Protein AF-0000000087009668 (afdb_homodimer)

pLDDT: mean 95.13, std 6.59, range [29.67, 98.94]

Sequence (972 aa):
MRELVAGVDSSTQSCKVMIRDAHTGALVRSGVAHHQTGTEVSPEVWERALHEAIYQAGGLEDVKSLAVAGQQHGMVTLDEHGEVVRNAILWNDTRSAQDADDLISELGDGDYSEGKKKFVERTGIVPVASFTITKLRWLAREEPQSLARTRAVCLPHDWLTWKLRNTTDLDLLATDRSDVSGTGYASSSAENYDRQLLGLALKSQESANDLILPNIGKPNEIIGTMRNGKKKISLAAGCGDNAGAALGLSIGTGEAVLSIGTSGVVSLVSDKPVKDITGAVAGFADASGRYLPLVATLNASRVVDAYANLLGVSHREFDRLALSAPPGAEGLVCIPYLEGERTPNLPHASGELYGIRNNNLSPSNVARAAIEGMLCGVSEGIHAMRSLGVDISQVTLIGGGARSEAVRRIAPIVLGMPVKVPERGEYVADGAALQAAWAYFGQKHPPVWTPRLSSEFSGTYHPFILERYRNIALSVQERKLKYFHGMRELVAGVDSSTQSCKVMIRDAHTGALVRSGVAHHQTGTEVSPEVWERALHEAIYQAGGLEDVKSLAVAGQQHGMVTLDEHGEVVRNAILWNDTRSAQDADDLISELGDGDYSEGKKKFVERTGIVPVASFTITKLRWLAREEPQSLARTRAVCLPHDWLTWKLRNTTDLDLLATDRSDVSGTGYASSSAENYDRQLLGLALKSQESANDLILPNIGKPNEIIGTMRNGKKKISLAAGCGDNAGAALGLSIGTGEAVLSIGTSGVVSLVSDKPVKDITGAVAGFADASGRYLPLVATLNASRVVDAYANLLGVSHREFDRLALSAPPGAEGLVCIPYLEGERTPNLPHASGELYGIRNNNLSPSNVARAAIEGMLCGVSEGIHAMRSLGVDISQVTLIGGGARSEAVRRIAPIVLGMPVKVPERGEYVADGAALQAAWAYFGQKHPPVWTPRLSSEFSGTYHPFILERYRNIALSVQERKLKYFHG

Solvent-accessible surface area (backbone atoms only — not comparable to full-atom values): 45320 Å² total; per-residue (Å²): 133,82,59,25,12,27,2,23,22,45,45,75,46,34,18,37,29,36,31,21,34,47,72,49,52,47,81,72,42,48,18,68,21,71,43,78,71,73,39,59,45,56,68,62,48,55,53,54,16,42,53,50,4,37,51,60,31,71,51,63,87,70,35,50,16,29,11,35,9,7,48,51,26,24,39,37,36,19,23,87,73,53,45,72,64,53,63,22,43,31,42,80,27,60,87,16,40,65,40,14,53,48,51,29,20,58,72,25,74,67,35,51,69,52,8,28,42,51,36,18,72,60,15,16,35,48,74,41,24,33,24,26,40,17,44,44,24,35,33,40,70,77,33,47,69,55,48,71,50,41,35,29,49,42,36,55,30,26,49,53,55,35,53,55,43,71,62,54,62,70,85,64,29,36,27,18,43,21,34,44,14,43,25,66,37,17,23,36,83,45,89,57,68,40,48,66,53,38,9,62,35,48,71,29,56,66,60,33,70,65,43,44,62,46,44,71,37,50,55,43,31,67,71,47,55,24,74,53,87,95,41,68,24,39,25,27,30,33,26,16,33,71,26,12,28,39,54,39,64,63,62,46,77,34,29,30,40,40,35,24,32,58,34,17,39,28,35,30,35,31,93,53,83,46,73,34,69,85,40,57,39,34,13,24,12,21,48,79,76,42,14,25,36,32,19,56,30,58,38,22,36,48,46,52,52,37,52,24,56,36,58,70,47,51,70,68,55,35,27,53,30,20,63,71,30,60,93,49,11,77,54,31,42,31,45,49,24,37,76,6,27,52,51,66,80,33,71,81,43,49,10,34,40,36,48,32,29,74,88,40,50,36,57,27,18,50,37,25,12,41,54,50,19,25,51,48,47,44,44,43,35,56,51,55,44,38,74,73,72,45,64,69,69,38,35,37,41,38,55,70,37,50,70,36,62,37,50,48,55,44,44,8,19,66,70,60,39,47,30,33,36,57,60,88,74,62,34,26,14,45,14,12,18,46,33,6,28,15,19,68,68,58,49,95,60,69,70,74,47,70,77,74,61,62,47,77,31,69,49,75,59,43,67,64,49,48,52,54,46,49,57,52,52,50,51,52,51,51,51,50,54,54,58,67,70,96,132,82,60,25,13,26,2,22,23,44,46,75,46,34,18,38,29,38,31,22,34,47,70,48,53,48,80,74,42,48,17,69,21,71,43,79,70,73,38,60,45,56,68,62,49,56,54,53,16,42,53,48,4,36,52,60,30,72,52,63,87,70,37,51,15,31,10,35,8,7,47,49,25,23,40,37,37,19,24,87,73,54,44,71,65,56,62,22,43,31,40,80,26,60,88,16,40,64,39,15,52,49,50,29,20,57,72,25,75,67,35,50,70,53,8,26,43,50,35,18,74,61,13,15,36,47,74,41,24,32,24,25,40,16,43,44,23,36,35,40,70,77,33,48,70,55,48,70,50,41,35,30,48,42,36,55,30,26,50,52,54,35,54,55,43,70,61,55,63,70,87,64,27,36,27,19,43,21,34,44,14,46,25,65,36,18,23,36,82,46,89,57,70,39,49,66,54,38,9,62,36,47,72,31,55,66,59,34,69,65,43,43,64,46,45,70,38,51,54,42,30,67,72,46,55,23,74,53,87,96,42,67,25,39,24,26,31,32,26,15,33,70,24,12,28,40,55,40,64,64,60,45,77,34,30,30,39,40,34,23,33,58,34,19,38,28,34,31,36,31,91,53,84,47,74,34,69,86,42,58,39,33,13,24,12,21,50,79,77,42,14,26,36,32,20,57,31,58,37,21,36,49,46,52,53,37,55,25,56,36,57,70,47,50,71,69,55,36,26,52,30,19,64,69,30,60,91,50,12,76,55,31,42,30,44,52,24,37,78,6,29,53,49,66,80,34,72,82,44,48,9,34,40,37,49,34,28,75,89,39,50,36,58,29,19,52,37,24,14,40,53,50,18,26,53,48,45,43,42,45,36,56,52,54,44,40,74,72,70,47,65,69,71,39,36,37,42,37,54,70,39,51,71,37,62,36,51,48,53,44,45,7,20,66,70,58,38,46,30,33,37,58,60,89,75,62,35,27,15,44,13,12,18,46,34,6,28,16,18,69,68,59,49,96,59,69,71,74,47,69,78,75,61,62,47,77,31,67,48,75,59,43,68,64,50,48,52,53,47,49,56,51,52,51,50,52,52,50,49,50,56,56,58,67,71,96

InterPro domains:
  IPR000577 Carbohydrate kinase, FGGY [PIRSF000538] (4-440)
  IPR018483 Carbohydrate kinase, FGGY, conserved site [PS00445] (351-372)
  IPR018483 Carbohydrate kinase, FGGY, conserved site [PS00933] (130-142)
  IPR018484 Carbohydrate kinase FGGY, N-terminal [PF00370] (6-248)
  IPR018485 Carbohydrate kinase FGGY, C-terminal [PF02782] (257-440)
  IPR043129 ATPase, nucleotide binding domain [SSF53067] (4-249)
  IPR043129 ATPase, nucleotide binding domain [SSF53067] (252-461)
  IPR050406 FGGY Carbohydrate Kinase [PTHR43095] (1-440)

Organism: NCBI:txid2722751

Nearest PDB structures (foldseek):
  3i8b-assembly1_A  TM=9.429E-01  e=1.832E-63  Bifidobacterium adolescentis ATCC 15703
  5vm1-assembly1_A  TM=8.635E-01  e=5.133E-39  Brucella ovis ATCC 25840
  5vm1-assembly6_B  TM=8.759E-01  e=8.615E-38  Brucella ovis ATCC 25840
  3gbt-assembly1_A  TM=8.321E-01  e=1.364E-33  Lactobacillus acidophilus NCFM
  3ll3-assembly1_B  TM=8.186E-01  e=5.431E-34  Lactobacillus acidophilus

Radius of gyration: 38.01 Å; Cα contacts (8 Å, |Δi|>4): 2571; chains: 2; bounding box: 51×116×81 Å

Secondary structure (DSSP, 8-state):
---EEEEEEE-SSEEEEEEEETTT--EEEEEEEE---SSEE-HHHHHHHHHHHHHHTT-STTEEEEEEEE-SS-BEEE-TTS-B-SPEE-TT--TTHHHHHHHHHHHTTT-HHHHHHHHHHHHSS---TTSHHHHHHHHHHH-HHHHHH--EEE-HHHHHHHHHTT---GGG-EEEHHHHTTSSSS-TT-SS--HHHHHHHHT-HHHHHH-B--EEE-TT-EEEEEEETTEEEEEE--EEHHHHHHHHTTPPBTEEEEEESSSEEEEEBBSS----TTSSSEEEE-SSSSEEEEEEES-SHHHHHHHHHHHT--HHHHHHHHHHSPTTGGG-EEE--BTBBTTTTBTT--EEEEEE-TTT--HHHHHHHHHHHHHHHHHHHHHHHHHTT----EEEEESGGGG-HHHHHHHHHHHSS-EEEEPP--HHHHHHHHHHHHHHHT-SS---PPPPPEEEE-----HHHHHHHHHHHHHHHHHHHHHH--/---EEEEEEE-SSEEEEEEEETTT--EEEEEEEE---SSEE-THHHHHHHHHHHHHTT-STTEEEEEEEE-SS-BEEE-TTS-B-SPEE-TT--TTHHHHHHHHHHHTTT-HHHHHHHHHHHHSS---TTSHHHHHHHHHHH-HHHHHH--EEE-HHHHHHHHHTT---GGG-EEEHHHHTTSSSS-TT-SS--HHHHHHHHT-HHHHHH-B--EEE-TT-EEEEEEETTEEEEEE--EEHHHHHHHHTTPPBTEEEEEESSSEEEEEBBSS----TTSSSEEEE-SSSSEEEEEEES-SHHHHHHHHHHHT--HHHHHHHHHHSPTTGGG-EEE--BTBBTTTTBTT--EEEEEE-TTT-SHHHHHHHHHHHHHHHHHHHHHHHHHTT----EEEEESGGGG-HHHHHHHHHHHSS-EEEEPP--HHHHHHHHHHHHHHHT-SS---PPPPPEEEE-----HHHHHHHHHHHHHHHHHHHHHH--

Foldseek 3Di:
DFAKAWFWELEQFKIKIFIAGLFFLHTDFIFMFTFDHDQWAALVRSLVRHVRGCVRRVHCVRYAAFEYAYAAQKKFFAFPQRHTLGTIGALPDQVLQVLLQVLLCVCQVNDNLSSLVVLCVFQVFRDGSRAQLSVLLVCLVPPVVSLVRGQEIETSRQSNLVVQQVDRDLLLRAAELQRVSRRSQHHSQDQDGNLVSSCSSNVHSVSSVRHRYHHYDALQAQSHWGDDDPDIHTYFRHHYQVLLLCLLQVADAQEWEWAAAQKIKIKGWHQDFFHDSLRQWRRGQHSLSTTIIMGIKNHACVLLVVLCVVVVHDLQVLLVLLVVADPCLQPKAKQGCCQHIVVVHGRPFHIDIDDDDPPRPDSSSSSNNSLLNNLLRNCSSVVVVVVRPGHHAEYEYHYPCCVRPNNQACNCQNNVHKYKYFDDDSSSSSSRRQSRSSNSVVDSGTHDHPRTDIDIYHDHHDPVSSVVNVVVVVVSVVVCVVVVVD/DFAKAWFWELEQFKIKIFIARLFFLHTDFIFMFTFDHDQWAALVRSLVRHVRGCVRRVHCVRYAAFEYAYAAQKKFFAFLQRDTLGTIGALPDQPLQVLLQVLLCVCQVNDNLSSLVVLCVFQVFRDGSRAQLSVLLVCLVPPVVSLVRGQEIETSRQSNLVVQQVDRDLLLRAAELQRVSRRSQHHSQDQDGNLVSSCSSNVHSVSSVRHRYHHYDALQAQSHWGDDDPDIHTYGRYHYQVLLLCLLQVADAQEWEWEAAQKIKIKGWHQDFFHDSLRQWRRGQHSNNTTIIMGIKNHACVLLVVLCVVVVHDLQVLLVLLVVADPCLQPKAKQGCCQHIVVVHGRPFHIDIDDDDPPRPDSSSSSNNSLLNNLLRNCSSVVVVVVRPGHHAEYEYHYPCCVRPNNQACNCQNNVHKYKYFDDDSSSSSSRRQSRSSNSVVDSGTHDHPRTDIDIYHDHHDPVSSVVNVVVVVVSVVVCVVVVVD

Structure (mmCIF, N/CA/C/O backbone):
data_AF-0000000087009668-model_v1
#
loop_
_entity.id
_entity.type
_entity.pdbx_description
1 polymer 'Xylulose kinase'
#
loop_
_atom_site.group_PDB
_atom_site.id
_atom_site.type_symbol
_atom_site.label_atom_id
_atom_site.label_alt_id
_atom_site.label_comp_id
_atom_site.label_asym_id
_atom_site.label_entity_id
_atom_site.label_seq_id
_atom_site.pdbx_PDB_ins_code
_atom_site.Cartn_x
_atom_site.Cartn_y
_atom_site.Cartn_z
_atom_site.occupancy
_atom_site.B_iso_or_equiv
_atom_site.auth_seq_id
_atom_site.auth_comp_id
_atom_site.auth_asym_id
_atom_site.auth_atom_id
_atom_site.pdbx_PDB_model_num
ATOM 1 N N . MET A 1 1 ? -12.938 -62.5 -4.094 1 58.91 1 MET A N 1
ATOM 2 C CA . MET A 1 1 ? -11.859 -61.656 -3.605 1 58.91 1 MET A CA 1
ATOM 3 C C . MET A 1 1 ? -12.039 -60.219 -4.098 1 58.91 1 MET A C 1
ATOM 5 O O . MET A 1 1 ? -12.633 -59.969 -5.152 1 58.91 1 MET A O 1
ATOM 9 N N . ARG A 1 2 ? -11.727 -59.062 -3.396 1 84.81 2 ARG A N 1
ATOM 10 C CA . ARG A 1 2 ? -11.93 -57.688 -3.76 1 84.81 2 ARG A CA 1
ATOM 11 C C . ARG A 1 2 ? -11.078 -57.312 -4.965 1 84.81 2 ARG A C 1
ATOM 13 O O . ARG A 1 2 ? -9.898 -57.656 -5.043 1 84.81 2 ARG A O 1
ATOM 20 N N . GLU A 1 3 ? -11.75 -56.781 -6.047 1 94.25 3 GLU A N 1
ATOM 21 C CA . GLU A 1 3 ? -10.992 -56.25 -7.172 1 94.25 3 GLU A CA 1
ATOM 22 C C . GLU A 1 3 ? -10.398 -54.875 -6.832 1 94.25 3 GLU A C 1
ATOM 24 O O . GLU A 1 3 ? -11.141 -53.938 -6.527 1 94.25 3 GLU A O 1
ATOM 29 N N . LEU A 1 4 ? -9.047 -54.844 -6.801 1 98.12 4 LEU A N 1
ATOM 30 C CA . LEU A 1 4 ? -8.352 -53.625 -6.402 1 98.12 4 LEU A CA 1
ATOM 31 C C . LEU A 1 4 ? -7.707 -52.938 -7.609 1 98.12 4 LEU A C 1
ATOM 33 O O . LEU A 1 4 ? -7.285 -53.625 -8.555 1 98.12 4 LEU A O 1
ATOM 37 N N . VAL A 1 5 ? -7.668 -51.625 -7.594 1 98.62 5 VAL A N 1
ATOM 38 C CA . VAL A 1 5 ? -6.977 -50.812 -8.586 1 98.62 5 VAL A CA 1
ATOM 39 C C . VAL A 1 5 ? -6.031 -49.844 -7.891 1 98.62 5 VAL A C 1
ATOM 41 O O . VAL A 1 5 ? -6.207 -49.531 -6.707 1 98.62 5 VAL A O 1
ATOM 44 N N . ALA A 1 6 ? -5.047 -49.344 -8.609 1 98.75 6 ALA A N 1
ATOM 45 C CA . ALA A 1 6 ? -4.059 -48.438 -8.055 1 98.75 6 ALA A CA 1
ATOM 46 C C . ALA A 1 6 ? -3.969 -47.156 -8.875 1 98.75 6 ALA A C 1
ATOM 48 O O . ALA A 1 6 ? -3.998 -47.188 -10.109 1 98.75 6 ALA A O 1
ATOM 49 N N . GLY A 1 7 ? -3.992 -46.062 -8.188 1 98.81 7 GLY A N 1
ATOM 50 C CA . GLY A 1 7 ? -3.691 -44.781 -8.773 1 98.81 7 GLY A CA 1
ATOM 51 C C . GLY A 1 7 ? -2.406 -44.156 -8.25 1 98.81 7 GLY A C 1
ATOM 52 O O . GLY A 1 7 ? -2.156 -44.156 -7.043 1 98.81 7 GLY A O 1
ATOM 53 N N . VAL A 1 8 ? -1.56 -43.625 -9.172 1 98.81 8 VAL A N 1
ATOM 54 C CA . VAL A 1 8 ? -0.274 -43.031 -8.836 1 98.81 8 VAL A CA 1
ATOM 55 C C . VAL A 1 8 ? -0.306 -41.531 -9.156 1 98.81 8 VAL A C 1
ATOM 57 O O . VAL A 1 8 ? -0.844 -41.125 -10.188 1 98.81 8 VAL A O 1
ATOM 60 N N . ASP A 1 9 ? 0.193 -40.75 -8.227 1 98.44 9 ASP A N 1
ATOM 61 C CA . ASP A 1 9 ? 0.514 -39.344 -8.477 1 98.44 9 ASP A CA 1
ATOM 62 C C . ASP A 1 9 ? 2.018 -39.094 -8.383 1 98.44 9 ASP A C 1
ATOM 64 O O . ASP A 1 9 ? 2.564 -39 -7.281 1 98.44 9 ASP A O 1
ATOM 68 N N . SER A 1 10 ? 2.654 -39.062 -9.547 1 97.94 10 SER A N 1
ATOM 69 C CA . SER A 1 10 ? 4.055 -38.656 -9.562 1 97.94 10 SER A CA 1
ATOM 70 C C . SER A 1 10 ? 4.18 -37.125 -9.648 1 97.94 10 SER A C 1
ATOM 72 O O . SER A 1 10 ? 4.465 -36.594 -10.719 1 97.94 10 SER A O 1
ATOM 74 N N . SER A 1 11 ? 4.121 -36.531 -8.516 1 94 11 SER A N 1
ATOM 75 C CA . SER A 1 11 ? 4.109 -35.062 -8.422 1 94 11 SER A CA 1
ATOM 76 C C . SER A 1 11 ? 5.523 -34.5 -8.43 1 94 11 SER A C 1
ATOM 78 O O . SER A 1 11 ? 6.492 -35.219 -8.617 1 94 11 SER A O 1
ATOM 80 N N . THR A 1 12 ? 5.676 -33.188 -8.281 1 89.94 12 THR A N 1
ATOM 81 C CA . THR A 1 12 ? 6.949 -32.5 -8.367 1 89.94 12 THR A CA 1
ATOM 82 C C . THR A 1 12 ? 7.891 -32.938 -7.246 1 89.94 12 THR A C 1
ATOM 84 O O . THR A 1 12 ? 9.102 -33.031 -7.449 1 89.94 12 THR A O 1
ATOM 87 N N . GLN A 1 13 ? 7.355 -33.281 -6.043 1 91 13 GLN A N 1
ATOM 88 C CA . GLN A 1 13 ? 8.266 -33.5 -4.922 1 91 13 GLN A CA 1
ATOM 89 C C . GLN A 1 13 ? 8.047 -34.875 -4.301 1 91 13 GLN A C 1
ATOM 91 O O . GLN A 1 13 ? 8.812 -35.312 -3.438 1 91 13 GLN A O 1
ATOM 96 N N . SER A 1 14 ? 6.949 -35.531 -4.695 1 96.31 14 SER A N 1
ATOM 97 C CA . SER A 1 14 ? 6.648 -36.844 -4.098 1 96.31 14 SER A CA 1
ATOM 98 C C . SER A 1 14 ? 5.859 -37.719 -5.059 1 96.31 14 SER A C 1
ATOM 100 O O . SER A 1 14 ? 5.363 -37.25 -6.082 1 96.31 14 SER A O 1
ATOM 102 N N . CYS A 1 15 ? 5.852 -38.969 -4.73 1 98 15 CYS A N 1
ATOM 103 C CA . CYS A 1 15 ? 5.023 -39.938 -5.406 1 98 15 CYS A CA 1
ATOM 104 C C . CYS A 1 15 ? 4.035 -40.594 -4.438 1 98 15 CYS A C 1
ATOM 106 O O . CYS A 1 15 ? 4.422 -41.031 -3.354 1 98 15 CYS A O 1
ATOM 108 N N . LYS A 1 16 ? 2.744 -40.531 -4.746 1 98.31 16 LYS A N 1
ATOM 109 C CA . LYS A 1 16 ? 1.69 -41.156 -3.941 1 98.31 16 LYS A CA 1
ATOM 110 C C . LYS A 1 16 ? 1.026 -42.312 -4.695 1 98.31 16 LYS A C 1
ATOM 112 O O . LYS A 1 16 ? 0.809 -42.219 -5.906 1 98.31 16 LYS A O 1
ATOM 117 N N . VAL A 1 17 ? 0.787 -43.375 -3.986 1 98.75 17 VAL A N 1
ATOM 118 C CA . VAL A 1 17 ? 0.068 -44.5 -4.523 1 98.75 17 VAL A CA 1
ATOM 119 C C . VAL A 1 17 ? -1.166 -44.781 -3.67 1 98.75 17 VAL A C 1
ATOM 121 O O . VAL A 1 17 ? -1.062 -44.969 -2.451 1 98.75 17 VAL A O 1
ATOM 124 N N . MET A 1 18 ? -2.291 -44.75 -4.285 1 98.62 18 MET A N 1
ATOM 125 C CA . MET A 1 18 ? -3.553 -45.094 -3.639 1 98.62 18 MET A CA 1
ATOM 126 C C . MET A 1 18 ? -4.117 -46.406 -4.207 1 98.62 18 MET A C 1
ATOM 128 O O . MET A 1 18 ? -4.406 -46.469 -5.402 1 98.62 18 MET A O 1
ATOM 132 N N . ILE A 1 19 ? -4.273 -47.375 -3.385 1 98.69 19 ILE A N 1
ATOM 133 C CA . ILE A 1 19 ? -4.93 -48.625 -3.773 1 98.69 19 ILE A CA 1
ATOM 134 C C . ILE A 1 19 ? -6.379 -48.625 -3.295 1 98.69 19 ILE A C 1
ATOM 136 O O . ILE A 1 19 ? -6.641 -48.531 -2.094 1 98.69 19 ILE A O 1
ATOM 140 N N . ARG A 1 20 ? -7.238 -48.781 -4.254 1 98.12 20 ARG A N 1
ATOM 141 C CA . ARG A 1 20 ? -8.656 -48.625 -3.949 1 98.12 20 ARG A CA 1
ATOM 142 C C . ARG A 1 20 ? -9.469 -49.781 -4.465 1 98.12 20 ARG A C 1
ATOM 144 O O . ARG A 1 20 ? -9.039 -50.5 -5.375 1 98.12 20 ARG A O 1
ATOM 151 N N . ASP A 1 21 ? -10.703 -50 -3.812 1 98.12 21 ASP A N 1
ATOM 152 C CA . ASP A 1 21 ? -11.68 -50.938 -4.344 1 98.12 21 ASP A CA 1
ATOM 153 C C . ASP A 1 21 ? -12.219 -50.469 -5.695 1 98.12 21 ASP A C 1
ATOM 155 O O . ASP A 1 21 ? -12.695 -49.344 -5.824 1 98.12 21 ASP A O 1
ATOM 159 N N . ALA A 1 22 ? -12.164 -51.312 -6.699 1 97.69 22 ALA A N 1
ATOM 160 C CA . ALA A 1 22 ? -12.484 -50.906 -8.062 1 97.69 22 ALA A CA 1
ATOM 161 C C . ALA A 1 22 ? -13.961 -50.531 -8.195 1 97.69 22 ALA A C 1
ATOM 163 O O . ALA A 1 22 ? -14.328 -49.719 -9.047 1 97.69 22 ALA A O 1
ATOM 164 N N . HIS A 1 23 ? -14.789 -51.125 -7.375 1 95.75 23 HIS A N 1
ATOM 165 C CA . HIS A 1 23 ? -16.234 -50.938 -7.508 1 95.75 23 HIS A CA 1
ATOM 166 C C . HIS A 1 23 ? -16.703 -49.75 -6.684 1 95.75 23 HIS A C 1
ATOM 168 O O . HIS A 1 23 ? -17.531 -48.969 -7.152 1 95.75 23 HIS A O 1
ATOM 174 N N . THR A 1 24 ? -16.172 -49.531 -5.469 1 95.5 24 THR A N 1
ATOM 175 C CA . THR A 1 24 ? -16.703 -48.531 -4.543 1 95.5 24 THR A CA 1
ATOM 176 C C . THR A 1 24 ? -15.805 -47.312 -4.473 1 95.5 24 THR A C 1
ATOM 178 O O . THR A 1 24 ? -16.219 -46.25 -3.994 1 95.5 24 THR A O 1
ATOM 181 N N . GLY A 1 25 ? -14.617 -47.531 -4.824 1 96.44 25 GLY A N 1
ATOM 182 C CA . GLY A 1 25 ? -13.641 -46.469 -4.688 1 96.44 25 GLY A CA 1
ATOM 183 C C . GLY A 1 25 ? -13.07 -46.344 -3.289 1 96.44 25 GLY A C 1
ATOM 184 O O . GLY A 1 25 ? -12.242 -45.469 -3.02 1 96.44 25 GLY A O 1
ATOM 185 N N . ALA A 1 26 ? -13.43 -47.219 -2.348 1 96.44 26 ALA A N 1
ATOM 186 C CA . ALA A 1 26 ? -12.953 -47.156 -0.968 1 96.44 26 ALA A CA 1
ATOM 187 C C . ALA A 1 26 ? -11.438 -47.344 -0.902 1 96.44 26 ALA A C 1
ATOM 189 O O . ALA A 1 26 ? -10.891 -48.219 -1.566 1 96.44 26 ALA A O 1
ATOM 190 N N . LEU A 1 27 ? -10.773 -46.5 -0.112 1 96.94 27 LEU A N 1
ATOM 191 C CA . LEU A 1 27 ? -9.336 -46.625 0.085 1 96.94 27 LEU A CA 1
ATOM 192 C C . LEU A 1 27 ? -9.008 -47.906 0.864 1 96.94 27 LEU A C 1
ATOM 194 O O . LEU A 1 27 ? -9.602 -48.156 1.913 1 96.94 27 LEU A O 1
ATOM 198 N N . VAL A 1 28 ? -8.125 -48.656 0.369 1 97.81 28 VAL A N 1
ATOM 199 C CA . VAL A 1 28 ? -7.734 -49.906 1.025 1 97.81 28 VAL A CA 1
ATOM 200 C C . VAL A 1 28 ? -6.352 -49.75 1.657 1 97.81 28 VAL A C 1
ATOM 202 O O . VAL A 1 28 ? -6.152 -50.062 2.824 1 97.81 28 VAL A O 1
ATOM 205 N N . ARG A 1 29 ? -5.371 -49.25 0.921 1 97.94 29 ARG A N 1
ATOM 206 C CA . ARG A 1 29 ? -4.016 -48.969 1.386 1 97.94 29 ARG A CA 1
ATOM 207 C C . ARG A 1 29 ? -3.352 -47.906 0.539 1 97.94 29 ARG A C 1
ATOM 209 O O . ARG A 1 29 ? -3.805 -47.594 -0.569 1 97.94 29 ARG A O 1
ATOM 216 N N . SER A 1 30 ? -2.328 -47.312 1.074 1 98.5 30 SER A N 1
ATOM 217 C CA . SER A 1 30 ? -1.649 -46.219 0.382 1 98.5 30 SER A CA 1
ATOM 218 C C . SER A 1 30 ? -0.176 -46.156 0.77 1 98.5 30 SER A C 1
ATOM 220 O O . SER A 1 30 ? 0.241 -46.75 1.755 1 98.5 30 SER A O 1
ATOM 222 N N . GLY A 1 31 ? 0.627 -45.5 -0.055 1 98.56 31 GLY A N 1
ATOM 223 C CA . GLY A 1 31 ? 2.031 -45.219 0.184 1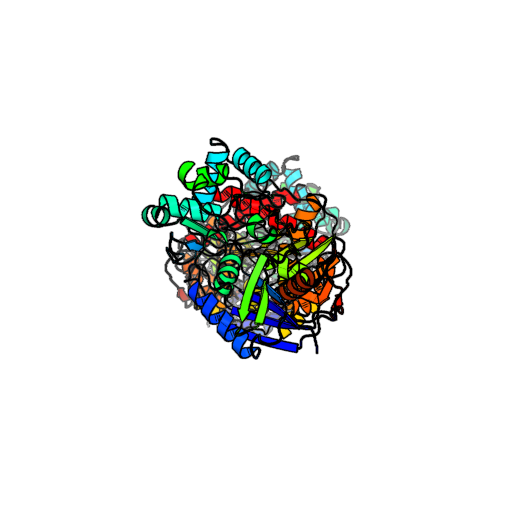 98.56 31 GLY A CA 1
ATOM 224 C C . GLY A 1 31 ? 2.465 -43.875 -0.388 1 98.56 31 GLY A C 1
ATOM 225 O O . GLY A 1 31 ? 1.869 -43.375 -1.349 1 98.56 31 GLY A O 1
ATOM 226 N N . VAL A 1 32 ? 3.426 -43.25 0.266 1 98.06 32 VAL A N 1
ATOM 227 C CA . VAL A 1 32 ? 3.975 -41.969 -0.176 1 98.06 32 VAL A CA 1
ATOM 228 C C . VAL A 1 32 ? 5.496 -42 -0.042 1 98.06 32 VAL A C 1
ATOM 230 O O . VAL A 1 32 ? 6.031 -42.5 0.947 1 98.06 32 VAL A O 1
ATOM 233 N N . ALA A 1 33 ? 6.152 -41.5 -1.064 1 98.12 33 ALA A N 1
ATOM 234 C CA . ALA A 1 33 ? 7.609 -41.375 -1.03 1 98.12 33 ALA A CA 1
ATOM 235 C C . ALA A 1 33 ? 8.055 -40 -1.572 1 98.12 33 ALA A C 1
ATOM 237 O O . ALA A 1 33 ? 7.699 -39.625 -2.693 1 98.12 33 ALA A O 1
ATOM 238 N N . HIS A 1 34 ? 8.844 -39.344 -0.798 1 96.44 34 HIS A N 1
ATOM 239 C CA . HIS A 1 34 ? 9.391 -38.062 -1.23 1 96.44 34 HIS A CA 1
ATOM 240 C C . HIS A 1 34 ? 10.609 -38.25 -2.119 1 96.44 34 HIS A C 1
ATOM 242 O O . HIS A 1 34 ? 11.312 -39.25 -2.006 1 96.44 34 HIS A O 1
ATOM 248 N N . HIS A 1 35 ? 10.812 -37.344 -3.004 1 92.06 35 HIS A N 1
ATOM 249 C CA . HIS A 1 35 ? 12 -37.375 -3.854 1 92.06 35 HIS A CA 1
ATOM 250 C C . HIS A 1 35 ? 12.539 -35.969 -4.086 1 92.06 35 HIS A C 1
ATOM 252 O O . HIS A 1 35 ? 11.984 -34.969 -3.576 1 92.06 35 HIS A O 1
ATOM 258 N N . GLN A 1 36 ? 13.641 -35.812 -4.781 1 86.44 36 GLN A N 1
ATOM 259 C CA . GLN A 1 36 ? 14.359 -34.562 -5.031 1 86.44 36 GLN A CA 1
ATOM 260 C C . GLN A 1 36 ? 13.469 -33.562 -5.742 1 86.44 36 GLN A C 1
ATOM 262 O O . GLN A 1 36 ? 12.68 -33.938 -6.625 1 86.44 36 GLN A O 1
ATOM 267 N N . THR A 1 37 ? 13.641 -32.344 -5.234 1 83.88 37 THR A N 1
ATOM 268 C CA . THR A 1 37 ? 12.938 -31.234 -5.883 1 83.88 37 THR A CA 1
ATOM 269 C C . THR A 1 37 ? 13.898 -30.406 -6.73 1 83.88 37 THR A C 1
ATOM 271 O O . THR A 1 37 ? 15.117 -30.484 -6.551 1 83.88 37 THR A O 1
ATOM 274 N N . GLY A 1 38 ? 13.367 -29.703 -7.715 1 89.12 38 GLY A N 1
ATOM 275 C CA . GLY A 1 38 ? 14.156 -28.844 -8.586 1 89.12 38 GLY A CA 1
ATOM 276 C C . GLY A 1 38 ? 13.445 -28.484 -9.875 1 89.12 38 GLY A C 1
ATOM 277 O O . GLY A 1 38 ? 12.273 -28.797 -10.055 1 89.12 38 GLY A O 1
ATOM 278 N N . THR A 1 39 ? 14.102 -27.766 -10.703 1 93.94 39 THR A N 1
ATOM 279 C CA . THR A 1 39 ? 13.586 -27.406 -12.016 1 93.94 39 THR A CA 1
ATOM 280 C C . THR A 1 39 ? 14.117 -28.359 -13.086 1 93.94 39 THR A C 1
ATOM 282 O O . THR A 1 39 ? 13.602 -28.391 -14.211 1 93.94 39 THR A O 1
ATOM 285 N N . GLU A 1 40 ? 15.102 -29.125 -12.727 1 96.19 40 GLU A N 1
ATOM 286 C CA . GLU A 1 40 ? 15.727 -30.172 -13.523 1 96.19 40 GLU A CA 1
ATOM 287 C C . GLU A 1 40 ? 16.094 -31.391 -12.664 1 96.19 40 GLU A C 1
ATOM 289 O O . GLU A 1 40 ? 16.781 -31.234 -11.641 1 96.19 40 GLU A O 1
ATOM 294 N N . VAL A 1 41 ? 15.562 -32.594 -13.039 1 96.62 41 VAL A N 1
ATOM 295 C CA . VAL A 1 41 ? 15.766 -33.75 -12.188 1 96.62 41 VAL A CA 1
ATOM 296 C C . VAL A 1 41 ? 16 -35 -13.055 1 96.62 41 VAL A C 1
ATOM 298 O O . VAL A 1 41 ? 15.555 -35.062 -14.203 1 96.62 41 VAL A O 1
ATOM 301 N N . SER A 1 42 ? 16.719 -35.969 -12.516 1 96.75 42 SER A N 1
ATOM 302 C CA . SER A 1 42 ? 16.828 -37.281 -13.148 1 96.75 42 SER A CA 1
ATOM 303 C C . SER A 1 42 ? 15.516 -38.062 -13.023 1 96.75 42 SER A C 1
ATOM 305 O O . SER A 1 42 ? 15 -38.25 -11.922 1 96.75 42 SER A O 1
ATOM 307 N N . PRO A 1 43 ? 14.977 -38.594 -14.117 1 97.38 43 PRO A N 1
ATOM 308 C CA . PRO A 1 43 ? 13.734 -39.375 -14.047 1 97.38 43 PRO A CA 1
ATOM 309 C C . PRO A 1 43 ? 13.852 -40.594 -13.133 1 97.38 43 PRO A C 1
ATOM 311 O O . PRO A 1 43 ? 12.844 -41.094 -12.609 1 97.38 43 PRO A O 1
ATOM 314 N N . GLU A 1 44 ? 15.023 -41 -12.891 1 96.56 44 GLU A N 1
ATOM 315 C CA . GLU A 1 44 ? 15.242 -42.156 -12.039 1 96.56 44 GLU A CA 1
ATOM 316 C C . GLU A 1 44 ? 14.734 -41.875 -10.625 1 96.56 44 GLU A C 1
ATOM 318 O O . GLU A 1 44 ? 14.367 -42.812 -9.906 1 96.56 44 GLU A O 1
ATOM 323 N N . VAL A 1 45 ? 14.773 -40.656 -10.195 1 97.12 45 VAL A N 1
ATOM 324 C CA . VAL A 1 45 ? 14.297 -40.312 -8.859 1 97.12 45 VAL A CA 1
ATOM 325 C C . VAL A 1 45 ? 12.805 -40.625 -8.75 1 97.12 45 VAL A C 1
ATOM 327 O O . VAL A 1 45 ? 12.312 -41 -7.688 1 97.12 45 VAL A O 1
ATOM 330 N N . TRP A 1 46 ? 12.086 -40.438 -9.844 1 97.75 46 TRP A N 1
ATOM 331 C CA . TRP A 1 46 ? 10.656 -40.75 -9.859 1 97.75 46 TRP A CA 1
ATOM 332 C C . TRP A 1 46 ? 10.414 -42.25 -9.766 1 97.75 46 TRP A C 1
ATOM 334 O O . TRP A 1 46 ? 9.484 -42.688 -9.078 1 97.75 46 TRP A O 1
ATOM 344 N N . GLU A 1 47 ? 11.195 -43 -10.5 1 97.44 47 GLU A N 1
ATOM 345 C CA . GLU A 1 47 ? 11.07 -44.438 -10.477 1 97.44 47 GLU A CA 1
ATOM 346 C C . GLU A 1 47 ? 11.312 -45 -9.078 1 97.44 47 GLU A C 1
ATOM 348 O O . GLU A 1 47 ? 10.555 -45.844 -8.594 1 97.44 47 GLU A O 1
ATOM 353 N N . ARG A 1 48 ? 12.391 -44.5 -8.508 1 97.75 48 ARG A N 1
ATOM 354 C CA . ARG A 1 48 ? 12.711 -44.938 -7.152 1 97.75 48 ARG A CA 1
ATOM 355 C C . ARG A 1 48 ? 11.586 -44.594 -6.188 1 97.75 48 ARG A C 1
ATOM 357 O O . ARG A 1 48 ? 11.211 -45.406 -5.344 1 97.75 48 ARG A O 1
ATOM 364 N N . ALA A 1 49 ? 11.086 -43.406 -6.27 1 98.25 49 ALA A N 1
ATOM 365 C CA . ALA A 1 49 ? 10 -42.969 -5.398 1 98.25 49 ALA A CA 1
ATOM 366 C C . ALA A 1 49 ? 8.75 -43.812 -5.621 1 98.25 49 ALA A C 1
ATOM 368 O O . ALA A 1 49 ? 8.023 -44.125 -4.668 1 98.25 49 ALA A O 1
ATOM 369 N N . LEU A 1 50 ? 8.461 -44.156 -6.879 1 98.25 50 LEU A N 1
ATOM 370 C CA . LEU A 1 50 ? 7.305 -45 -7.188 1 98.25 50 LEU A CA 1
ATOM 371 C C . LEU A 1 50 ? 7.422 -46.344 -6.512 1 98.25 50 LEU A C 1
ATOM 373 O O . LEU A 1 50 ? 6.477 -46.812 -5.871 1 98.25 50 LEU A O 1
ATOM 377 N N . HIS A 1 51 ? 8.531 -47 -6.668 1 97.62 51 HIS A N 1
ATOM 378 C CA . HIS A 1 51 ? 8.719 -48.312 -6.074 1 97.62 51 HIS A CA 1
ATOM 379 C C . HIS A 1 51 ? 8.633 -48.25 -4.551 1 97.62 51 HIS A C 1
ATOM 381 O O . HIS A 1 51 ? 8.086 -49.156 -3.918 1 97.62 51 HIS A O 1
ATOM 387 N N . GLU A 1 52 ? 9.242 -47.188 -4.035 1 98.56 52 GLU A N 1
ATOM 388 C CA . GLU A 1 52 ? 9.148 -47 -2.588 1 98.56 52 GLU A CA 1
ATOM 389 C C . GLU A 1 52 ? 7.699 -46.812 -2.15 1 98.56 52 GLU A C 1
ATOM 391 O O . GLU A 1 52 ? 7.27 -47.375 -1.141 1 98.56 52 GLU A O 1
ATOM 396 N N . ALA A 1 53 ? 6.934 -46 -2.805 1 98.62 53 ALA A N 1
ATOM 397 C CA . ALA A 1 53 ? 5.527 -45.781 -2.48 1 98.62 53 ALA A CA 1
ATOM 398 C C . ALA A 1 53 ? 4.719 -47.062 -2.613 1 98.62 53 ALA A C 1
ATOM 400 O O . ALA A 1 53 ? 3.834 -47.344 -1.798 1 98.62 53 ALA A O 1
ATOM 401 N N . ILE A 1 54 ? 4.992 -47.844 -3.666 1 97.88 54 ILE A N 1
ATOM 402 C CA . ILE A 1 54 ? 4.324 -49.125 -3.865 1 97.88 54 ILE A CA 1
ATOM 403 C C . ILE A 1 54 ? 4.625 -50.062 -2.691 1 97.88 54 ILE A C 1
ATOM 405 O O . ILE A 1 54 ? 3.729 -50.75 -2.174 1 97.88 54 ILE A O 1
ATOM 409 N N . TYR A 1 55 ? 5.883 -50.062 -2.32 1 98 55 TYR A N 1
ATOM 410 C CA . TYR A 1 55 ? 6.289 -50.875 -1.187 1 98 55 TYR A CA 1
ATOM 411 C C . TYR A 1 55 ? 5.535 -50.5 0.075 1 98 55 TYR A C 1
ATOM 413 O O . TYR A 1 55 ? 5.027 -51.344 0.8 1 98 55 TYR A O 1
ATOM 421 N N . GLN A 1 56 ? 5.473 -49.219 0.334 1 98.38 56 GLN A N 1
ATOM 422 C CA . GLN A 1 56 ? 4.773 -48.688 1.505 1 98.38 56 GLN A CA 1
ATOM 423 C C . GLN A 1 56 ? 3.287 -49.031 1.449 1 98.38 56 GLN A C 1
ATOM 425 O O . GLN A 1 56 ? 2.646 -49.219 2.488 1 98.38 56 GLN A O 1
ATOM 430 N N . ALA A 1 57 ? 2.75 -49.188 0.259 1 98.06 57 ALA A N 1
ATOM 431 C CA . ALA A 1 57 ? 1.338 -49.531 0.072 1 98.06 57 ALA A CA 1
ATOM 432 C C . ALA A 1 57 ? 1.097 -51.031 0.199 1 98.06 57 ALA A C 1
ATOM 434 O O . ALA A 1 57 ? -0.027 -51.5 0.012 1 98.06 57 ALA A O 1
ATOM 435 N N . GLY A 1 58 ? 2.109 -51.812 0.465 1 97 58 GLY A N 1
ATOM 436 C CA . GLY A 1 58 ? 1.954 -53.219 0.68 1 97 58 GLY A CA 1
ATOM 437 C C . GLY A 1 58 ? 2.092 -54.031 -0.593 1 97 58 GLY A C 1
ATOM 438 O O . GLY A 1 58 ? 1.711 -55.219 -0.631 1 97 58 GLY A O 1
ATOM 439 N N . GLY A 1 59 ? 2.539 -53.406 -1.647 1 95.88 59 GLY A N 1
ATOM 440 C CA . GLY A 1 59 ? 2.76 -54.094 -2.904 1 95.88 59 GLY A CA 1
ATOM 441 C C . GLY A 1 59 ? 1.552 -54.062 -3.822 1 95.88 59 GLY A C 1
ATOM 442 O O . GLY A 1 59 ? 0.528 -53.469 -3.49 1 95.88 59 GLY A O 1
ATOM 443 N N . LEU A 1 60 ? 1.688 -54.688 -5.039 1 96.81 60 LEU A N 1
ATOM 444 C CA . LEU A 1 60 ? 0.652 -54.625 -6.062 1 96.81 60 LEU A CA 1
ATOM 445 C C . LEU A 1 60 ? 0.118 -56.031 -6.395 1 96.81 60 LEU A C 1
ATOM 447 O O . LEU A 1 60 ? -0.57 -56.188 -7.398 1 96.81 60 LEU A O 1
ATOM 451 N N . GLU A 1 61 ? 0.392 -57.031 -5.652 1 93 61 GLU A N 1
ATOM 452 C CA . GLU A 1 61 ? 0.105 -58.406 -5.992 1 93 61 GLU A CA 1
ATOM 453 C C . GLU A 1 61 ? -1.389 -58.625 -6.219 1 93 61 GLU A C 1
ATOM 455 O O . GLU A 1 61 ? -1.783 -59.5 -7.016 1 93 61 GLU A O 1
ATOM 460 N N . ASP A 1 62 ? -2.225 -57.969 -5.59 1 94.56 62 ASP A N 1
ATOM 461 C CA . ASP A 1 62 ? -3.67 -58.188 -5.672 1 94.56 62 ASP A CA 1
ATOM 462 C C . ASP A 1 62 ? -4.328 -57.062 -6.477 1 94.56 62 ASP A C 1
ATOM 464 O O . ASP A 1 62 ? -5.547 -56.875 -6.422 1 94.56 62 ASP A O 1
ATOM 468 N N . VAL A 1 63 ? -3.588 -56.25 -7.188 1 97.62 63 VAL A N 1
ATOM 469 C CA . VAL A 1 63 ? -4.082 -55.125 -7.973 1 97.62 63 VAL A CA 1
ATOM 470 C C . VAL A 1 63 ? -4.344 -55.562 -9.406 1 97.62 63 VAL A C 1
ATOM 472 O O . VAL A 1 63 ? -3.52 -56.281 -10.008 1 97.62 63 VAL A O 1
ATOM 475 N N . LYS A 1 64 ? -5.496 -55.156 -9.969 1 97.81 64 LYS A N 1
ATOM 476 C CA . LYS A 1 64 ? -5.906 -55.562 -11.305 1 97.81 64 LYS A CA 1
ATOM 477 C C . LYS A 1 64 ? -5.461 -54.594 -12.367 1 97.81 64 LYS A C 1
ATOM 479 O O . LYS A 1 64 ? -5.195 -54.969 -13.508 1 97.81 64 LYS A O 1
ATOM 484 N N . SER A 1 65 ? -5.5 -53.375 -12.023 1 98.31 65 SER A N 1
ATOM 485 C CA . SER A 1 65 ? -5.203 -52.312 -12.961 1 98.31 65 SER A CA 1
ATOM 486 C C . SER A 1 65 ? -4.551 -51.125 -12.266 1 98.31 65 SER A C 1
ATOM 488 O O . SER A 1 65 ? -4.77 -50.906 -11.07 1 98.31 65 SER A O 1
ATOM 490 N N . LEU A 1 66 ? -3.703 -50.406 -13 1 98.62 66 LEU A N 1
ATOM 491 C CA . LEU A 1 66 ? -2.945 -49.281 -12.477 1 98.62 66 LEU A CA 1
ATOM 492 C C . LEU A 1 66 ? -2.863 -48.156 -13.5 1 98.62 66 LEU A C 1
ATOM 494 O O . LEU A 1 66 ? -2.76 -48.406 -14.703 1 98.62 66 LEU A O 1
ATOM 498 N N . ALA A 1 67 ? -3.012 -46.938 -13.047 1 98.81 67 ALA A N 1
ATOM 499 C CA . ALA A 1 67 ? -2.785 -45.75 -13.883 1 98.81 67 ALA A CA 1
ATOM 500 C C . ALA A 1 67 ? -1.846 -44.781 -13.195 1 98.81 67 ALA A C 1
ATOM 502 O O . ALA A 1 67 ? -1.885 -44.625 -11.969 1 98.81 67 ALA A O 1
ATOM 503 N N . VAL A 1 68 ? -1.002 -44.062 -13.969 1 98.81 68 VAL A N 1
ATOM 504 C CA . VAL A 1 68 ? -0.054 -43.094 -13.453 1 98.81 68 VAL A CA 1
ATOM 505 C C . VAL A 1 68 ? -0.475 -41.688 -13.891 1 98.81 68 VAL A C 1
ATOM 507 O O . VAL A 1 68 ? -0.58 -41.406 -15.086 1 98.81 68 VAL A O 1
ATOM 510 N N . ALA A 1 69 ? -0.799 -40.844 -12.938 1 98.62 69 ALA A N 1
ATOM 511 C CA . ALA A 1 69 ? -0.9 -39.406 -13.156 1 98.62 69 ALA A CA 1
ATOM 512 C C . ALA A 1 69 ? 0.375 -38.688 -12.719 1 98.62 69 ALA A C 1
ATOM 514 O O . ALA A 1 69 ? 1.182 -39.25 -11.969 1 98.62 69 ALA A O 1
ATOM 515 N N . GLY A 1 70 ? 0.554 -37.531 -13.18 1 97.5 70 GLY A N 1
ATOM 516 C CA . GLY A 1 70 ? 1.771 -36.844 -12.773 1 97.5 70 GLY A CA 1
ATOM 517 C C . GLY A 1 70 ? 1.854 -35.406 -13.289 1 97.5 70 GLY A C 1
ATOM 518 O O . GLY A 1 70 ? 0.952 -34.938 -13.984 1 97.5 70 GLY A O 1
ATOM 519 N N . GLN A 1 71 ? 2.98 -34.75 -12.859 1 96.31 71 GLN A N 1
ATOM 520 C CA . GLN A 1 71 ? 3.283 -33.375 -13.289 1 96.31 71 GLN A CA 1
ATOM 521 C C . GLN A 1 71 ? 3.309 -33.281 -14.812 1 96.31 71 GLN A C 1
ATOM 523 O O . GLN A 1 71 ? 3.748 -34.219 -15.492 1 96.31 71 GLN A O 1
ATOM 528 N N . GLN A 1 72 ? 2.842 -32.188 -15.312 1 97.06 72 GLN A N 1
ATOM 529 C CA . GLN A 1 72 ? 2.758 -31.969 -16.75 1 97.06 72 GLN A CA 1
ATOM 530 C C . GLN A 1 72 ? 3.957 -31.172 -17.266 1 97.06 72 GLN A C 1
ATOM 532 O O . GLN A 1 72 ? 4.77 -30.688 -16.469 1 97.06 72 GLN A O 1
ATOM 537 N N . HIS A 1 73 ? 4.141 -31.141 -18.547 1 97.06 73 HIS A N 1
ATOM 538 C CA . HIS A 1 73 ? 4.957 -30.203 -19.297 1 97.06 73 HIS A CA 1
ATOM 539 C C . HIS A 1 73 ? 6.434 -30.578 -19.25 1 97.06 73 HIS A C 1
ATOM 541 O O . HIS A 1 73 ? 7.266 -29.938 -19.891 1 97.06 73 HIS A O 1
ATOM 547 N N . GLY A 1 74 ? 6.816 -31.578 -18.484 1 97.19 74 GLY A N 1
ATOM 548 C CA . GLY A 1 74 ? 8.211 -31.969 -18.438 1 97.19 74 GLY A CA 1
ATOM 549 C C . GLY A 1 74 ? 8.734 -32.5 -19.75 1 97.19 74 GLY A C 1
ATOM 550 O O . GLY A 1 74 ? 7.957 -32.906 -20.625 1 97.19 74 GLY A O 1
ATOM 551 N N . MET A 1 75 ? 10.023 -32.438 -19.891 1 98.5 75 MET A N 1
ATOM 552 C CA . MET A 1 75 ? 10.688 -33 -21.078 1 98.5 75 MET A CA 1
ATOM 553 C C . MET A 1 75 ? 11.641 -34.125 -20.688 1 98.5 75 MET A C 1
ATOM 555 O O . MET A 1 75 ? 12.672 -33.875 -20.078 1 98.5 75 MET A O 1
ATOM 559 N N . VAL A 1 76 ? 11.297 -35.312 -21.062 1 98.69 76 VAL A N 1
ATOM 560 C CA . VAL A 1 76 ? 12.164 -36.469 -20.906 1 98.69 76 VAL A CA 1
ATOM 561 C C . VAL A 1 76 ? 12.664 -36.906 -22.281 1 98.69 76 VAL A C 1
ATOM 563 O O . VAL A 1 76 ? 11.867 -37.188 -23.188 1 98.69 76 VAL A O 1
ATOM 566 N N . THR A 1 77 ? 13.953 -36.938 -22.453 1 98.75 77 THR A N 1
ATOM 567 C CA . THR A 1 77 ? 14.562 -37.375 -23.719 1 98.75 77 THR A CA 1
ATOM 568 C C . THR A 1 77 ? 15.242 -38.719 -23.578 1 98.75 77 THR A C 1
ATOM 570 O O . THR A 1 77 ? 15.945 -38.969 -22.594 1 98.75 77 THR A O 1
ATOM 573 N N . LEU A 1 78 ? 14.93 -39.594 -24.547 1 98.75 78 LEU A N 1
ATOM 574 C CA . LEU A 1 78 ? 15.484 -40.938 -24.516 1 98.75 78 LEU A CA 1
ATOM 575 C C . LEU A 1 78 ? 16.297 -41.219 -25.781 1 98.75 78 LEU A C 1
ATOM 577 O O . LEU A 1 78 ? 15.938 -40.781 -26.859 1 98.75 78 LEU A O 1
ATOM 581 N N . ASP A 1 79 ? 17.359 -41.969 -25.656 1 98.44 79 ASP A N 1
ATOM 582 C CA . ASP A 1 79 ? 18.141 -42.375 -26.812 1 98.44 79 ASP A CA 1
ATOM 583 C C . ASP A 1 79 ? 17.594 -43.688 -27.391 1 98.44 79 ASP A C 1
ATOM 585 O O . ASP A 1 79 ? 16.531 -44.156 -27 1 98.44 79 ASP A O 1
ATOM 589 N N . GLU A 1 80 ? 18.25 -44.25 -28.359 1 97.12 80 GLU A N 1
ATOM 590 C CA . GLU A 1 80 ? 17.781 -45.406 -29.109 1 97.12 80 GLU A CA 1
ATOM 591 C C . GLU A 1 80 ? 17.672 -46.656 -28.203 1 97.12 80 GLU A C 1
ATOM 593 O O . GLU A 1 80 ? 16.953 -47.594 -28.531 1 97.12 80 GLU A O 1
ATOM 598 N N . HIS A 1 81 ? 18.359 -46.656 -27.016 1 96.94 81 HIS A N 1
ATOM 599 C CA . HIS A 1 81 ? 18.344 -47.781 -26.094 1 96.94 81 HIS A CA 1
ATOM 600 C C . HIS A 1 81 ? 17.375 -47.562 -24.953 1 96.94 81 HIS A C 1
ATOM 602 O O . HIS A 1 81 ? 17.266 -48.375 -24.047 1 96.94 81 HIS A O 1
ATOM 608 N N . GLY A 1 82 ? 16.703 -46.438 -25.031 1 97.31 82 GLY A N 1
ATOM 609 C CA . GLY A 1 82 ? 15.766 -46.125 -23.969 1 97.31 82 GLY A CA 1
ATOM 610 C C . GLY A 1 82 ? 16.422 -45.5 -22.766 1 97.31 82 GLY A C 1
ATOM 611 O O . GLY A 1 82 ? 15.797 -45.375 -21.703 1 97.31 82 GLY A O 1
ATOM 612 N N . GLU A 1 83 ? 17.656 -45.125 -22.906 1 97.75 83 GLU A N 1
ATOM 613 C CA . GLU A 1 83 ? 18.359 -44.469 -21.812 1 97.75 83 GLU A CA 1
ATOM 614 C C . GLU A 1 83 ? 18.109 -42.938 -21.844 1 97.75 83 GLU A C 1
ATOM 616 O O . GLU A 1 83 ? 18.031 -42.344 -22.906 1 97.75 83 GLU A O 1
ATOM 621 N N . VAL A 1 84 ? 17.969 -42.375 -20.672 1 98.31 84 VAL A N 1
ATOM 622 C CA . VAL A 1 84 ? 17.75 -40.938 -20.547 1 98.31 84 VAL A CA 1
ATOM 623 C C . VAL A 1 84 ? 18.969 -40.188 -21.062 1 98.31 84 VAL A C 1
ATOM 625 O O . VAL A 1 84 ? 20.109 -40.469 -20.641 1 98.31 84 VAL A O 1
ATOM 628 N N . VAL A 1 85 ? 18.781 -39.219 -21.922 1 98.56 85 VAL A N 1
ATOM 629 C CA . VAL A 1 85 ? 19.859 -38.5 -22.594 1 98.56 85 VAL A CA 1
ATOM 630 C C . VAL A 1 85 ? 20.391 -37.406 -21.656 1 98.56 85 VAL A C 1
ATOM 632 O O . VAL A 1 85 ? 21.594 -37.125 -21.625 1 98.56 85 VAL A O 1
ATOM 635 N N . ARG A 1 86 ? 19.594 -36.781 -20.922 1 97.88 86 ARG A N 1
ATOM 636 C CA . ARG A 1 86 ? 19.859 -35.719 -19.938 1 97.88 86 ARG A CA 1
ATOM 637 C C . ARG A 1 86 ? 18.75 -35.656 -18.891 1 97.88 86 ARG A C 1
ATOM 639 O O . ARG A 1 86 ? 17.703 -36.281 -19.047 1 97.88 86 ARG A O 1
ATOM 646 N N . ASN A 1 87 ? 19.062 -34.938 -17.797 1 98.19 87 ASN A N 1
ATOM 647 C CA . ASN A 1 87 ? 18.031 -34.719 -16.781 1 98.19 87 ASN A CA 1
ATOM 648 C C . ASN A 1 87 ? 16.781 -34.062 -17.375 1 98.19 87 ASN A C 1
ATOM 650 O O . ASN A 1 87 ? 16.891 -33.219 -18.266 1 98.19 87 ASN A O 1
ATOM 654 N N . ALA A 1 88 ? 15.609 -34.5 -16.906 1 98.12 88 ALA A N 1
ATOM 655 C CA . ALA A 1 88 ? 14.344 -33.938 -17.375 1 98.12 88 ALA A CA 1
ATOM 656 C C . ALA A 1 88 ? 14.211 -32.469 -16.953 1 98.12 88 ALA A C 1
ATOM 658 O O . ALA A 1 88 ? 14.508 -32.125 -15.82 1 98.12 88 ALA A O 1
ATOM 659 N N . ILE A 1 89 ? 13.844 -31.578 -17.844 1 98.19 89 ILE A N 1
ATOM 660 C CA . ILE A 1 89 ? 13.492 -30.188 -17.531 1 98.19 89 ILE A CA 1
ATOM 661 C C . ILE A 1 89 ? 12 -30.094 -17.203 1 98.19 89 ILE A C 1
ATOM 663 O O . ILE A 1 89 ? 11.156 -30.562 -17.969 1 98.19 89 ILE A O 1
ATOM 667 N N . LEU A 1 90 ? 11.742 -29.5 -16.031 1 97.12 90 LEU A N 1
ATOM 668 C CA . LEU A 1 90 ? 10.391 -29.609 -15.492 1 97.12 90 LEU A CA 1
ATOM 669 C C . LEU A 1 90 ? 9.586 -28.344 -15.758 1 97.12 90 LEU A C 1
ATOM 671 O O . LEU A 1 90 ? 10.094 -27.391 -16.359 1 97.12 90 LEU A O 1
ATOM 675 N N . TRP A 1 91 ? 8.305 -28.344 -15.398 1 95.38 91 TRP A N 1
ATOM 676 C CA . TRP A 1 91 ? 7.32 -27.312 -15.703 1 95.38 91 TRP A CA 1
ATOM 677 C C . TRP A 1 91 ? 7.738 -25.969 -15.094 1 95.38 91 TRP A C 1
ATOM 679 O O . TRP A 1 91 ? 7.383 -24.906 -15.609 1 95.38 91 TRP A O 1
ATOM 689 N N . ASN A 1 92 ? 8.523 -25.953 -14.031 1 92.31 92 ASN A N 1
ATOM 690 C CA . ASN A 1 92 ? 8.844 -24.75 -13.289 1 92.31 92 ASN A CA 1
ATOM 691 C C . ASN A 1 92 ? 10.211 -24.188 -13.68 1 92.31 92 ASN A C 1
ATOM 693 O O . ASN A 1 92 ? 10.766 -23.328 -12.984 1 92.31 92 ASN A O 1
ATOM 697 N N . ASP A 1 93 ? 10.766 -24.75 -14.789 1 94.62 93 ASP A N 1
ATOM 698 C CA . ASP A 1 93 ? 12.008 -24.219 -15.336 1 94.62 93 ASP A CA 1
ATOM 699 C C . ASP A 1 93 ? 11.734 -23.094 -16.312 1 94.62 93 ASP A C 1
ATOM 701 O O . ASP A 1 93 ? 10.875 -23.203 -17.188 1 94.62 93 ASP A O 1
ATOM 705 N N . THR A 1 94 ? 12.43 -22 -16.203 1 92.06 94 THR A N 1
ATOM 706 C CA . THR A 1 94 ? 12.086 -20.828 -17 1 92.06 94 THR A CA 1
ATOM 707 C C . THR A 1 94 ? 13.18 -20.531 -18.031 1 92.06 94 THR A C 1
ATOM 709 O O . THR A 1 94 ? 13.156 -19.5 -18.688 1 92.06 94 THR A O 1
ATOM 712 N N . ARG A 1 95 ? 14.133 -21.391 -18.219 1 94.69 95 ARG A N 1
ATOM 713 C CA . ARG A 1 95 ? 15.305 -21.125 -19.031 1 94.69 95 ARG A CA 1
ATOM 714 C C . ARG A 1 95 ? 14.922 -20.922 -20.5 1 94.69 95 ARG A C 1
ATOM 716 O O . ARG A 1 95 ? 15.656 -20.281 -21.25 1 94.69 95 ARG A O 1
ATOM 723 N N . SER A 1 96 ? 13.734 -21.453 -20.844 1 97.31 96 SER A N 1
ATOM 724 C CA . SER A 1 96 ? 13.344 -21.406 -22.25 1 97.31 96 SER A CA 1
ATOM 725 C C . SER A 1 96 ? 12.367 -20.266 -22.516 1 97.31 96 SER A C 1
ATOM 727 O O . SER A 1 96 ? 11.609 -20.312 -23.484 1 97.31 96 SER A O 1
ATOM 729 N N . ALA A 1 97 ? 12.352 -19.266 -21.719 1 95.06 97 ALA A N 1
ATOM 730 C CA . ALA A 1 97 ? 11.43 -18.141 -21.875 1 95.06 97 ALA A CA 1
ATOM 731 C C . ALA A 1 97 ? 11.633 -17.438 -23.203 1 95.06 97 ALA A C 1
ATOM 733 O O . ALA A 1 97 ? 10.664 -17.172 -23.938 1 95.06 97 ALA A O 1
ATOM 734 N N . GLN A 1 98 ? 12.891 -17.156 -23.562 1 95.81 98 GLN A N 1
ATOM 735 C CA . GLN A 1 98 ? 13.164 -16.516 -24.844 1 95.81 98 GLN A CA 1
ATOM 736 C C . GLN A 1 98 ? 12.781 -17.406 -26.016 1 95.81 98 GLN A C 1
ATOM 738 O O . GLN A 1 98 ? 12.344 -16.922 -27.062 1 95.81 98 GLN A O 1
ATOM 743 N N . ASP A 1 99 ? 12.961 -18.641 -25.828 1 98.06 99 ASP A N 1
ATOM 744 C CA . ASP A 1 99 ? 12.586 -19.609 -26.859 1 98.06 99 ASP A CA 1
ATOM 745 C C . ASP A 1 99 ? 11.086 -19.562 -27.125 1 98.06 99 ASP A C 1
ATOM 747 O O . ASP A 1 99 ? 10.648 -19.719 -28.266 1 98.06 99 ASP A O 1
ATOM 751 N N . ALA A 1 100 ? 10.312 -19.422 -26.078 1 97.38 100 ALA A N 1
ATOM 752 C CA . ALA A 1 100 ? 8.867 -19.266 -26.25 1 97.38 100 ALA A CA 1
ATOM 753 C C . ALA A 1 100 ? 8.555 -18.062 -27.125 1 97.38 100 ALA A C 1
ATOM 755 O O . ALA A 1 100 ? 7.785 -18.156 -28.078 1 97.38 100 ALA A O 1
ATOM 756 N N . ASP A 1 101 ? 9.188 -16.984 -26.859 1 95.94 101 ASP A N 1
ATOM 757 C CA . ASP A 1 101 ? 8.977 -15.75 -27.625 1 95.94 101 ASP A CA 1
ATOM 758 C C . ASP A 1 101 ? 9.414 -15.93 -29.078 1 95.94 101 ASP A C 1
ATOM 760 O O . ASP A 1 101 ? 8.727 -15.469 -30 1 95.94 101 ASP A O 1
ATOM 764 N N . ASP A 1 102 ? 10.523 -16.531 -29.203 1 98 102 ASP A N 1
ATOM 765 C CA . ASP A 1 102 ? 11.055 -16.766 -30.547 1 98 102 ASP A CA 1
ATOM 766 C C . ASP A 1 102 ? 10.109 -17.641 -31.359 1 98 102 ASP A C 1
ATOM 768 O O . ASP A 1 102 ? 9.867 -17.375 -32.531 1 98 102 ASP A O 1
ATOM 772 N N . LEU A 1 103 ? 9.609 -18.672 -30.766 1 98.44 103 LEU A N 1
ATOM 773 C CA . LEU A 1 103 ? 8.688 -19.578 -31.453 1 98.44 103 LEU A CA 1
ATOM 774 C C . LEU A 1 103 ? 7.434 -18.828 -31.906 1 98.44 103 LEU A C 1
ATOM 776 O O . LEU A 1 103 ? 6.973 -19.016 -33.031 1 98.44 103 LEU A O 1
ATOM 780 N N . ILE A 1 104 ? 6.887 -18.016 -30.984 1 97.94 104 ILE A N 1
ATOM 781 C CA . ILE A 1 104 ? 5.684 -17.25 -31.297 1 97.94 104 ILE A CA 1
ATOM 782 C C . ILE A 1 104 ? 5.965 -16.297 -32.469 1 97.94 104 ILE A C 1
ATOM 784 O O . ILE A 1 104 ? 5.219 -16.281 -33.438 1 97.94 104 ILE A O 1
ATOM 788 N N . SER A 1 105 ? 7.059 -15.633 -32.406 1 98.12 105 SER A N 1
ATOM 789 C CA . SER A 1 105 ? 7.426 -14.68 -33.469 1 98.12 105 SER A CA 1
ATOM 790 C C . SER A 1 105 ? 7.652 -15.383 -34.781 1 98.12 105 SER A C 1
ATOM 792 O O . SER A 1 105 ? 7.215 -14.898 -35.844 1 98.12 105 SER A O 1
ATOM 794 N N . GLU A 1 106 ? 8.297 -16.453 -34.75 1 98.31 106 GLU A N 1
ATOM 795 C CA . GLU A 1 106 ? 8.609 -17.188 -35.969 1 98.31 106 GLU A CA 1
ATOM 796 C C . GLU A 1 106 ? 7.348 -17.75 -36.625 1 98.31 106 GLU A C 1
ATOM 798 O O . GLU A 1 106 ? 7.188 -17.688 -37.844 1 98.31 106 GLU A O 1
ATOM 803 N N . LEU A 1 107 ? 6.5 -18.344 -35.781 1 98.25 107 LEU A N 1
ATOM 804 C CA . LEU A 1 107 ? 5.27 -18.891 -36.344 1 98.25 107 LEU A CA 1
ATOM 805 C C . LEU A 1 107 ? 4.418 -17.812 -36.969 1 98.25 107 LEU A C 1
ATOM 807 O O . LEU A 1 107 ? 3.68 -18.062 -37.938 1 98.25 107 LEU A O 1
ATOM 811 N N . GLY A 1 108 ? 4.52 -16.625 -36.5 1 98 108 GLY A N 1
ATOM 812 C CA . GLY A 1 108 ? 3.76 -15.508 -37 1 98 108 GLY A CA 1
ATOM 813 C C . GLY A 1 108 ? 4.492 -14.734 -38.094 1 98 108 GLY A C 1
ATOM 814 O O . GLY A 1 108 ? 4.082 -13.633 -38.469 1 98 108 GLY A O 1
ATOM 815 N N . ASP A 1 109 ? 5.582 -15.211 -38.531 1 97.62 109 ASP A N 1
ATOM 816 C CA . ASP A 1 109 ? 6.402 -14.547 -39.562 1 97.62 109 ASP A CA 1
ATOM 817 C C . ASP A 1 109 ? 6.812 -13.148 -39.094 1 97.62 109 ASP A C 1
ATOM 819 O O . ASP A 1 109 ? 6.66 -12.18 -39.844 1 97.62 109 ASP A O 1
ATOM 823 N N . GLY A 1 110 ? 7.117 -13.07 -37.844 1 96.56 110 GLY A N 1
ATOM 824 C CA . GLY A 1 110 ? 7.582 -11.812 -37.281 1 96.56 110 GLY A CA 1
ATOM 825 C C . GLY A 1 110 ? 6.5 -11.055 -36.531 1 96.56 110 GLY A C 1
ATOM 826 O O . GLY A 1 110 ? 6.793 -10.133 -35.781 1 96.56 110 GLY A O 1
ATOM 827 N N . ASP A 1 111 ? 5.324 -11.352 -36.75 1 97.44 111 ASP A N 1
ATOM 828 C CA . ASP A 1 111 ? 4.195 -10.734 -36.062 1 97.44 111 ASP A CA 1
ATOM 829 C C . ASP A 1 111 ? 3.811 -11.539 -34.812 1 97.44 111 ASP A C 1
ATOM 831 O O . ASP A 1 111 ? 3.18 -12.586 -34.938 1 97.44 111 ASP A O 1
ATOM 835 N N . TYR A 1 112 ? 4.148 -10.977 -33.719 1 96.06 112 TYR A N 1
ATOM 836 C CA . TYR A 1 112 ? 3.963 -11.664 -32.438 1 96.06 112 TYR A CA 1
ATOM 837 C C . TYR A 1 112 ? 2.492 -11.992 -32.219 1 96.06 112 TYR A C 1
ATOM 839 O O . TYR A 1 112 ? 2.152 -13.094 -31.781 1 96.06 112 TYR A O 1
ATOM 847 N N . SER A 1 113 ? 1.612 -11.078 -32.531 1 95.75 113 SER A N 1
ATOM 848 C CA . SER A 1 113 ? 0.179 -11.281 -32.344 1 95.75 113 SER A CA 1
ATOM 849 C C . SER A 1 113 ? -0.348 -12.383 -33.25 1 95.75 113 SER A C 1
ATOM 851 O O . SER A 1 113 ? -1.164 -13.211 -32.844 1 95.75 113 SER A O 1
ATOM 853 N N . GLU A 1 114 ? 0.135 -12.344 -34.406 1 97.5 114 GLU A N 1
ATOM 854 C CA . GLU A 1 114 ? -0.258 -13.398 -35.344 1 97.5 114 GLU A CA 1
ATOM 855 C C . GLU A 1 114 ? 0.279 -14.758 -34.906 1 97.5 114 GLU A C 1
ATOM 857 O O . GLU A 1 114 ? -0.398 -15.773 -35.062 1 97.5 114 GLU A O 1
ATOM 862 N N . GLY A 1 115 ? 1.494 -14.742 -34.438 1 97.94 115 GLY A N 1
ATOM 863 C CA . GLY A 1 115 ? 2.055 -15.977 -33.906 1 97.94 115 GLY A CA 1
ATOM 864 C C . GLY A 1 115 ? 1.233 -16.578 -32.781 1 97.94 115 GLY A C 1
ATOM 865 O O . GLY A 1 115 ? 0.99 -17.781 -32.75 1 97.94 115 GLY A O 1
ATOM 866 N N . LYS A 1 116 ? 0.792 -15.734 -31.812 1 96.25 116 LYS A N 1
ATOM 867 C CA . LYS A 1 116 ? -0.063 -16.188 -30.719 1 96.25 116 LYS A CA 1
ATOM 868 C C . LYS A 1 116 ? -1.349 -16.812 -31.234 1 96.25 116 LYS A C 1
ATOM 870 O O . LYS A 1 116 ? -1.752 -17.891 -30.781 1 96.25 116 LYS A O 1
ATOM 875 N N . LYS A 1 117 ? -1.903 -16.141 -32.219 1 97.56 117 LYS A N 1
ATOM 876 C CA . LYS A 1 117 ? -3.148 -16.625 -32.812 1 97.56 117 LYS A CA 1
ATOM 877 C C . LYS A 1 117 ? -2.963 -17.984 -33.438 1 97.56 117 LYS A C 1
ATOM 879 O O . LYS A 1 117 ? -3.781 -18.891 -33.25 1 97.56 117 LYS A O 1
ATOM 884 N N . LYS A 1 118 ? -1.942 -18.141 -34.156 1 98.06 118 LYS A N 1
ATOM 885 C CA . LYS A 1 118 ? -1.668 -19.406 -34.844 1 98.06 118 LYS A CA 1
ATOM 886 C C . LYS A 1 118 ? -1.424 -20.531 -33.875 1 98.06 118 LYS A C 1
ATOM 888 O O . LYS A 1 118 ? -1.904 -21.656 -34.062 1 98.06 118 LYS A O 1
ATOM 893 N N . PHE A 1 119 ? -0.707 -20.281 -32.844 1 97.94 119 PHE A N 1
ATOM 894 C CA . PHE A 1 119 ? -0.467 -21.297 -31.844 1 97.94 119 PHE A CA 1
ATOM 895 C C . PHE A 1 119 ? -1.775 -21.719 -31.188 1 97.94 119 PHE A C 1
ATOM 897 O O . PHE A 1 119 ? -2.029 -22.922 -31.031 1 97.94 119 PHE A O 1
ATOM 904 N N . VAL A 1 120 ? -2.559 -20.766 -30.812 1 97.12 120 VAL A N 1
ATOM 905 C CA . VAL A 1 120 ? -3.816 -21.062 -30.141 1 97.12 120 VAL A CA 1
ATOM 906 C C . VAL A 1 120 ? -4.727 -21.859 -31.078 1 97.12 120 VAL A C 1
ATOM 908 O O . VAL A 1 120 ? -5.387 -22.797 -30.641 1 97.12 120 VAL A O 1
ATOM 911 N N . GLU A 1 121 ? -4.734 -21.438 -32.312 1 95.94 121 GLU A N 1
ATOM 912 C CA . GLU A 1 121 ? -5.555 -22.156 -33.281 1 95.94 121 GLU A CA 1
ATOM 913 C C . GLU A 1 121 ? -5.105 -23.594 -33.438 1 95.94 121 GLU A C 1
ATOM 915 O O . GLU A 1 121 ? -5.934 -24.5 -33.562 1 95.94 121 GLU A O 1
ATOM 920 N N . ARG A 1 122 ? -3.861 -23.812 -33.375 1 96.62 122 ARG A N 1
ATOM 921 C CA . ARG A 1 122 ? -3.305 -25.125 -33.688 1 96.62 122 ARG A CA 1
ATOM 922 C C . ARG A 1 122 ? -3.236 -25.984 -32.438 1 96.62 122 ARG A C 1
ATOM 924 O O . ARG A 1 122 ? -3.381 -27.203 -32.5 1 96.62 122 ARG A O 1
ATOM 931 N N . THR A 1 123 ? -3.006 -25.375 -31.297 1 97.25 123 THR A N 1
ATOM 932 C CA . THR A 1 123 ? -2.697 -26.188 -30.125 1 97.25 123 THR A CA 1
ATOM 933 C C . THR A 1 123 ? -3.613 -25.828 -28.953 1 97.25 123 THR A C 1
ATOM 935 O O . THR A 1 123 ? -3.705 -26.562 -27.984 1 97.25 123 THR A O 1
ATOM 938 N N . GLY A 1 124 ? -4.242 -24.688 -29 1 96.19 124 GLY A N 1
ATOM 939 C CA . GLY A 1 124 ? -5.105 -24.25 -27.906 1 96.19 124 GLY A CA 1
ATOM 940 C C . GLY A 1 124 ? -4.363 -23.469 -26.828 1 96.19 124 GLY A C 1
ATOM 941 O O . GLY A 1 124 ? -4.969 -23 -25.859 1 96.19 124 GLY A O 1
ATOM 942 N N . ILE A 1 125 ? -3.006 -23.234 -26.984 1 96.88 125 ILE A N 1
ATOM 943 C CA . ILE A 1 125 ? -2.25 -22.562 -25.938 1 96.88 125 ILE A CA 1
ATOM 944 C C . ILE A 1 125 ? -1.241 -21.594 -26.562 1 96.88 125 ILE A C 1
ATOM 946 O O . ILE A 1 125 ? -0.865 -21.75 -27.719 1 96.88 125 ILE A O 1
ATOM 950 N N . VAL A 1 126 ? -0.927 -20.562 -25.891 1 96.25 126 VAL A N 1
ATOM 951 C CA . VAL A 1 126 ? 0.212 -19.703 -26.203 1 96.25 126 VAL A CA 1
ATOM 952 C C . VAL A 1 126 ? 1.454 -20.203 -25.469 1 96.25 126 VAL A C 1
ATOM 954 O O . VAL A 1 126 ? 1.441 -20.344 -24.234 1 96.25 126 VAL A O 1
ATOM 957 N N . PRO A 1 127 ? 2.551 -20.438 -26.203 1 96.31 127 PRO A N 1
ATOM 958 C CA . PRO A 1 127 ? 3.74 -21.016 -25.562 1 96.31 127 PRO A CA 1
ATOM 959 C C . PRO A 1 127 ? 4.305 -20.125 -24.453 1 96.31 127 PRO A C 1
ATOM 961 O O . PRO A 1 127 ? 4.344 -18.891 -24.609 1 96.31 127 PRO A O 1
ATOM 964 N N . VAL A 1 128 ? 4.613 -20.766 -23.344 1 93.94 128 VAL A N 1
ATOM 965 C CA . VAL A 1 128 ? 5.418 -20.172 -22.281 1 93.94 128 VAL A CA 1
ATOM 966 C C . VAL A 1 128 ? 6.586 -21.109 -21.938 1 93.94 128 VAL A C 1
ATOM 968 O O . VAL A 1 128 ? 6.656 -22.234 -22.438 1 93.94 128 VAL A O 1
ATOM 971 N N . ALA A 1 129 ? 7.492 -20.656 -21.109 1 94.38 129 ALA A N 1
ATOM 972 C CA . ALA A 1 129 ? 8.719 -21.391 -20.812 1 94.38 129 ALA A CA 1
ATOM 973 C C . ALA A 1 129 ? 8.398 -22.781 -20.25 1 94.38 129 ALA A C 1
ATOM 975 O O . ALA A 1 129 ? 9.156 -23.719 -20.469 1 94.38 129 ALA A O 1
ATOM 976 N N . SER A 1 130 ? 7.27 -22.922 -19.609 1 94.81 130 SER A N 1
ATOM 977 C CA . SER A 1 130 ? 6.91 -24.156 -18.906 1 94.81 130 SER A CA 1
ATOM 978 C C . SER A 1 130 ? 6.594 -25.281 -19.891 1 94.81 130 SER A C 1
ATOM 980 O O . SER A 1 130 ? 6.758 -26.453 -19.578 1 94.81 130 SER A O 1
ATOM 982 N N . PHE A 1 131 ? 6.16 -24.969 -21.078 1 97.69 131 PHE A N 1
ATOM 983 C CA . PHE A 1 131 ? 5.625 -25.984 -21.984 1 97.69 131 PHE A CA 1
ATOM 984 C C . PHE A 1 131 ? 6.746 -26.719 -22.703 1 97.69 131 PHE A C 1
ATOM 986 O O . PHE A 1 131 ? 7.797 -26.141 -22.984 1 97.69 131 PHE A O 1
ATOM 993 N N . THR A 1 132 ? 6.531 -27.922 -23.062 1 98.56 132 THR A N 1
ATOM 994 C CA . THR A 1 132 ? 7.555 -28.844 -23.531 1 98.56 132 THR A CA 1
ATOM 995 C C . THR A 1 132 ? 8.164 -28.344 -24.844 1 98.56 132 THR A C 1
ATOM 997 O O . THR A 1 132 ? 9.367 -28.469 -25.062 1 98.56 132 THR A O 1
ATOM 1000 N N . ILE A 1 133 ? 7.371 -27.75 -25.688 1 98.69 133 ILE A N 1
ATOM 1001 C CA . ILE A 1 133 ? 7.828 -27.344 -27.016 1 98.69 133 ILE A CA 1
ATOM 1002 C C . ILE A 1 133 ? 8.938 -26.297 -26.875 1 98.69 133 ILE A C 1
ATOM 1004 O O . ILE A 1 133 ? 9.883 -26.281 -27.672 1 98.69 133 ILE A O 1
ATOM 1008 N N . THR A 1 134 ? 8.82 -25.438 -25.922 1 98.44 134 THR A N 1
ATOM 1009 C CA . THR A 1 134 ? 9.828 -24.391 -25.75 1 98.44 134 THR A CA 1
ATOM 1010 C C . THR A 1 134 ? 11.133 -24.984 -25.219 1 98.44 134 THR A C 1
ATOM 1012 O O . THR A 1 134 ? 12.219 -24.5 -25.531 1 98.44 134 THR A O 1
ATOM 1015 N N . LYS A 1 135 ? 11.016 -26 -24.406 1 98.5 135 LYS A N 1
ATOM 1016 C CA . LYS A 1 135 ? 12.188 -26.719 -23.906 1 98.5 135 LYS A CA 1
ATOM 1017 C C . LYS A 1 135 ? 12.891 -27.469 -25.047 1 98.5 135 LYS A C 1
ATOM 1019 O O . LYS A 1 135 ? 14.117 -27.578 -25.047 1 98.5 135 LYS A O 1
ATOM 1024 N N . LEU A 1 136 ? 12.125 -27.984 -25.953 1 98.69 136 LEU A N 1
ATOM 1025 C CA . LEU A 1 136 ? 12.703 -28.641 -27.125 1 98.69 136 LEU A CA 1
ATOM 1026 C C . LEU A 1 136 ? 13.469 -27.625 -27.969 1 98.69 136 LEU A C 1
ATOM 1028 O O . LEU A 1 136 ? 14.539 -27.938 -28.484 1 98.69 136 LEU A O 1
ATOM 1032 N N . ARG A 1 137 ? 12.859 -26.406 -28.094 1 98.75 137 ARG A N 1
ATOM 1033 C CA . ARG A 1 137 ? 13.578 -25.344 -28.781 1 98.75 137 ARG A CA 1
ATOM 1034 C C . ARG A 1 137 ? 14.875 -25 -28.062 1 98.75 137 ARG A C 1
ATOM 1036 O O . ARG A 1 137 ? 15.914 -24.828 -28.703 1 98.75 137 ARG A O 1
ATOM 1043 N N . TRP A 1 138 ? 14.805 -24.891 -26.812 1 98.62 138 TRP A N 1
ATOM 1044 C CA . TRP A 1 138 ? 16 -24.641 -26.016 1 98.62 138 TRP A CA 1
ATOM 1045 C C . TRP A 1 138 ? 17.031 -25.734 -26.234 1 98.62 138 TRP A C 1
ATOM 1047 O O . TRP A 1 138 ? 18.219 -25.453 -26.422 1 98.62 138 TRP A O 1
ATOM 1057 N N . LEU A 1 139 ? 16.625 -27.016 -26.234 1 98.5 139 LEU A N 1
ATOM 1058 C CA . LEU A 1 139 ? 17.5 -28.172 -26.438 1 98.5 139 LEU A CA 1
ATOM 1059 C C . LEU A 1 139 ? 18.203 -28.078 -27.781 1 98.5 139 LEU A C 1
ATOM 1061 O O . LEU A 1 139 ? 19.422 -28.297 -27.859 1 98.5 139 LEU A O 1
ATOM 1065 N N . ALA A 1 140 ? 17.453 -27.75 -28.797 1 98.25 140 ALA A N 1
ATOM 1066 C CA . ALA A 1 140 ? 18.016 -27.641 -30.141 1 98.25 140 ALA A CA 1
ATOM 1067 C C . ALA A 1 140 ? 19.062 -26.531 -30.203 1 98.25 140 ALA A C 1
ATOM 1069 O O . ALA A 1 140 ? 20.078 -26.688 -30.891 1 98.25 140 ALA A O 1
ATOM 1070 N N . ARG A 1 141 ? 18.797 -25.5 -29.516 1 97.69 141 ARG A N 1
ATOM 1071 C CA . ARG A 1 141 ? 19.672 -24.328 -29.547 1 97.69 141 ARG A CA 1
ATOM 1072 C C . ARG A 1 141 ? 20.891 -24.531 -28.656 1 97.69 141 ARG A C 1
ATOM 1074 O O . ARG A 1 141 ? 22.016 -24.25 -29.062 1 97.69 141 ARG A O 1
ATOM 1081 N N . GLU A 1 142 ? 20.734 -25.031 -27.453 1 98.19 142 GLU A N 1
ATOM 1082 C CA . GLU A 1 142 ? 21.766 -25 -26.422 1 98.19 142 GLU A CA 1
ATOM 1083 C C . GLU A 1 142 ? 22.516 -26.328 -26.344 1 98.19 142 GLU A C 1
ATOM 1085 O O . GLU A 1 142 ? 23.672 -26.359 -25.953 1 98.19 142 GLU A O 1
ATOM 1090 N N . GLU A 1 143 ? 21.766 -27.375 -26.672 1 97.94 143 GLU A N 1
ATOM 1091 C CA . GLU A 1 143 ? 22.375 -28.703 -26.547 1 97.94 143 GLU A CA 1
ATOM 1092 C C . GLU A 1 143 ? 22.141 -29.547 -27.797 1 97.94 143 GLU A C 1
ATOM 1094 O O . GLU A 1 143 ? 21.625 -30.656 -27.703 1 97.94 143 GLU A O 1
ATOM 1099 N N . PRO A 1 144 ? 22.641 -29.156 -28.906 1 96.94 144 PRO A N 1
ATOM 1100 C CA . PRO A 1 144 ? 22.406 -29.906 -30.141 1 96.94 144 PRO A CA 1
ATOM 1101 C C . PRO A 1 144 ? 22.938 -31.344 -30.078 1 96.94 144 PRO A C 1
ATOM 1103 O O . PRO A 1 144 ? 22.375 -32.25 -30.703 1 96.94 144 PRO A O 1
ATOM 1106 N N . GLN A 1 145 ? 23.953 -31.594 -29.281 1 97.69 145 GLN A N 1
ATOM 1107 C CA . GLN A 1 145 ? 24.484 -32.938 -29.125 1 97.69 145 GLN A CA 1
ATOM 1108 C C . GLN A 1 145 ? 23.484 -33.844 -28.406 1 97.69 145 GLN A C 1
ATOM 1110 O O . GLN A 1 145 ? 23.344 -35.031 -28.75 1 97.69 145 GLN A O 1
ATOM 1115 N N . SER A 1 146 ? 22.859 -33.281 -27.406 1 98.06 146 SER A N 1
ATOM 1116 C CA . SER A 1 146 ? 21.812 -34.031 -26.703 1 98.06 146 SER A CA 1
ATOM 1117 C C . SER A 1 146 ? 20.625 -34.344 -27.625 1 98.06 146 SER A C 1
ATOM 1119 O O . SER A 1 146 ? 20.062 -35.406 -27.594 1 98.06 146 SER A O 1
ATOM 1121 N N . LEU A 1 147 ? 20.312 -33.344 -28.406 1 97.81 147 LEU A N 1
ATOM 1122 C CA . LEU A 1 147 ? 19.219 -33.562 -29.359 1 97.81 147 LEU A CA 1
ATOM 1123 C C . LEU A 1 147 ? 19.562 -34.656 -30.359 1 97.81 147 LEU A C 1
ATOM 1125 O O . LEU A 1 147 ? 18.719 -35.5 -30.688 1 97.81 147 LEU A O 1
ATOM 1129 N N . ALA A 1 148 ? 20.781 -34.625 -30.766 1 97.12 148 ALA A N 1
ATOM 1130 C CA . ALA A 1 148 ? 21.234 -35.625 -31.734 1 97.12 148 ALA A CA 1
ATOM 1131 C C . ALA A 1 148 ? 21.125 -37.031 -31.172 1 97.12 148 ALA A C 1
ATOM 1133 O O . ALA A 1 148 ? 20.859 -38 -31.922 1 97.12 148 ALA A O 1
ATOM 1134 N N . ARG A 1 149 ? 21.25 -37.188 -29.922 1 97.94 149 ARG A N 1
ATOM 1135 C CA . ARG A 1 149 ? 21.172 -38.469 -29.25 1 97.94 149 ARG A CA 1
ATOM 1136 C C . ARG A 1 149 ? 19.734 -38.844 -28.938 1 97.94 149 ARG A C 1
ATOM 1138 O O . ARG A 1 149 ? 19.438 -40 -28.625 1 97.94 149 ARG A O 1
ATOM 1145 N N . THR A 1 150 ? 18.844 -37.938 -29.047 1 98.44 150 THR A N 1
ATOM 1146 C CA . THR A 1 150 ? 17.469 -38.156 -28.656 1 98.44 150 THR A CA 1
ATOM 1147 C C . THR A 1 150 ? 16.688 -38.875 -29.75 1 98.44 150 THR A C 1
ATOM 1149 O O . THR A 1 150 ? 16.672 -38.438 -30.891 1 98.44 150 THR A O 1
ATOM 1152 N N . ARG A 1 151 ? 16.047 -39.969 -29.375 1 98.38 151 ARG A N 1
ATOM 1153 C CA . ARG A 1 151 ? 15.234 -40.719 -30.312 1 98.38 151 ARG A CA 1
ATOM 1154 C C . ARG A 1 151 ? 13.758 -40.625 -29.938 1 98.38 151 ARG A C 1
ATOM 1156 O O . ARG A 1 151 ? 12.883 -40.781 -30.797 1 98.38 151 ARG A O 1
ATOM 1163 N N . ALA A 1 152 ? 13.484 -40.406 -28.703 1 98.69 152 ALA A N 1
ATOM 1164 C CA . ALA A 1 152 ? 12.102 -40.25 -28.234 1 98.69 152 ALA A CA 1
ATOM 1165 C C . ALA A 1 152 ? 11.992 -39.125 -27.219 1 98.69 152 ALA A C 1
ATOM 1167 O O . ALA A 1 152 ? 12.945 -38.844 -26.5 1 98.69 152 ALA A O 1
ATOM 1168 N N . VAL A 1 153 ? 10.898 -38.469 -27.188 1 98.69 153 VAL A N 1
ATOM 1169 C CA . VAL A 1 153 ? 10.531 -37.469 -26.188 1 98.69 153 VAL A CA 1
ATOM 1170 C C . VAL A 1 153 ? 9.211 -37.875 -25.531 1 98.69 153 VAL A C 1
ATOM 1172 O O . VAL A 1 153 ? 8.266 -38.25 -26.203 1 98.69 153 VAL A O 1
ATOM 1175 N N . CYS A 1 154 ? 9.148 -37.875 -24.25 1 98.38 154 CYS A N 1
ATOM 1176 C CA . CYS A 1 154 ? 7.918 -38.156 -23.531 1 98.38 154 CYS A CA 1
ATOM 1177 C C . CYS A 1 154 ? 7.809 -37.312 -22.266 1 98.38 154 CYS A C 1
ATOM 1179 O O . CYS A 1 154 ? 8.688 -36.5 -21.984 1 98.38 154 CYS A O 1
ATOM 1181 N N . LEU A 1 155 ? 6.676 -37.375 -21.594 1 98.19 155 LEU A N 1
ATOM 1182 C CA . LEU A 1 155 ? 6.387 -36.625 -20.375 1 98.19 155 LEU A CA 1
ATOM 1183 C C . LEU A 1 155 ? 6.594 -37.469 -19.141 1 98.19 155 LEU A C 1
ATOM 1185 O O . LEU A 1 155 ? 6.793 -38.688 -19.25 1 98.19 155 LEU A O 1
ATOM 1189 N N . PRO A 1 156 ? 6.582 -36.906 -17.953 1 97.62 156 PRO A N 1
ATOM 1190 C CA . PRO A 1 156 ? 6.949 -37.656 -16.75 1 97.62 156 PRO A CA 1
ATOM 1191 C C . PRO A 1 156 ? 6.07 -38.875 -16.516 1 97.62 156 PRO A C 1
ATOM 1193 O O . PRO A 1 156 ? 6.59 -39.969 -16.281 1 97.62 156 PRO A O 1
ATOM 1196 N N . HIS A 1 157 ? 4.793 -38.75 -16.562 1 97.19 157 HIS A N 1
ATOM 1197 C CA . HIS A 1 157 ? 3.988 -39.938 -16.25 1 97.19 157 HIS A CA 1
ATOM 1198 C C . HIS A 1 157 ? 4.102 -41 -17.359 1 97.19 157 HIS A C 1
ATOM 1200 O O . HIS A 1 157 ? 3.982 -42.188 -17.109 1 97.19 157 HIS A O 1
ATOM 1206 N N . ASP A 1 158 ? 4.363 -40.531 -18.688 1 98 158 ASP A N 1
ATOM 1207 C CA . ASP A 1 158 ? 4.605 -41.469 -19.797 1 98 158 ASP A CA 1
ATOM 1208 C C . ASP A 1 158 ? 5.789 -42.375 -19.5 1 98 158 ASP A C 1
ATOM 1210 O O . ASP A 1 158 ? 5.707 -43.594 -19.703 1 98 158 ASP A O 1
ATOM 1214 N N . TRP A 1 159 ? 6.816 -41.625 -19.094 1 98.44 159 TRP A N 1
ATOM 1215 C CA . TRP A 1 159 ? 8.07 -42.344 -18.828 1 98.44 159 TRP A CA 1
ATOM 1216 C C . TRP A 1 159 ? 7.887 -43.375 -17.734 1 98.44 159 TRP A C 1
ATOM 1218 O O . TRP A 1 159 ? 8.367 -44.531 -17.859 1 98.44 159 TRP A O 1
ATOM 1228 N N . LEU A 1 160 ? 7.219 -43.031 -16.703 1 98.25 160 LEU A N 1
ATOM 1229 C CA . LEU A 1 160 ? 7.016 -43.938 -15.586 1 98.25 160 LEU A CA 1
ATOM 1230 C C . LEU A 1 160 ? 6.168 -45.125 -16.016 1 98.25 160 LEU A C 1
ATOM 1232 O O . LEU A 1 160 ? 6.445 -46.281 -15.625 1 98.25 160 LEU A O 1
ATOM 1236 N N . THR A 1 161 ? 5.066 -44.875 -16.734 1 98.12 161 THR A N 1
ATOM 1237 C CA . THR A 1 161 ? 4.234 -45.938 -17.25 1 98.12 161 THR A CA 1
ATOM 1238 C C . THR A 1 161 ? 5.055 -46.906 -18.125 1 98.12 161 THR A C 1
ATOM 1240 O O . THR A 1 161 ? 4.922 -48.125 -18.031 1 98.12 161 THR A O 1
ATOM 1243 N N . TRP A 1 162 ? 5.883 -46.312 -18.969 1 98.19 162 TRP A N 1
ATOM 1244 C CA . TRP A 1 162 ? 6.766 -47.062 -19.844 1 98.19 162 TRP A CA 1
ATOM 1245 C C . TRP A 1 162 ? 7.738 -47.938 -19.031 1 98.19 162 TRP A C 1
ATOM 1247 O O . TRP A 1 162 ? 7.973 -49.094 -19.359 1 98.19 162 TRP A O 1
ATOM 1257 N N . LYS A 1 163 ? 8.297 -47.406 -17.953 1 97.31 163 LYS A N 1
ATOM 1258 C CA . LYS A 1 163 ? 9.203 -48.125 -17.078 1 97.31 163 LYS A CA 1
ATOM 1259 C C . LYS A 1 163 ? 8.5 -49.312 -16.406 1 97.31 163 LYS A C 1
ATOM 1261 O O . LYS A 1 163 ? 9.102 -50.375 -16.203 1 97.31 163 LYS A O 1
ATOM 1266 N N . LEU A 1 164 ? 7.262 -49.062 -16.047 1 96.75 164 LEU A N 1
ATOM 1267 C CA . LEU A 1 164 ? 6.48 -50.094 -15.383 1 96.75 164 LEU A CA 1
ATOM 1268 C C . LEU A 1 164 ? 6.281 -51.312 -16.312 1 96.75 164 LEU A C 1
ATOM 1270 O O . LEU A 1 164 ? 6.109 -52.438 -15.844 1 96.75 164 LEU A O 1
ATOM 1274 N N . ARG A 1 165 ? 6.277 -51.031 -17.547 1 95.19 165 ARG A N 1
ATOM 1275 C CA . ARG A 1 165 ? 6.129 -52.094 -18.516 1 95.19 165 ARG A CA 1
ATOM 1276 C C . ARG A 1 165 ? 7.395 -52.969 -18.594 1 95.19 165 ARG A C 1
ATOM 1278 O O . ARG A 1 165 ? 7.375 -54.062 -19.141 1 95.19 165 ARG A O 1
ATOM 1285 N N . ASN A 1 166 ? 8.484 -52.531 -18.031 1 92.44 166 ASN A N 1
ATOM 1286 C CA . ASN A 1 166 ? 9.773 -53.219 -18.031 1 92.44 166 ASN A CA 1
ATOM 1287 C C . ASN A 1 166 ? 10.234 -53.531 -19.453 1 92.44 166 ASN A C 1
ATOM 1289 O O . ASN A 1 166 ? 10.523 -54.688 -19.766 1 92.44 166 ASN A O 1
ATOM 1293 N N . THR A 1 167 ? 10.219 -52.531 -20.266 1 92.25 167 THR A N 1
ATOM 1294 C CA . THR A 1 167 ? 10.609 -52.656 -21.656 1 92.25 167 THR A CA 1
ATOM 1295 C C . THR A 1 167 ? 11.617 -51.562 -22.047 1 92.25 167 THR A C 1
ATOM 1297 O O . THR A 1 167 ? 11.852 -50.625 -21.266 1 92.25 167 THR A O 1
ATOM 1300 N N . THR A 1 168 ? 12.289 -51.75 -23.156 1 93.94 168 THR A N 1
ATOM 1301 C CA . THR A 1 168 ? 13.133 -50.719 -23.734 1 93.94 168 THR A CA 1
ATOM 1302 C C . THR A 1 168 ? 12.609 -50.281 -25.109 1 93.94 168 THR A C 1
ATOM 1304 O O . THR A 1 168 ? 13.25 -49.5 -25.812 1 93.94 168 THR A O 1
ATOM 1307 N N . ASP A 1 169 ? 11.461 -50.906 -25.469 1 97.06 169 ASP A N 1
ATOM 1308 C CA . ASP A 1 169 ? 10.859 -50.562 -26.75 1 97.06 169 ASP A CA 1
ATOM 1309 C C . ASP A 1 169 ? 10.203 -49.188 -26.719 1 97.06 169 ASP A C 1
ATOM 1311 O O . ASP A 1 169 ? 9.156 -49.031 -26.094 1 97.06 169 ASP A O 1
ATOM 1315 N N . LEU A 1 170 ? 10.742 -48.281 -27.469 1 98.19 170 LEU A N 1
ATOM 1316 C CA . LEU A 1 170 ? 10.289 -46.875 -27.453 1 98.19 170 LEU A CA 1
ATOM 1317 C C . LEU A 1 170 ? 8.922 -46.75 -28.125 1 98.19 170 LEU A C 1
ATOM 1319 O O . LEU A 1 170 ? 8.188 -45.812 -27.844 1 98.19 170 LEU A O 1
ATOM 1323 N N . ASP A 1 171 ? 8.562 -47.719 -28.938 1 96.94 171 ASP A N 1
ATOM 1324 C CA . ASP A 1 171 ? 7.281 -47.656 -29.625 1 96.94 171 ASP A CA 1
ATOM 1325 C C . ASP A 1 171 ? 6.121 -47.938 -28.672 1 96.94 171 ASP A C 1
ATOM 1327 O O . ASP A 1 171 ? 4.965 -47.688 -29.016 1 96.94 171 ASP A O 1
ATOM 1331 N N . LEU A 1 172 ? 6.422 -48.406 -27.5 1 97.25 172 LEU A N 1
ATOM 1332 C CA . LEU A 1 172 ? 5.391 -48.719 -26.516 1 97.25 172 LEU A CA 1
ATOM 1333 C C . LEU A 1 172 ? 5.137 -47.562 -25.578 1 97.25 172 LEU A C 1
ATOM 1335 O O . LEU A 1 172 ? 4.324 -47.656 -24.656 1 97.25 172 LEU A O 1
ATOM 1339 N N . LEU A 1 173 ? 5.832 -46.438 -25.781 1 98.06 173 LEU A N 1
ATOM 1340 C CA . LEU A 1 173 ? 5.504 -45.219 -25.047 1 98.06 173 LEU A CA 1
ATOM 1341 C C . LEU A 1 173 ? 4.051 -44.844 -25.297 1 98.06 173 LEU A C 1
ATOM 1343 O O . LEU A 1 173 ? 3.562 -44.906 -26.422 1 98.06 173 LEU A O 1
ATOM 1347 N N . ALA A 1 174 ? 3.389 -44.469 -24.219 1 97.31 174 ALA A N 1
ATOM 1348 C CA . ALA A 1 174 ? 1.997 -44.031 -24.297 1 97.31 174 ALA A CA 1
ATOM 1349 C C . ALA A 1 174 ? 1.763 -42.781 -23.453 1 97.31 174 ALA A C 1
ATOM 1351 O O . ALA A 1 174 ? 2.516 -42.531 -22.5 1 97.31 174 ALA A O 1
ATOM 1352 N N . THR A 1 175 ? 0.808 -42 -23.844 1 97.06 175 THR A N 1
ATOM 1353 C CA . THR A 1 175 ? 0.349 -40.812 -23.141 1 97.06 175 THR A CA 1
ATOM 1354 C C . THR A 1 175 ? -1.169 -40.688 -23.219 1 97.06 175 THR A C 1
ATOM 1356 O O . THR A 1 175 ? -1.868 -41.688 -23.438 1 97.06 175 THR A O 1
ATOM 1359 N N . ASP A 1 176 ? -1.678 -39.625 -22.781 1 96.81 176 ASP A N 1
ATOM 1360 C CA . ASP A 1 176 ? -3.104 -39.312 -22.891 1 96.81 176 ASP A CA 1
ATOM 1361 C C . ASP A 1 176 ? -3.33 -37.906 -23.422 1 96.81 176 ASP A C 1
ATOM 1363 O O . ASP A 1 176 ? -2.385 -37.125 -23.531 1 96.81 176 ASP A O 1
ATOM 1367 N N . ARG A 1 177 ? -4.547 -37.594 -23.719 1 96.38 177 ARG A N 1
ATOM 1368 C CA . ARG A 1 177 ? -4.887 -36.281 -24.312 1 96.38 177 ARG A CA 1
ATOM 1369 C C . ARG A 1 177 ? -4.633 -35.156 -23.312 1 96.38 177 ARG A C 1
ATOM 1371 O O . ARG A 1 177 ? -4.242 -34.062 -23.703 1 96.38 177 ARG A O 1
ATOM 1378 N N . SER A 1 178 ? -4.891 -35.406 -22.047 1 97 178 SER A N 1
ATOM 1379 C CA . SER A 1 178 ? -4.738 -34.344 -21.047 1 97 178 SER A CA 1
ATOM 1380 C C . SER A 1 178 ? -3.291 -33.875 -20.953 1 97 178 SER A C 1
ATOM 1382 O O . SER A 1 178 ? -3.027 -32.688 -20.875 1 97 178 SER A O 1
ATOM 1384 N N . ASP A 1 179 ? -2.371 -34.719 -21 1 96.62 179 ASP A N 1
ATOM 1385 C CA . ASP A 1 179 ? -0.963 -34.375 -20.859 1 96.62 179 ASP A CA 1
ATOM 1386 C C . ASP A 1 179 ? -0.411 -33.781 -22.156 1 96.62 179 ASP A C 1
ATOM 1388 O O . ASP A 1 179 ? 0.302 -32.781 -22.141 1 96.62 179 ASP A O 1
ATOM 1392 N N . VAL A 1 180 ? -0.746 -34.344 -23.25 1 95.81 180 VAL A N 1
ATOM 1393 C CA . VAL A 1 180 ? -0.196 -33.906 -24.531 1 95.81 180 VAL A CA 1
ATOM 1394 C C . VAL A 1 180 ? -0.711 -32.5 -24.875 1 95.81 180 VAL A C 1
ATOM 1396 O O . VAL A 1 180 ? -0.012 -31.719 -25.516 1 95.81 180 VAL A O 1
ATOM 1399 N N . SER A 1 181 ? -1.914 -32.188 -24.375 1 96.94 181 SER A N 1
ATOM 1400 C CA . SER A 1 181 ? -2.512 -30.891 -24.656 1 96.94 181 SER A CA 1
ATOM 1401 C C . SER A 1 181 ? -1.675 -29.766 -24.062 1 96.94 181 SER A C 1
ATOM 1403 O O . SER A 1 181 ? -1.844 -28.594 -24.422 1 96.94 181 SER A O 1
ATOM 1405 N N . GLY A 1 182 ? -0.748 -30.094 -23.172 1 96 182 GLY A N 1
ATOM 1406 C CA . GLY A 1 182 ? 0.111 -29.094 -22.562 1 96 182 GLY A CA 1
ATOM 1407 C C . GLY A 1 182 ? 1.521 -29.094 -23.125 1 96 182 GLY A C 1
ATOM 1408 O O . GLY A 1 182 ? 2.434 -28.516 -22.516 1 96 182 GLY A O 1
ATOM 1409 N N . THR A 1 183 ? 1.762 -29.688 -24.25 1 97.62 183 THR A N 1
ATOM 1410 C CA . THR A 1 183 ? 3.111 -29.828 -24.797 1 97.62 183 THR A CA 1
ATOM 1411 C C . THR A 1 183 ? 3.449 -28.672 -25.719 1 97.62 183 THR A C 1
ATOM 1413 O O . THR A 1 183 ? 4.621 -28.312 -25.891 1 97.62 183 THR A O 1
ATOM 1416 N N . GLY A 1 184 ? 2.414 -28.156 -26.406 1 97.56 184 GLY A N 1
ATOM 1417 C CA . GLY A 1 184 ? 2.623 -27.094 -27.391 1 97.56 184 GLY A CA 1
ATOM 1418 C C . GLY A 1 184 ? 2.801 -27.594 -28.797 1 97.56 184 GLY A C 1
ATOM 1419 O O . GLY A 1 184 ? 3.004 -26.812 -29.734 1 97.56 184 GLY A O 1
ATOM 1420 N N . TYR A 1 185 ? 2.742 -28.922 -29.016 1 98.19 185 TYR A N 1
ATOM 1421 C CA . TYR A 1 185 ? 2.818 -29.469 -30.359 1 98.19 185 TYR A CA 1
ATOM 1422 C C . TYR A 1 185 ? 1.703 -30.484 -30.594 1 98.19 185 TYR A C 1
ATOM 1424 O O . TYR A 1 185 ? 1.848 -31.391 -31.406 1 98.19 185 TYR A O 1
ATOM 1432 N N . ALA A 1 186 ? 0.623 -30.406 -29.844 1 96.69 186 ALA A N 1
ATOM 1433 C CA . ALA A 1 186 ? -0.648 -31.109 -30.016 1 96.69 186 ALA A CA 1
ATOM 1434 C C . ALA A 1 186 ? -1.807 -30.281 -29.453 1 96.69 186 ALA A C 1
ATOM 1436 O O . ALA A 1 186 ? -1.626 -29.5 -28.516 1 96.69 186 ALA A O 1
ATOM 1437 N N . SER A 1 187 ? -2.941 -30.438 -30.031 1 94.38 187 SER A N 1
ATOM 1438 C CA . SER A 1 187 ? -4.125 -29.766 -29.5 1 94.38 187 SER A CA 1
ATOM 1439 C C . SER A 1 187 ? -4.871 -30.656 -28.516 1 94.38 187 SER A C 1
ATOM 1441 O O . SER A 1 187 ? -4.629 -31.859 -28.453 1 94.38 187 SER A O 1
ATOM 1443 N N . SER A 1 188 ? -5.77 -30.078 -27.781 1 93.56 188 SER A N 1
ATOM 1444 C CA . SER A 1 188 ? -6.578 -30.797 -26.812 1 93.56 188 SER A CA 1
ATOM 1445 C C . SER A 1 188 ? -7.574 -31.719 -27.484 1 93.56 188 SER A C 1
ATOM 1447 O O . SER A 1 188 ? -8.164 -32.594 -26.844 1 93.56 188 SER A O 1
ATOM 1449 N N . SER A 1 189 ? -7.73 -31.594 -28.781 1 87.81 189 SER A N 1
ATOM 1450 C CA . SER A 1 189 ? -8.641 -32.469 -29.531 1 87.81 189 SER A CA 1
ATOM 1451 C C . SER A 1 189 ? -7.879 -33.406 -30.438 1 87.81 189 SER A C 1
ATOM 1453 O O . SER A 1 189 ? -8.484 -34.156 -31.219 1 87.81 189 SER A O 1
ATOM 1455 N N . ALA A 1 190 ? -6.617 -33.344 -30.25 1 80.81 190 ALA A N 1
ATOM 1456 C CA . ALA A 1 190 ? -5.781 -34 -31.25 1 80.81 190 ALA A CA 1
ATOM 1457 C C . ALA A 1 190 ? -5.762 -35.5 -31.047 1 80.81 190 ALA A C 1
ATOM 1459 O O . ALA A 1 190 ? -5.75 -35.969 -29.906 1 80.81 190 ALA A O 1
ATOM 1460 N N . GLU A 1 191 ? -5.754 -36.188 -32.188 1 84.06 191 GLU A N 1
ATOM 1461 C CA . GLU A 1 191 ? -5.402 -37.594 -32.188 1 84.06 191 GLU A CA 1
ATOM 1462 C C . GLU A 1 191 ? -3.963 -37.812 -32.656 1 84.06 191 GLU A C 1
ATOM 1464 O O . GLU A 1 191 ? -3.432 -38.906 -32.562 1 84.06 191 GLU A O 1
ATOM 1469 N N . ASN A 1 192 ? -3.443 -36.719 -33.156 1 88.94 192 ASN A N 1
ATOM 1470 C CA . ASN A 1 192 ? -2.068 -36.781 -33.625 1 88.94 192 ASN A CA 1
ATOM 1471 C C . ASN A 1 192 ? -1.294 -35.531 -33.25 1 88.94 192 ASN A C 1
ATOM 1473 O O . ASN A 1 192 ? -1.884 -34.531 -32.812 1 88.94 192 ASN A O 1
ATOM 1477 N N . TYR A 1 193 ? 0.006 -35.625 -33.438 1 97.38 193 TYR A N 1
ATOM 1478 C CA . TYR A 1 193 ? 0.908 -34.531 -33.094 1 97.38 193 TYR A CA 1
ATOM 1479 C C . TYR A 1 193 ? 1.076 -33.594 -34.25 1 97.38 193 TYR A C 1
ATOM 1481 O O . TYR A 1 193 ? 0.964 -34 -35.438 1 97.38 193 TYR A O 1
ATOM 1489 N N . ASP A 1 194 ? 1.211 -32.344 -34 1 97.62 194 ASP A N 1
ATOM 1490 C CA . ASP A 1 194 ? 1.577 -31.344 -35 1 97.62 194 ASP A CA 1
ATOM 1491 C C . ASP A 1 194 ? 3.08 -31.359 -35.25 1 97.62 194 ASP A C 1
ATOM 1493 O O . ASP A 1 194 ? 3.824 -30.547 -34.688 1 97.62 194 ASP A O 1
ATOM 1497 N N . ARG A 1 195 ? 3.523 -32.125 -36.156 1 97.31 195 ARG A N 1
ATOM 1498 C CA . ARG A 1 195 ? 4.945 -32.344 -36.438 1 97.31 195 ARG A CA 1
ATOM 1499 C C . ARG A 1 195 ? 5.562 -31.094 -37.062 1 97.31 195 ARG A C 1
ATOM 1501 O O . ARG A 1 195 ? 6.777 -30.891 -37 1 97.31 195 ARG A O 1
ATOM 1508 N N . GLN A 1 196 ? 4.715 -30.281 -37.688 1 97.31 196 GLN A N 1
ATOM 1509 C CA . GLN A 1 196 ? 5.223 -29.031 -38.25 1 97.31 196 GLN A CA 1
ATOM 1510 C C . GLN A 1 196 ? 5.676 -28.094 -37.125 1 97.31 196 GLN A C 1
ATOM 1512 O O . GLN A 1 196 ? 6.719 -27.438 -37.25 1 97.31 196 GLN A O 1
ATOM 1517 N N . LEU A 1 197 ? 4.879 -28 -36.094 1 98.12 197 LEU A N 1
ATOM 1518 C CA . LEU A 1 197 ? 5.27 -27.188 -34.969 1 98.12 197 LEU A CA 1
ATOM 1519 C C . LEU A 1 197 ? 6.523 -27.75 -34.312 1 98.12 197 LEU A C 1
ATOM 1521 O O . LEU A 1 197 ? 7.383 -26.984 -33.844 1 98.12 197 LEU A O 1
ATOM 1525 N N . LEU A 1 198 ? 6.602 -29.047 -34.219 1 98.12 198 LEU A N 1
ATOM 1526 C CA . LEU A 1 198 ? 7.805 -29.672 -33.688 1 98.12 198 LEU A CA 1
ATOM 1527 C C . LEU A 1 198 ? 9.023 -29.328 -34.531 1 98.12 198 LEU A C 1
ATOM 1529 O O . LEU A 1 198 ? 10.109 -29.094 -34 1 98.12 198 LEU A O 1
ATOM 1533 N N . GLY A 1 199 ? 8.812 -29.391 -35.844 1 98.31 199 GLY A N 1
ATOM 1534 C CA . GLY A 1 199 ? 9.891 -29.016 -36.75 1 98.31 199 GLY A CA 1
ATOM 1535 C C . GLY A 1 199 ? 10.383 -27.594 -36.531 1 98.31 199 GLY A C 1
ATOM 1536 O O . GLY A 1 199 ? 11.586 -27.328 -36.562 1 98.31 199 GLY A O 1
ATOM 1537 N N . LEU A 1 200 ? 9.398 -26.75 -36.344 1 98.19 200 LEU A N 1
ATOM 1538 C CA . LEU A 1 200 ? 9.742 -25.375 -36.031 1 98.19 200 LEU A CA 1
ATOM 1539 C C . LEU A 1 200 ? 10.578 -25.297 -34.781 1 98.19 200 LEU A C 1
ATOM 1541 O O . LEU A 1 200 ? 11.586 -24.578 -34.719 1 98.19 200 LEU A O 1
ATOM 1545 N N . ALA A 1 201 ? 10.195 -25.984 -33.719 1 98.44 201 ALA A N 1
ATOM 1546 C CA . ALA A 1 201 ? 10.875 -25.953 -32.438 1 98.44 201 ALA A CA 1
ATOM 1547 C C . ALA A 1 201 ? 12.281 -26.547 -32.531 1 98.44 201 ALA A C 1
ATOM 1549 O O . ALA A 1 201 ? 13.242 -25.969 -32.031 1 98.44 201 ALA A O 1
ATOM 1550 N N . LEU A 1 202 ? 12.438 -27.594 -33.281 1 98.06 202 LEU A N 1
ATOM 1551 C CA . LEU A 1 202 ? 13.703 -28.312 -33.375 1 98.06 202 LEU A CA 1
ATOM 1552 C C . LEU A 1 202 ? 14.586 -27.734 -34.469 1 98.06 202 LEU A C 1
ATOM 1554 O O . LEU A 1 202 ? 15.742 -28.156 -34.625 1 98.06 202 LEU A O 1
ATOM 1558 N N . LYS A 1 203 ? 14.016 -26.875 -35.25 1 96.75 203 LYS A N 1
ATOM 1559 C CA . LYS A 1 203 ? 14.688 -26.281 -36.375 1 96.75 203 LYS A CA 1
ATOM 1560 C C . LYS A 1 203 ? 15.109 -27.344 -37.406 1 96.75 203 LYS A C 1
ATOM 1562 O O . LYS A 1 203 ? 16.156 -27.219 -38.031 1 96.75 203 LYS A O 1
ATOM 1567 N N . SER A 1 204 ? 14.352 -28.344 -37.438 1 97.44 204 SER A N 1
ATOM 1568 C CA . SER A 1 204 ? 14.594 -29.469 -38.344 1 97.44 204 SER A CA 1
ATOM 1569 C C . SER A 1 204 ? 13.336 -30.312 -38.5 1 97.44 204 SER A C 1
ATOM 1571 O O . SER A 1 204 ? 12.969 -31.078 -37.594 1 97.44 204 SER A O 1
ATOM 1573 N N . GLN A 1 205 ? 12.75 -30.234 -39.656 1 96.88 205 GLN A N 1
ATOM 1574 C CA . GLN A 1 205 ? 11.555 -31.047 -39.938 1 96.88 205 GLN A CA 1
ATOM 1575 C C . GLN A 1 205 ? 11.898 -32.531 -39.938 1 96.88 205 GLN A C 1
ATOM 1577 O O . GLN A 1 205 ? 11.086 -33.375 -39.531 1 96.88 205 GLN A O 1
ATOM 1582 N N . GLU A 1 206 ? 13.07 -32.844 -40.375 1 96.38 206 GLU A N 1
ATOM 1583 C CA . GLU A 1 206 ? 13.531 -34.219 -40.406 1 96.38 206 GLU A CA 1
ATOM 1584 C C . GLU A 1 206 ? 13.609 -34.812 -39 1 96.38 206 GLU A C 1
ATOM 1586 O O . GLU A 1 206 ? 13.094 -35.906 -38.719 1 96.38 206 GLU A O 1
ATOM 1591 N N . SER A 1 207 ? 14.211 -34.062 -38.125 1 95.44 207 SER A N 1
ATOM 1592 C CA . SER A 1 207 ? 14.305 -34.5 -36.75 1 95.44 207 SER A CA 1
ATOM 1593 C C . SER A 1 207 ? 12.914 -34.656 -36.125 1 95.44 207 SER A C 1
ATOM 1595 O O . SER A 1 207 ? 12.68 -35.625 -35.375 1 95.44 207 SER A O 1
ATOM 1597 N N . ALA A 1 208 ? 12.008 -33.781 -36.469 1 97.19 208 ALA A N 1
ATOM 1598 C CA . ALA A 1 208 ? 10.648 -33.844 -35.938 1 97.19 208 ALA A CA 1
ATOM 1599 C C . ALA A 1 208 ? 9.93 -35.094 -36.438 1 97.19 208 ALA A C 1
ATOM 1601 O O . ALA A 1 208 ? 9.172 -35.75 -35.688 1 97.19 208 ALA A O 1
ATOM 1602 N N . ASN A 1 209 ? 10.172 -35.438 -37.688 1 96.56 209 ASN A N 1
ATOM 1603 C CA . ASN A 1 209 ? 9.531 -36.594 -38.281 1 96.56 209 ASN A CA 1
ATOM 1604 C C . ASN A 1 209 ? 10.07 -37.906 -37.688 1 96.56 209 ASN A C 1
ATOM 1606 O O . ASN A 1 209 ? 9.344 -38.875 -37.594 1 96.56 209 ASN A O 1
ATOM 1610 N N . ASP A 1 210 ? 11.328 -37.875 -37.344 1 95.94 210 ASP A N 1
ATOM 1611 C CA . ASP A 1 210 ? 12 -39.094 -36.875 1 95.94 210 ASP A CA 1
ATOM 1612 C C . ASP A 1 210 ? 11.773 -39.312 -35.406 1 95.94 210 ASP A C 1
ATOM 1614 O O . ASP A 1 210 ? 12.016 -40.438 -34.875 1 95.94 210 ASP A O 1
ATOM 1618 N N . LEU A 1 211 ? 11.383 -38.344 -34.75 1 97.38 211 LEU A N 1
ATOM 1619 C CA . LEU A 1 211 ? 11.219 -38.438 -33.312 1 97.38 211 LEU A CA 1
ATOM 1620 C C . LEU A 1 211 ? 10.07 -39.375 -32.938 1 97.38 211 LEU A C 1
ATOM 1622 O O . LEU A 1 211 ? 8.977 -39.281 -33.5 1 97.38 211 LEU A O 1
ATOM 1626 N N . ILE A 1 212 ? 10.328 -40.344 -32.062 1 98.31 212 ILE A N 1
ATOM 1627 C CA . ILE A 1 212 ? 9.273 -41.188 -31.547 1 98.31 212 ILE A CA 1
ATOM 1628 C C . ILE A 1 212 ? 8.523 -40.469 -30.422 1 98.31 212 ILE A C 1
ATOM 1630 O O . ILE A 1 212 ? 9.141 -39.969 -29.469 1 98.31 212 ILE A O 1
ATOM 1634 N N . LEU A 1 213 ? 7.238 -40.312 -30.562 1 98.12 213 LEU A N 1
ATOM 1635 C CA . LEU A 1 213 ? 6.355 -39.75 -29.562 1 98.12 213 LEU A CA 1
ATOM 1636 C C . LEU A 1 213 ? 5.371 -40.781 -29.031 1 98.12 213 LEU A C 1
ATOM 1638 O O . LEU A 1 213 ? 5.027 -41.719 -29.734 1 98.12 213 LEU A O 1
ATOM 1642 N N . PRO A 1 214 ? 4.953 -40.625 -27.781 1 97.88 214 PRO A N 1
ATOM 1643 C CA . PRO A 1 214 ? 4.059 -41.594 -27.156 1 97.88 214 PRO A CA 1
ATOM 1644 C C . PRO A 1 214 ? 2.719 -41.719 -27.891 1 97.88 214 PRO A C 1
ATOM 1646 O O . PRO A 1 214 ? 2.178 -40.719 -28.344 1 97.88 214 PRO A O 1
ATOM 1649 N N . ASN A 1 215 ? 2.16 -42.938 -27.906 1 97.25 215 ASN A N 1
ATOM 1650 C CA . ASN A 1 215 ? 0.816 -43.156 -28.438 1 97.25 215 ASN A CA 1
ATOM 1651 C C . ASN A 1 215 ? -0.244 -42.531 -27.531 1 97.25 215 ASN A C 1
ATOM 1653 O O . ASN A 1 215 ? -0.211 -42.719 -26.312 1 97.25 215 ASN A O 1
ATOM 1657 N N . ILE A 1 216 ? -1.196 -41.781 -28.109 1 97.19 216 ILE A N 1
ATOM 1658 C CA . ILE A 1 216 ? -2.221 -41.125 -27.312 1 97.19 216 ILE A CA 1
ATOM 1659 C C . ILE A 1 216 ? -3.367 -42.094 -27.031 1 97.19 216 ILE A C 1
ATOM 1661 O O . ILE A 1 216 ? -4.105 -42.469 -27.938 1 97.19 216 ILE A O 1
ATOM 1665 N N . GLY A 1 217 ? -3.492 -42.469 -25.828 1 96.56 217 GLY A N 1
ATOM 1666 C CA . GLY A 1 217 ? -4.547 -43.375 -25.422 1 96.56 217 GLY A CA 1
ATOM 1667 C C . GLY A 1 217 ? -5.848 -42.656 -25.078 1 96.56 217 GLY A C 1
ATOM 1668 O O . GLY A 1 217 ? -5.852 -41.469 -24.75 1 96.56 217 GLY A O 1
ATOM 1669 N N . LYS A 1 218 ? -6.934 -43.469 -25.156 1 95.94 218 LYS A N 1
ATOM 1670 C CA . LYS A 1 218 ? -8.242 -43 -24.703 1 95.94 218 LYS A CA 1
ATOM 1671 C C . LYS A 1 218 ? -8.359 -43.062 -23.188 1 95.94 218 LYS A C 1
ATOM 1673 O O . LYS A 1 218 ? -7.59 -43.781 -22.531 1 95.94 218 LYS A O 1
ATOM 1678 N N . PRO A 1 219 ? -9.336 -42.375 -22.641 1 95.88 219 PRO A N 1
ATOM 1679 C CA . PRO A 1 219 ? -9.469 -42.312 -21.188 1 95.88 219 PRO A CA 1
ATOM 1680 C C . PRO A 1 219 ? -9.664 -43.688 -20.562 1 95.88 219 PRO A C 1
ATOM 1682 O O . PRO A 1 219 ? -9.172 -43.969 -19.469 1 95.88 219 PRO A O 1
ATOM 1685 N N . ASN A 1 220 ? -10.32 -44.562 -21.234 1 96.81 220 ASN A N 1
ATOM 1686 C CA . ASN A 1 220 ? -10.656 -45.875 -20.672 1 96.81 220 ASN A CA 1
ATOM 1687 C C . ASN A 1 220 ? -9.891 -47 -21.391 1 96.81 220 ASN A C 1
ATOM 1689 O O . ASN A 1 220 ? -10.328 -48.156 -21.391 1 96.81 220 ASN A O 1
ATOM 1693 N N . GLU A 1 221 ? -8.828 -46.656 -21.984 1 97.56 221 GLU A N 1
ATOM 1694 C CA . GLU A 1 221 ? -8.07 -47.625 -22.766 1 97.56 221 GLU A CA 1
ATOM 1695 C C . GLU A 1 221 ? -7.02 -48.344 -21.906 1 97.56 221 GLU A C 1
ATOM 1697 O O . GLU A 1 221 ? -6.355 -47.688 -21.094 1 97.56 221 GLU A O 1
ATOM 1702 N N . ILE A 1 222 ? -6.898 -49.656 -22.031 1 98.12 222 ILE A N 1
ATOM 1703 C CA . ILE A 1 222 ? -5.727 -50.375 -21.531 1 98.12 222 ILE A CA 1
ATOM 1704 C C . ILE A 1 222 ? -4.582 -50.25 -22.531 1 98.12 222 ILE A C 1
ATOM 1706 O O . ILE A 1 222 ? -4.652 -50.781 -23.641 1 98.12 222 ILE A O 1
ATOM 1710 N N . ILE A 1 223 ? -3.535 -49.594 -22.156 1 97.31 223 ILE A N 1
ATOM 1711 C CA . ILE A 1 223 ? -2.477 -49.281 -23.109 1 97.31 223 ILE A CA 1
ATOM 1712 C C . ILE A 1 223 ? -1.336 -50.281 -22.984 1 97.31 223 ILE A C 1
ATOM 1714 O O . ILE A 1 223 ? -0.366 -50.219 -23.734 1 97.31 223 ILE A O 1
ATOM 1718 N N . GLY A 1 224 ? -1.37 -51.125 -22 1 96.44 224 GLY A N 1
ATOM 1719 C CA . GLY A 1 224 ? -0.34 -52.125 -21.781 1 96.44 224 GLY A CA 1
ATOM 1720 C C . GLY A 1 224 ? -0.536 -52.938 -20.5 1 96.44 224 GLY A C 1
ATOM 1721 O O . GLY A 1 224 ? -1.61 -52.875 -19.906 1 96.44 224 GLY A O 1
ATOM 1722 N N . THR A 1 225 ? 0.541 -53.75 -20.203 1 96.31 225 THR A N 1
ATOM 1723 C CA . THR A 1 225 ? 0.522 -54.562 -18.969 1 96.31 225 THR A CA 1
ATOM 1724 C C . THR A 1 225 ? 1.889 -54.531 -18.297 1 96.31 225 THR A C 1
ATOM 1726 O O . THR A 1 225 ? 2.906 -54.281 -18.938 1 96.31 225 THR A O 1
ATOM 1729 N N . MET A 1 226 ? 1.82 -54.625 -17.062 1 95.38 226 MET A N 1
ATOM 1730 C CA . MET A 1 226 ? 3.041 -54.812 -16.297 1 95.38 226 MET A CA 1
ATOM 1731 C C . MET A 1 226 ? 3.018 -56.188 -15.594 1 95.38 226 MET A C 1
ATOM 1733 O O . MET A 1 226 ? 1.966 -56.625 -15.133 1 95.38 226 MET A O 1
ATOM 1737 N N . ARG A 1 227 ? 4.141 -56.75 -15.586 1 92.12 227 ARG A N 1
ATOM 1738 C CA . ARG A 1 227 ? 4.254 -58.031 -14.93 1 92.12 227 ARG A CA 1
ATOM 1739 C C . ARG A 1 227 ? 4.582 -57.875 -13.445 1 92.12 227 ARG A C 1
ATOM 1741 O O . ARG A 1 227 ? 5.445 -57.062 -13.078 1 92.12 227 ARG A O 1
ATOM 1748 N N . ASN A 1 228 ? 3.895 -58.5 -12.703 1 88.56 228 ASN A N 1
ATOM 1749 C CA . ASN A 1 228 ? 4.148 -58.656 -11.273 1 88.56 228 ASN A CA 1
ATOM 1750 C C . ASN A 1 228 ? 4.207 -60.125 -10.859 1 88.56 228 ASN A C 1
ATOM 1752 O O . ASN A 1 228 ? 3.193 -60.688 -10.453 1 88.56 228 ASN A O 1
ATOM 1756 N N . GLY A 1 229 ? 5.391 -60.594 -10.773 1 81.62 229 GLY A N 1
ATOM 1757 C CA . GLY A 1 229 ? 5.496 -62.031 -10.656 1 81.62 229 GLY A CA 1
ATOM 1758 C C . GLY A 1 229 ? 4.793 -62.781 -11.773 1 81.62 229 GLY A C 1
ATOM 1759 O O . GLY A 1 229 ? 5.066 -62.531 -12.953 1 81.62 229 GLY A O 1
ATOM 1760 N N . LYS A 1 230 ? 3.85 -63.656 -11.398 1 86.81 230 LYS A N 1
ATOM 1761 C CA . LYS A 1 230 ? 3.109 -64.438 -12.375 1 86.81 230 LYS A CA 1
ATOM 1762 C C . LYS A 1 230 ? 1.842 -63.719 -12.828 1 86.81 230 LYS A C 1
ATOM 1764 O O . LYS A 1 230 ? 1.154 -64.188 -13.742 1 86.81 230 LYS A O 1
ATOM 1769 N N . LYS A 1 231 ? 1.609 -62.656 -12.242 1 90.5 231 LYS A N 1
ATOM 1770 C CA . LYS A 1 231 ? 0.371 -61.938 -12.531 1 90.5 231 LYS A CA 1
ATOM 1771 C C . LYS A 1 231 ? 0.634 -60.719 -13.422 1 90.5 231 LYS A C 1
ATOM 1773 O O . LYS A 1 231 ? 1.763 -60.25 -13.5 1 90.5 231 LYS A O 1
ATOM 1778 N N . LYS A 1 232 ? -0.412 -60.438 -14.094 1 94.44 232 LYS A N 1
ATOM 1779 C CA . LYS A 1 232 ? -0.372 -59.25 -14.953 1 94.44 232 LYS A CA 1
ATOM 1780 C C . LYS A 1 232 ? -1.292 -58.156 -14.422 1 94.44 232 LYS A C 1
ATOM 1782 O O . LYS A 1 232 ? -2.396 -58.438 -13.953 1 94.44 232 LYS A O 1
ATOM 1787 N N . ILE A 1 233 ? -0.819 -57 -14.43 1 97.19 233 ILE A N 1
ATOM 1788 C CA . ILE A 1 233 ? -1.595 -55.812 -14.078 1 97.19 233 ILE A CA 1
ATOM 1789 C C . ILE A 1 233 ? -1.817 -54.938 -15.32 1 97.19 233 ILE A C 1
ATOM 1791 O O . ILE A 1 233 ? -0.867 -54.625 -16.031 1 97.19 233 ILE A O 1
ATOM 1795 N N . SER A 1 234 ? -3.098 -54.688 -15.617 1 97.88 234 SER A N 1
ATOM 1796 C CA . SER A 1 234 ? -3.371 -53.781 -16.75 1 97.88 234 SER A CA 1
ATOM 1797 C C . SER A 1 234 ? -2.945 -52.344 -16.453 1 97.88 234 SER A C 1
ATOM 1799 O O . SER A 1 234 ? -3.082 -51.875 -15.312 1 97.88 234 SER A O 1
ATOM 1801 N N . LEU A 1 235 ? -2.41 -51.688 -17.453 1 98.44 235 LEU A N 1
ATOM 1802 C CA . LEU A 1 235 ? -2.016 -50.281 -17.328 1 98.44 235 LEU A CA 1
ATOM 1803 C C . LEU A 1 235 ? -2.943 -49.375 -18.141 1 98.44 235 LEU A C 1
ATOM 1805 O O . LEU A 1 235 ? -3.141 -49.594 -19.344 1 98.44 235 LEU A O 1
ATOM 1809 N N . ALA A 1 236 ? -3.6 -48.438 -17.484 1 98.31 236 ALA A N 1
ATOM 1810 C CA . ALA A 1 236 ? -4.391 -47.438 -18.172 1 98.31 236 ALA A CA 1
ATOM 1811 C C . ALA A 1 236 ? -3.508 -46.281 -18.672 1 98.31 236 ALA A C 1
ATOM 1813 O O . ALA A 1 236 ? -2.312 -46.25 -18.359 1 98.31 236 ALA A O 1
ATOM 1814 N N . ALA A 1 237 ? -4.09 -45.344 -19.453 1 96.5 237 ALA A N 1
ATOM 1815 C CA . ALA A 1 237 ? -3.34 -44.312 -20.203 1 96.5 237 ALA A CA 1
ATOM 1816 C C . ALA A 1 237 ? -2.668 -43.344 -19.25 1 96.5 237 ALA A C 1
ATOM 1818 O O . ALA A 1 237 ? -1.619 -42.781 -19.578 1 96.5 237 ALA A O 1
ATOM 1819 N N . GLY A 1 238 ? -3.316 -43.094 -18.062 1 97.69 238 GLY A N 1
ATOM 1820 C CA . GLY A 1 238 ? -2.826 -42.062 -17.172 1 97.69 238 GLY A CA 1
ATOM 1821 C C . GLY A 1 238 ? -3.312 -40.688 -17.562 1 97.69 238 GLY A C 1
ATOM 1822 O O . GLY A 1 238 ? -4.164 -40.531 -18.453 1 97.69 238 GLY A O 1
ATOM 1823 N N . CYS A 1 239 ? -2.775 -39.625 -16.828 1 98 239 CYS A N 1
ATOM 1824 C CA . CYS A 1 239 ? -3.227 -38.281 -17.109 1 98 239 CYS A CA 1
ATOM 1825 C C . CYS A 1 239 ? -2.326 -37.25 -16.422 1 98 239 CYS A C 1
ATOM 1827 O O . CYS A 1 239 ? -1.507 -37.625 -15.578 1 98 239 CYS A O 1
ATOM 1829 N N . GLY A 1 240 ? -2.422 -36 -16.859 1 97.81 240 GLY A N 1
ATOM 1830 C CA . GLY A 1 240 ? -1.792 -34.906 -16.125 1 97.81 240 GLY A CA 1
ATOM 1831 C C . GLY A 1 240 ? -2.371 -34.719 -14.742 1 97.81 240 GLY A C 1
ATOM 1832 O O . GLY A 1 240 ? -3.498 -35.125 -14.469 1 97.81 240 GLY A O 1
ATOM 1833 N N . ASP A 1 241 ? -1.613 -34.031 -13.906 1 96.94 241 ASP A N 1
ATOM 1834 C CA . ASP A 1 241 ? -1.996 -33.938 -12.5 1 96.94 241 ASP A CA 1
ATOM 1835 C C . ASP A 1 241 ? -3.301 -33.156 -12.344 1 96.94 241 ASP A C 1
ATOM 1837 O O . ASP A 1 241 ? -4.207 -33.594 -11.633 1 96.94 241 ASP A O 1
ATOM 1841 N N . ASN A 1 242 ? -3.516 -32.031 -13.016 1 96.44 242 ASN A N 1
ATOM 1842 C CA . ASN A 1 242 ? -4.754 -31.25 -12.883 1 96.44 242 ASN A CA 1
ATOM 1843 C C . ASN A 1 242 ? -5.949 -32.031 -13.422 1 96.44 242 ASN A C 1
ATOM 1845 O O . ASN A 1 242 ? -7.039 -31.984 -12.852 1 96.44 242 ASN A O 1
ATOM 1849 N N . ALA A 1 243 ? -5.727 -32.719 -14.531 1 97.56 243 ALA A N 1
ATOM 1850 C CA . ALA A 1 243 ? -6.777 -33.594 -15.078 1 97.56 243 ALA A CA 1
ATOM 1851 C C . ALA A 1 243 ? -7.105 -34.719 -14.117 1 97.56 243 ALA A C 1
ATOM 1853 O O . ALA A 1 243 ? -8.273 -35.094 -13.961 1 97.56 243 ALA A O 1
ATOM 1854 N N . GLY A 1 244 ? -6.098 -35.281 -13.531 1 97.44 244 GLY A N 1
ATOM 1855 C CA . GLY A 1 244 ? -6.309 -36.312 -12.516 1 97.44 244 GLY A CA 1
ATOM 1856 C C . GLY A 1 244 ? -7.125 -35.812 -11.336 1 97.44 244 GLY A C 1
ATOM 1857 O O . GLY A 1 244 ? -8.023 -36.531 -10.859 1 97.44 244 GLY A O 1
ATOM 1858 N N . ALA A 1 245 ? -6.812 -34.656 -10.859 1 96.44 245 ALA A N 1
ATOM 1859 C CA . ALA A 1 245 ? -7.562 -34.062 -9.75 1 96.44 245 ALA A CA 1
ATOM 1860 C C . ALA A 1 245 ? -9.031 -33.875 -10.125 1 96.44 245 ALA A C 1
ATOM 1862 O O . ALA A 1 245 ? -9.922 -34.188 -9.336 1 96.44 245 ALA A O 1
ATOM 1863 N N . ALA A 1 246 ? -9.266 -33.312 -11.305 1 96.06 246 ALA A N 1
ATOM 1864 C CA . ALA A 1 246 ? -10.641 -33.125 -11.758 1 96.06 246 ALA A CA 1
ATOM 1865 C C . ALA A 1 246 ? -11.398 -34.438 -11.805 1 96.06 246 ALA A C 1
ATOM 1867 O O . ALA A 1 246 ? -12.562 -34.5 -11.391 1 96.06 246 ALA A O 1
ATOM 1868 N N . LEU A 1 247 ? -10.773 -35.438 -12.352 1 96.12 247 LEU A N 1
ATOM 1869 C CA . LEU A 1 247 ? -11.383 -36.75 -12.43 1 96.12 247 LEU A CA 1
ATOM 1870 C C . LEU A 1 247 ? -11.656 -37.312 -11.039 1 96.12 247 LEU A C 1
ATOM 1872 O O . LEU A 1 247 ? -12.734 -37.844 -10.781 1 96.12 247 LEU A O 1
ATOM 1876 N N . GLY A 1 248 ? -10.68 -37.219 -10.164 1 96 248 GLY A N 1
ATOM 1877 C CA . GLY A 1 248 ? -10.812 -37.688 -8.805 1 96 248 GLY A CA 1
ATOM 1878 C C . GLY A 1 248 ? -11.906 -37 -8.016 1 96 248 GLY A C 1
ATOM 1879 O O . GLY A 1 248 ? -12.523 -37.594 -7.137 1 96 248 GLY A O 1
ATOM 1880 N N . LEU A 1 249 ? -12.148 -35.781 -8.359 1 94.5 249 LEU A N 1
ATOM 1881 C CA . LEU A 1 249 ? -13.164 -34.969 -7.691 1 94.5 249 LEU A CA 1
ATOM 1882 C C . LEU A 1 249 ? -14.523 -35.156 -8.359 1 94.5 249 LEU A C 1
ATOM 1884 O O . LEU A 1 249 ? -15.523 -34.625 -7.871 1 94.5 249 LEU A O 1
ATOM 1888 N N . SER A 1 250 ? -14.594 -35.844 -9.469 1 91.88 250 SER A N 1
ATOM 1889 C CA . SER A 1 250 ? -15.805 -36.062 -10.25 1 91.88 250 SER A CA 1
ATOM 1890 C C . SER A 1 250 ? -16.438 -34.719 -10.633 1 91.88 250 SER A C 1
ATOM 1892 O O . SER A 1 250 ? -17.641 -34.5 -10.438 1 91.88 250 SER A O 1
ATOM 1894 N N . ILE A 1 251 ? -15.609 -33.875 -11.086 1 91.06 251 ILE A N 1
ATOM 1895 C CA . ILE A 1 251 ? -16.062 -32.531 -11.492 1 91.06 251 ILE A CA 1
ATOM 1896 C C . ILE A 1 251 ? -16.891 -32.656 -12.773 1 91.06 251 ILE A C 1
ATOM 1898 O O . ILE A 1 251 ? -16.5 -33.344 -13.719 1 91.06 251 ILE A O 1
ATOM 1902 N N . GLY A 1 252 ? -18.062 -32.031 -12.75 1 88.69 252 GLY A N 1
ATOM 1903 C CA . GLY A 1 252 ? -18.938 -32.031 -13.922 1 88.69 252 GLY A CA 1
ATOM 1904 C C . GLY A 1 252 ? -18.766 -30.781 -14.781 1 88.69 252 GLY A C 1
ATOM 1905 O O . GLY A 1 252 ? -18.016 -29.859 -14.422 1 88.69 252 GLY A O 1
ATOM 1906 N N . THR A 1 253 ? -19.422 -30.875 -15.969 1 89.44 253 THR A N 1
ATOM 1907 C CA . THR A 1 253 ? -19.391 -29.719 -16.875 1 89.44 253 THR A CA 1
ATOM 1908 C C . THR A 1 253 ? -19.938 -28.484 -16.188 1 89.44 253 THR A C 1
ATOM 1910 O O . THR A 1 253 ? -20.969 -28.547 -15.5 1 89.44 253 THR A O 1
ATOM 1913 N N . GLY A 1 254 ? -19.203 -27.328 -16.281 1 88 254 GLY A N 1
ATOM 1914 C CA . GLY A 1 254 ? -19.656 -26.062 -15.703 1 88 254 GLY A CA 1
ATOM 1915 C C . GLY A 1 254 ? -19.203 -25.891 -14.273 1 88 254 GLY A C 1
ATOM 1916 O O . GLY A 1 254 ? -19.5 -24.875 -13.641 1 88 254 GLY A O 1
ATOM 1917 N N . GLU A 1 255 ? -18.516 -26.812 -13.742 1 90.94 255 GLU A N 1
ATOM 1918 C CA . GLU A 1 255 ? -17.969 -26.719 -12.391 1 90.94 255 GLU A CA 1
ATOM 1919 C C . GLU A 1 255 ? -16.469 -26.406 -12.43 1 90.94 255 GLU A C 1
ATOM 1921 O O . GLU A 1 255 ? -15.742 -26.953 -13.25 1 90.94 255 GLU A O 1
ATOM 1926 N N . ALA A 1 256 ? -16.109 -25.484 -11.609 1 94.69 256 ALA A N 1
ATOM 1927 C CA . ALA A 1 256 ? -14.703 -25.062 -11.57 1 94.69 256 ALA A CA 1
ATOM 1928 C C . ALA A 1 256 ? -14.016 -25.578 -10.312 1 94.69 256 ALA A C 1
ATOM 1930 O O . ALA A 1 256 ? -14.648 -25.734 -9.266 1 94.69 256 ALA A O 1
ATOM 1931 N N . VAL A 1 257 ? -12.781 -25.953 -10.461 1 96.19 257 VAL A N 1
ATOM 1932 C CA . VAL A 1 257 ? -11.914 -26.25 -9.328 1 96.19 257 VAL A CA 1
ATOM 1933 C C . VAL A 1 257 ? -10.961 -25.078 -9.078 1 96.19 257 VAL A C 1
ATOM 1935 O O . VAL A 1 257 ? -10.258 -24.641 -9.984 1 96.19 257 VAL A O 1
ATOM 1938 N N . LEU A 1 258 ? -11.031 -24.547 -7.93 1 96.75 258 LEU A N 1
ATOM 1939 C CA . LEU A 1 258 ? -10.086 -23.531 -7.473 1 96.75 258 LEU A CA 1
ATOM 1940 C C . LEU A 1 258 ? -9.078 -24.125 -6.5 1 96.75 258 LEU A C 1
ATOM 1942 O O . LEU A 1 258 ? -9.414 -24.422 -5.348 1 96.75 258 LEU A O 1
ATOM 1946 N N . SER A 1 259 ? -7.875 -24.344 -6.953 1 96.25 259 SER A N 1
ATOM 1947 C CA . SER A 1 259 ? -6.797 -24.891 -6.133 1 96.25 259 SER A CA 1
ATOM 1948 C C . SER A 1 259 ? -5.918 -23.781 -5.566 1 96.25 259 SER A C 1
ATOM 1950 O O . SER A 1 259 ? -5.242 -23.062 -6.316 1 96.25 259 SER A O 1
ATOM 1952 N N . ILE A 1 260 ? -5.883 -23.656 -4.254 1 96.19 260 ILE A N 1
ATOM 1953 C CA . ILE A 1 260 ? -5.082 -22.625 -3.602 1 96.19 260 ILE A CA 1
ATOM 1954 C C . ILE A 1 260 ? -3.883 -23.266 -2.908 1 96.19 260 ILE A C 1
ATOM 1956 O O . ILE A 1 260 ? -3.971 -23.672 -1.747 1 96.19 260 ILE A O 1
ATOM 1960 N N . GLY A 1 261 ? -2.783 -23.469 -3.582 1 93.69 261 GLY A N 1
ATOM 1961 C CA . GLY A 1 261 ? -1.471 -23.734 -3.012 1 93.69 261 GLY A CA 1
ATOM 1962 C C . GLY A 1 261 ? -0.652 -22.469 -2.797 1 93.69 261 GLY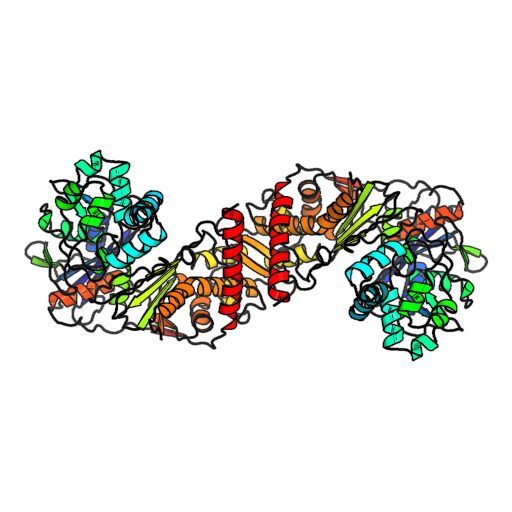 A C 1
ATOM 1963 O O . GLY A 1 261 ? -1.205 -21.406 -2.518 1 93.69 261 GLY A O 1
ATOM 1964 N N . THR A 1 262 ? 0.717 -22.672 -2.91 1 91.56 262 THR A N 1
ATOM 1965 C CA . THR A 1 262 ? 1.542 -21.469 -2.912 1 91.56 262 THR A CA 1
ATOM 1966 C C . THR A 1 262 ? 1.154 -20.547 -4.066 1 91.56 262 THR A C 1
ATOM 1968 O O . THR A 1 262 ? 1.037 -19.328 -3.887 1 91.56 262 THR A O 1
ATOM 1971 N N . SER A 1 263 ? 0.904 -21.172 -5.207 1 93.38 263 SER A N 1
ATOM 1972 C CA . SER A 1 263 ? 0.276 -20.547 -6.371 1 93.38 263 SER A CA 1
ATOM 1973 C C . SER A 1 263 ? -1.157 -21.031 -6.551 1 93.38 263 SER A C 1
ATOM 1975 O O . SER A 1 263 ? -1.627 -21.891 -5.797 1 93.38 263 SER A O 1
ATOM 1977 N N . GLY A 1 264 ? -1.866 -20.375 -7.43 1 94.56 264 GLY A N 1
ATOM 1978 C CA . GLY A 1 264 ? -3.26 -20.734 -7.648 1 94.56 264 GLY A CA 1
ATOM 1979 C C . GLY A 1 264 ? -3.523 -21.281 -9.031 1 94.56 264 GLY A C 1
ATOM 1980 O O . GLY A 1 264 ? -2.857 -20.906 -10 1 94.56 264 GLY A O 1
ATOM 1981 N N . VAL A 1 265 ? -4.512 -22.234 -9.133 1 96.38 265 VAL A N 1
ATOM 1982 C CA . VAL A 1 265 ? -4.965 -22.766 -10.414 1 96.38 265 VAL A CA 1
ATOM 1983 C C . VAL A 1 265 ? -6.492 -22.797 -10.445 1 96.38 265 VAL A C 1
ATOM 1985 O O . VAL A 1 265 ? -7.129 -23.219 -9.484 1 96.38 265 VAL A O 1
ATOM 1988 N N . VAL A 1 266 ? -7.02 -22.297 -11.461 1 96.5 266 VAL A N 1
ATOM 1989 C CA . VAL A 1 266 ? -8.43 -22.484 -11.766 1 96.5 266 VAL A CA 1
ATOM 1990 C C . VAL A 1 266 ? -8.586 -23.391 -12.992 1 96.5 266 VAL A C 1
ATOM 1992 O O . VAL A 1 266 ? -7.984 -23.141 -14.039 1 96.5 266 VAL A O 1
ATOM 1995 N N . SER A 1 267 ? -9.297 -24.438 -12.82 1 96.31 267 SER A N 1
ATOM 1996 C CA . SER A 1 267 ? -9.609 -25.312 -13.945 1 96.31 267 SER A CA 1
ATOM 1997 C C . SER A 1 267 ? -11.102 -25.609 -14.016 1 96.31 267 SER A C 1
ATOM 1999 O O . SER A 1 267 ? -11.805 -25.547 -13.008 1 96.31 267 SER A O 1
ATOM 2001 N N . LEU A 1 268 ? -11.531 -25.859 -15.172 1 93.12 268 LEU A N 1
ATOM 2002 C CA . LEU A 1 268 ? -12.945 -26.125 -15.445 1 93.12 268 LEU A CA 1
ATOM 2003 C C . LEU A 1 268 ? -13.109 -27.297 -16.406 1 93.12 268 LEU A C 1
ATOM 2005 O O . LEU A 1 268 ? -12.336 -27.438 -17.359 1 93.12 268 LEU A O 1
ATOM 2009 N N . VAL A 1 269 ? -14.047 -28.172 -16.094 1 92.81 269 VAL A N 1
ATOM 2010 C CA . VAL A 1 269 ? -14.383 -29.188 -17.094 1 92.81 269 VAL A CA 1
ATOM 2011 C C . VAL A 1 269 ? -15.406 -28.625 -18.078 1 92.81 269 VAL A C 1
ATOM 2013 O O . VAL A 1 269 ? -16.453 -28.109 -17.672 1 92.81 269 VAL A O 1
ATOM 2016 N N . SER A 1 270 ? -15.055 -28.641 -19.312 1 92.75 270 SER A N 1
ATOM 2017 C CA . SER A 1 270 ? -15.891 -28.078 -20.375 1 92.75 270 SER A CA 1
ATOM 2018 C C . SER A 1 270 ? -16.156 -29.109 -21.484 1 92.75 270 SER A C 1
ATOM 2020 O O . SER A 1 270 ? -15.336 -30 -21.703 1 92.75 270 SER A O 1
ATOM 2022 N N . ASP A 1 271 ? -17.312 -28.953 -22.188 1 92 271 ASP A N 1
ATOM 2023 C CA . ASP A 1 271 ? -17.641 -29.828 -23.312 1 92 271 ASP A CA 1
ATOM 2024 C C . ASP A 1 271 ? -17.031 -29.297 -24.609 1 92 271 ASP A C 1
ATOM 2026 O O . ASP A 1 271 ? -16.969 -30.016 -25.609 1 92 271 ASP A O 1
ATOM 2030 N N . LYS A 1 272 ? -16.547 -28.141 -24.531 1 90.81 272 LYS A N 1
ATOM 2031 C CA . LYS A 1 272 ? -15.945 -27.516 -25.703 1 90.81 272 LYS A CA 1
ATOM 2032 C C . LYS A 1 272 ? -14.531 -27.031 -25.422 1 90.81 272 LYS A C 1
ATOM 2034 O O . LYS A 1 272 ? -14.227 -26.641 -24.297 1 90.81 272 LYS A O 1
ATOM 2039 N N . PRO A 1 273 ? -13.727 -27.188 -26.484 1 91.81 273 PRO A N 1
ATOM 2040 C CA . PRO A 1 273 ? -12.391 -26.609 -26.281 1 91.81 273 PRO A CA 1
ATOM 2041 C C . PRO A 1 273 ? -12.406 -25.094 -26.109 1 91.81 273 PRO A C 1
ATOM 2043 O O . PRO A 1 273 ? -13.289 -24.422 -26.656 1 91.81 273 PRO A O 1
ATOM 2046 N N . VAL A 1 274 ? -11.555 -24.594 -25.359 1 91.31 274 VAL A N 1
ATOM 2047 C CA . VAL A 1 274 ? -11.438 -23.156 -25.141 1 91.31 274 VAL A CA 1
ATOM 2048 C C . VAL A 1 274 ? -10.18 -22.625 -25.828 1 91.31 274 VAL A C 1
ATOM 2050 O O . VAL A 1 274 ? -9.125 -23.266 -25.781 1 91.31 274 VAL A O 1
ATOM 2053 N N . LYS A 1 275 ? -10.273 -21.531 -26.562 1 93.25 275 LYS A N 1
ATOM 2054 C CA . LYS A 1 275 ? -9.164 -20.844 -27.203 1 93.25 275 LYS A CA 1
ATOM 2055 C C . LYS A 1 275 ? -9.078 -19.391 -26.75 1 93.25 275 LYS A C 1
ATOM 2057 O O . LYS A 1 275 ? -10.039 -18.625 -26.891 1 93.25 275 LYS A O 1
ATOM 2062 N N . ASP A 1 276 ? -8.008 -19.078 -26.188 1 94.5 276 ASP A N 1
ATOM 2063 C CA . ASP A 1 276 ? -7.793 -17.719 -25.688 1 94.5 276 ASP A CA 1
ATOM 2064 C C . ASP A 1 276 ? -6.523 -17.109 -26.281 1 94.5 276 ASP A C 1
ATOM 2066 O O . ASP A 1 276 ? -5.418 -17.422 -25.828 1 94.5 276 ASP A O 1
ATOM 2070 N N . ILE A 1 277 ? -6.582 -16.125 -27.125 1 92.25 277 ILE A N 1
ATOM 2071 C CA . ILE A 1 277 ? -5.453 -15.562 -27.859 1 92.25 277 ILE A CA 1
ATOM 2072 C C . ILE A 1 277 ? -4.586 -14.734 -26.906 1 92.25 277 ILE A C 1
ATOM 2074 O O . ILE A 1 277 ? -3.412 -14.492 -27.188 1 92.25 277 ILE A O 1
ATOM 2078 N N . THR A 1 278 ? -5.188 -14.359 -25.797 1 89.19 278 THR A N 1
ATOM 2079 C CA . THR A 1 278 ? -4.398 -13.602 -24.828 1 89.19 278 THR A CA 1
ATOM 2080 C C . THR A 1 278 ? -3.381 -14.492 -24.141 1 89.19 278 THR A C 1
ATOM 2082 O O . THR A 1 278 ? -2.389 -14.008 -23.594 1 89.19 278 THR A O 1
ATOM 2085 N N . GLY A 1 279 ? -3.695 -15.773 -24.094 1 91.31 279 GLY A N 1
ATOM 2086 C CA . GLY A 1 279 ? -2.818 -16.734 -23.438 1 91.31 279 GLY A CA 1
ATOM 2087 C C . GLY A 1 279 ? -3.117 -16.891 -21.953 1 91.31 279 GLY A C 1
ATOM 2088 O O . GLY A 1 279 ? -2.459 -17.672 -21.266 1 91.31 279 GLY A O 1
ATOM 2089 N N . ALA A 1 280 ? -4.129 -16.25 -21.469 1 91.12 280 ALA A N 1
ATOM 2090 C CA . ALA A 1 280 ? -4.488 -16.328 -20.047 1 91.12 280 ALA A CA 1
ATOM 2091 C C . ALA A 1 280 ? -5.074 -17.703 -19.719 1 91.12 280 ALA A C 1
ATOM 2093 O O . ALA A 1 280 ? -4.809 -18.25 -18.641 1 91.12 280 ALA A O 1
ATOM 2094 N N . VAL A 1 281 ? -5.867 -18.234 -20.609 1 95.12 281 VAL A N 1
ATOM 2095 C CA . VAL A 1 281 ? -6.484 -19.547 -20.422 1 95.12 281 VAL A CA 1
ATOM 2096 C C . VAL A 1 281 ? -5.793 -20.562 -21.312 1 95.12 281 VAL A C 1
ATOM 2098 O O . VAL A 1 281 ? -5.738 -20.391 -22.531 1 95.12 281 VAL A O 1
ATOM 2101 N N . ALA A 1 282 ? -5.211 -21.562 -20.75 1 96.25 282 ALA A N 1
ATOM 2102 C CA . ALA A 1 282 ? -4.672 -22.688 -21.5 1 96.25 282 ALA A CA 1
ATOM 2103 C C . ALA A 1 282 ? -5.77 -23.688 -21.859 1 96.25 282 ALA A C 1
ATOM 2105 O O . ALA A 1 282 ? -6.453 -24.203 -20.969 1 96.25 282 ALA A O 1
ATOM 2106 N N . GLY A 1 283 ? -5.91 -23.938 -23.094 1 96.19 283 GLY A N 1
ATOM 2107 C CA . GLY A 1 283 ? -6.953 -24.828 -23.562 1 96.19 283 GLY A CA 1
ATOM 2108 C C . GLY A 1 283 ? -6.562 -26.297 -23.484 1 96.19 283 GLY A C 1
ATOM 2109 O O . GLY A 1 283 ? -6.48 -26.969 -24.516 1 96.19 283 GLY A O 1
ATOM 2110 N N . PHE A 1 284 ? -6.492 -26.875 -22.312 1 97.25 284 PHE A N 1
ATOM 2111 C CA . PHE A 1 284 ? -6.082 -28.25 -22.109 1 97.25 284 PHE A CA 1
ATOM 2112 C C . PHE A 1 284 ? -7.27 -29.203 -22.266 1 97.25 284 PHE A C 1
ATOM 2114 O O . PHE A 1 284 ? -8.406 -28.75 -22.422 1 97.25 284 PHE A O 1
ATOM 2121 N N . ALA A 1 285 ? -6.965 -30.438 -22.281 1 97.31 285 ALA A N 1
ATOM 2122 C CA . ALA A 1 285 ? -7.965 -31.5 -22.188 1 97.31 285 ALA A CA 1
ATOM 2123 C C . ALA A 1 285 ? -7.996 -32.094 -20.797 1 97.31 285 ALA A C 1
ATOM 2125 O O . ALA A 1 285 ? -7.012 -32.031 -20.047 1 97.31 285 ALA A O 1
ATOM 2126 N N . ASP A 1 286 ? -9.164 -32.594 -20.438 1 96.5 286 ASP A N 1
ATOM 2127 C CA . ASP A 1 286 ? -9.227 -33.344 -19.172 1 96.5 286 ASP A CA 1
ATOM 2128 C C . ASP A 1 286 ? -8.953 -34.812 -19.391 1 96.5 286 ASP A C 1
ATOM 2130 O O . ASP A 1 286 ? -8.406 -35.219 -20.422 1 96.5 286 ASP A O 1
ATOM 2134 N N . ALA A 1 287 ? -9.188 -35.688 -18.359 1 96.25 287 ALA A N 1
ATOM 2135 C CA . ALA A 1 287 ? -8.859 -37.094 -18.422 1 96.25 287 ALA A CA 1
ATOM 2136 C C . ALA A 1 287 ? -10.109 -37.938 -18.734 1 96.25 287 ALA A C 1
ATOM 2138 O O . ALA A 1 287 ? -10.078 -39.156 -18.641 1 96.25 287 ALA A O 1
ATOM 2139 N N . SER A 1 288 ? -11.227 -37.281 -19.094 1 95.19 288 SER A N 1
ATOM 2140 C CA . SER A 1 288 ? -12.477 -38 -19.312 1 95.19 288 SER A CA 1
ATOM 2141 C C . SER A 1 288 ? -12.914 -37.906 -20.766 1 95.19 288 SER A C 1
ATOM 2143 O O . SER A 1 288 ? -13.984 -38.375 -21.141 1 95.19 288 SER A O 1
ATOM 2145 N N . GLY A 1 289 ? -12.086 -37.281 -21.547 1 93.81 289 GLY A N 1
ATOM 2146 C CA . GLY A 1 289 ? -12.438 -37.062 -22.938 1 93.81 289 GLY A CA 1
ATOM 2147 C C . GLY A 1 289 ? -12.992 -35.688 -23.219 1 93.81 289 GLY A C 1
ATOM 2148 O O . GLY A 1 289 ? -13.234 -35.344 -24.375 1 93.81 289 GLY A O 1
ATOM 2149 N N . ARG A 1 290 ? -13.133 -34.875 -22.25 1 95.06 290 ARG A N 1
ATOM 2150 C CA . ARG A 1 290 ? -13.578 -33.5 -22.375 1 95.06 290 ARG A CA 1
ATOM 2151 C C . ARG A 1 290 ? -12.398 -32.531 -22.312 1 95.06 290 ARG A C 1
ATOM 2153 O O . ARG A 1 290 ? -11.312 -32.844 -22.812 1 95.06 290 ARG A O 1
ATOM 2160 N N . TYR A 1 291 ? -12.711 -31.344 -21.969 1 95.56 291 TYR A N 1
ATOM 2161 C CA . TYR A 1 291 ? -11.68 -30.312 -21.953 1 95.56 291 TYR A CA 1
ATOM 2162 C C . TYR A 1 291 ? -11.508 -29.734 -20.547 1 95.56 291 TYR A C 1
ATOM 2164 O O . TYR A 1 291 ? -12.414 -29.828 -19.719 1 95.56 291 TYR A O 1
ATOM 2172 N N . LEU A 1 292 ? -10.305 -29.188 -20.328 1 96.56 292 LEU A N 1
ATOM 2173 C CA . LEU A 1 292 ? -9.953 -28.641 -19.016 1 96.56 292 LEU A CA 1
ATOM 2174 C C . LEU A 1 292 ? -9.25 -27.297 -19.156 1 96.56 292 LEU A C 1
ATOM 2176 O O . LEU A 1 292 ? -8.062 -27.172 -18.844 1 96.56 292 LEU A O 1
ATOM 2180 N N . PRO A 1 293 ? -9.977 -26.281 -19.672 1 96 293 PRO A N 1
ATOM 2181 C CA . PRO A 1 293 ? -9.328 -24.984 -19.625 1 96 293 PRO A CA 1
ATOM 2182 C C . PRO A 1 293 ? -8.789 -24.641 -18.234 1 96 293 PRO A C 1
ATOM 2184 O O . PRO A 1 293 ? -9.422 -24.953 -17.219 1 96 293 PRO A O 1
ATOM 2187 N N . LEU A 1 294 ? -7.59 -24.047 -18.25 1 96.81 294 LEU A N 1
ATOM 2188 C CA . LEU A 1 294 ? -6.867 -23.875 -17 1 96.81 294 LEU A CA 1
ATOM 2189 C C . LEU A 1 294 ? -6.168 -22.516 -16.969 1 96.81 294 LEU A C 1
ATOM 2191 O O . LEU A 1 294 ? -5.598 -22.078 -17.969 1 96.81 294 LEU A O 1
ATOM 2195 N N . VAL A 1 295 ? -6.285 -21.828 -15.844 1 96.25 295 VAL A N 1
ATOM 2196 C CA . VAL A 1 295 ? -5.574 -20.578 -15.578 1 96.25 295 VAL A CA 1
ATOM 2197 C C . VAL A 1 295 ? -4.703 -20.734 -14.336 1 96.25 295 VAL A C 1
ATOM 2199 O O . VAL A 1 295 ? -5.145 -21.281 -13.32 1 96.25 295 VAL A O 1
ATOM 2202 N N . ALA A 1 296 ? -3.49 -20.359 -14.453 1 94.5 296 ALA A N 1
ATOM 2203 C CA . ALA A 1 296 ? -2.576 -20.391 -13.312 1 94.5 296 ALA A CA 1
ATOM 2204 C C . ALA A 1 296 ? -2.248 -18.984 -12.828 1 94.5 296 ALA A C 1
ATOM 2206 O O . ALA A 1 296 ? -2.186 -18.047 -13.617 1 94.5 296 ALA A O 1
ATOM 2207 N N . THR A 1 297 ? -2.098 -18.797 -11.539 1 94.81 297 THR A N 1
ATOM 2208 C CA . THR A 1 297 ? -1.598 -17.594 -10.891 1 94.81 297 THR A CA 1
ATOM 2209 C C . THR A 1 297 ? -0.351 -17.891 -10.07 1 94.81 297 THR A C 1
ATOM 2211 O O . THR A 1 297 ? -0.128 -19.031 -9.664 1 94.81 297 THR A O 1
ATOM 2214 N N . LEU A 1 298 ? 0.458 -16.906 -9.906 1 93.56 298 LEU A N 1
ATOM 2215 C CA . LEU A 1 298 ? 1.714 -17.125 -9.195 1 93.56 298 LEU A CA 1
ATOM 2216 C C . LEU A 1 298 ? 1.526 -16.938 -7.695 1 93.56 298 LEU A C 1
ATOM 2218 O O . LEU A 1 298 ? 2.344 -17.406 -6.898 1 93.56 298 LEU A O 1
ATOM 2222 N N . ASN A 1 299 ? 0.485 -16.141 -7.297 1 96 299 ASN A N 1
ATOM 2223 C CA . ASN A 1 299 ? 0.288 -15.75 -5.906 1 96 299 ASN A CA 1
ATOM 2224 C C . ASN A 1 299 ? -1.054 -16.25 -5.371 1 96 299 ASN A C 1
ATOM 2226 O O . ASN A 1 299 ? -2.107 -15.852 -5.871 1 96 299 ASN A O 1
ATOM 2230 N N . ALA A 1 300 ? -1.03 -17.109 -4.375 1 96.88 300 ALA A N 1
ATOM 2231 C CA . ALA A 1 300 ? -2.23 -17.547 -3.666 1 96.88 300 ALA A CA 1
ATOM 2232 C C . ALA A 1 300 ? -1.987 -17.609 -2.16 1 96.88 300 ALA A C 1
ATOM 2234 O O . ALA A 1 300 ? -1.927 -16.562 -1.493 1 96.88 300 ALA A O 1
ATOM 2235 N N . SER A 1 301 ? -1.643 -18.812 -1.626 1 96.31 301 SER A N 1
ATOM 2236 C CA . SER A 1 301 ? -1.534 -18.906 -0.174 1 96.31 301 SER A CA 1
ATOM 2237 C C . SER A 1 301 ? -0.316 -18.141 0.339 1 96.31 301 SER A C 1
ATOM 2239 O O . SER A 1 301 ? -0.264 -17.766 1.51 1 96.31 301 SER A O 1
ATOM 2241 N N . ARG A 1 302 ? 0.694 -17.984 -0.5 1 96.38 302 ARG A N 1
ATOM 2242 C CA . ARG A 1 302 ? 1.887 -17.266 -0.078 1 96.38 302 ARG A CA 1
ATOM 2243 C C . ARG A 1 302 ? 1.54 -15.836 0.345 1 96.38 302 ARG A C 1
ATOM 2245 O O . ARG A 1 302 ? 2.246 -15.234 1.158 1 96.38 302 ARG A O 1
ATOM 2252 N N . VAL A 1 303 ? 0.443 -15.258 -0.204 1 98.06 303 VAL A N 1
ATOM 2253 C CA . VAL A 1 303 ? -0.015 -13.93 0.186 1 98.06 303 VAL A CA 1
ATOM 2254 C C . VAL A 1 303 ? -0.412 -13.93 1.661 1 98.06 303 VAL A C 1
ATOM 2256 O O . VAL A 1 303 ? -0.014 -13.039 2.418 1 98.06 303 VAL A O 1
ATOM 2259 N N . VAL A 1 304 ? -1.169 -14.977 2.023 1 97.88 304 VAL A N 1
ATOM 2260 C CA . VAL A 1 304 ? -1.609 -15.125 3.406 1 97.88 304 VAL A CA 1
ATOM 2261 C C . VAL A 1 304 ? -0.399 -15.305 4.316 1 97.88 304 VAL A C 1
ATOM 2263 O O . VAL A 1 304 ? -0.32 -14.695 5.383 1 97.88 304 VAL A O 1
ATOM 2266 N N . ASP A 1 305 ? 0.543 -16.109 3.883 1 97.44 305 ASP A N 1
ATOM 2267 C CA . ASP A 1 305 ? 1.761 -16.344 4.652 1 97.44 305 ASP A CA 1
ATOM 2268 C C . ASP A 1 305 ? 2.52 -15.039 4.891 1 97.44 305 ASP A C 1
ATOM 2270 O O . ASP A 1 305 ? 2.973 -14.773 6.008 1 97.44 305 ASP A O 1
ATOM 2274 N N . ALA A 1 306 ? 2.674 -14.266 3.885 1 98.19 306 ALA A N 1
ATOM 2275 C CA . ALA A 1 306 ? 3.439 -13.023 3.955 1 98.19 306 ALA A CA 1
ATOM 2276 C C . ALA A 1 306 ? 2.811 -12.047 4.945 1 98.19 306 ALA A C 1
ATOM 2278 O O . ALA A 1 306 ? 3.506 -11.477 5.789 1 98.19 306 ALA A O 1
ATOM 2279 N N . TYR A 1 307 ? 1.49 -11.844 4.875 1 98.69 307 TYR A N 1
ATOM 2280 C CA . TYR A 1 307 ? 0.823 -10.875 5.734 1 98.69 307 TYR A CA 1
ATOM 2281 C C . TYR A 1 307 ? 0.69 -11.398 7.156 1 98.69 307 TYR A C 1
ATOM 2283 O O . TYR A 1 307 ? 0.723 -10.625 8.117 1 98.69 307 TYR A O 1
ATOM 2291 N N . ALA A 1 308 ? 0.488 -12.742 7.305 1 98.38 308 ALA A N 1
ATOM 2292 C CA . ALA A 1 308 ? 0.513 -13.32 8.648 1 98.38 308 ALA A CA 1
ATOM 2293 C C . ALA A 1 308 ? 1.861 -13.086 9.32 1 98.38 308 ALA A C 1
ATOM 2295 O O . ALA A 1 308 ? 1.92 -12.758 10.508 1 98.38 308 ALA A O 1
ATOM 2296 N N . ASN A 1 309 ? 2.895 -13.297 8.555 1 97.62 309 ASN A N 1
ATOM 2297 C CA . ASN A 1 309 ? 4.238 -13.039 9.062 1 97.62 309 ASN A CA 1
ATOM 2298 C C . ASN A 1 309 ? 4.422 -11.578 9.453 1 97.62 309 ASN A C 1
ATOM 2300 O O . ASN A 1 309 ? 5.012 -11.273 10.492 1 97.62 309 ASN A O 1
ATOM 2304 N N . LEU A 1 310 ? 3.975 -10.68 8.656 1 98.31 310 LEU A N 1
ATOM 2305 C CA . LEU A 1 310 ? 4.055 -9.258 8.961 1 98.31 310 LEU A CA 1
ATOM 2306 C C . LEU A 1 310 ? 3.4 -8.945 10.305 1 98.31 310 LEU A C 1
ATOM 2308 O O . LEU A 1 310 ? 3.961 -8.219 11.125 1 98.31 310 LEU A O 1
ATOM 2312 N N . LEU A 1 311 ? 2.188 -9.492 10.484 1 98.12 311 LEU A N 1
ATOM 2313 C CA . LEU A 1 311 ? 1.406 -9.203 11.68 1 98.12 311 LEU A CA 1
ATOM 2314 C C . LEU A 1 311 ? 1.913 -10.008 12.867 1 98.12 311 LEU A C 1
ATOM 2316 O O . LEU A 1 311 ? 1.498 -9.773 14.008 1 98.12 311 LEU A O 1
ATOM 2320 N N . GLY A 1 312 ? 2.818 -10.992 12.625 1 97.31 312 GLY A N 1
ATOM 2321 C CA . GLY A 1 312 ? 3.387 -11.812 13.68 1 97.31 312 GLY A CA 1
ATOM 2322 C C . GLY A 1 312 ? 2.377 -12.75 14.32 1 97.31 312 GLY A C 1
ATOM 2323 O O . GLY A 1 312 ? 2.387 -12.945 15.531 1 97.31 312 GLY A O 1
ATOM 2324 N N . VAL A 1 313 ? 1.464 -13.305 13.531 1 98.06 313 VAL A N 1
ATOM 2325 C CA . VAL A 1 313 ? 0.413 -14.141 14.094 1 98.06 313 VAL A CA 1
ATOM 2326 C C . VAL A 1 313 ? 0.397 -15.5 13.391 1 98.06 313 VAL A C 1
ATOM 2328 O O . VAL A 1 313 ? 0.93 -15.633 12.281 1 98.06 313 VAL A O 1
ATOM 2331 N N . SER A 1 314 ? -0.222 -16.484 13.984 1 98.19 314 SER A N 1
ATOM 2332 C CA . SER A 1 314 ? -0.435 -17.781 13.375 1 98.19 314 SER A CA 1
ATOM 2333 C C . SER A 1 314 ? -1.509 -17.719 12.297 1 98.19 314 SER A C 1
ATOM 2335 O O . SER A 1 314 ? -2.262 -16.75 12.219 1 98.19 314 SER A O 1
ATOM 2337 N N . HIS A 1 315 ? -1.598 -18.734 11.477 1 98.06 315 HIS A N 1
ATOM 2338 C CA . HIS A 1 315 ? -2.633 -18.797 10.453 1 98.06 315 HIS A CA 1
ATOM 2339 C C . HIS A 1 315 ? -4.023 -18.812 11.07 1 98.06 315 HIS A C 1
ATOM 2341 O O . HIS A 1 315 ? -4.957 -18.203 10.531 1 98.06 315 HIS A O 1
ATOM 2347 N N . ARG A 1 316 ? -4.18 -19.516 12.172 1 98.19 316 ARG A N 1
ATOM 2348 C CA . ARG A 1 316 ? -5.465 -19.562 12.859 1 98.19 316 ARG A CA 1
ATOM 2349 C C . ARG A 1 316 ? -5.879 -18.172 13.336 1 98.19 316 ARG A C 1
ATOM 2351 O O . ARG A 1 316 ? -7.027 -17.766 13.156 1 98.19 316 ARG A O 1
ATOM 2358 N N . GLU A 1 317 ? -4.91 -17.5 13.977 1 98.69 317 GLU A N 1
ATOM 2359 C CA . GLU A 1 317 ? -5.188 -16.141 14.43 1 98.69 317 GLU A CA 1
ATOM 2360 C C . GLU A 1 317 ? -5.422 -15.195 13.25 1 98.69 317 GLU A C 1
ATOM 2362 O O . GLU A 1 317 ? -6.262 -14.297 13.32 1 98.69 317 GLU A O 1
ATOM 2367 N N . PHE A 1 318 ? -4.66 -15.383 12.18 1 98.69 318 PHE A N 1
ATOM 2368 C CA . PHE A 1 318 ? -4.848 -14.594 10.969 1 98.69 318 PHE A CA 1
ATOM 2369 C C . PHE A 1 318 ? -6.266 -14.75 10.438 1 98.69 318 PHE A C 1
ATOM 2371 O O . PHE A 1 318 ? -6.898 -13.766 10.039 1 98.69 318 PHE A O 1
ATOM 2378 N N . ASP A 1 319 ? -6.793 -15.977 10.445 1 98.81 319 ASP A N 1
ATOM 2379 C CA . ASP A 1 319 ? -8.164 -16.25 10.023 1 98.81 319 ASP A CA 1
ATOM 2380 C C . ASP A 1 319 ? -9.164 -15.508 10.906 1 98.81 319 ASP A C 1
ATOM 2382 O O . ASP A 1 319 ? -10.117 -14.906 10.406 1 98.81 319 ASP A O 1
ATOM 2386 N N . ARG A 1 320 ? -8.938 -15.609 12.188 1 98.81 320 ARG A N 1
ATOM 2387 C CA . ARG A 1 320 ? -9.828 -14.93 13.125 1 98.81 320 ARG A CA 1
ATOM 2388 C C . ARG A 1 320 ? -9.859 -13.43 12.859 1 98.81 320 ARG A C 1
ATOM 2390 O O . ARG A 1 320 ? -10.93 -12.82 12.836 1 98.81 320 ARG A O 1
ATOM 2397 N N . LEU A 1 321 ? -8.68 -12.82 12.656 1 98.81 321 LEU A N 1
ATOM 2398 C CA . LEU A 1 321 ? -8.578 -11.391 12.367 1 98.81 321 LEU A CA 1
ATOM 2399 C C . LEU A 1 321 ? -9.344 -11.047 11.094 1 98.81 321 LEU A C 1
ATOM 2401 O O . LEU A 1 321 ? -10.188 -10.148 11.094 1 98.81 321 LEU A O 1
ATOM 2405 N N . ALA A 1 322 ? -9.07 -11.781 10.016 1 98.88 322 ALA A N 1
ATOM 2406 C CA . ALA A 1 322 ? -9.703 -11.523 8.727 1 98.88 322 ALA A CA 1
ATOM 2407 C C . ALA A 1 322 ? -11.219 -11.594 8.836 1 98.88 322 ALA A C 1
ATOM 2409 O O . ALA A 1 322 ? -11.93 -10.773 8.25 1 98.88 322 ALA A O 1
ATOM 2410 N N . LEU A 1 323 ? -11.719 -12.578 9.602 1 98.75 323 LEU A N 1
ATOM 2411 C CA . LEU A 1 323 ? -13.148 -12.805 9.711 1 98.75 323 LEU A CA 1
ATOM 2412 C C . LEU A 1 323 ? -13.797 -11.766 10.617 1 98.75 323 LEU A C 1
ATOM 2414 O O . LEU A 1 323 ? -15.023 -11.586 10.594 1 98.75 323 LEU A O 1
ATOM 2418 N N . SER A 1 324 ? -13 -11.102 11.43 1 98.75 324 SER A N 1
ATOM 2419 C CA . SER A 1 324 ? -13.547 -10.102 12.336 1 98.75 324 SER A CA 1
ATOM 2420 C C . SER A 1 324 ? -13.727 -8.758 11.641 1 98.75 324 SER A C 1
ATOM 2422 O O . SER A 1 324 ? -14.406 -7.867 12.156 1 98.75 324 SER A O 1
ATOM 2424 N N . ALA A 1 325 ? -13.133 -8.508 10.531 1 98.69 325 ALA A N 1
ATOM 2425 C CA . ALA A 1 325 ? -13.281 -7.281 9.758 1 98.69 325 ALA A CA 1
ATOM 2426 C C . ALA A 1 325 ? -14.453 -7.387 8.789 1 98.69 325 ALA A C 1
ATOM 2428 O O . ALA A 1 325 ? -14.781 -8.477 8.312 1 98.69 325 ALA A O 1
ATOM 2429 N N . PRO A 1 326 ? -15.102 -6.328 8.422 1 98.38 326 PRO A N 1
ATOM 2430 C CA . PRO A 1 326 ? -16.219 -6.375 7.48 1 98.38 326 PRO A CA 1
ATOM 2431 C C . PRO A 1 326 ? -15.766 -6.621 6.043 1 98.38 326 PRO A C 1
ATOM 2433 O O . PRO A 1 326 ? -14.594 -6.414 5.715 1 98.38 326 PRO A O 1
ATOM 2436 N N . PRO A 1 327 ? -16.719 -7.113 5.129 1 98.5 327 PRO A N 1
ATOM 2437 C CA . PRO A 1 327 ? -16.406 -7.203 3.701 1 98.5 327 PRO A CA 1
ATOM 2438 C C . PRO A 1 327 ? -15.859 -5.895 3.137 1 98.5 327 PRO A C 1
ATOM 2440 O O . PRO A 1 327 ? -16.406 -4.824 3.408 1 98.5 327 PRO A O 1
ATOM 2443 N N . GLY A 1 328 ? -14.789 -5.949 2.482 1 98.44 328 GLY A N 1
ATOM 2444 C CA . GLY A 1 328 ? -14.188 -4.77 1.879 1 98.44 328 GLY A CA 1
ATOM 2445 C C . GLY A 1 328 ? -13.125 -4.125 2.754 1 98.44 328 GLY A C 1
ATOM 2446 O O . GLY A 1 328 ? -12.531 -3.113 2.377 1 98.44 328 GLY A O 1
ATOM 2447 N N . ALA A 1 329 ? -12.93 -4.676 3.963 1 98.69 329 ALA A N 1
ATOM 2448 C CA . ALA A 1 329 ? -11.844 -4.281 4.852 1 98.69 329 ALA A CA 1
ATOM 2449 C C . ALA A 1 329 ? -11.828 -2.773 5.074 1 98.69 329 ALA A C 1
ATOM 2451 O O . ALA A 1 329 ? -10.766 -2.148 5.082 1 98.69 329 ALA A O 1
ATOM 2452 N N . GLU A 1 330 ? -12.984 -2.17 5.07 1 98.31 330 GLU A N 1
ATOM 2453 C CA . GLU A 1 330 ? -13.172 -0.743 5.316 1 98.31 330 GLU A CA 1
ATOM 2454 C C . GLU A 1 330 ? -12.352 0.099 4.348 1 98.31 330 GLU A C 1
ATOM 2456 O O . GLU A 1 330 ? -11.805 1.137 4.727 1 98.31 330 GLU A O 1
ATOM 2461 N N . GLY A 1 331 ? -12.172 -0.404 3.172 1 97.75 331 GLY A N 1
ATOM 2462 C CA . GLY A 1 331 ? -11.57 0.402 2.121 1 97.75 331 GLY A CA 1
ATOM 2463 C C . GLY A 1 331 ? -10.188 -0.077 1.717 1 97.75 331 GLY A C 1
ATOM 2464 O O . GLY A 1 331 ? -9.68 0.307 0.663 1 97.75 331 GLY A O 1
ATOM 2465 N N . LEU A 1 332 ? -9.539 -0.968 2.514 1 98.56 332 LEU A N 1
ATOM 2466 C CA . LEU A 1 332 ? -8.219 -1.491 2.16 1 98.56 332 LEU A CA 1
ATOM 2467 C C . LEU A 1 332 ? -8.32 -2.473 0.997 1 98.56 332 LEU A C 1
ATOM 2469 O O . LEU A 1 332 ? -9.227 -3.311 0.962 1 98.56 332 LEU A O 1
ATOM 2473 N N . VAL A 1 333 ? -7.477 -2.359 0.017 1 98.62 333 VAL A N 1
ATOM 2474 C CA . VAL A 1 333 ? -7.418 -3.26 -1.129 1 98.62 333 VAL A CA 1
ATOM 2475 C C . VAL A 1 333 ? -5.992 -3.785 -1.299 1 98.62 333 VAL A C 1
ATOM 2477 O O . VAL A 1 333 ? -5.047 -3.002 -1.416 1 98.62 333 VAL A O 1
ATOM 2480 N N . CYS A 1 334 ? -5.844 -5.07 -1.308 1 98.69 334 CYS A N 1
ATOM 2481 C CA . CYS A 1 334 ? -4.551 -5.723 -1.479 1 98.69 334 CYS A CA 1
ATOM 2482 C C . CYS A 1 334 ? -4.379 -6.223 -2.908 1 98.69 334 CYS A C 1
ATOM 2484 O O . CYS A 1 334 ? -5.219 -6.965 -3.418 1 98.69 334 CYS A O 1
ATOM 2486 N N . ILE A 1 335 ? -3.363 -5.766 -3.607 1 98.25 335 ILE A N 1
ATOM 2487 C CA . ILE A 1 335 ? -2.891 -6.352 -4.855 1 98.25 335 ILE A CA 1
ATOM 2488 C C . ILE A 1 335 ? -1.831 -7.41 -4.559 1 98.25 335 ILE A C 1
ATOM 2490 O O . ILE A 1 335 ? -0.733 -7.086 -4.098 1 98.25 335 ILE A O 1
ATOM 2494 N N . PRO A 1 336 ? -2.096 -8.633 -4.836 1 98.25 336 PRO A N 1
ATOM 2495 C CA . PRO A 1 336 ? -1.31 -9.719 -4.246 1 98.25 336 PRO A CA 1
ATOM 2496 C C . PRO A 1 336 ? -0.13 -10.141 -5.117 1 98.25 336 PRO A C 1
ATOM 2498 O O . PRO A 1 336 ? 0.339 -11.273 -5.027 1 98.25 336 PRO A O 1
ATOM 2501 N N . TYR A 1 337 ? 0.487 -9.312 -6 1 96.88 337 TYR A N 1
ATOM 2502 C CA . TYR A 1 337 ? 1.495 -9.695 -6.984 1 96.88 337 TYR A CA 1
ATOM 2503 C C . TYR A 1 337 ? 2.881 -9.75 -6.348 1 96.88 337 TYR A C 1
ATOM 2505 O O . TYR A 1 337 ? 3.816 -9.102 -6.832 1 96.88 337 TYR A O 1
ATOM 2513 N N . LEU A 1 338 ? 3.072 -10.578 -5.312 1 97.62 338 LEU A N 1
ATOM 2514 C CA . LEU A 1 338 ? 4.27 -10.594 -4.48 1 97.62 338 LEU A CA 1
ATOM 2515 C C . LEU A 1 338 ? 5.469 -11.125 -5.262 1 97.62 338 LEU A C 1
ATOM 2517 O O . LEU A 1 338 ? 6.617 -10.852 -4.91 1 97.62 338 LEU A O 1
ATOM 2521 N N . GLU A 1 339 ? 5.262 -11.906 -6.336 1 94.25 339 GLU A N 1
ATOM 2522 C CA . GLU A 1 339 ? 6.305 -12.477 -7.18 1 94.25 339 GLU A CA 1
ATOM 2523 C C . GLU A 1 339 ? 6.012 -12.242 -8.656 1 94.25 339 GLU A C 1
ATOM 2525 O O . GLU A 1 339 ? 6.262 -13.109 -9.492 1 94.25 339 GLU A O 1
ATOM 2530 N N . GLY A 1 340 ? 5.492 -11.062 -8.938 1 92.56 340 GLY A N 1
ATOM 2531 C CA . GLY A 1 340 ? 4.895 -10.93 -10.258 1 92.56 340 GLY A CA 1
ATOM 2532 C C . GLY A 1 340 ? 3.607 -11.719 -10.414 1 92.56 340 GLY A C 1
ATOM 2533 O O . GLY A 1 340 ? 3.066 -12.234 -9.43 1 92.56 340 GLY A O 1
ATOM 2534 N N . GLU A 1 341 ? 3.086 -11.656 -11.57 1 91.88 341 GLU A N 1
ATOM 2535 C CA . GLU A 1 341 ? 1.853 -12.406 -11.773 1 91.88 341 GLU A CA 1
ATOM 2536 C C . GLU A 1 341 ? 1.777 -12.977 -13.188 1 91.88 341 GLU A C 1
ATOM 2538 O O . GLU A 1 341 ? 2.414 -12.453 -14.109 1 91.88 341 GLU A O 1
ATOM 2543 N N . ARG A 1 342 ? 1.089 -14.086 -13.297 1 90.19 342 ARG A N 1
ATOM 2544 C CA . ARG A 1 342 ? 0.893 -14.75 -14.586 1 90.19 342 ARG A CA 1
ATOM 2545 C C . ARG A 1 342 ? -0.439 -14.352 -15.211 1 90.19 342 ARG A C 1
ATOM 2547 O O . ARG A 1 342 ? -0.555 -14.266 -16.438 1 90.19 342 ARG A O 1
ATOM 2554 N N . THR A 1 343 ? -1.459 -14.234 -14.453 1 89 343 THR A N 1
ATOM 2555 C CA . THR A 1 343 ? -2.775 -13.781 -14.891 1 89 343 THR A CA 1
ATOM 2556 C C . THR A 1 343 ? -3.271 -12.633 -14.016 1 89 343 THR A C 1
ATOM 2558 O O . THR A 1 343 ? -3.779 -12.859 -12.914 1 89 343 THR A O 1
ATOM 2561 N N . PRO A 1 344 ? -3.164 -11.359 -14.477 1 87.88 344 PRO A N 1
ATOM 2562 C CA . PRO A 1 344 ? -2.621 -10.977 -15.781 1 87.88 344 PRO A CA 1
ATOM 2563 C C . PRO A 1 344 ? -1.107 -11.164 -15.867 1 87.88 344 PRO A C 1
ATOM 2565 O O . PRO A 1 344 ? -0.445 -11.344 -14.844 1 87.88 344 PRO A O 1
ATOM 2568 N N . ASN A 1 345 ? -0.624 -11.18 -17.078 1 86.75 345 ASN A N 1
ATOM 2569 C CA . ASN A 1 345 ? 0.804 -11.367 -17.312 1 86.75 345 ASN A CA 1
ATOM 2570 C C . ASN A 1 345 ? 1.601 -10.125 -16.922 1 86.75 345 ASN A C 1
ATOM 2572 O O . ASN A 1 345 ? 1.858 -9.258 -17.766 1 86.75 345 ASN A O 1
ATOM 2576 N N . LEU A 1 346 ? 2.059 -10.07 -15.695 1 89.88 346 LEU A N 1
ATOM 2577 C CA . LEU A 1 346 ? 2.863 -8.992 -15.125 1 89.88 346 LEU A CA 1
ATOM 2578 C C . LEU A 1 346 ? 4.055 -9.555 -14.359 1 89.88 346 LEU A C 1
ATOM 2580 O O . LEU A 1 346 ? 4.117 -9.438 -13.133 1 89.88 346 LEU A O 1
ATOM 2584 N N . PRO A 1 347 ? 5.004 -10.062 -15.109 1 86.56 347 PRO A N 1
ATOM 2585 C CA . PRO A 1 347 ? 6.082 -10.82 -14.469 1 86.56 347 PRO A CA 1
ATOM 2586 C C . PRO A 1 347 ? 6.926 -9.961 -13.523 1 86.56 347 PRO A C 1
ATOM 2588 O O . PRO A 1 347 ? 7.594 -10.492 -12.633 1 86.56 347 PRO A O 1
ATOM 2591 N N . HIS A 1 348 ? 6.852 -8.633 -13.656 1 88.19 348 HIS A N 1
ATOM 2592 C CA . HIS A 1 348 ? 7.719 -7.781 -12.844 1 88.19 348 HIS A CA 1
ATOM 2593 C C . HIS A 1 348 ? 6.91 -6.977 -11.828 1 88.19 348 HIS A C 1
ATOM 2595 O O . HIS A 1 348 ? 7.457 -6.109 -11.141 1 88.19 348 HIS A O 1
ATOM 2601 N N . ALA A 1 349 ? 5.648 -7.211 -11.773 1 93.5 349 ALA A N 1
ATOM 2602 C CA . ALA A 1 349 ? 4.801 -6.492 -10.828 1 93.5 349 ALA A CA 1
ATOM 2603 C C . ALA A 1 349 ? 5.113 -6.906 -9.391 1 93.5 349 ALA A C 1
ATOM 2605 O O . ALA A 1 349 ? 5.75 -7.934 -9.156 1 93.5 349 ALA A O 1
ATOM 2606 N N . SER A 1 350 ? 4.809 -6.066 -8.453 1 95.88 350 SER A N 1
ATOM 2607 C CA . SER A 1 350 ? 4.895 -6.336 -7.02 1 95.88 350 SER A CA 1
ATOM 2608 C C . SER A 1 350 ? 3.555 -6.102 -6.332 1 95.88 350 SER A C 1
ATOM 2610 O O . SER A 1 350 ? 2.633 -5.543 -6.934 1 95.88 350 SER A O 1
ATOM 2612 N N . GLY A 1 351 ? 3.449 -6.645 -5.102 1 97.56 351 GLY A N 1
ATOM 2613 C CA . GLY A 1 351 ? 2.26 -6.387 -4.309 1 97.56 351 GLY A CA 1
ATOM 2614 C C . GLY A 1 351 ? 2.135 -4.941 -3.869 1 97.56 351 GLY A C 1
ATOM 2615 O O . GLY A 1 351 ? 3.123 -4.207 -3.846 1 97.56 351 GLY A O 1
ATOM 2616 N N . GLU A 1 352 ? 0.937 -4.559 -3.605 1 98 352 GLU A N 1
ATOM 2617 C CA . GLU A 1 352 ? 0.625 -3.209 -3.139 1 98 352 GLU A CA 1
ATOM 2618 C C . GLU A 1 352 ? -0.574 -3.215 -2.195 1 98 352 GLU A C 1
ATOM 2620 O O . GLU A 1 352 ? -1.424 -4.105 -2.27 1 98 352 GLU A O 1
ATOM 2625 N N . LEU A 1 353 ? -0.669 -2.299 -1.289 1 98.5 353 LEU A N 1
ATOM 2626 C CA . LEU A 1 353 ? -1.803 -2.064 -0.4 1 98.5 353 LEU A CA 1
ATOM 2627 C C . LEU A 1 353 ? -2.344 -0.65 -0.57 1 98.5 353 LEU A C 1
ATOM 2629 O O . LEU A 1 353 ? -1.59 0.322 -0.489 1 98.5 353 LEU A O 1
ATOM 2633 N N . TYR A 1 354 ? -3.633 -0.477 -0.86 1 97.69 354 TYR A N 1
ATOM 2634 C CA . TYR A 1 354 ? -4.262 0.8 -1.181 1 97.69 354 TYR A CA 1
ATOM 2635 C C . TYR A 1 354 ? -5.316 1.165 -0.143 1 97.69 354 TYR A C 1
ATOM 2637 O O . TYR A 1 354 ? -5.805 0.299 0.587 1 97.69 354 TYR A O 1
ATOM 2645 N N . GLY A 1 355 ? -5.617 2.438 -0.127 1 97.38 355 GLY A N 1
ATOM 2646 C CA . GLY A 1 355 ? -6.754 2.9 0.652 1 97.38 355 GLY A CA 1
ATOM 2647 C C . GLY A 1 355 ? -6.445 3.037 2.133 1 97.38 355 GLY A C 1
ATOM 2648 O O . GLY A 1 355 ? -7.352 2.982 2.967 1 97.38 355 GLY A O 1
ATOM 2649 N N . ILE A 1 356 ? -5.211 3.182 2.521 1 98.38 356 ILE A N 1
ATOM 2650 C CA . ILE A 1 356 ? -4.789 3.223 3.918 1 98.38 356 ILE A CA 1
ATOM 2651 C C . ILE A 1 356 ? -5.223 4.543 4.547 1 98.38 356 ILE A C 1
ATOM 2653 O O . ILE A 1 356 ? -4.91 5.617 4.027 1 98.38 356 ILE A O 1
ATOM 2657 N N . ARG A 1 357 ? -5.902 4.496 5.609 1 97.44 357 ARG A N 1
ATOM 2658 C CA . ARG A 1 357 ? -6.32 5.633 6.426 1 97.44 357 ARG A CA 1
ATOM 2659 C C . ARG A 1 357 ? -6.02 5.383 7.902 1 97.44 357 ARG A C 1
ATOM 2661 O O . ARG A 1 357 ? -5.75 4.25 8.305 1 97.44 357 ARG A O 1
ATOM 2668 N N . ASN A 1 358 ? -6.047 6.391 8.664 1 95.06 358 ASN A N 1
ATOM 2669 C CA . ASN A 1 358 ? -5.762 6.293 10.094 1 95.06 358 ASN A CA 1
ATOM 2670 C C . ASN A 1 358 ? -6.727 5.34 10.797 1 95.06 358 ASN A C 1
ATOM 2672 O O . ASN A 1 358 ? -6.344 4.652 11.742 1 95.06 358 ASN A O 1
ATOM 2676 N N . ASN A 1 359 ? -7.906 5.293 10.336 1 95.44 359 ASN A N 1
ATOM 2677 C CA . ASN A 1 359 ? -8.945 4.582 11.07 1 95.44 359 ASN A CA 1
ATOM 2678 C C . ASN A 1 359 ? -9.133 3.164 10.539 1 95.44 359 ASN A C 1
ATOM 2680 O O . ASN A 1 359 ? -9.938 2.398 11.07 1 95.44 359 ASN A O 1
ATOM 2684 N N . ASN A 1 360 ? -8.422 2.76 9.523 1 98.25 360 ASN A N 1
ATOM 2685 C CA . ASN A 1 360 ? -8.719 1.441 8.977 1 98.25 360 ASN A CA 1
ATOM 2686 C C . ASN A 1 360 ? -7.473 0.562 8.93 1 98.25 360 ASN A C 1
ATOM 2688 O O . ASN A 1 360 ? -7.562 -0.634 8.648 1 98.25 360 ASN A O 1
ATOM 2692 N N . LEU A 1 361 ? -6.258 1.166 9.188 1 98.44 361 LEU A N 1
ATOM 2693 C CA . LEU A 1 361 ? -5.035 0.372 9.133 1 98.44 361 LEU A CA 1
ATOM 2694 C C . LEU A 1 361 ? -4.891 -0.48 10.391 1 98.44 361 LEU A C 1
ATOM 2696 O O . LEU A 1 361 ? -3.992 -0.246 11.203 1 98.44 361 LEU A O 1
ATOM 2700 N N . SER A 1 362 ? -5.723 -1.475 10.539 1 98.38 362 SER A N 1
ATOM 2701 C CA . SER A 1 362 ? -5.719 -2.41 11.664 1 98.38 362 SER A CA 1
ATOM 2702 C C . SER A 1 362 ? -5.305 -3.809 11.211 1 98.38 362 SER A C 1
ATOM 2704 O O . SER A 1 362 ? -5.426 -4.148 10.031 1 98.38 362 SER A O 1
ATOM 2706 N N . PRO A 1 363 ? -4.824 -4.633 12.18 1 98.62 363 PRO A N 1
ATOM 2707 C CA . PRO A 1 363 ? -4.484 -6.012 11.828 1 98.62 363 PRO A CA 1
ATOM 2708 C C . PRO A 1 363 ? -5.656 -6.762 11.195 1 98.62 363 PRO A C 1
ATOM 2710 O O . PRO A 1 363 ? -5.469 -7.5 10.227 1 98.62 363 PRO A O 1
ATOM 2713 N N . SER A 1 364 ? -6.891 -6.559 11.719 1 98.88 364 SER A N 1
ATOM 2714 C CA . SER A 1 364 ? -8.07 -7.238 11.195 1 98.88 364 SER A CA 1
ATOM 2715 C C . SER A 1 364 ? -8.352 -6.832 9.75 1 98.88 364 SER A C 1
ATOM 2717 O O . SER A 1 364 ? -8.594 -7.688 8.898 1 98.88 364 SER A O 1
ATOM 2719 N N . ASN A 1 365 ? -8.297 -5.535 9.484 1 98.88 365 ASN A N 1
ATOM 2720 C CA . ASN A 1 365 ? -8.562 -5.051 8.133 1 98.88 365 ASN A CA 1
ATOM 2721 C C . ASN A 1 365 ? -7.473 -5.484 7.16 1 98.88 365 ASN A C 1
ATOM 2723 O O . ASN A 1 365 ? -7.758 -5.793 6 1 98.88 365 ASN A O 1
ATOM 2727 N N . VAL A 1 366 ? -6.238 -5.492 7.598 1 98.94 366 VAL A N 1
ATOM 2728 C CA . VAL A 1 366 ? -5.133 -5.914 6.742 1 98.94 366 VAL A CA 1
ATOM 2729 C C . VAL A 1 366 ? -5.266 -7.398 6.418 1 98.94 366 VAL A C 1
ATOM 2731 O O . VAL A 1 366 ? -5.082 -7.809 5.27 1 98.94 366 VAL A O 1
ATOM 2734 N N . ALA A 1 367 ? -5.602 -8.211 7.414 1 98.88 367 ALA A N 1
ATOM 2735 C CA . ALA A 1 367 ? -5.828 -9.633 7.184 1 98.88 367 ALA A CA 1
ATOM 2736 C C . ALA A 1 367 ? -6.973 -9.859 6.195 1 98.88 367 ALA A C 1
ATOM 2738 O O . ALA A 1 367 ? -6.844 -10.641 5.254 1 98.88 367 ALA A O 1
ATOM 2739 N N . ARG A 1 368 ? -8.07 -9.148 6.355 1 98.94 368 ARG A N 1
ATOM 2740 C CA . ARG A 1 368 ? -9.227 -9.242 5.473 1 98.94 368 ARG A CA 1
ATOM 2741 C C . ARG A 1 368 ? -8.859 -8.852 4.043 1 98.94 368 ARG A C 1
ATOM 2743 O O . ARG A 1 368 ? -9.195 -9.562 3.094 1 98.94 368 ARG A O 1
ATOM 2750 N N . ALA A 1 369 ? -8.156 -7.754 3.93 1 98.88 369 ALA A N 1
ATOM 2751 C CA . ALA A 1 369 ? -7.758 -7.273 2.609 1 98.88 369 ALA A CA 1
ATOM 2752 C C . ALA A 1 369 ? -6.852 -8.281 1.908 1 98.88 369 ALA A C 1
ATOM 2754 O O . ALA A 1 369 ? -6.953 -8.477 0.694 1 98.88 369 ALA A O 1
ATOM 2755 N N . ALA A 1 370 ? -5.934 -8.898 2.66 1 98.88 370 ALA A N 1
ATOM 2756 C CA . ALA A 1 370 ? -5.027 -9.891 2.086 1 98.88 370 ALA A CA 1
ATOM 2757 C C . ALA A 1 370 ? -5.793 -11.094 1.543 1 98.88 370 ALA A C 1
ATOM 2759 O O . ALA A 1 370 ? -5.535 -11.547 0.427 1 98.88 370 ALA A O 1
ATOM 2760 N N . ILE A 1 371 ? -6.766 -11.586 2.303 1 98.81 371 ILE A N 1
ATOM 2761 C CA . ILE A 1 371 ? -7.559 -12.742 1.895 1 98.81 371 ILE A CA 1
ATOM 2762 C C . ILE A 1 371 ? -8.414 -12.375 0.681 1 98.81 371 ILE A C 1
ATOM 2764 O O . ILE A 1 371 ? -8.445 -13.117 -0.306 1 98.81 371 ILE A O 1
ATOM 2768 N N . GLU A 1 372 ? -9.062 -11.234 0.772 1 98.88 372 GLU A N 1
ATOM 2769 C CA . GLU A 1 372 ? -9.891 -10.797 -0.346 1 98.88 372 GLU A CA 1
ATOM 2770 C C . GLU A 1 372 ? -9.055 -10.555 -1.597 1 98.88 372 GLU A C 1
ATOM 2772 O O . GLU A 1 372 ? -9.445 -10.945 -2.699 1 98.88 372 GLU A O 1
ATOM 2777 N N . GLY A 1 373 ? -7.918 -9.906 -1.411 1 98.75 373 GLY A N 1
ATOM 2778 C CA . GLY A 1 373 ? -7.035 -9.672 -2.543 1 98.75 373 GLY A CA 1
ATOM 2779 C C . GLY A 1 373 ? -6.562 -10.953 -3.205 1 98.75 373 GLY A C 1
ATOM 2780 O O . GLY A 1 373 ? -6.562 -11.055 -4.434 1 98.75 373 GLY A O 1
ATOM 2781 N N . MET A 1 374 ? -6.137 -11.859 -2.383 1 98.5 374 MET A N 1
ATOM 2782 C CA . MET A 1 374 ? -5.711 -13.164 -2.883 1 98.5 374 MET A CA 1
ATOM 2783 C C . MET A 1 374 ? -6.836 -13.844 -3.654 1 98.5 374 MET A C 1
ATOM 2785 O O . MET A 1 374 ? -6.629 -14.328 -4.77 1 98.5 374 MET A O 1
ATOM 2789 N N . LEU A 1 375 ? -8.047 -13.867 -3.105 1 98.5 375 LEU A N 1
ATOM 2790 C CA . LEU A 1 375 ? -9.195 -14.516 -3.736 1 98.5 375 LEU A CA 1
ATOM 2791 C C . LEU A 1 375 ? -9.578 -13.789 -5.023 1 98.5 375 LEU A C 1
ATOM 2793 O O . LEU A 1 375 ? -9.93 -14.43 -6.02 1 98.5 375 LEU A O 1
ATOM 2797 N N . CYS A 1 376 ? -9.547 -12.453 -5.012 1 98.25 376 CYS A N 1
ATOM 2798 C CA . CYS A 1 376 ? -9.797 -11.703 -6.238 1 98.25 376 CYS A CA 1
ATOM 2799 C C . CYS A 1 376 ? -8.773 -12.062 -7.312 1 98.25 376 CYS A C 1
ATOM 2801 O O . CYS A 1 376 ? -9.141 -12.266 -8.477 1 98.25 376 CYS A O 1
ATOM 2803 N N . GLY A 1 377 ? -7.539 -12.156 -6.914 1 97.12 377 GLY A N 1
ATOM 2804 C CA . GLY A 1 377 ? -6.484 -12.508 -7.855 1 97.12 377 GLY A CA 1
ATOM 2805 C C . GLY A 1 377 ? -6.691 -13.859 -8.508 1 97.12 377 GLY A C 1
ATOM 2806 O O . GLY A 1 377 ? -6.66 -13.969 -9.734 1 97.12 377 GLY A O 1
ATOM 2807 N N . VAL A 1 378 ? -6.984 -14.836 -7.711 1 96.31 378 VAL A N 1
ATOM 2808 C CA . VAL A 1 378 ? -7.113 -16.188 -8.25 1 96.31 378 VAL A CA 1
ATOM 2809 C C . VAL A 1 378 ? -8.422 -16.297 -9.031 1 96.31 378 VAL A C 1
ATOM 2811 O O . VAL A 1 378 ? -8.5 -17.047 -10.008 1 96.31 378 VAL A O 1
ATOM 2814 N N . SER A 1 379 ? -9.406 -15.516 -8.664 1 94.19 379 SER A N 1
ATOM 2815 C CA . SER A 1 379 ? -10.719 -15.594 -9.305 1 94.19 379 SER A CA 1
ATOM 2816 C C . SER A 1 379 ? -10.68 -14.992 -10.703 1 94.19 379 SER A C 1
ATOM 2818 O O . SER A 1 379 ? -11.602 -15.188 -11.5 1 94.19 379 SER A O 1
ATOM 2820 N N . GLU A 1 380 ? -9.641 -14.273 -11.031 1 92 380 GLU A N 1
ATOM 2821 C CA . GLU A 1 380 ? -9.492 -13.75 -12.391 1 92 380 GLU A CA 1
ATOM 2822 C C . GLU A 1 380 ? -9.547 -14.875 -13.422 1 92 380 GLU A C 1
ATOM 2824 O O . GLU A 1 380 ? -10.023 -14.672 -14.539 1 92 380 GLU A O 1
ATOM 2829 N N . GLY A 1 381 ? -9.117 -16.016 -12.992 1 91.5 381 GLY A N 1
ATOM 2830 C CA . GLY A 1 381 ? -9.227 -17.172 -13.867 1 91.5 381 GLY A CA 1
ATOM 2831 C C . GLY A 1 381 ? -10.664 -17.547 -14.188 1 91.5 381 GLY A C 1
ATOM 2832 O O . GLY A 1 381 ? -10.984 -17.891 -15.328 1 91.5 381 GLY A O 1
ATOM 2833 N N . ILE A 1 382 ? -11.516 -17.469 -13.195 1 93 382 ILE A N 1
ATOM 2834 C CA . ILE A 1 382 ? -12.938 -17.75 -13.383 1 93 382 ILE A CA 1
ATOM 2835 C C . ILE A 1 382 ? -13.539 -16.734 -14.352 1 93 382 ILE A C 1
ATOM 2837 O O . ILE A 1 382 ? -14.266 -17.094 -15.273 1 93 382 ILE A O 1
ATOM 2841 N N . HIS A 1 383 ? -13.156 -15.531 -14.195 1 90 383 HIS A N 1
ATOM 2842 C CA . HIS A 1 383 ? -13.688 -14.461 -15.039 1 90 383 HIS A CA 1
ATOM 2843 C C . HIS A 1 383 ? -13.18 -14.586 -16.469 1 90 383 HIS A C 1
ATOM 2845 O O . HIS A 1 383 ? -13.922 -14.328 -17.422 1 90 383 HIS A O 1
ATOM 2851 N N . ALA A 1 384 ? -11.938 -14.945 -16.578 1 90.44 384 ALA A N 1
ATOM 2852 C CA . ALA A 1 384 ? -11.383 -15.18 -17.906 1 90.44 384 ALA A CA 1
ATOM 2853 C C . ALA A 1 384 ? -12.148 -16.281 -18.641 1 90.44 384 ALA A C 1
ATOM 2855 O O . ALA A 1 384 ? -12.484 -16.125 -19.812 1 90.44 384 ALA A O 1
ATOM 2856 N N . MET A 1 385 ? -12.492 -17.297 -17.953 1 91.69 385 MET A N 1
ATOM 2857 C CA . MET A 1 385 ? -13.219 -18.422 -18.547 1 91.69 385 MET A CA 1
ATOM 2858 C C . MET A 1 385 ? -14.648 -18.016 -18.891 1 91.69 385 MET A C 1
ATOM 2860 O O . MET A 1 385 ? -15.156 -18.375 -19.953 1 91.69 385 MET A O 1
ATOM 2864 N N . ARG A 1 386 ? -15.203 -17.234 -18 1 90.38 386 ARG A N 1
ATOM 2865 C CA . ARG A 1 386 ? -16.547 -16.75 -18.281 1 90.38 386 ARG A CA 1
ATOM 2866 C C . ARG A 1 386 ? -16.562 -15.859 -19.516 1 90.38 386 ARG A C 1
ATOM 2868 O O . ARG A 1 386 ? -17.516 -15.922 -20.312 1 90.38 386 ARG A O 1
ATOM 2875 N N . SER A 1 387 ? -15.594 -15.102 -19.656 1 89.44 387 SER A N 1
ATOM 2876 C CA . SER A 1 387 ? -15.508 -14.195 -20.797 1 89.44 387 SER A CA 1
ATOM 2877 C C . SER A 1 387 ? -15.398 -14.969 -22.109 1 89.44 387 SER A C 1
ATOM 2879 O O . SER A 1 387 ? -15.688 -14.43 -23.172 1 89.44 387 SER A O 1
ATOM 2881 N N . LEU A 1 388 ? -15.016 -16.203 -22.031 1 88.44 388 LEU A N 1
ATOM 2882 C CA . LEU A 1 388 ? -14.875 -17.047 -23.219 1 88.44 388 LEU A CA 1
ATOM 2883 C C . LEU A 1 388 ? -16.125 -17.906 -23.422 1 88.44 388 LEU A C 1
ATOM 2885 O O . LEU A 1 388 ? -16.125 -18.828 -24.25 1 88.44 388 LEU A O 1
ATOM 2889 N N . GLY A 1 389 ? -17.188 -17.625 -22.625 1 85.44 389 GLY A N 1
ATOM 2890 C CA . GLY A 1 389 ? -18.5 -18.203 -22.859 1 85.44 389 GLY A CA 1
ATOM 2891 C C . GLY A 1 389 ? -18.75 -19.438 -22.016 1 85.44 389 GLY A C 1
ATOM 2892 O O . GLY A 1 389 ? -19.703 -20.188 -22.266 1 85.44 389 GLY A O 1
ATOM 2893 N N . VAL A 1 390 ? -17.984 -19.703 -21.078 1 84.31 390 VAL A N 1
ATOM 2894 C CA . VAL A 1 390 ? -18.203 -20.859 -20.219 1 84.31 390 VAL A CA 1
ATOM 2895 C C . VAL A 1 390 ? -19.016 -20.469 -19 1 84.31 390 VAL A C 1
ATOM 2897 O O . VAL A 1 390 ? -18.672 -19.531 -18.281 1 84.31 390 VAL A O 1
ATOM 2900 N N . ASP A 1 391 ? -20.062 -21.125 -18.781 1 85.94 391 ASP A N 1
ATOM 2901 C CA . ASP A 1 391 ? -20.875 -20.875 -17.594 1 85.94 391 ASP A CA 1
ATOM 2902 C C . ASP A 1 391 ? -20.328 -21.625 -16.391 1 85.94 391 ASP A C 1
ATOM 2904 O O . ASP A 1 391 ? -20.031 -22.812 -16.469 1 85.94 391 ASP A O 1
ATOM 2908 N N . ILE A 1 392 ? -20.094 -20.922 -15.352 1 91.19 392 ILE A N 1
ATOM 2909 C CA . ILE A 1 392 ? -19.609 -21.516 -14.102 1 91.19 392 ILE A CA 1
ATOM 2910 C C . ILE A 1 392 ? -20.609 -21.234 -12.984 1 91.19 392 ILE A C 1
ATOM 2912 O O . ILE A 1 392 ? -20.938 -20.078 -12.711 1 91.19 392 ILE A O 1
ATOM 2916 N N . SER A 1 393 ? -21.109 -22.266 -12.375 1 88.75 393 SER A N 1
ATOM 2917 C CA . SER A 1 393 ? -22.156 -22.078 -11.375 1 88.75 393 SER A CA 1
ATOM 2918 C C . SER A 1 393 ? -21.703 -22.547 -10 1 88.75 393 SER A C 1
ATOM 2920 O O . SER A 1 393 ? -22.344 -22.234 -8.992 1 88.75 393 SER A O 1
ATOM 2922 N N . GLN A 1 394 ? -20.641 -23.234 -9.961 1 91.5 394 GLN A N 1
ATOM 2923 C CA . GLN A 1 394 ? -20.156 -23.781 -8.695 1 91.5 394 GLN A CA 1
ATOM 2924 C C . GLN A 1 394 ? -18.625 -23.875 -8.703 1 91.5 394 GLN A C 1
ATOM 2926 O O . GLN A 1 394 ? -18.016 -24.156 -9.742 1 91.5 394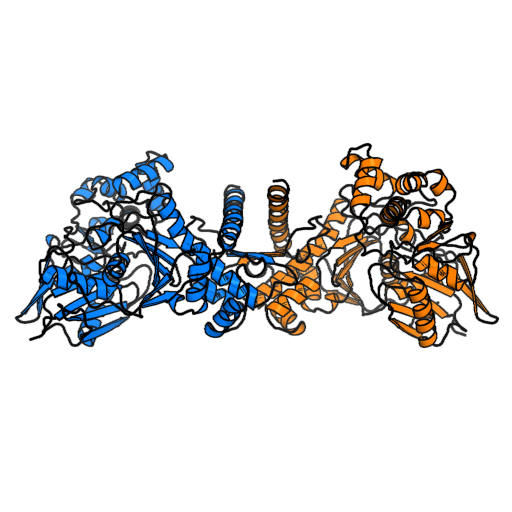 GLN A O 1
ATOM 2931 N N . VAL A 1 395 ? -18.078 -23.672 -7.504 1 95.81 395 VAL A N 1
ATOM 2932 C CA . VAL A 1 395 ? -16.625 -23.766 -7.352 1 95.81 395 VAL A CA 1
ATOM 2933 C C . VAL A 1 395 ? -16.281 -24.781 -6.273 1 95.81 395 VAL A C 1
ATOM 2935 O O . VAL A 1 395 ? -16.938 -24.844 -5.227 1 95.81 395 VAL A O 1
ATOM 2938 N N . THR A 1 396 ? -15.453 -25.703 -6.598 1 96.38 396 THR A N 1
ATOM 2939 C CA . THR A 1 396 ? -14.844 -26.594 -5.617 1 96.38 396 THR A CA 1
ATOM 2940 C C . THR A 1 396 ? -13.461 -26.078 -5.203 1 96.38 396 THR A C 1
ATOM 2942 O O . THR A 1 396 ? -12.586 -25.906 -6.051 1 96.38 396 THR A O 1
ATOM 2945 N N . LEU A 1 397 ? -13.32 -25.828 -3.916 1 97.06 397 LEU A N 1
ATOM 2946 C CA . LEU A 1 397 ? -12.094 -25.266 -3.369 1 97.06 397 LEU A CA 1
ATOM 2947 C C . LEU A 1 397 ? -11.203 -26.359 -2.783 1 97.06 397 LEU A C 1
ATOM 2949 O O . LEU A 1 397 ? -11.641 -27.125 -1.916 1 97.06 397 LEU A O 1
ATOM 2953 N N . ILE A 1 398 ? -9.938 -26.469 -3.283 1 95.75 398 ILE A N 1
ATOM 2954 C CA . ILE A 1 398 ? -9.008 -27.469 -2.787 1 95.75 398 ILE A CA 1
ATOM 2955 C C . ILE A 1 398 ? -7.641 -26.828 -2.553 1 95.75 398 ILE A C 1
ATOM 2957 O O . ILE A 1 398 ? -7.461 -25.625 -2.779 1 95.75 398 ILE A O 1
ATOM 2961 N N . GLY A 1 399 ? -6.637 -27.641 -2.039 1 93.31 399 GLY A N 1
ATOM 2962 C CA . GLY A 1 399 ? -5.297 -27.141 -1.759 1 93.31 399 GLY A CA 1
ATOM 2963 C C . GLY A 1 399 ? -5.098 -26.75 -0.306 1 93.31 399 GLY A C 1
ATOM 2964 O O . GLY A 1 399 ? -6.055 -26.734 0.473 1 93.31 399 GLY A O 1
ATOM 2965 N N . GLY A 1 400 ? -3.863 -26.422 -0.036 1 91.69 400 GLY A N 1
ATOM 2966 C CA . GLY A 1 400 ? -3.531 -26.047 1.33 1 91.69 400 GLY A CA 1
ATOM 2967 C C . GLY A 1 400 ? -4.316 -24.844 1.831 1 91.69 400 GLY A C 1
ATOM 2968 O O . GLY A 1 400 ? -4.672 -24.781 3.01 1 91.69 400 GLY A O 1
ATOM 2969 N N . GLY A 1 401 ? -4.633 -23.922 0.953 1 94.62 401 GLY A N 1
ATOM 2970 C CA . GLY A 1 401 ? -5.375 -22.719 1.313 1 94.62 401 GLY A CA 1
ATOM 2971 C C . GLY A 1 401 ? -6.805 -23.016 1.737 1 94.62 401 GLY A C 1
ATOM 2972 O O . GLY A 1 401 ? -7.426 -22.203 2.434 1 94.62 401 GLY A O 1
ATOM 2973 N N . ALA A 1 402 ? -7.301 -24.125 1.351 1 95.44 402 ALA A N 1
ATOM 2974 C CA . ALA A 1 402 ? -8.664 -24.516 1.711 1 95.44 402 ALA A CA 1
ATOM 2975 C C . ALA A 1 402 ? -8.773 -24.812 3.203 1 95.44 402 ALA A C 1
ATOM 2977 O O . ALA A 1 402 ? -9.875 -24.906 3.744 1 95.44 402 ALA A O 1
ATOM 2978 N N . ARG A 1 403 ? -7.68 -24.969 3.891 1 95.31 403 ARG A N 1
ATOM 2979 C CA . ARG A 1 403 ? -7.688 -25.219 5.328 1 95.31 403 ARG A CA 1
ATOM 2980 C C . ARG A 1 403 ? -8.031 -23.953 6.102 1 95.31 403 ARG A C 1
ATOM 2982 O O . ARG A 1 403 ? -8.461 -24.016 7.254 1 95.31 403 ARG A O 1
ATOM 2989 N N . SER A 1 404 ? -7.746 -22.844 5.512 1 97.62 404 SER A N 1
ATOM 2990 C CA . SER A 1 404 ? -8.047 -21.562 6.148 1 97.62 404 SER A CA 1
ATOM 2991 C C . SER A 1 404 ? -9.547 -21.344 6.27 1 97.62 404 SER A C 1
ATOM 2993 O O . SER A 1 404 ? -10.258 -21.297 5.262 1 97.62 404 SER A O 1
ATOM 2995 N N . GLU A 1 405 ? -9.961 -21.203 7.477 1 98.12 405 GLU A N 1
ATOM 2996 C CA . GLU A 1 405 ? -11.383 -20.922 7.684 1 98.12 405 GLU A CA 1
ATOM 2997 C C . GLU A 1 405 ? -11.797 -19.625 6.984 1 98.12 405 GLU A C 1
ATOM 2999 O O . GLU A 1 405 ? -12.891 -19.547 6.414 1 98.12 405 GLU A O 1
ATOM 3004 N N . ALA A 1 406 ? -10.938 -18.625 7.094 1 98.62 406 ALA A N 1
ATOM 3005 C CA . ALA A 1 406 ? -11.242 -17.344 6.465 1 98.62 406 ALA A CA 1
ATOM 3006 C C . ALA A 1 406 ? -11.391 -17.5 4.953 1 98.62 406 ALA A C 1
ATOM 3008 O O . ALA A 1 406 ? -12.312 -16.938 4.355 1 98.62 406 ALA A O 1
ATOM 3009 N N . VAL A 1 407 ? -10.523 -18.281 4.301 1 98.62 407 VAL A N 1
ATOM 3010 C CA . VAL A 1 407 ? -10.602 -18.5 2.857 1 98.62 407 VAL A CA 1
ATOM 3011 C C . VAL A 1 407 ? -11.922 -19.172 2.502 1 98.62 407 VAL A C 1
ATOM 3013 O O . VAL A 1 407 ? -12.625 -18.734 1.584 1 98.62 407 VAL A O 1
ATOM 3016 N N . ARG A 1 408 ? -12.32 -20.188 3.252 1 98.38 408 ARG A N 1
ATOM 3017 C CA . ARG A 1 408 ? -13.547 -20.938 2.984 1 98.38 408 ARG A CA 1
ATOM 3018 C C . ARG A 1 408 ? -14.773 -20.047 3.129 1 98.38 408 ARG A C 1
ATOM 3020 O O . ARG A 1 408 ? -15.688 -20.094 2.305 1 98.38 408 ARG A O 1
ATOM 3027 N N . ARG A 1 409 ? -14.773 -19.219 4.109 1 98.44 409 ARG A N 1
ATOM 3028 C CA . ARG A 1 409 ? -15.953 -18.422 4.426 1 98.44 409 ARG A CA 1
ATOM 3029 C C . ARG A 1 409 ? -16.016 -17.188 3.547 1 98.44 409 ARG A C 1
ATOM 3031 O O . ARG A 1 409 ? -17.109 -16.703 3.217 1 98.44 409 ARG A O 1
ATOM 3038 N N . ILE A 1 410 ? -14.898 -16.641 3.137 1 98.69 410 ILE A N 1
ATOM 3039 C CA . ILE A 1 410 ? -14.867 -15.391 2.395 1 98.69 410 ILE A CA 1
ATOM 3040 C C . ILE A 1 410 ? -14.977 -15.672 0.897 1 98.69 410 ILE A C 1
ATOM 3042 O O . ILE A 1 410 ? -15.477 -14.844 0.136 1 98.69 410 ILE A O 1
ATOM 3046 N N . ALA A 1 411 ? -14.609 -16.859 0.436 1 98.38 411 ALA A N 1
ATOM 3047 C CA . ALA A 1 411 ? -14.578 -17.188 -0.985 1 98.38 411 ALA A CA 1
ATOM 3048 C C . ALA A 1 411 ? -15.953 -16.984 -1.623 1 98.38 411 ALA A C 1
ATOM 3050 O O . ALA A 1 411 ? -16.078 -16.297 -2.641 1 98.38 411 ALA A O 1
ATOM 3051 N N . PRO A 1 412 ? -17.078 -17.484 -1.006 1 97.56 412 PRO A N 1
ATOM 3052 C CA . PRO A 1 412 ? -18.375 -17.266 -1.651 1 97.56 412 PRO A CA 1
ATOM 3053 C C . PRO A 1 412 ? -18.766 -15.805 -1.714 1 97.56 412 PRO A C 1
ATOM 3055 O O . PRO A 1 412 ? -19.484 -15.391 -2.635 1 97.56 412 PRO A O 1
ATOM 3058 N N . ILE A 1 413 ? -18.297 -15 -0.759 1 97.62 413 ILE A N 1
ATOM 3059 C CA . ILE A 1 413 ? -18.578 -13.578 -0.691 1 97.62 413 ILE A CA 1
ATOM 3060 C C . ILE A 1 413 ? -17.922 -12.859 -1.865 1 97.62 413 ILE A C 1
ATOM 3062 O O . ILE A 1 413 ? -18.516 -11.945 -2.455 1 97.62 413 ILE A O 1
ATOM 3066 N N . VAL A 1 414 ? -16.75 -13.25 -2.207 1 97.5 414 VAL A N 1
ATOM 3067 C CA . VAL A 1 414 ? -15.961 -12.625 -3.26 1 97.5 414 VAL A CA 1
ATOM 3068 C C . VAL A 1 414 ? -16.375 -13.172 -4.621 1 97.5 414 VAL A C 1
ATOM 3070 O O . VAL A 1 414 ? -16.5 -12.422 -5.59 1 97.5 414 VAL A O 1
ATOM 3073 N N . LEU A 1 415 ? -16.672 -14.492 -4.734 1 95.94 415 LEU A N 1
ATOM 3074 C CA . LEU A 1 415 ? -16.922 -15.172 -6.004 1 95.94 415 LEU A CA 1
ATOM 3075 C C . LEU A 1 415 ? -18.375 -15.031 -6.422 1 95.94 415 LEU A C 1
ATOM 3077 O O . LEU A 1 415 ? -18.703 -15.156 -7.605 1 95.94 415 LEU A O 1
ATOM 3081 N N . GLY A 1 416 ? -19.297 -14.82 -5.461 1 94.38 416 GLY A N 1
ATOM 3082 C CA . GLY A 1 416 ? -20.719 -14.672 -5.754 1 94.38 416 GLY A CA 1
ATOM 3083 C C . GLY A 1 416 ? -21.391 -15.992 -6.078 1 94.38 416 GLY A C 1
ATOM 3084 O O . GLY A 1 416 ? -22.375 -16.016 -6.828 1 94.38 416 GLY A O 1
ATOM 3085 N N . MET A 1 417 ? -20.891 -17.094 -5.664 1 93.81 417 MET A N 1
ATOM 3086 C CA . MET A 1 417 ? -21.453 -18.438 -5.875 1 93.81 417 MET A CA 1
ATOM 3087 C C . MET A 1 417 ? -21.047 -19.375 -4.742 1 93.81 417 MET A C 1
ATOM 3089 O O . MET A 1 417 ? -20.094 -19.109 -4.016 1 93.81 417 MET A O 1
ATOM 3093 N N . PRO A 1 418 ? -21.766 -20.453 -4.574 1 94.94 418 PRO A N 1
ATOM 3094 C CA . PRO A 1 418 ? -21.422 -21.406 -3.525 1 94.94 418 PRO A CA 1
ATOM 3095 C C . PRO A 1 418 ? -20.062 -22.062 -3.75 1 94.94 418 PRO A C 1
ATOM 3097 O O . PRO A 1 418 ? -19.656 -22.297 -4.895 1 94.94 418 PRO A O 1
ATOM 3100 N N . VAL A 1 419 ? -19.391 -22.312 -2.625 1 97.06 419 VAL A N 1
ATOM 3101 C CA . VAL A 1 419 ? -18.078 -22.953 -2.656 1 97.06 419 VAL A CA 1
ATOM 3102 C C . VAL A 1 419 ? -18.125 -24.281 -1.902 1 97.06 419 VAL A C 1
ATOM 3104 O O . VAL A 1 419 ? -18.531 -24.312 -0.736 1 97.06 419 VAL A O 1
ATOM 3107 N N . LYS A 1 420 ? -17.859 -25.312 -2.617 1 96.44 420 LYS A N 1
ATOM 3108 C CA . LYS A 1 420 ? -17.75 -26.641 -2.021 1 96.44 420 LYS A CA 1
ATOM 3109 C C . LYS A 1 420 ? -16.312 -26.953 -1.607 1 96.44 420 LYS A C 1
ATOM 3111 O O . LYS A 1 420 ? -15.367 -26.641 -2.338 1 96.44 420 LYS A O 1
ATOM 3116 N N . VAL A 1 421 ? -16.141 -27.469 -0.393 1 97.25 421 VAL A N 1
ATOM 3117 C CA . VAL A 1 421 ? -14.836 -27.906 0.099 1 97.25 421 VAL A CA 1
ATOM 3118 C C . VAL A 1 421 ? -14.875 -29.391 0.428 1 97.25 421 VAL A C 1
ATOM 3120 O O . VAL A 1 421 ? -15.383 -29.781 1.483 1 97.25 421 VAL A O 1
ATOM 3123 N N . PRO A 1 422 ? -14.367 -30.203 -0.462 1 95.88 422 PRO A N 1
ATOM 3124 C CA . PRO A 1 422 ? -14.367 -31.641 -0.199 1 95.88 422 PRO A CA 1
ATOM 3125 C C . PRO A 1 422 ? -13.406 -32.031 0.924 1 95.88 422 PRO A C 1
ATOM 3127 O O . PRO A 1 422 ? -12.531 -31.25 1.297 1 95.88 422 PRO A O 1
ATOM 3130 N N . GLU A 1 423 ? -13.688 -33.219 1.469 1 94.19 423 GLU A N 1
ATOM 3131 C CA . GLU A 1 423 ? -12.727 -33.75 2.428 1 94.19 423 GLU A CA 1
ATOM 3132 C C . GLU A 1 423 ? -11.336 -33.844 1.821 1 94.19 423 GLU A C 1
ATOM 3134 O O . GLU A 1 423 ? -11.188 -34.125 0.625 1 94.19 423 GLU A O 1
ATOM 3139 N N . ARG A 1 424 ? -10.383 -33.719 2.697 1 88.62 424 ARG A N 1
ATOM 3140 C CA . ARG A 1 424 ? -9.008 -33.781 2.234 1 88.62 424 ARG A CA 1
ATOM 3141 C C . ARG A 1 424 ? -8.695 -35.156 1.654 1 88.62 424 ARG A C 1
ATOM 3143 O O . ARG A 1 424 ? -9.125 -36.188 2.197 1 88.62 424 ARG A O 1
ATOM 3150 N N . GLY A 1 425 ? -7.934 -35.062 0.528 1 90.5 425 GLY A N 1
ATOM 3151 C CA . GLY A 1 425 ? -7.566 -36.312 -0.116 1 90.5 425 GLY A CA 1
ATOM 3152 C C . GLY A 1 425 ? -6.5 -36.156 -1.182 1 90.5 425 GLY A C 1
ATOM 3153 O O . GLY A 1 425 ? -6.02 -35.031 -1.418 1 90.5 425 GLY A O 1
ATOM 3154 N N . GLU A 1 426 ? -6.023 -37.281 -1.753 1 94.88 426 GLU A N 1
ATOM 3155 C CA . GLU A 1 426 ? -5.062 -37.344 -2.85 1 94.88 426 GLU A CA 1
ATOM 3156 C C . GLU A 1 426 ? -5.766 -37.438 -4.199 1 94.88 426 GLU A C 1
ATOM 3158 O O . GLU A 1 426 ? -5.695 -38.469 -4.875 1 94.88 426 GLU A O 1
ATOM 3163 N N . TYR A 1 427 ? -6.266 -36.25 -4.598 1 96 427 TYR A N 1
ATOM 3164 C CA . TYR A 1 427 ? -7.242 -36.25 -5.68 1 96 427 TYR A CA 1
ATOM 3165 C C . TYR A 1 427 ? -6.605 -36.656 -7 1 96 427 TYR A C 1
ATOM 3167 O O . TYR A 1 427 ? -7.262 -37.281 -7.844 1 96 427 TYR A O 1
ATOM 3175 N N . VAL A 1 428 ? -5.379 -36.312 -7.176 1 97.38 428 VAL A N 1
ATOM 3176 C CA . VAL A 1 428 ? -4.695 -36.688 -8.406 1 97.38 428 VAL A CA 1
ATOM 3177 C C . VAL A 1 428 ? -4.566 -38.219 -8.484 1 97.38 428 VAL A C 1
ATOM 3179 O O . VAL A 1 428 ? -4.969 -38.812 -9.477 1 97.38 428 VAL A O 1
ATOM 3182 N N . ALA A 1 429 ? -4.051 -38.844 -7.426 1 98.38 429 ALA A N 1
ATOM 3183 C CA . ALA A 1 429 ? -3.93 -40.281 -7.371 1 98.38 429 ALA A CA 1
ATOM 3184 C C . ALA A 1 429 ? -5.301 -40.969 -7.418 1 98.38 429 ALA A C 1
ATOM 3186 O O . ALA A 1 429 ? -5.457 -42.031 -8 1 98.38 429 ALA A O 1
ATOM 3187 N N . ASP A 1 430 ? -6.266 -40.344 -6.789 1 97.75 430 ASP A N 1
ATOM 3188 C CA . ASP A 1 430 ? -7.625 -40.875 -6.797 1 97.75 430 ASP A CA 1
ATOM 3189 C C . ASP A 1 430 ? -8.203 -40.875 -8.211 1 97.75 430 ASP A C 1
ATOM 3191 O O . ASP A 1 430 ? -8.898 -41.812 -8.602 1 97.75 430 ASP A O 1
ATOM 3195 N N . GLY A 1 431 ? -7.949 -39.781 -8.898 1 97.88 431 GLY A N 1
ATOM 3196 C CA . GLY A 1 431 ? -8.367 -39.75 -10.289 1 97.88 431 GLY A CA 1
ATOM 3197 C C . GLY A 1 431 ? -7.719 -40.844 -11.133 1 97.88 431 GLY A C 1
ATOM 3198 O O . GLY A 1 431 ? -8.383 -41.469 -11.953 1 97.88 431 GLY A O 1
ATOM 3199 N N . ALA A 1 432 ? -6.453 -41 -10.93 1 98.62 432 ALA A N 1
ATOM 3200 C CA . ALA A 1 432 ? -5.746 -42.062 -11.633 1 98.62 432 ALA A CA 1
ATOM 3201 C C . ALA A 1 432 ? -6.32 -43.438 -11.281 1 98.62 432 ALA A C 1
ATOM 3203 O O . ALA A 1 432 ? -6.473 -44.312 -12.148 1 98.62 432 ALA A O 1
ATOM 3204 N N . ALA A 1 433 ? -6.645 -43.656 -10.016 1 98.56 433 ALA A N 1
ATOM 3205 C CA . ALA A 1 433 ? -7.262 -44.906 -9.586 1 98.56 433 ALA A CA 1
ATOM 3206 C C . ALA A 1 433 ? -8.609 -45.125 -10.273 1 98.56 433 ALA A C 1
ATOM 3208 O O . ALA A 1 433 ? -8.922 -46.25 -10.719 1 98.56 433 ALA A O 1
ATOM 3209 N N . LEU A 1 434 ? -9.328 -44.125 -10.305 1 98.12 434 LEU A N 1
ATOM 3210 C CA . LEU A 1 434 ? -10.617 -44.188 -10.984 1 98.12 434 LEU A CA 1
ATOM 3211 C C . LEU A 1 434 ? -10.438 -44.531 -12.461 1 98.12 434 LEU A C 1
ATOM 3213 O O . LEU A 1 434 ? -11.195 -45.344 -13.008 1 98.12 434 LEU A O 1
ATOM 3217 N N . GLN A 1 435 ? -9.5 -43.906 -13.117 1 98.31 435 GLN A N 1
ATOM 3218 C CA . GLN A 1 435 ? -9.195 -44.219 -14.508 1 98.31 435 GLN A CA 1
ATOM 3219 C C . GLN A 1 435 ? -8.805 -45.688 -14.68 1 98.31 435 GLN A C 1
ATOM 3221 O O . GLN A 1 435 ? -9.219 -46.344 -15.641 1 98.31 435 GLN A O 1
ATOM 3226 N N . ALA A 1 436 ? -7.98 -46.188 -13.758 1 98.56 436 ALA A N 1
ATOM 3227 C CA . ALA A 1 436 ? -7.586 -47.594 -13.789 1 98.56 436 ALA A CA 1
ATOM 3228 C C . ALA A 1 436 ? -8.805 -48.5 -13.703 1 98.56 436 ALA A C 1
ATOM 3230 O O . ALA A 1 436 ? -8.906 -49.469 -14.445 1 98.56 436 ALA A O 1
ATOM 3231 N N . ALA A 1 437 ? -9.711 -48.156 -12.82 1 98.38 437 ALA A N 1
ATOM 3232 C CA . ALA A 1 437 ? -10.945 -48.938 -12.703 1 98.38 437 ALA A CA 1
ATOM 3233 C C . ALA A 1 437 ? -11.766 -48.844 -13.984 1 98.38 437 ALA A C 1
ATOM 3235 O O . ALA A 1 437 ? -12.312 -49.875 -14.445 1 98.38 437 ALA A O 1
ATOM 3236 N N . TRP A 1 438 ? -11.844 -47.688 -14.484 1 98.25 438 TRP A N 1
ATOM 3237 C CA . TRP A 1 438 ? -12.578 -47.438 -15.719 1 98.25 438 TRP A CA 1
ATOM 3238 C C . TRP A 1 438 ? -12.047 -48.281 -16.859 1 98.25 438 TRP A C 1
ATOM 3240 O O . TRP A 1 438 ? -12.82 -48.969 -17.547 1 98.25 438 TRP A O 1
ATOM 3250 N N . ALA A 1 439 ? -10.766 -48.281 -17.078 1 98 439 ALA A N 1
ATOM 3251 C CA . ALA A 1 439 ? -10.125 -49.094 -18.109 1 98 439 ALA A CA 1
ATOM 3252 C C . ALA A 1 439 ? -10.336 -50.594 -17.844 1 98 439 ALA A C 1
ATOM 3254 O O . ALA A 1 439 ? -10.602 -51.344 -18.781 1 98 439 ALA A O 1
ATOM 3255 N N . TYR A 1 440 ? -10.219 -51 -16.609 1 97.31 440 TYR A N 1
ATOM 3256 C CA . TYR A 1 440 ? -10.367 -52.406 -16.219 1 97.31 440 TYR A CA 1
ATOM 3257 C C . TYR A 1 440 ? -11.758 -52.906 -16.578 1 97.31 440 TYR A C 1
ATOM 3259 O O . TYR A 1 440 ? -11.898 -54.031 -17.109 1 97.31 440 TYR A O 1
ATOM 3267 N N . PHE A 1 441 ? -12.734 -52.062 -16.281 1 96.94 441 PHE A N 1
ATOM 3268 C CA . PHE A 1 441 ? -14.109 -52.469 -16.531 1 96.94 441 PHE A CA 1
ATOM 3269 C C . PHE A 1 441 ? -14.469 -52.344 -18 1 96.94 441 PHE A C 1
ATOM 3271 O O . PHE A 1 441 ? -15.391 -53 -18.484 1 96.94 441 PHE A O 1
ATOM 3278 N N . GLY A 1 442 ? -13.852 -51.5 -18.672 1 94.25 442 GLY A N 1
ATOM 3279 C CA . GLY A 1 442 ? -14.062 -51.312 -20.109 1 94.25 442 GLY A CA 1
ATOM 3280 C C . GLY A 1 442 ? -15.422 -50.75 -20.438 1 94.25 442 GLY A C 1
ATOM 3281 O O . GLY A 1 442 ? -15.992 -51.062 -21.484 1 94.25 442 GLY A O 1
ATOM 3282 N N . GLN A 1 443 ? -15.906 -49.969 -19.578 1 92.56 443 GLN A N 1
ATOM 3283 C CA . GLN A 1 443 ? -17.219 -49.375 -19.797 1 92.56 443 GLN A CA 1
ATOM 3284 C C . GLN A 1 443 ? -17.109 -48.031 -20.484 1 92.56 443 GLN A C 1
ATOM 3286 O O . GLN A 1 443 ? -16.016 -47.469 -20.609 1 92.56 443 GLN A O 1
ATOM 3291 N N . LYS A 1 444 ? -18.25 -47.531 -20.922 1 93.38 444 LYS A N 1
ATOM 3292 C CA . LYS A 1 444 ? -18.312 -46.25 -21.641 1 93.38 444 LYS A CA 1
ATOM 3293 C C . LYS A 1 444 ? -18.109 -45.094 -20.688 1 93.38 444 LYS A C 1
ATOM 3295 O O . LYS A 1 444 ? -17.484 -44.062 -21.047 1 93.38 444 LYS A O 1
ATOM 3300 N N . HIS A 1 445 ? -18.625 -45.25 -19.516 1 93.38 445 HIS A N 1
ATOM 3301 C CA . HIS A 1 445 ? -18.516 -44.219 -18.5 1 93.38 445 HIS A CA 1
ATOM 3302 C C . HIS A 1 445 ? -17.719 -44.719 -17.297 1 93.38 445 HIS A C 1
ATOM 3304 O O . HIS A 1 445 ? -17.672 -45.906 -17.031 1 93.38 445 HIS A O 1
ATOM 3310 N N . PRO A 1 446 ? -17.047 -43.75 -16.656 1 94.12 446 PRO A N 1
ATOM 3311 C CA . PRO A 1 446 ? -16.328 -44.156 -15.461 1 94.12 446 PRO A CA 1
ATOM 3312 C C . PRO A 1 446 ? -17.25 -44.75 -14.391 1 94.12 446 PRO A C 1
ATOM 3314 O O . PRO A 1 446 ? -18.422 -44.375 -14.312 1 94.12 446 PRO A O 1
ATOM 3317 N N . PRO A 1 447 ? -16.672 -45.656 -13.609 1 94.19 447 PRO A N 1
ATOM 3318 C CA . PRO A 1 447 ? -17.484 -46.125 -12.5 1 94.19 447 PRO A CA 1
ATOM 3319 C C . PRO A 1 447 ? -17.875 -45.031 -11.523 1 94.19 447 PRO A C 1
ATOM 3321 O O . PRO A 1 447 ? -17.156 -44.031 -11.383 1 94.19 447 PRO A O 1
ATOM 3324 N N . VAL A 1 448 ? -18.984 -45.219 -10.867 1 93.31 448 VAL A N 1
ATOM 3325 C CA . VAL A 1 448 ? -19.469 -44.281 -9.883 1 93.31 448 VAL A CA 1
ATOM 3326 C C . VAL A 1 448 ? -18.984 -44.688 -8.492 1 93.31 448 VAL A C 1
ATOM 3328 O O . VAL A 1 448 ? -19.484 -45.656 -7.918 1 93.31 448 VAL A O 1
ATOM 3331 N N . TRP A 1 449 ? -18.078 -43.938 -8.023 1 94.5 449 TRP A N 1
ATOM 3332 C CA . TRP A 1 449 ? -17.547 -44.188 -6.688 1 94.5 449 TRP A CA 1
ATOM 3333 C C . TRP A 1 449 ? -18.359 -43.438 -5.637 1 94.5 449 TRP A C 1
ATOM 3335 O O . TRP A 1 449 ? -19.047 -42.469 -5.961 1 94.5 449 TRP A O 1
ATOM 3345 N N . THR A 1 450 ? -18.297 -43.844 -4.375 1 86.31 450 THR A N 1
ATOM 3346 C CA . THR A 1 450 ? -18.953 -43.156 -3.273 1 86.31 450 THR A CA 1
ATOM 3347 C C . THR A 1 450 ? -18.469 -41.719 -3.182 1 86.31 450 THR A C 1
ATOM 3349 O O . THR A 1 450 ? -17.25 -41.469 -3.184 1 86.31 450 THR A O 1
ATOM 3352 N N . PRO A 1 451 ? -19.469 -40.906 -3.168 1 78 451 PRO A N 1
ATOM 3353 C CA . PRO A 1 451 ? -19.062 -39.5 -3.16 1 78 451 PRO A CA 1
ATOM 3354 C C . PRO A 1 451 ? -18.281 -39.125 -1.909 1 78 451 PRO A C 1
ATOM 3356 O O . PRO A 1 451 ? -18.562 -39.625 -0.819 1 78 451 PRO A O 1
ATOM 3359 N N . ARG A 1 452 ? -17.328 -38.25 -2.086 1 80.94 452 ARG A N 1
ATOM 3360 C CA . ARG A 1 452 ? -16.594 -37.688 -0.959 1 80.94 452 ARG A CA 1
ATOM 3361 C C . ARG A 1 452 ? -17.484 -36.719 -0.184 1 80.94 452 ARG A C 1
ATOM 3363 O O . ARG A 1 452 ? -18.281 -35.969 -0.775 1 80.94 452 ARG A O 1
ATOM 3370 N N . LEU A 1 453 ? -17.234 -36.75 1.147 1 83.06 453 LEU A N 1
ATOM 3371 C CA . LEU A 1 453 ? -17.922 -35.781 1.956 1 83.06 453 LEU A CA 1
ATOM 3372 C C . LEU A 1 453 ? -17.438 -34.375 1.624 1 83.06 453 LEU A C 1
ATOM 3374 O O . LEU A 1 453 ? -16.266 -34.156 1.324 1 83.06 453 LEU A O 1
ATOM 3378 N N . SER A 1 454 ? -18.344 -33.438 1.477 1 91.19 454 SER A N 1
ATOM 3379 C CA . SER A 1 454 ? -18 -32.031 1.195 1 91.19 454 SER A CA 1
ATOM 3380 C C . SER A 1 454 ? -18.812 -31.078 2.064 1 91.19 454 SER A C 1
ATOM 3382 O O . SER A 1 454 ? -19.938 -31.406 2.467 1 91.19 454 SER A O 1
ATOM 3384 N N . SER A 1 455 ? -18.141 -30.016 2.459 1 94.88 455 SER A N 1
ATOM 3385 C CA . SER A 1 455 ? -18.828 -28.891 3.078 1 94.88 455 SER A CA 1
ATOM 3386 C C . SER A 1 455 ? -19.109 -27.797 2.061 1 94.88 455 SER A C 1
ATOM 3388 O O . SER A 1 455 ? -18.328 -27.562 1.141 1 94.88 455 SER A O 1
ATOM 3390 N N . GLU A 1 456 ? -20.281 -27.234 2.223 1 95.94 456 GLU A N 1
ATOM 3391 C CA . GLU A 1 456 ? -20.641 -26.141 1.345 1 95.94 456 GLU A CA 1
ATOM 3392 C C . GLU A 1 456 ? -20.656 -24.812 2.102 1 95.94 456 GLU A C 1
ATOM 3394 O O . GLU A 1 456 ? -21.141 -24.734 3.234 1 95.94 456 GLU A O 1
ATOM 3399 N N . PHE A 1 457 ? -20.047 -23.844 1.529 1 96.94 457 PHE A N 1
ATOM 3400 C CA . PHE A 1 457 ? -20 -22.5 2.092 1 96.94 457 PHE A CA 1
ATOM 3401 C C . PHE A 1 457 ? -20.719 -21.5 1.193 1 96.94 457 PHE A C 1
ATOM 3403 O O . PHE A 1 457 ? -20.625 -21.594 -0.033 1 96.94 457 PHE A O 1
ATOM 3410 N N . SER A 1 458 ? -21.547 -20.703 1.794 1 96.12 458 SER A N 1
ATOM 3411 C CA . SER A 1 458 ? -22.266 -19.641 1.103 1 96.12 458 SER A CA 1
ATOM 3412 C C . SER A 1 458 ? -22.141 -18.312 1.838 1 96.12 458 SER A C 1
ATOM 3414 O O . SER A 1 458 ? -21.734 -18.281 3.002 1 96.12 458 SER A O 1
ATOM 3416 N N . GLY A 1 459 ? -22.344 -17.25 1.155 1 94.38 459 GLY A N 1
ATOM 3417 C CA . GLY A 1 459 ? -22.281 -15.914 1.717 1 94.38 459 GLY A CA 1
ATOM 3418 C C . GLY A 1 459 ? -22.875 -14.859 0.801 1 94.38 459 GLY A C 1
ATOM 3419 O O . GLY A 1 459 ? -23.109 -15.117 -0.383 1 94.38 459 GLY A O 1
ATOM 3420 N N . THR A 1 460 ? -23.203 -13.719 1.424 1 96.62 460 THR A N 1
ATOM 3421 C CA . THR A 1 460 ? -23.734 -12.602 0.642 1 96.62 460 THR A CA 1
ATOM 3422 C C . THR A 1 460 ? -22.672 -12.062 -0.307 1 96.62 460 THR A C 1
ATOM 3424 O O . THR A 1 460 ? -21.578 -11.664 0.126 1 96.62 460 THR A O 1
ATOM 3427 N N . TYR A 1 461 ? -23.047 -12.086 -1.576 1 96.5 461 TYR A N 1
ATOM 3428 C CA . TYR A 1 461 ? -22.141 -11.586 -2.604 1 96.5 461 TYR A CA 1
ATOM 3429 C C . TYR A 1 461 ? -21.969 -10.078 -2.486 1 96.5 461 TYR A C 1
ATOM 3431 O O . TYR A 1 461 ? -22.938 -9.336 -2.395 1 96.5 461 TYR A O 1
ATOM 3439 N N . HIS A 1 462 ? -20.766 -9.562 -2.406 1 97.38 462 HIS A N 1
ATOM 3440 C CA . HIS A 1 462 ? -20.391 -8.156 -2.416 1 97.38 462 HIS A CA 1
ATOM 3441 C C . HIS A 1 462 ? -19.547 -7.809 -3.637 1 97.38 462 HIS A C 1
ATOM 3443 O O . HIS A 1 462 ? -18.328 -7.781 -3.561 1 97.38 462 HIS A O 1
ATOM 3449 N N . PRO A 1 463 ? -20.188 -7.402 -4.75 1 96.31 463 PRO A N 1
ATOM 3450 C CA . PRO A 1 463 ? -19.469 -7.203 -6.012 1 96.31 463 PRO A CA 1
ATOM 3451 C C . PRO A 1 463 ? -18.438 -6.078 -5.934 1 96.31 463 PRO A C 1
ATOM 3453 O O . PRO A 1 463 ? -17.484 -6.062 -6.703 1 96.31 463 PRO A O 1
ATOM 3456 N N . PHE A 1 464 ? -18.641 -5.137 -4.949 1 97 464 PHE A N 1
ATOM 3457 C CA . PHE A 1 464 ? -17.75 -3.986 -4.867 1 97 464 PHE A CA 1
ATOM 3458 C C . PHE A 1 464 ? -16.328 -4.426 -4.508 1 97 464 PHE A C 1
ATOM 3460 O O . PHE A 1 464 ? -15.367 -3.727 -4.812 1 97 464 PHE A O 1
ATOM 3467 N N . ILE A 1 465 ? -16.172 -5.586 -3.879 1 98 465 ILE A N 1
ATOM 3468 C CA . ILE A 1 465 ? -14.844 -6.074 -3.5 1 98 465 ILE A CA 1
ATOM 3469 C C . ILE A 1 465 ? -14.016 -6.344 -4.754 1 98 465 ILE A C 1
ATOM 3471 O O . ILE A 1 465 ? -12.898 -5.832 -4.891 1 98 465 ILE A O 1
ATOM 3475 N N . LEU A 1 466 ? -14.586 -7.07 -5.707 1 97.19 466 LEU A N 1
ATOM 3476 C CA . LEU A 1 466 ? -13.898 -7.379 -6.953 1 97.19 466 LEU A CA 1
ATOM 3477 C C . LEU A 1 466 ? -13.766 -6.137 -7.824 1 97.19 466 LEU A C 1
ATOM 3479 O O . LEU A 1 466 ? -12.742 -5.945 -8.492 1 97.19 466 LEU A O 1
ATOM 3483 N N . GLU A 1 467 ? -14.773 -5.348 -7.852 1 96.44 467 GLU A N 1
ATOM 3484 C CA . GLU A 1 467 ? -14.75 -4.129 -8.656 1 96.44 467 GLU A CA 1
ATOM 3485 C C . GLU A 1 467 ? -13.602 -3.215 -8.227 1 96.44 467 GLU A C 1
ATOM 3487 O O . GLU A 1 467 ? -12.859 -2.701 -9.062 1 96.44 467 GLU A O 1
ATOM 3492 N N . ARG A 1 468 ? -13.469 -2.973 -6.957 1 96.75 468 ARG A N 1
ATOM 3493 C CA . ARG A 1 468 ? -12.383 -2.146 -6.438 1 96.75 468 ARG A CA 1
ATOM 3494 C C . ARG A 1 468 ? -11.023 -2.76 -6.766 1 96.75 468 ARG A C 1
ATOM 3496 O O . ARG A 1 468 ? -10.102 -2.055 -7.191 1 96.75 468 ARG A O 1
ATOM 3503 N N . TYR A 1 469 ? -10.945 -4 -6.59 1 97.75 469 TYR A N 1
ATOM 3504 C CA . TYR A 1 469 ? -9.719 -4.719 -6.906 1 97.75 469 TYR A CA 1
ATOM 3505 C C . TYR A 1 469 ? -9.336 -4.531 -8.367 1 97.75 469 TYR A C 1
ATOM 3507 O O . TYR A 1 469 ? -8.203 -4.176 -8.68 1 97.75 469 TYR A O 1
ATOM 3515 N N . ARG A 1 470 ? -10.234 -4.734 -9.258 1 95.62 470 ARG A N 1
ATOM 3516 C CA . ARG A 1 470 ? -9.969 -4.672 -10.695 1 95.62 470 ARG A CA 1
ATOM 3517 C C . ARG A 1 470 ? -9.586 -3.26 -11.117 1 95.62 470 ARG A C 1
ATOM 3519 O O . ARG A 1 470 ? -8.719 -3.078 -11.977 1 95.62 470 ARG A O 1
ATOM 3526 N N . ASN A 1 471 ? -10.25 -2.316 -10.562 1 93.56 471 ASN A N 1
ATOM 3527 C CA . ASN A 1 471 ? -9.906 -0.931 -10.859 1 93.56 471 ASN A CA 1
ATOM 3528 C C . ASN A 1 471 ? -8.453 -0.626 -10.5 1 93.56 471 ASN A C 1
ATOM 3530 O O . ASN A 1 471 ? -7.738 0.013 -11.273 1 93.56 471 ASN A O 1
ATOM 3534 N N . ILE A 1 472 ? -8.047 -1.053 -9.398 1 94 472 ILE A N 1
ATOM 3535 C CA . ILE A 1 472 ? -6.68 -0.811 -8.945 1 94 472 ILE A CA 1
ATOM 3536 C C . ILE A 1 472 ? -5.711 -1.653 -9.773 1 94 472 ILE A C 1
ATOM 3538 O O . ILE A 1 472 ? -4.656 -1.167 -10.195 1 94 472 ILE A O 1
ATOM 3542 N N . ALA A 1 473 ? -6.086 -2.941 -9.977 1 93.56 473 ALA A N 1
ATOM 3543 C CA . ALA A 1 473 ? -5.242 -3.828 -10.766 1 93.56 473 ALA A CA 1
ATOM 3544 C C . ALA A 1 473 ? -4.988 -3.248 -12.156 1 93.56 473 ALA A C 1
ATOM 3546 O O . ALA A 1 473 ? -3.887 -3.365 -12.695 1 93.56 473 ALA A O 1
ATOM 3547 N N . LEU A 1 474 ? -5.973 -2.666 -12.766 1 89.44 474 LEU A N 1
ATOM 3548 C CA . LEU A 1 474 ? -5.828 -2.018 -14.07 1 89.44 474 LEU A CA 1
ATOM 3549 C C . LEU A 1 474 ? -4.824 -0.871 -13.992 1 89.44 474 LEU A C 1
ATOM 3551 O O . LEU A 1 474 ? -4.039 -0.668 -14.922 1 89.44 474 LEU A O 1
ATOM 3555 N N . SER A 1 475 ? -4.895 -0.126 -12.891 1 87.06 475 SER A N 1
ATOM 3556 C CA . SER A 1 475 ? -3.939 0.961 -12.703 1 87.06 475 SER A CA 1
ATOM 3557 C C . SER A 1 475 ? -2.514 0.433 -12.594 1 87.06 475 SER A C 1
ATOM 3559 O O . SER A 1 475 ? -1.568 1.082 -13.047 1 87.06 475 SER A O 1
ATOM 3561 N N . VAL A 1 476 ? -2.35 -0.688 -11.953 1 88.19 476 VAL A N 1
ATOM 3562 C CA . VAL A 1 476 ? -1.046 -1.336 -11.852 1 88.19 476 VAL A CA 1
ATOM 3563 C C . VAL A 1 476 ? -0.542 -1.719 -13.234 1 88.19 476 VAL A C 1
ATOM 3565 O O . VAL A 1 476 ? 0.626 -1.493 -13.562 1 88.19 476 VAL A O 1
ATOM 3568 N N . GLN A 1 477 ? -1.43 -2.234 -14.016 1 86.75 477 GLN A N 1
ATOM 3569 C CA . GLN A 1 477 ? -1.079 -2.639 -15.375 1 86.75 477 GLN A CA 1
ATOM 3570 C C . GLN A 1 477 ? -0.664 -1.434 -16.219 1 86.75 477 GLN A C 1
ATOM 3572 O O . GLN A 1 477 ? 0.326 -1.494 -16.953 1 86.75 477 GLN A O 1
ATOM 3577 N N . GLU A 1 478 ? -1.368 -0.366 -16.094 1 83 478 GLU A N 1
ATOM 3578 C CA . GLU A 1 478 ? -1.083 0.848 -16.859 1 83 478 GLU A CA 1
ATOM 3579 C C . GLU A 1 478 ? 0.263 1.445 -16.453 1 83 478 GLU A C 1
ATOM 3581 O O . GLU A 1 478 ? 1.017 1.917 -17.312 1 83 478 GLU A O 1
ATOM 3586 N N . ARG A 1 479 ? 0.516 1.48 -15.172 1 82.69 479 ARG A N 1
ATOM 3587 C CA . ARG A 1 479 ? 1.782 2.02 -14.68 1 82.69 479 ARG A CA 1
ATOM 3588 C C . ARG A 1 479 ? 2.959 1.184 -15.18 1 82.69 479 ARG A C 1
ATOM 3590 O O . ARG A 1 479 ? 4.008 1.726 -15.523 1 82.69 479 ARG A O 1
ATOM 3597 N N . LYS A 1 480 ? 2.791 -0.04 -15.156 1 74.88 480 LYS A N 1
ATOM 3598 C CA . LYS A 1 480 ? 3.877 -0.929 -15.562 1 74.88 480 LYS A CA 1
ATOM 3599 C C . LYS A 1 480 ? 4.105 -0.872 -17.062 1 74.88 480 LYS A C 1
ATOM 3601 O O . LYS A 1 480 ? 5.23 -1.043 -17.547 1 74.88 480 LYS A O 1
ATOM 3606 N N . LEU A 1 481 ? 3.033 -0.71 -17.781 1 66.06 481 LEU A N 1
ATOM 3607 C CA . LEU A 1 481 ? 3.182 -0.52 -19.219 1 66.06 481 LEU A CA 1
ATOM 3608 C C . LEU A 1 481 ? 3.898 0.791 -19.516 1 66.06 481 LEU A C 1
ATOM 3610 O O . LEU A 1 481 ? 4.688 0.868 -20.469 1 66.06 481 LEU A O 1
ATOM 3614 N N . LYS A 1 482 ? 3.553 1.882 -18.672 1 61.62 482 LYS A N 1
ATOM 3615 C CA . LYS A 1 482 ? 4.172 3.191 -18.875 1 61.62 482 LYS A CA 1
ATOM 3616 C C . LYS A 1 482 ? 5.648 3.164 -18.5 1 61.62 482 LYS A C 1
ATOM 3618 O O . LYS A 1 482 ? 6.477 3.775 -19.172 1 61.62 482 LYS A O 1
ATOM 3623 N N . TYR A 1 483 ? 6.047 2.703 -17.391 1 54.22 483 TYR A N 1
ATOM 3624 C CA . TYR A 1 483 ? 7.43 2.766 -16.938 1 54.22 483 TYR A CA 1
ATOM 3625 C C . TYR A 1 483 ? 8.266 1.653 -17.547 1 54.22 483 TYR A C 1
ATOM 3627 O O . TYR A 1 483 ? 9.492 1.714 -17.547 1 54.22 483 TYR A O 1
ATOM 3635 N N . PHE A 1 484 ? 7.867 0.532 -17.844 1 46.59 484 PHE A N 1
ATOM 3636 C CA . PHE A 1 484 ? 8.664 -0.456 -18.562 1 46.59 484 PHE A CA 1
ATOM 3637 C C . PHE A 1 484 ? 8.75 -0.111 -20.047 1 46.59 484 PHE A C 1
ATOM 3639 O O . PHE A 1 484 ? 9.609 -0.62 -20.766 1 46.59 484 PHE A O 1
ATOM 3646 N N . HIS A 1 485 ? 7.84 0.561 -20.688 1 39.5 485 HIS A N 1
ATOM 3647 C CA . HIS A 1 485 ? 8.18 0.977 -22.047 1 39.5 485 HIS A CA 1
ATOM 3648 C C . HIS A 1 485 ? 9.062 2.223 -22.031 1 39.5 485 HIS A C 1
ATOM 3650 O O . HIS A 1 485 ? 9.492 2.688 -23.094 1 39.5 485 HIS A O 1
ATOM 3656 N N . GLY A 1 486 ? 9.195 3.047 -21.016 1 30.09 48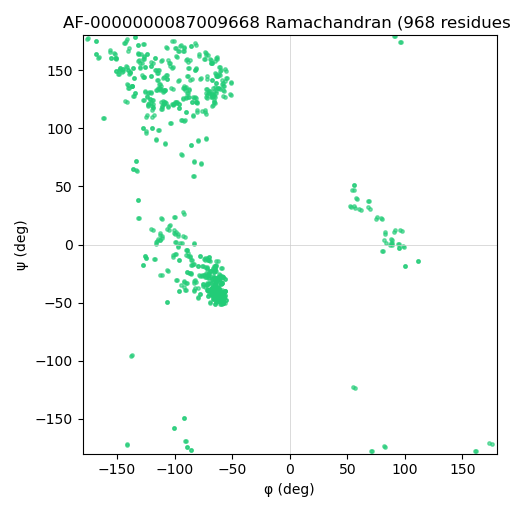6 GLY A N 1
ATOM 3657 C CA . GLY A 1 486 ? 10.266 4.027 -21.109 1 30.09 486 GLY A CA 1
ATOM 3658 C C . GLY A 1 486 ? 11.602 3.496 -20.641 1 30.09 486 GLY A C 1
ATOM 3659 O O . GLY A 1 486 ? 11.648 2.576 -19.812 1 30.09 486 GLY A O 1
ATOM 3660 N N . MET B 1 1 ? 18.641 44.312 40.719 1 59.62 1 MET B N 1
ATOM 3661 C CA . MET B 1 1 ? 17.609 43.281 40.656 1 59.62 1 MET B CA 1
ATOM 3662 C C . MET B 1 1 ? 17.516 42.719 39.25 1 59.62 1 MET B C 1
ATOM 3664 O O . MET B 1 1 ? 17.828 43.406 38.25 1 59.62 1 MET B O 1
ATOM 3668 N N . ARG B 1 2 ? 17.25 41.438 38.938 1 84.88 2 ARG B N 1
ATOM 3669 C CA . ARG B 1 2 ? 17.203 40.781 37.625 1 84.88 2 ARG B CA 1
ATOM 3670 C C . ARG B 1 2 ? 16.078 41.344 36.781 1 84.88 2 ARG B C 1
ATOM 3672 O O . ARG B 1 2 ? 14.953 41.531 37.25 1 84.88 2 ARG B O 1
ATOM 3679 N N . GLU B 1 3 ? 16.422 41.906 35.562 1 94.19 3 GLU B N 1
ATOM 3680 C CA . GLU B 1 3 ? 15.383 42.312 34.625 1 94.19 3 GLU B CA 1
ATOM 3681 C C . GLU B 1 3 ? 14.734 41.094 33.969 1 94.19 3 GLU B C 1
ATOM 3683 O O . GLU B 1 3 ? 15.414 40.312 33.281 1 94.19 3 GLU B O 1
ATOM 3688 N N . LEU B 1 4 ? 13.438 40.906 34.25 1 98.12 4 LEU B N 1
ATOM 3689 C CA . LEU B 1 4 ? 12.719 39.75 33.719 1 98.12 4 LEU B CA 1
ATOM 3690 C C . LEU B 1 4 ? 11.75 40.125 32.625 1 98.12 4 LEU B C 1
ATOM 3692 O O . LEU B 1 4 ? 11.203 41.25 32.625 1 98.12 4 LEU B O 1
ATOM 3696 N N . VAL B 1 5 ? 11.578 39.25 31.656 1 98.62 5 VAL B N 1
ATOM 3697 C CA . VAL B 1 5 ? 10.594 39.375 30.594 1 98.62 5 VAL B CA 1
ATOM 3698 C C . VAL B 1 5 ? 9.734 38.125 30.516 1 98.62 5 VAL B C 1
ATOM 3700 O O . VAL B 1 5 ? 10.125 37.062 30.984 1 98.62 5 VAL B O 1
ATOM 3703 N N . ALA B 1 6 ? 8.578 38.25 29.922 1 98.75 6 ALA B N 1
ATOM 3704 C CA . ALA B 1 6 ? 7.645 37.156 29.812 1 98.75 6 ALA B CA 1
ATOM 3705 C C . ALA B 1 6 ? 7.234 36.906 28.359 1 98.75 6 ALA B C 1
ATOM 3707 O O . ALA B 1 6 ? 7 37.875 27.609 1 98.75 6 ALA B O 1
ATOM 3708 N N . GLY B 1 7 ? 7.293 35.688 27.969 1 98.81 7 GLY B N 1
ATOM 3709 C CA . GLY B 1 7 ? 6.734 35.25 26.703 1 98.81 7 GLY B CA 1
ATOM 3710 C C . GLY B 1 7 ? 5.539 34.312 26.859 1 98.81 7 GLY B C 1
ATOM 3711 O O . GLY B 1 7 ? 5.57 33.406 27.688 1 98.81 7 GLY B O 1
ATOM 3712 N N . VAL B 1 8 ? 4.461 34.594 26.094 1 98.81 8 VAL B N 1
ATOM 3713 C CA . VAL B 1 8 ? 3.227 33.812 26.141 1 98.81 8 VAL B CA 1
ATOM 3714 C C . VAL B 1 8 ? 3.027 33.094 24.828 1 98.81 8 VAL B C 1
ATOM 3716 O O . VAL B 1 8 ? 3.275 33.625 23.75 1 98.81 8 VAL B O 1
ATOM 3719 N N . ASP B 1 9 ? 2.666 31.812 24.922 1 98.5 9 ASP B N 1
ATOM 3720 C CA . ASP B 1 9 ? 2.148 31.047 23.797 1 98.5 9 ASP B CA 1
ATOM 3721 C C . ASP B 1 9 ? 0.688 30.672 24.016 1 98.5 9 ASP B C 1
ATOM 3723 O O . ASP B 1 9 ? 0.392 29.719 24.75 1 98.5 9 ASP B O 1
ATOM 3727 N N . SER B 1 10 ? -0.193 31.453 23.406 1 98 10 SER B N 1
ATOM 3728 C CA . SER B 1 10 ? -1.598 31.062 23.406 1 98 10 SER B CA 1
ATOM 3729 C C . SER B 1 10 ? -1.899 30.109 22.234 1 98 10 SER B C 1
ATOM 3731 O O . SER B 1 10 ? -2.467 30.531 21.234 1 98 10 SER B O 1
ATOM 3733 N N . SER B 1 11 ? -1.67 28.859 22.484 1 94.19 11 SER B N 1
ATOM 3734 C CA . SER B 1 11 ? -1.784 27.828 21.453 1 94.19 11 SER B CA 1
ATOM 3735 C C . SER B 1 11 ? -3.219 27.328 21.328 1 94.19 11 SER B C 1
ATOM 3737 O O . SER B 1 11 ? -4.125 27.859 21.984 1 94.19 11 SER B O 1
ATOM 3739 N N . THR B 1 12 ? -3.463 26.344 20.484 1 90.19 12 THR B N 1
ATOM 3740 C CA . THR B 1 12 ? -4.793 25.812 20.188 1 90.19 12 THR B CA 1
ATOM 3741 C C . THR B 1 12 ? -5.402 25.172 21.438 1 90.19 12 THR B C 1
ATOM 3743 O O . THR B 1 12 ? -6.613 25.25 21.656 1 90.19 12 THR B O 1
ATOM 3746 N N . GLN B 1 13 ? -4.578 24.562 22.328 1 91.12 13 GLN B N 1
ATOM 3747 C CA . GLN B 1 13 ? -5.18 23.766 23.406 1 91.12 13 GLN B CA 1
ATOM 3748 C C . GLN B 1 13 ? -4.688 24.234 24.766 1 91.12 13 GLN B C 1
ATOM 3750 O O . GLN B 1 13 ? -5.199 23.797 25.797 1 91.12 13 GLN B O 1
ATOM 3755 N N . SER B 1 14 ? -3.658 25.078 24.766 1 96.31 14 SER B N 1
ATOM 3756 C CA . SER B 1 14 ? -3.098 25.516 26.047 1 96.31 14 SER B CA 1
ATOM 3757 C C . SER B 1 14 ? -2.455 26.891 25.922 1 96.31 14 SER B C 1
ATOM 3759 O O . SER B 1 14 ? -2.254 27.391 24.812 1 96.31 14 SER B O 1
ATOM 3761 N N . CYS B 1 15 ? -2.236 27.453 27.047 1 98.06 15 CYS B N 1
ATOM 3762 C CA . CYS B 1 15 ? -1.478 28.703 27.188 1 98.06 15 CYS B CA 1
ATOM 3763 C C . CYS B 1 15 ? -0.236 28.484 28.047 1 98.06 15 CYS B C 1
ATOM 3765 O O . CYS B 1 15 ? -0.321 27.938 29.141 1 98.06 15 CYS B O 1
ATOM 3767 N N . LYS B 1 16 ? 0.936 28.812 27.531 1 98.38 16 LYS B N 1
ATOM 3768 C CA . LYS B 1 16 ? 2.203 28.719 28.25 1 98.38 16 LYS B CA 1
ATOM 3769 C C . LYS B 1 16 ? 2.805 30.109 28.484 1 98.38 16 LYS B C 1
ATOM 3771 O O . LYS B 1 16 ? 2.734 30.984 27.609 1 98.38 16 LYS B O 1
ATOM 3776 N N . VAL B 1 17 ? 3.316 30.297 29.656 1 98.75 17 VAL B N 1
ATOM 3777 C CA . VAL B 1 17 ? 4.016 31.516 30.016 1 98.75 17 VAL B CA 1
ATOM 3778 C C . VAL B 1 17 ? 5.434 31.188 30.484 1 98.75 17 VAL B C 1
ATOM 3780 O O . VAL B 1 17 ? 5.621 30.375 31.391 1 98.75 17 VAL B O 1
ATOM 3783 N N . MET B 1 18 ? 6.379 31.734 29.812 1 98.62 18 MET B N 1
ATOM 3784 C CA . MET B 1 18 ? 7.785 31.609 30.188 1 98.62 18 MET B CA 1
ATOM 3785 C C . MET B 1 18 ? 8.344 32.938 30.672 1 98.62 18 MET B C 1
ATOM 3787 O O . MET B 1 18 ? 8.375 33.906 29.922 1 98.62 18 MET B O 1
ATOM 3791 N N . ILE B 1 19 ? 8.781 33 31.891 1 98.69 19 ILE B N 1
ATOM 3792 C CA . ILE B 1 19 ? 9.461 34.156 32.438 1 98.69 19 ILE B CA 1
ATOM 3793 C C . ILE B 1 19 ? 10.977 33.938 32.406 1 98.69 19 ILE B C 1
ATOM 3795 O O . ILE B 1 19 ? 11.484 33 33 1 98.69 19 ILE B O 1
ATOM 3799 N N . ARG B 1 20 ? 11.609 34.844 31.719 1 98.12 20 ARG B N 1
ATOM 3800 C CA . ARG B 1 20 ? 13.031 34.656 31.453 1 98.12 20 ARG B CA 1
ATOM 3801 C C . ARG B 1 20 ? 13.836 35.875 31.844 1 98.12 20 ARG B C 1
ATOM 3803 O O . ARG B 1 20 ? 13.289 37 31.906 1 98.12 20 ARG B O 1
ATOM 3810 N N . ASP B 1 21 ? 15.195 35.656 32.125 1 98.12 21 ASP B N 1
ATOM 3811 C CA . ASP B 1 21 ? 16.125 36.781 32.281 1 98.12 21 ASP B CA 1
ATOM 3812 C C . ASP B 1 21 ? 16.281 37.531 30.953 1 98.12 21 ASP B C 1
ATOM 3814 O O . ASP B 1 21 ? 16.609 36.938 29.922 1 98.12 21 ASP B O 1
ATOM 3818 N N . ALA B 1 22 ? 16.094 38.844 30.969 1 97.75 22 ALA B N 1
ATOM 3819 C CA . ALA B 1 22 ? 16.062 39.625 29.734 1 97.75 22 ALA B CA 1
ATOM 3820 C C . ALA B 1 22 ? 17.422 39.625 29.047 1 97.75 22 ALA B C 1
ATOM 3822 O O . ALA B 1 22 ? 17.5 39.75 27.828 1 97.75 22 ALA B O 1
ATOM 3823 N N . HIS B 1 23 ? 18.484 39.469 29.812 1 95.81 23 HIS B N 1
ATOM 3824 C CA . HIS B 1 23 ? 19.828 39.594 29.266 1 95.81 23 HIS B CA 1
ATOM 3825 C C . HIS B 1 23 ? 20.344 38.25 28.781 1 95.81 23 HIS B C 1
ATOM 3827 O O . HIS B 1 23 ? 20.953 38.156 27.719 1 95.81 23 HIS B O 1
ATOM 3833 N N . THR B 1 24 ? 20.062 37.156 29.5 1 95.56 24 THR B N 1
ATOM 3834 C CA . THR B 1 24 ? 20.703 35.844 29.203 1 95.56 24 THR B CA 1
ATOM 3835 C C . THR B 1 24 ? 19.703 34.906 28.547 1 95.56 24 THR B C 1
ATOM 3837 O O . THR B 1 24 ? 20.109 33.906 27.953 1 95.56 24 THR B O 1
ATOM 3840 N N . GLY B 1 25 ? 18.5 35.188 28.75 1 96.44 25 GLY B N 1
ATOM 3841 C CA . GLY B 1 25 ? 17.469 34.281 28.25 1 96.44 25 GLY B CA 1
ATOM 3842 C C . GLY B 1 25 ? 17.219 33.125 29.188 1 96.44 25 GLY B C 1
ATOM 3843 O O . GLY B 1 25 ? 16.375 32.25 28.891 1 96.44 25 GLY B O 1
ATOM 3844 N N . ALA B 1 26 ? 17.859 33 30.328 1 96.5 26 ALA B N 1
ATOM 3845 C CA . ALA B 1 26 ? 17.703 31.891 31.25 1 96.5 26 ALA B CA 1
ATOM 3846 C C . ALA B 1 26 ? 16.281 31.812 31.781 1 96.5 26 ALA B C 1
ATOM 3848 O O . ALA B 1 26 ? 15.68 32.844 32.125 1 96.5 26 ALA B O 1
ATOM 3849 N N . LEU B 1 27 ? 15.711 30.594 31.797 1 96.94 27 LEU B N 1
ATOM 3850 C CA . LEU B 1 27 ? 14.375 30.391 32.344 1 96.94 27 LEU B CA 1
ATOM 3851 C C . LEU B 1 27 ? 14.367 30.609 33.844 1 96.94 27 LEU B C 1
ATOM 3853 O O . LEU B 1 27 ? 15.203 30.047 34.562 1 96.94 27 LEU B O 1
ATOM 3857 N N . VAL B 1 28 ? 13.484 31.391 34.312 1 97.81 28 VAL B N 1
ATOM 3858 C CA . VAL B 1 28 ? 13.391 31.672 35.75 1 97.81 28 VAL B CA 1
ATOM 3859 C C . VAL B 1 28 ? 12.172 30.953 36.344 1 97.81 28 VAL B C 1
ATOM 3861 O O . VAL B 1 28 ? 12.273 30.297 37.375 1 97.81 28 VAL B O 1
ATOM 3864 N N . ARG B 1 29 ? 11 31.094 35.719 1 97.94 29 ARG B N 1
ATOM 3865 C CA . ARG B 1 29 ? 9.758 30.438 36.125 1 97.94 29 ARG B CA 1
ATOM 3866 C C . ARG B 1 29 ? 8.82 30.297 34.938 1 97.94 29 ARG B C 1
ATOM 3868 O O . ARG B 1 29 ? 8.977 30.969 33.906 1 97.94 29 ARG B O 1
ATOM 3875 N N . SER B 1 30 ? 7.883 29.406 35.062 1 98.5 30 SER B N 1
ATOM 3876 C CA . SER B 1 30 ? 6.953 29.141 33.969 1 98.5 30 SER B CA 1
ATOM 3877 C C . SER B 1 30 ? 5.602 28.656 34.5 1 98.5 30 SER B C 1
ATOM 3879 O O . SER B 1 30 ? 5.484 28.281 35.656 1 98.5 30 SER B O 1
ATOM 3881 N N . GLY B 1 31 ? 4.574 28.781 33.688 1 98.56 31 GLY B N 1
ATOM 3882 C CA . GLY B 1 31 ? 3.234 28.266 33.938 1 98.56 31 GLY B CA 1
ATOM 3883 C C . GLY B 1 31 ? 2.545 27.781 32.656 1 98.56 31 GLY B C 1
ATOM 3884 O O . GLY B 1 31 ? 2.854 28.234 31.562 1 98.56 31 GLY B O 1
ATOM 3885 N N . VAL B 1 32 ? 1.689 26.781 32.844 1 98.12 32 VAL B N 1
ATOM 3886 C CA . VAL B 1 32 ? 0.922 26.219 31.719 1 98.12 32 VAL B CA 1
ATOM 3887 C C . VAL B 1 32 ? -0.52 25.984 32.156 1 98.12 32 VAL B C 1
ATOM 3889 O O . VAL B 1 32 ? -0.765 25.516 33.281 1 98.12 32 VAL B O 1
ATOM 3892 N N . ALA B 1 33 ? -1.431 26.359 31.297 1 98.12 33 ALA B N 1
ATOM 3893 C CA . ALA B 1 33 ? -2.846 26.109 31.562 1 98.12 33 ALA B CA 1
ATOM 3894 C C . ALA B 1 33 ? -3.545 25.578 30.312 1 98.12 33 ALA B C 1
ATOM 3896 O O . ALA B 1 33 ? -3.486 26.203 29.25 1 98.12 33 ALA B O 1
ATOM 3897 N N . HIS B 1 34 ? -4.219 24.469 30.469 1 96.5 34 HIS B N 1
ATOM 3898 C CA . HIS B 1 34 ? -4.984 23.906 29.359 1 96.5 34 HIS B CA 1
ATOM 3899 C C . HIS B 1 34 ? -6.344 24.578 29.219 1 96.5 34 HIS B C 1
ATOM 3901 O O . HIS B 1 34 ? -6.891 25.094 30.203 1 96.5 34 HIS B O 1
ATOM 3907 N N . HIS B 1 35 ? -6.836 24.625 28.031 1 92.19 35 HIS B N 1
ATOM 3908 C CA . HIS B 1 35 ? -8.172 25.156 27.781 1 92.19 35 HIS B CA 1
ATOM 3909 C C . HIS B 1 35 ? -8.898 24.359 26.703 1 92.19 35 HIS B C 1
ATOM 3911 O O . HIS B 1 35 ? -8.328 23.438 26.125 1 92.19 35 HIS B O 1
ATOM 3917 N N . GLN B 1 36 ? -10.133 24.672 26.453 1 86.69 36 GLN B N 1
ATOM 3918 C CA . GLN B 1 36 ? -11.016 23.969 25.516 1 86.69 36 GLN B CA 1
ATOM 3919 C C . GLN B 1 36 ? -10.422 23.953 24.109 1 86.69 36 GLN B C 1
ATOM 3921 O O . GLN B 1 36 ? -9.836 24.953 23.672 1 86.69 36 GLN B O 1
ATOM 3926 N N . THR B 1 37 ? -10.602 22.766 23.547 1 83.81 37 THR B N 1
ATOM 3927 C CA . THR B 1 37 ? -10.18 22.625 22.156 1 83.81 37 THR B CA 1
ATOM 3928 C C . THR B 1 37 ? -11.383 22.594 21.219 1 83.81 37 THR B C 1
ATOM 3930 O O . THR B 1 37 ? -12.516 22.359 21.656 1 83.81 37 THR B O 1
ATOM 3933 N N . GLY B 1 38 ? -11.172 22.906 19.953 1 89.19 38 GLY B N 1
ATOM 3934 C CA . GLY B 1 38 ? -12.219 22.906 18.953 1 89.19 38 GLY B CA 1
ATOM 3935 C C . GLY B 1 38 ? -11.867 23.719 17.719 1 89.19 38 GLY B C 1
ATOM 3936 O O . GLY B 1 38 ? -10.734 24.188 17.578 1 89.19 38 GLY B O 1
ATOM 3937 N N . THR B 1 39 ? -12.766 23.797 16.812 1 93.94 39 THR B N 1
ATOM 3938 C CA . THR B 1 39 ? -12.602 24.594 15.602 1 93.94 39 THR B CA 1
ATOM 3939 C C . THR B 1 39 ? -13.25 25.969 15.773 1 93.94 39 THR B C 1
ATOM 3941 O O . THR B 1 39 ? -13 26.875 14.984 1 93.94 39 THR B O 1
ATOM 3944 N N . GLU B 1 40 ? -14.031 26.094 16.797 1 96.19 40 GLU B N 1
ATOM 3945 C CA . GLU B 1 40 ? -14.703 27.328 17.234 1 96.19 40 GLU B CA 1
ATOM 3946 C C . GLU B 1 40 ? -14.742 27.422 18.75 1 96.19 40 GLU B C 1
ATOM 3948 O O . GLU B 1 40 ? -15.18 26.5 19.438 1 96.19 40 GLU B O 1
ATOM 3953 N N . VAL B 1 41 ? -14.18 28.562 19.297 1 96.62 41 VAL B N 1
ATOM 3954 C CA . VAL B 1 41 ? -14.07 28.656 20.75 1 96.62 41 VAL B CA 1
ATOM 3955 C C . VAL B 1 41 ? -14.352 30.094 21.188 1 96.62 41 VAL B C 1
ATOM 3957 O O . VAL B 1 41 ? -14.164 31.031 20.406 1 96.62 41 VAL B O 1
ATOM 3960 N N . SER B 1 42 ? -14.82 30.266 22.422 1 96.81 42 SER B N 1
ATOM 3961 C CA . SER B 1 42 ? -14.906 31.594 23.016 1 96.81 42 SER B CA 1
ATOM 3962 C C . SER B 1 42 ? -13.531 32.125 23.391 1 96.81 42 SER B C 1
ATOM 3964 O O . SER B 1 42 ? -12.766 31.469 24.078 1 96.81 42 SER B O 1
ATOM 3966 N N . PRO B 1 43 ? -13.203 33.375 22.984 1 97.38 43 PRO B N 1
ATOM 3967 C CA . PRO B 1 43 ? -11.898 33.938 23.328 1 97.38 43 PRO B CA 1
ATOM 3968 C C . PRO B 1 43 ? -11.672 34.031 24.844 1 97.38 43 PRO B C 1
ATOM 3970 O O . PRO B 1 43 ? -10.531 34.062 25.297 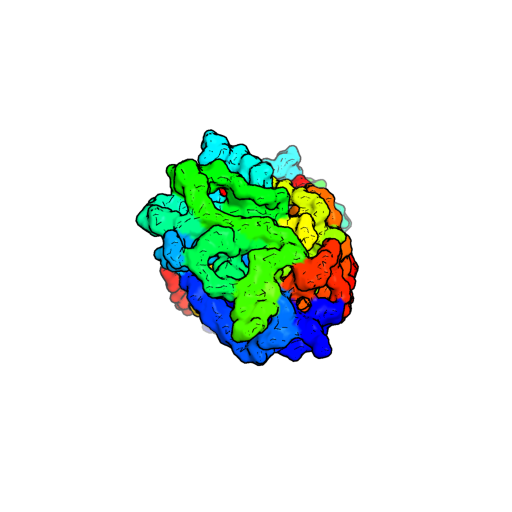1 97.38 43 PRO B O 1
ATOM 3973 N N . GLU B 1 44 ? -12.719 34 25.547 1 96.56 44 GLU B N 1
ATOM 3974 C CA . GLU B 1 44 ? -12.617 34.094 27 1 96.56 44 GLU B CA 1
ATOM 3975 C C . GLU B 1 44 ? -11.828 32.906 27.578 1 96.56 44 GLU B C 1
ATOM 3977 O O . GLU B 1 44 ? -11.211 33.031 28.641 1 96.56 44 GLU B O 1
ATOM 3982 N N . VAL B 1 45 ? -11.906 31.781 26.922 1 97.12 45 VAL B N 1
ATOM 3983 C CA . VAL B 1 45 ? -11.188 30.609 27.406 1 97.12 45 VAL B CA 1
ATOM 3984 C C . VAL B 1 45 ? -9.68 30.875 27.344 1 97.12 45 VAL B C 1
ATOM 3986 O O . VAL B 1 45 ? -8.93 30.359 28.188 1 97.12 45 VAL B O 1
ATOM 3989 N N . TRP B 1 46 ? -9.242 31.656 26.375 1 97.81 46 TRP B N 1
ATOM 3990 C CA . TRP B 1 46 ? -7.828 32 26.266 1 97.81 46 TRP B CA 1
ATOM 3991 C C . TRP B 1 46 ? -7.41 32.938 27.391 1 97.81 46 TRP B C 1
ATOM 3993 O O . TRP B 1 46 ? -6.309 32.812 27.938 1 97.81 46 TRP B O 1
ATOM 4003 N N . GLU B 1 47 ? -8.258 33.906 27.672 1 97.44 47 GLU B N 1
ATOM 4004 C CA . GLU B 1 47 ? -7.965 34.844 28.734 1 97.44 47 GLU B CA 1
ATOM 4005 C C . GLU B 1 47 ? -7.836 34.125 30.078 1 97.44 47 GLU B C 1
ATOM 4007 O O . GLU B 1 47 ? -6.902 34.406 30.844 1 97.44 47 GLU B O 1
ATOM 4012 N N . ARG B 1 48 ? -8.812 33.25 30.297 1 97.75 48 ARG B N 1
ATOM 4013 C CA . ARG B 1 48 ? -8.766 32.5 31.547 1 97.75 48 ARG B CA 1
ATOM 4014 C C . ARG B 1 48 ? -7.5 31.672 31.641 1 97.75 48 ARG B C 1
ATOM 4016 O O . ARG B 1 48 ? -6.859 31.609 32.688 1 97.75 48 ARG B O 1
ATOM 4023 N N . ALA B 1 49 ? -7.164 31.016 30.609 1 98.25 49 ALA B N 1
ATOM 4024 C CA . ALA B 1 49 ? -5.965 30.188 30.578 1 98.25 49 ALA B CA 1
ATOM 4025 C C . ALA B 1 49 ? -4.707 31.016 30.781 1 98.25 49 ALA B C 1
ATOM 4027 O O . ALA B 1 49 ? -3.762 30.578 31.438 1 98.25 49 ALA B O 1
ATOM 4028 N N . LEU B 1 50 ? -4.672 32.219 30.172 1 98.25 50 LEU B N 1
ATOM 4029 C CA . LEU B 1 50 ? -3.531 33.125 30.344 1 98.25 50 LEU B CA 1
ATOM 4030 C C . LEU B 1 50 ? -3.348 33.5 31.812 1 98.25 50 LEU B C 1
ATOM 4032 O O . LEU B 1 50 ? -2.236 33.406 32.344 1 98.25 50 LEU B O 1
ATOM 4036 N N . HIS B 1 51 ? -4.387 33.906 32.438 1 97.62 51 HIS B N 1
ATOM 4037 C CA . HIS B 1 51 ? -4.297 34.312 33.844 1 97.62 51 HIS B CA 1
ATOM 4038 C C . HIS B 1 51 ? -3.887 33.125 34.719 1 97.62 51 HIS B C 1
ATOM 4040 O O . HIS B 1 51 ? -3.119 33.312 35.688 1 97.62 51 HIS B O 1
ATOM 4046 N N . GLU B 1 52 ? -4.477 31.984 34.375 1 98.56 52 GLU B N 1
ATOM 4047 C CA . GLU B 1 52 ? -4.086 30.797 35.125 1 98.56 52 GLU B CA 1
ATOM 4048 C C . GLU B 1 52 ? -2.605 30.484 34.938 1 98.56 52 GLU B C 1
ATOM 4050 O O . GLU B 1 52 ? -1.909 30.141 35.906 1 98.56 52 GLU B O 1
ATOM 4055 N N . ALA B 1 53 ? -2.1 30.531 33.75 1 98.62 53 ALA B N 1
ATOM 4056 C CA . ALA B 1 53 ? -0.689 30.281 33.469 1 98.62 53 ALA B CA 1
ATOM 4057 C C . ALA B 1 53 ? 0.204 31.297 34.188 1 98.62 53 ALA B C 1
ATOM 4059 O O . ALA B 1 53 ? 1.273 30.953 34.688 1 98.62 53 ALA B O 1
ATOM 4060 N N . ILE B 1 54 ? -0.204 32.594 34.156 1 97.88 54 ILE B N 1
ATOM 4061 C CA . ILE B 1 54 ? 0.537 33.625 34.844 1 97.88 54 ILE B CA 1
ATOM 4062 C C . ILE B 1 54 ? 0.604 33.344 36.344 1 97.88 54 ILE B C 1
ATOM 4064 O O . ILE B 1 54 ? 1.66 33.469 36.969 1 97.88 54 ILE B O 1
ATOM 4068 N N . TYR B 1 55 ? -0.525 32.938 36.875 1 98 55 TYR B N 1
ATOM 4069 C CA . TYR B 1 55 ? -0.579 32.594 38.281 1 98 55 TYR B CA 1
ATOM 4070 C C . TYR B 1 55 ? 0.392 31.453 38.594 1 98 55 TYR B C 1
ATOM 4072 O O . TYR B 1 55 ? 1.137 31.531 39.562 1 98 55 TYR B O 1
ATOM 4080 N N . GLN B 1 56 ? 0.366 30.438 37.781 1 98.38 56 GLN B N 1
ATOM 4081 C CA . GLN B 1 56 ? 1.249 29.297 37.969 1 98.38 56 GLN B CA 1
ATOM 4082 C C . GLN B 1 56 ? 2.715 29.703 37.875 1 98.38 56 GLN B C 1
ATOM 4084 O O . GLN B 1 56 ? 3.584 29.109 38.5 1 98.38 56 GLN B O 1
ATOM 4089 N N . ALA B 1 57 ? 2.986 30.75 37.125 1 98.06 57 ALA B N 1
ATOM 4090 C CA . ALA B 1 57 ? 4.348 31.25 36.938 1 98.06 57 ALA B CA 1
ATOM 4091 C C . ALA B 1 57 ? 4.77 32.156 38.062 1 98.06 57 ALA B C 1
ATOM 4093 O O . ALA B 1 57 ? 5.871 32.719 38.062 1 98.06 57 ALA B O 1
ATOM 4094 N N . GLY B 1 58 ? 3.924 32.375 39.031 1 96.94 58 GLY B N 1
ATOM 4095 C CA . GLY B 1 58 ? 4.273 33.156 40.219 1 96.94 58 GLY B CA 1
ATOM 4096 C C . GLY B 1 58 ? 3.945 34.625 40.062 1 96.94 58 GLY B C 1
ATOM 4097 O O . GLY B 1 58 ? 4.43 35.469 40.844 1 96.94 58 GLY B O 1
ATOM 4098 N N . GLY B 1 59 ? 3.193 34.938 39.031 1 95.88 59 GLY B N 1
ATOM 4099 C CA . GLY B 1 59 ? 2.777 36.344 38.812 1 95.88 59 GLY B CA 1
ATOM 4100 C C . GLY B 1 59 ? 3.74 37.125 37.938 1 95.88 59 GLY B C 1
ATOM 4101 O O . GLY B 1 59 ? 4.738 36.562 37.438 1 95.88 59 GLY B O 1
ATOM 4102 N N . LEU B 1 60 ? 3.416 38.438 37.688 1 96.88 60 LEU B N 1
ATOM 4103 C CA . LEU B 1 60 ? 4.184 39.25 36.75 1 96.88 60 LEU B CA 1
ATOM 4104 C C . LEU B 1 60 ? 4.777 40.469 37.469 1 96.88 60 LEU B C 1
ATOM 4106 O O . LEU B 1 60 ? 5.242 41.406 36.812 1 96.88 60 LEU B O 1
ATOM 4110 N N . GLU B 1 61 ? 4.785 40.531 38.719 1 93 61 GLU B N 1
ATOM 4111 C CA . GLU B 1 61 ? 5.137 41.719 39.5 1 93 61 GLU B CA 1
ATOM 4112 C C . GLU B 1 61 ? 6.555 42.188 39.188 1 93 61 GLU B C 1
ATOM 4114 O O . GLU B 1 61 ? 6.848 43.375 39.219 1 93 61 GLU B O 1
ATOM 4119 N N . ASP B 1 62 ? 7.445 41.375 38.906 1 94.56 62 ASP B N 1
ATOM 4120 C CA . ASP B 1 62 ? 8.844 41.719 38.656 1 94.56 62 ASP B CA 1
ATOM 4121 C C . ASP B 1 62 ? 9.18 41.656 37.188 1 94.56 62 ASP B C 1
ATOM 4123 O O . ASP B 1 62 ? 10.359 41.625 36.812 1 94.56 62 ASP B O 1
ATOM 4127 N N . VAL B 1 63 ? 8.219 41.562 36.281 1 97.62 63 VAL B N 1
ATOM 4128 C CA . VAL B 1 63 ? 8.406 41.469 34.844 1 97.62 63 VAL B CA 1
ATOM 4129 C C . VAL B 1 63 ? 8.383 42.875 34.219 1 97.62 63 VAL B C 1
ATOM 4131 O O . VAL B 1 63 ? 7.523 43.688 34.562 1 97.62 63 VAL B O 1
ATOM 4134 N N . LYS B 1 64 ? 9.336 43.125 33.281 1 97.81 64 LYS B N 1
ATOM 4135 C CA . LYS B 1 64 ? 9.477 44.438 32.688 1 97.81 64 LYS B CA 1
ATOM 4136 C C . LYS B 1 64 ? 8.703 44.562 31.375 1 97.81 64 LYS B C 1
ATOM 4138 O O . LYS B 1 64 ? 8.227 45.625 31 1 97.81 64 LYS B O 1
ATOM 4143 N N . SER B 1 65 ? 8.688 43.5 30.688 1 98.31 65 SER B N 1
ATOM 4144 C CA . SER B 1 65 ? 8.07 43.469 29.375 1 98.31 65 SER B CA 1
ATOM 4145 C C . SER B 1 65 ? 7.469 42.094 29.062 1 98.31 65 SER B C 1
ATOM 4147 O O . SER B 1 65 ? 7.926 41.094 29.594 1 98.31 65 SER B O 1
ATOM 4149 N N . LEU B 1 66 ? 6.41 42.094 28.266 1 98.62 66 LEU B N 1
ATOM 4150 C CA . LEU B 1 66 ? 5.672 40.906 27.922 1 98.62 66 LEU B CA 1
ATOM 4151 C C . LEU B 1 66 ? 5.242 40.906 26.469 1 98.62 66 LEU B C 1
ATOM 4153 O O . LEU B 1 66 ? 4.902 41.969 25.922 1 98.62 66 LEU B O 1
ATOM 4157 N N . ALA B 1 67 ? 5.355 39.812 25.797 1 98.81 67 ALA B N 1
ATOM 4158 C CA . ALA B 1 67 ? 4.824 39.625 24.453 1 98.81 67 ALA B CA 1
ATOM 4159 C C . ALA B 1 67 ? 3.959 38.375 24.359 1 98.81 67 ALA B C 1
ATOM 4161 O O . ALA B 1 67 ? 4.258 37.375 25 1 98.81 67 ALA B O 1
ATOM 4162 N N . VAL B 1 68 ? 2.895 38.406 23.562 1 98.81 68 VAL B N 1
ATOM 4163 C CA . VAL B 1 68 ? 1.986 37.281 23.359 1 98.81 68 VAL B CA 1
ATOM 4164 C C . VAL B 1 68 ? 2.146 36.75 21.938 1 98.81 68 VAL B C 1
ATOM 4166 O O . VAL B 1 68 ? 1.941 37.469 20.969 1 98.81 68 VAL B O 1
ATOM 4169 N N . ALA B 1 69 ? 2.586 35.5 21.828 1 98.62 69 ALA B N 1
ATOM 4170 C CA . ALA B 1 69 ? 2.479 34.75 20.594 1 98.62 69 ALA B CA 1
ATOM 4171 C C . ALA B 1 69 ? 1.265 33.812 20.625 1 98.62 69 ALA B C 1
ATOM 4173 O O . ALA B 1 69 ? 0.713 33.531 21.703 1 98.62 69 ALA B O 1
ATOM 4174 N N . GLY B 1 70 ? 0.863 33.375 19.5 1 97.5 70 GLY B N 1
ATOM 4175 C CA . GLY B 1 70 ? -0.302 32.5 19.516 1 97.5 70 GLY B CA 1
ATOM 4176 C C . GLY B 1 70 ? -0.65 31.953 18.156 1 97.5 70 GLY B C 1
ATOM 4177 O O . GLY B 1 70 ? 0.013 32.25 17.156 1 97.5 70 GLY B O 1
ATOM 4178 N N . GLN B 1 71 ? -1.717 31.078 18.188 1 96.38 71 GLN B N 1
ATOM 4179 C CA . GLN B 1 71 ? -2.25 30.469 16.969 1 96.38 71 GLN B CA 1
ATOM 4180 C C . GLN B 1 71 ? -2.627 31.531 15.945 1 96.38 71 GLN B C 1
ATOM 4182 O O . GLN B 1 71 ? -3.113 32.625 16.297 1 96.38 71 GLN B O 1
ATOM 4187 N N . GLN B 1 72 ? -2.395 31.234 14.703 1 97.06 72 GLN B N 1
ATOM 4188 C CA . GLN B 1 72 ? -2.658 32.188 13.617 1 97.06 72 GLN B CA 1
ATOM 4189 C C . GLN B 1 72 ? -4.02 31.922 12.984 1 97.06 72 GLN B C 1
ATOM 4191 O O . GLN B 1 72 ? -4.672 30.922 13.289 1 97.06 72 GLN B O 1
ATOM 4196 N N . HIS B 1 73 ? -4.496 32.844 12.211 1 97.12 73 HIS B N 1
ATOM 4197 C CA . HIS B 1 73 ? -5.551 32.719 11.211 1 97.12 73 HIS B CA 1
ATOM 4198 C C . HIS B 1 73 ? -6.93 32.781 11.859 1 97.12 73 HIS B C 1
ATOM 4200 O O . HIS B 1 73 ? -7.949 32.75 11.164 1 97.12 73 HIS B O 1
ATOM 4206 N N . GLY B 1 74 ? -7.02 32.812 13.164 1 97.25 74 GLY B N 1
ATOM 4207 C CA . GLY B 1 74 ? -8.328 32.906 13.805 1 97.25 74 GLY B CA 1
ATOM 4208 C C . GLY B 1 74 ? -9.07 34.188 13.484 1 97.25 74 GLY B C 1
ATOM 4209 O O . GLY B 1 74 ? -8.461 35.156 13.055 1 97.25 74 GLY B O 1
ATOM 4210 N N . MET B 1 75 ? -10.352 34.156 13.672 1 98.56 75 MET B N 1
ATOM 4211 C CA . MET B 1 75 ? -11.195 35.312 13.492 1 98.56 75 MET B CA 1
ATOM 4212 C C . MET B 1 75 ? -11.914 35.688 14.789 1 98.56 75 MET B C 1
ATOM 4214 O O . MET B 1 75 ? -12.805 34.938 15.234 1 98.56 75 MET B O 1
ATOM 4218 N N . VAL B 1 76 ? -11.539 36.75 15.367 1 98.69 76 VAL B N 1
ATOM 4219 C CA . VAL B 1 76 ? -12.219 37.344 16.516 1 98.69 76 VAL B CA 1
ATOM 4220 C C . VAL B 1 76 ? -12.961 38.594 16.109 1 98.69 76 VAL B C 1
ATOM 4222 O O . VAL B 1 76 ? -12.359 39.531 15.578 1 98.69 76 VAL B O 1
ATOM 4225 N N . THR B 1 77 ? -14.25 38.625 16.328 1 98.75 77 THR B N 1
ATOM 4226 C CA . THR B 1 77 ? -15.078 39.781 15.984 1 98.75 77 THR B CA 1
ATOM 4227 C C . THR B 1 77 ? -15.555 40.5 17.25 1 98.75 77 THR B C 1
ATOM 4229 O O . THR B 1 77 ? -15.992 39.844 18.203 1 98.75 77 THR B O 1
ATOM 4232 N N . LEU B 1 78 ? -15.375 41.812 17.219 1 98.75 78 LEU B N 1
ATOM 4233 C CA . LEU B 1 78 ? -15.758 42.625 18.359 1 98.75 78 LEU B CA 1
ATOM 4234 C C . LEU B 1 78 ? -16.797 43.656 17.969 1 98.75 78 LEU B C 1
ATOM 4236 O O . LEU B 1 78 ? -16.734 44.25 16.875 1 98.75 78 LEU B O 1
ATOM 4240 N N . ASP B 1 79 ? -17.719 43.969 18.859 1 98.44 79 ASP B N 1
ATOM 4241 C CA . ASP B 1 79 ? -18.688 45.031 18.625 1 98.44 79 ASP B CA 1
ATOM 4242 C C . ASP B 1 79 ? -18.156 46.375 19.109 1 98.44 79 ASP B C 1
ATOM 4244 O O . ASP B 1 79 ? -16.969 46.5 19.469 1 98.44 79 ASP B O 1
ATOM 4248 N N . GLU B 1 80 ? -18.938 47.406 19.078 1 97.12 80 GLU B N 1
ATOM 4249 C CA . GLU B 1 80 ? -18.516 48.781 19.359 1 97.12 80 GLU B CA 1
ATOM 4250 C C . GLU B 1 80 ? -18.094 48.906 20.828 1 97.12 80 GLU B C 1
ATOM 4252 O O . GLU B 1 80 ? -17.359 49.844 21.172 1 97.12 80 GLU B O 1
ATOM 4257 N N . HIS B 1 81 ? -18.484 47.969 21.734 1 96.94 81 HIS B N 1
ATOM 4258 C CA . HIS B 1 81 ? -18.156 48 23.156 1 96.94 81 HIS B CA 1
ATOM 4259 C C . HIS B 1 81 ? -16.984 47.094 23.469 1 96.94 81 HIS B C 1
ATOM 4261 O O . HIS B 1 81 ? -16.578 46.969 24.641 1 96.94 81 HIS B O 1
ATOM 4267 N N . GLY B 1 82 ? -16.469 46.5 22.438 1 97.31 82 GLY B N 1
ATOM 4268 C CA . GLY B 1 82 ? -15.352 45.594 22.656 1 97.31 82 GLY B CA 1
ATOM 4269 C C . GLY B 1 82 ? -15.781 44.188 23.078 1 97.31 82 GLY B C 1
ATOM 4270 O O . GLY B 1 82 ? -14.953 43.375 23.5 1 97.31 82 GLY B O 1
ATOM 4271 N N . GLU B 1 83 ? -17.062 43.938 23 1 97.75 83 GLU B N 1
ATOM 4272 C CA . GLU B 1 83 ? -17.562 42.625 23.328 1 97.75 83 GLU B CA 1
ATOM 4273 C C . GLU B 1 83 ? -17.484 41.688 22.141 1 97.75 83 GLU B C 1
ATOM 4275 O O . GLU B 1 83 ? -17.719 42.094 21 1 97.75 83 GLU B O 1
ATOM 4280 N N . VAL B 1 84 ? -17.156 40.438 22.406 1 98.31 84 VAL B N 1
ATOM 4281 C CA . VAL B 1 84 ? -17.078 39.438 21.359 1 98.31 84 VAL B CA 1
ATOM 4282 C C . VAL B 1 84 ? -18.469 39.188 20.75 1 98.31 84 VAL B C 1
ATOM 4284 O O . VAL B 1 84 ? -19.438 38.969 21.469 1 98.31 84 VAL B O 1
ATOM 4287 N N . VAL B 1 85 ? -18.562 39.25 19.438 1 98.56 85 VAL B N 1
ATOM 4288 C CA . VAL B 1 85 ? -19.828 39.156 18.719 1 98.56 85 VAL B CA 1
ATOM 4289 C C . VAL B 1 85 ? -20.266 37.688 18.609 1 98.56 85 VAL B C 1
ATOM 4291 O O . VAL B 1 85 ? -21.453 37.375 18.688 1 98.56 85 VAL B O 1
ATOM 4294 N N . ARG B 1 86 ? -19.391 36.812 18.422 1 97.94 86 ARG B N 1
ATOM 4295 C CA . ARG B 1 86 ? -19.547 35.344 18.312 1 97.94 86 ARG B CA 1
ATOM 4296 C C . ARG B 1 86 ? -18.25 34.625 18.672 1 97.94 86 ARG B C 1
ATOM 4298 O O . ARG B 1 86 ? -17.203 35.281 18.812 1 97.94 86 ARG B O 1
ATOM 4305 N N . ASN B 1 87 ? -18.375 33.281 18.859 1 98.19 87 ASN B N 1
ATOM 4306 C CA . ASN B 1 87 ? -17.172 32.5 19.109 1 98.19 87 ASN B CA 1
ATOM 4307 C C . ASN B 1 87 ? -16.172 32.625 17.969 1 98.19 87 ASN B C 1
ATOM 4309 O O . ASN B 1 87 ? -16.562 32.75 16.812 1 98.19 87 ASN B O 1
ATOM 4313 N N . ALA B 1 88 ? -14.891 32.688 18.312 1 98.19 88 ALA B N 1
ATOM 4314 C CA . ALA B 1 88 ? -13.828 32.781 17.312 1 98.19 88 ALA B CA 1
ATOM 4315 C C . ALA B 1 88 ? -13.766 31.547 16.453 1 98.19 88 ALA B C 1
ATOM 4317 O O . ALA B 1 88 ? -13.836 30.422 16.969 1 98.19 88 ALA B O 1
ATOM 4318 N N . ILE B 1 89 ? -13.703 31.641 15.148 1 98.25 89 ILE B N 1
ATOM 4319 C CA . ILE B 1 89 ? -13.445 30.547 14.227 1 98.25 89 ILE B CA 1
ATOM 4320 C C . ILE B 1 89 ? -11.938 30.375 14.031 1 98.25 89 ILE B C 1
ATOM 4322 O O . ILE B 1 89 ? -11.242 31.344 13.711 1 98.25 89 ILE B O 1
ATOM 4326 N N . LEU B 1 90 ? -11.492 29.141 14.242 1 97.25 90 LEU B N 1
ATOM 4327 C CA . LEU B 1 90 ? -10.055 28.953 14.367 1 97.25 90 LEU B CA 1
ATOM 4328 C C . LEU B 1 90 ? -9.469 28.391 13.07 1 97.25 90 LEU B C 1
ATOM 4330 O O . LEU B 1 90 ? -10.195 28.172 12.102 1 97.25 90 LEU B O 1
ATOM 4334 N N . TRP B 1 91 ? -8.141 28.25 13 1 95.5 91 TRP B N 1
ATOM 4335 C CA . TRP B 1 91 ? -7.367 27.891 11.82 1 95.5 91 TRP B CA 1
ATOM 4336 C C . TRP B 1 91 ? -7.777 26.531 11.289 1 95.5 91 TRP B C 1
ATOM 4338 O O . TRP B 1 91 ? -7.66 26.25 10.094 1 95.5 91 TRP B O 1
ATOM 4348 N N . ASN B 1 92 ? -8.312 25.641 12.125 1 92.56 92 ASN B N 1
ATOM 4349 C CA . ASN B 1 92 ? -8.586 24.266 11.742 1 92.56 92 ASN B CA 1
ATOM 4350 C C . ASN B 1 92 ? -10.062 24.062 11.406 1 92.56 92 ASN B C 1
ATOM 4352 O O . ASN B 1 92 ? -10.531 22.922 11.336 1 92.56 92 ASN B O 1
ATOM 4356 N N . ASP B 1 93 ? -10.773 25.203 11.266 1 94.88 93 ASP B N 1
ATOM 4357 C CA . ASP B 1 93 ? -12.156 25.141 10.812 1 94.88 93 ASP B CA 1
ATOM 4358 C C . ASP B 1 93 ? -12.234 25.156 9.289 1 94.88 93 ASP B C 1
ATOM 4360 O O . ASP B 1 93 ? -11.586 25.969 8.633 1 94.88 93 ASP B O 1
ATOM 4364 N N . THR B 1 94 ? -13.016 24.297 8.703 1 92.38 94 THR B N 1
ATOM 4365 C CA . THR B 1 94 ? -12.992 24.156 7.25 1 92.38 94 THR B CA 1
ATOM 4366 C C . THR B 1 94 ? -14.312 24.641 6.641 1 92.38 94 THR B C 1
ATOM 4368 O O . THR B 1 94 ? -14.547 24.453 5.445 1 92.38 94 THR B O 1
ATOM 4371 N N . ARG B 1 95 ? -15.172 25.234 7.367 1 94.81 95 ARG B N 1
ATOM 4372 C CA . ARG B 1 95 ? -16.531 25.562 6.918 1 94.81 95 ARG B CA 1
ATOM 4373 C C . ARG B 1 95 ? -16.5 26.578 5.773 1 94.81 95 ARG B C 1
ATOM 4375 O O . ARG B 1 95 ? -17.438 26.656 4.984 1 94.81 95 ARG B O 1
ATOM 4382 N N . SER B 1 96 ? -15.359 27.297 5.695 1 97.44 96 SER B N 1
ATOM 4383 C CA . SER B 1 96 ? -15.289 28.359 4.699 1 97.44 96 SER B CA 1
ATOM 4384 C C . SER B 1 96 ? -14.523 27.906 3.457 1 97.44 96 SER B C 1
ATOM 4386 O O . SER B 1 96 ? -13.992 28.734 2.715 1 97.44 96 SER B O 1
ATOM 4388 N N . ALA B 1 97 ? -14.445 26.656 3.203 1 95.31 97 ALA B N 1
ATOM 4389 C CA . ALA B 1 97 ? -13.703 26.125 2.064 1 95.31 97 ALA B CA 1
ATOM 4390 C C . ALA B 1 97 ? -14.273 26.641 0.747 1 95.31 97 ALA B C 1
ATOM 4392 O O . ALA B 1 97 ? -13.531 27.094 -0.125 1 95.31 97 ALA B O 1
ATOM 4393 N N . GLN B 1 98 ? -15.602 26.594 0.6 1 96 98 GLN B N 1
ATOM 4394 C CA . GLN B 1 98 ? -16.219 27.094 -0.621 1 96 98 GLN B CA 1
ATOM 4395 C C . GLN B 1 98 ? -16.016 28.594 -0.769 1 96 98 GLN B C 1
ATOM 4397 O O . GLN B 1 98 ? -15.875 29.109 -1.885 1 96 98 GLN B O 1
ATOM 4402 N N . ASP B 1 99 ? -16.016 29.25 0.315 1 98.12 99 ASP B N 1
ATOM 4403 C CA . ASP B 1 99 ? -15.789 30.688 0.302 1 98.12 99 ASP B CA 1
ATOM 4404 C C . ASP B 1 99 ? -14.398 31.016 -0.244 1 98.12 99 ASP B C 1
ATOM 4406 O O . ASP B 1 99 ? -14.219 32.031 -0.939 1 98.12 99 ASP B O 1
ATOM 4410 N N . ALA B 1 100 ? -13.43 30.219 0.135 1 97.5 100 ALA B N 1
ATOM 4411 C CA . ALA B 1 100 ? -12.086 30.391 -0.417 1 97.5 100 ALA B CA 1
ATOM 4412 C C . ALA B 1 100 ? -12.102 30.281 -1.939 1 97.5 100 ALA B C 1
ATOM 4414 O O . ALA B 1 100 ? -11.555 31.141 -2.637 1 97.5 100 ALA B O 1
ATOM 4415 N N . ASP B 1 101 ? -12.773 29.312 -2.436 1 96.12 101 ASP B N 1
ATOM 4416 C CA . ASP B 1 101 ? -12.875 29.094 -3.877 1 96.12 101 ASP B CA 1
ATOM 4417 C C . ASP B 1 101 ? -13.602 30.266 -4.555 1 96.12 101 ASP B C 1
ATOM 4419 O O . ASP B 1 101 ? -13.195 30.703 -5.629 1 96.12 101 ASP B O 1
ATOM 4423 N N . ASP B 1 102 ? -14.641 30.641 -3.934 1 98 102 ASP B N 1
ATOM 4424 C CA . ASP B 1 102 ? -15.422 31.734 -4.484 1 98 102 ASP B CA 1
ATOM 4425 C C . ASP B 1 102 ? -14.602 33.031 -4.547 1 98 102 ASP B C 1
ATOM 4427 O O . ASP B 1 102 ? -14.664 33.75 -5.539 1 98 102 ASP B O 1
ATOM 4431 N N . LEU B 1 103 ? -13.875 33.312 -3.521 1 98.5 103 LEU B N 1
ATOM 4432 C CA . LEU B 1 103 ? -13.039 34.5 -3.484 1 98.5 103 LEU B CA 1
ATOM 4433 C C . LEU B 1 103 ? -12.008 34.469 -4.602 1 98.5 103 LEU B C 1
ATOM 4435 O O . LEU B 1 103 ? -11.781 35.469 -5.273 1 98.5 103 LEU B O 1
ATOM 4439 N N . ILE B 1 104 ? -11.352 33.312 -4.754 1 98 104 ILE B N 1
ATOM 4440 C CA . ILE B 1 104 ? -10.336 33.156 -5.793 1 98 104 ILE B CA 1
ATOM 4441 C C . ILE B 1 104 ? -10.969 33.375 -7.164 1 98 104 ILE B C 1
ATOM 4443 O O . ILE B 1 104 ? -10.461 34.156 -7.965 1 98 104 ILE B O 1
ATOM 4447 N N . SER B 1 105 ? -12.094 32.781 -7.383 1 98.12 105 SER B N 1
ATOM 4448 C CA . SER B 1 105 ? -12.781 32.906 -8.664 1 98.12 105 SER B CA 1
ATOM 4449 C C . SER B 1 105 ? -13.227 34.344 -8.922 1 98.12 105 SER B C 1
ATOM 4451 O O . SER B 1 105 ? -13.086 34.844 -10.039 1 98.12 105 SER B O 1
ATOM 4453 N N . GLU B 1 106 ? -13.727 34.938 -7.969 1 98.31 106 GLU B N 1
ATOM 4454 C CA . GLU B 1 106 ? -14.227 36.312 -8.094 1 98.31 106 GLU B CA 1
ATOM 4455 C C . GLU B 1 106 ? -13.086 37.281 -8.367 1 98.31 106 GLU B C 1
ATOM 4457 O O . GLU B 1 106 ? -13.211 38.188 -9.219 1 98.31 106 GLU B O 1
ATOM 4462 N N . LEU B 1 107 ? -12.023 37.156 -7.598 1 98.25 107 LEU B N 1
ATOM 4463 C CA . LEU B 1 107 ? -10.891 38.062 -7.805 1 98.25 107 LEU B CA 1
ATOM 4464 C C . LEU B 1 107 ? -10.32 37.906 -9.211 1 98.25 107 LEU B C 1
ATOM 4466 O O . LEU B 1 107 ? -9.789 38.844 -9.773 1 98.25 107 LEU B O 1
ATOM 4470 N N . GLY B 1 108 ? -10.445 36.75 -9.766 1 98 108 GLY B N 1
ATOM 4471 C CA . GLY B 1 108 ? -9.945 36.469 -11.102 1 98 108 GLY B CA 1
ATOM 4472 C C . GLY B 1 108 ? -10.977 36.719 -12.188 1 98 108 GLY B C 1
ATOM 4473 O O . GLY B 1 108 ? -10.781 36.312 -13.336 1 98 108 GLY B O 1
ATOM 4474 N N . ASP B 1 109 ? -12.078 37.25 -11.859 1 97.62 109 ASP B N 1
ATOM 4475 C CA . ASP B 1 109 ? -13.172 37.5 -12.797 1 97.62 109 ASP B CA 1
ATOM 4476 C C . ASP B 1 109 ? -13.617 36.188 -13.469 1 97.62 109 ASP B C 1
ATOM 4478 O O . ASP B 1 109 ? -13.75 36.125 -14.688 1 97.62 109 ASP B O 1
ATOM 4482 N N . GLY B 1 110 ? -13.648 35.156 -12.672 1 96.56 110 GLY B N 1
ATOM 4483 C CA . GLY B 1 110 ? -14.109 33.875 -13.156 1 96.56 110 GLY B CA 1
ATOM 4484 C C . GLY B 1 110 ? -12.977 32.938 -13.5 1 96.56 110 GLY B C 1
ATOM 4485 O O . GLY B 1 110 ? -13.188 31.719 -13.641 1 96.56 110 GLY B O 1
ATOM 4486 N N . ASP B 1 111 ? -11.859 33.406 -13.688 1 97.44 111 ASP B N 1
ATOM 4487 C CA . ASP B 1 111 ? -10.68 32.594 -13.977 1 97.44 111 ASP B CA 1
ATOM 4488 C C . ASP B 1 111 ? -9.938 32.219 -12.688 1 97.44 111 ASP B C 1
ATOM 4490 O O . ASP B 1 111 ? -9.227 33.062 -12.117 1 97.44 111 ASP B O 1
ATOM 4494 N N . TYR B 1 112 ? -10.07 30.984 -12.344 1 96.06 112 TYR B N 1
ATOM 4495 C CA . TYR B 1 112 ? -9.531 30.516 -11.07 1 96.06 112 TYR B CA 1
ATOM 4496 C C . TYR B 1 112 ? -8.016 30.688 -11.016 1 96.06 112 TYR B C 1
ATOM 4498 O O . TYR B 1 112 ? -7.473 31.125 -10 1 96.06 112 TYR B O 1
ATOM 4506 N N . SER B 1 113 ? -7.328 30.422 -12.102 1 95.75 113 SER B N 1
ATOM 4507 C CA . SER B 1 113 ? -5.879 30.562 -12.156 1 95.75 113 SER B CA 1
ATOM 4508 C C . SER B 1 113 ? -5.453 32.031 -12.023 1 95.75 113 SER B C 1
ATOM 4510 O O . SER B 1 113 ? -4.477 32.312 -11.336 1 95.75 113 SER B O 1
ATOM 4512 N N . GLU B 1 114 ? -6.184 32.844 -12.664 1 97.5 114 GLU B N 1
ATOM 4513 C CA . GLU B 1 114 ? -5.902 34.25 -12.555 1 97.5 114 GLU B CA 1
ATOM 4514 C C . GLU B 1 114 ? -6.18 34.781 -11.148 1 97.5 114 GLU B C 1
ATOM 4516 O O . GLU B 1 114 ? -5.449 35.625 -10.633 1 97.5 114 GLU B O 1
ATOM 4521 N N . GLY B 1 115 ? -7.246 34.25 -10.57 1 97.94 115 GLY B N 1
ATOM 4522 C CA . GLY B 1 115 ? -7.543 34.625 -9.195 1 97.94 115 GLY B CA 1
ATOM 4523 C C . GLY B 1 115 ? -6.43 34.25 -8.227 1 97.94 115 GLY B C 1
ATOM 4524 O O . GLY B 1 115 ? -6.07 35.031 -7.359 1 97.94 115 GLY B O 1
ATOM 4525 N N . LYS B 1 116 ? -5.879 33.031 -8.352 1 96.25 116 LYS B N 1
ATOM 4526 C CA . LYS B 1 116 ? -4.758 32.594 -7.527 1 96.25 116 LYS B CA 1
ATOM 4527 C C . LYS B 1 116 ? -3.561 33.531 -7.676 1 96.25 116 LYS B C 1
ATOM 4529 O O . LYS B 1 116 ? -2.953 33.906 -6.684 1 96.25 116 LYS B O 1
ATOM 4534 N N . LYS B 1 117 ? -3.305 33.875 -8.906 1 97.56 117 LYS B N 1
ATOM 4535 C CA . LYS B 1 117 ? -2.182 34.75 -9.203 1 97.56 117 LYS B CA 1
ATOM 4536 C C . LYS B 1 117 ? -2.357 36.094 -8.539 1 97.56 117 LYS B C 1
ATOM 4538 O O . LYS B 1 117 ? -1.423 36.625 -7.93 1 97.56 117 LYS B O 1
ATOM 4543 N N . LYS B 1 118 ? -3.494 36.656 -8.641 1 98.06 118 LYS B N 1
ATOM 4544 C CA . LYS B 1 118 ? -3.781 37.969 -8.07 1 98.06 118 LYS B CA 1
ATOM 4545 C C . LYS B 1 118 ? -3.676 37.938 -6.551 1 98.06 118 LYS B C 1
ATOM 4547 O O . LYS B 1 118 ? -3.143 38.875 -5.945 1 98.06 118 LYS B O 1
ATOM 4552 N N . PHE B 1 119 ? -4.168 36.938 -5.953 1 97.94 119 PHE B N 1
ATOM 4553 C CA . PHE B 1 119 ? -4.066 36.812 -4.504 1 97.94 119 PHE B CA 1
ATOM 4554 C C . PHE B 1 119 ? -2.609 36.75 -4.066 1 97.94 119 PHE B C 1
ATOM 4556 O O . PHE B 1 119 ? -2.201 37.438 -3.131 1 97.94 119 PHE B O 1
ATOM 4563 N N . VAL B 1 120 ? -1.867 35.906 -4.738 1 97.12 120 VAL B N 1
ATOM 4564 C CA . VAL B 1 120 ? -0.466 35.719 -4.375 1 97.12 120 VAL B CA 1
ATOM 4565 C C . VAL B 1 120 ? 0.294 37.031 -4.57 1 97.12 120 VAL B C 1
ATOM 4567 O O . VAL B 1 120 ? 1.135 37.406 -3.744 1 97.12 120 VAL B O 1
ATOM 4570 N N . GLU B 1 121 ? -0.005 37.688 -5.645 1 95.88 121 GLU B N 1
ATOM 4571 C CA . GLU B 1 121 ? 0.648 38.969 -5.914 1 95.88 121 GLU B CA 1
ATOM 4572 C C . GLU B 1 121 ? 0.334 39.969 -4.824 1 95.88 121 GLU B C 1
ATOM 4574 O O . GLU B 1 121 ? 1.203 40.75 -4.426 1 95.88 121 GLU B O 1
ATOM 4579 N N . ARG B 1 122 ? -0.844 39.938 -4.355 1 96.62 122 ARG B N 1
ATOM 4580 C CA . ARG B 1 122 ? -1.312 40.969 -3.436 1 96.62 122 ARG B CA 1
ATOM 4581 C C . ARG B 1 122 ? -1.005 40.594 -1.989 1 96.62 122 ARG B C 1
ATOM 4583 O O . ARG B 1 122 ? -0.75 41.469 -1.157 1 96.62 122 ARG B O 1
ATOM 4590 N N . THR B 1 123 ? -1.047 39.344 -1.698 1 97.25 123 THR B N 1
ATOM 4591 C CA . THR B 1 123 ? -0.998 38.969 -0.29 1 97.25 123 THR B CA 1
ATOM 4592 C C . THR B 1 123 ? 0.109 37.938 -0.041 1 97.25 123 THR B C 1
ATOM 4594 O O . THR B 1 123 ? 0.501 37.688 1.105 1 97.25 123 THR B O 1
ATOM 4597 N N . GLY B 1 124 ? 0.593 37.281 -1.058 1 96.25 124 GLY B N 1
ATOM 4598 C CA . GLY B 1 124 ? 1.623 36.25 -0.899 1 96.25 124 GLY B CA 1
ATOM 4599 C C . GLY B 1 124 ? 1.061 34.875 -0.637 1 96.25 124 GLY B C 1
ATOM 4600 O O . GLY B 1 124 ? 1.813 33.906 -0.519 1 96.25 124 GLY B O 1
ATOM 4601 N N . ILE B 1 125 ? -0.312 34.688 -0.604 1 96.88 125 ILE B N 1
ATOM 4602 C CA . ILE B 1 125 ? -0.884 33.406 -0.277 1 96.88 125 ILE B CA 1
ATOM 4603 C C . ILE B 1 125 ? -2.105 33.125 -1.154 1 96.88 125 ILE B C 1
ATOM 4605 O O . ILE B 1 125 ? -2.713 34.062 -1.68 1 96.88 125 ILE B O 1
ATOM 4609 N N . VAL B 1 126 ? -2.381 31.922 -1.438 1 96.31 126 VAL B N 1
ATOM 4610 C CA . VAL B 1 126 ? -3.648 31.484 -2.016 1 96.31 126 VAL B CA 1
ATOM 4611 C C . VAL B 1 126 ? -4.633 31.141 -0.902 1 96.31 126 VAL B C 1
ATOM 4613 O O . VAL B 1 126 ? -4.328 30.312 -0.031 1 96.31 126 VAL B O 1
ATOM 4616 N N . PRO B 1 127 ? -5.832 31.734 -0.932 1 96.38 127 PRO B N 1
ATOM 4617 C CA . PRO B 1 127 ? -6.781 31.516 0.161 1 96.38 127 PRO B CA 1
ATOM 4618 C C . PRO B 1 127 ? -7.18 30.047 0.316 1 96.38 127 PRO B C 1
ATOM 4620 O O . PRO B 1 127 ? -7.383 29.359 -0.682 1 96.38 127 PRO B O 1
ATOM 4623 N N . VAL B 1 128 ? -7.164 29.594 1.556 1 94.06 128 VAL B N 1
ATOM 4624 C CA . VAL B 1 128 ? -7.773 28.344 1.968 1 94.06 128 VAL B CA 1
ATOM 4625 C C . VAL B 1 128 ? -8.727 28.578 3.135 1 94.06 128 VAL B C 1
ATOM 4627 O O . VAL B 1 128 ? -8.789 29.688 3.674 1 94.06 128 VAL B O 1
ATOM 4630 N N . ALA B 1 129 ? -9.469 27.578 3.529 1 94.56 129 ALA B N 1
ATOM 4631 C CA . ALA B 1 129 ? -10.5 27.719 4.551 1 94.56 129 ALA B CA 1
ATOM 4632 C C . ALA B 1 129 ? -9.914 28.25 5.859 1 94.56 129 ALA B C 1
ATOM 4634 O O . ALA B 1 129 ? -10.594 28.953 6.613 1 94.56 129 ALA B O 1
ATOM 4635 N N . SER B 1 130 ? -8.656 27.969 6.105 1 94.94 130 SER B N 1
ATOM 4636 C CA . SER B 1 130 ? -8.016 28.297 7.379 1 94.94 130 SER B CA 1
ATOM 4637 C C . SER B 1 130 ? -7.809 29.797 7.535 1 94.94 130 SER B C 1
ATOM 4639 O O . SER B 1 130 ? -7.754 30.297 8.656 1 94.94 130 SER B O 1
ATOM 4641 N N . PHE B 1 131 ? -7.684 30.531 6.473 1 97.75 131 PHE B N 1
ATOM 4642 C CA . PHE B 1 131 ? -7.258 31.922 6.539 1 97.75 131 PHE B CA 1
ATOM 4643 C C . PHE B 1 131 ? -8.43 32.812 6.891 1 97.75 131 PHE B C 1
ATOM 4645 O O . PHE B 1 131 ? -9.57 32.531 6.523 1 97.75 131 PHE B O 1
ATOM 4652 N N . THR B 1 132 ? -8.18 33.906 7.516 1 98.56 132 THR B N 1
ATOM 4653 C CA . THR B 1 132 ? -9.172 34.75 8.141 1 98.56 132 THR B CA 1
ATOM 4654 C C . THR B 1 132 ? -10.109 35.344 7.094 1 98.56 132 THR B C 1
ATOM 4656 O O . THR B 1 132 ? -11.312 35.469 7.328 1 98.56 132 THR B O 1
ATOM 4659 N N . ILE B 1 133 ? -9.602 35.688 5.941 1 98.69 133 ILE B N 1
ATOM 4660 C CA . ILE B 1 133 ? -10.391 36.344 4.914 1 98.69 133 ILE B CA 1
ATOM 4661 C C . ILE B 1 133 ? -11.539 35.469 4.477 1 98.69 133 ILE B C 1
ATOM 4663 O O . ILE B 1 133 ? -12.633 35.938 4.176 1 98.69 133 ILE B O 1
ATOM 4667 N N . THR B 1 134 ? -11.312 34.188 4.387 1 98.5 134 THR B N 1
ATOM 4668 C CA . THR B 1 134 ? -12.367 33.281 3.951 1 98.5 134 THR B CA 1
ATOM 4669 C C . THR B 1 134 ? -13.445 33.125 5.023 1 98.5 134 THR B C 1
ATOM 4671 O O . THR B 1 134 ? -14.617 32.938 4.707 1 98.5 134 THR B O 1
ATOM 4674 N N . LYS B 1 135 ? -13.023 33.188 6.262 1 98.56 135 LYS B N 1
ATOM 4675 C CA . LYS B 1 135 ? -13.977 33.188 7.371 1 98.56 135 LYS B CA 1
ATOM 4676 C C . LYS B 1 135 ? -14.828 34.469 7.371 1 98.56 135 LYS B C 1
ATOM 4678 O O . LYS B 1 135 ? -16 34.406 7.746 1 98.56 135 LYS B O 1
ATOM 4683 N N . LEU B 1 136 ? -14.234 35.562 7.031 1 98.75 136 LEU B N 1
ATOM 4684 C CA . LEU B 1 136 ? -14.984 36.781 6.918 1 98.75 136 LEU B CA 1
ATOM 4685 C C . LEU B 1 136 ? -16.031 36.688 5.805 1 98.75 136 LEU B C 1
ATOM 4687 O O . LEU B 1 136 ? -17.141 37.188 5.957 1 98.75 136 LEU B O 1
ATOM 4691 N N . ARG B 1 137 ? -15.594 36.031 4.684 1 98.75 137 ARG B N 1
ATOM 4692 C CA . ARG B 1 137 ? -16.562 35.812 3.617 1 98.75 137 ARG B CA 1
ATOM 4693 C C . ARG B 1 137 ? -17.703 34.906 4.105 1 98.75 137 ARG B C 1
ATOM 4695 O O . ARG B 1 137 ? -18.859 35.156 3.809 1 98.75 137 ARG B O 1
ATOM 4702 N N . TRP B 1 138 ? -17.359 33.906 4.785 1 98.62 138 TRP B N 1
ATOM 4703 C CA . TRP B 1 138 ? -18.375 33.031 5.371 1 98.62 138 TRP B CA 1
ATOM 4704 C C . TRP B 1 138 ? -19.297 33.812 6.289 1 98.62 138 TRP B C 1
ATOM 4706 O O . TRP B 1 138 ? -20.516 33.656 6.234 1 98.62 138 TRP B O 1
ATOM 4716 N N . LEU B 1 139 ? -18.75 34.688 7.156 1 98.5 139 LEU B N 1
ATOM 4717 C CA . LEU B 1 139 ? -19.516 35.5 8.086 1 98.5 139 LEU B CA 1
ATOM 4718 C C . LEU B 1 139 ? -20.516 36.375 7.34 1 98.5 139 LEU B C 1
ATOM 4720 O O . LEU B 1 139 ? -21.688 36.469 7.734 1 98.5 139 LEU B O 1
ATOM 4724 N N . ALA B 1 140 ? -20.047 37 6.289 1 98.31 140 ALA B N 1
ATOM 4725 C CA . ALA B 1 140 ? -20.906 37.875 5.484 1 98.31 140 ALA B CA 1
ATOM 4726 C C . ALA B 1 140 ? -22.062 37.094 4.875 1 98.31 140 ALA B C 1
ATOM 4728 O O . ALA B 1 140 ? -23.188 37.625 4.773 1 98.31 140 ALA B O 1
ATOM 4729 N N . ARG B 1 141 ? -21.766 35.938 4.469 1 97.69 141 ARG B N 1
ATOM 4730 C CA . ARG B 1 141 ? -22.75 35.094 3.768 1 97.69 141 ARG B CA 1
ATOM 4731 C C . ARG B 1 141 ? -23.703 34.438 4.754 1 97.69 141 ARG B C 1
ATOM 4733 O O . ARG B 1 141 ? -24.922 34.469 4.547 1 97.69 141 ARG B O 1
ATOM 4740 N N . GLU B 1 142 ? -23.219 33.875 5.84 1 98.19 142 GLU B N 1
ATOM 4741 C CA . GLU B 1 142 ? -23.984 33 6.695 1 98.19 142 GLU B CA 1
ATOM 4742 C C . GLU B 1 142 ? -24.562 33.719 7.906 1 98.19 142 GLU B C 1
ATOM 4744 O O . GLU B 1 142 ? -25.609 33.344 8.438 1 98.19 142 GLU B O 1
ATOM 4749 N N . GLU B 1 143 ? -23.797 34.75 8.32 1 97.94 143 GLU B N 1
ATOM 4750 C CA . GLU B 1 143 ? -24.219 35.438 9.523 1 97.94 143 GLU B CA 1
ATOM 4751 C C . GLU B 1 143 ? -24.172 36.969 9.32 1 97.94 143 GLU B C 1
ATOM 4753 O O . GLU B 1 143 ? -23.531 37.656 10.094 1 97.94 143 GLU B O 1
ATOM 4758 N N . PRO B 1 144 ? -24.953 37.469 8.453 1 97 144 PRO B N 1
ATOM 4759 C CA . PRO B 1 144 ? -24.922 38.938 8.188 1 97 144 PRO B CA 1
ATOM 4760 C C . PRO B 1 144 ? -25.266 39.75 9.414 1 97 144 PRO B C 1
ATOM 4762 O O . PRO B 1 144 ? -24.75 40.875 9.562 1 97 144 PRO B O 1
ATOM 4765 N N . GLN B 1 145 ? -26.047 39.25 10.344 1 97.69 145 GLN B N 1
ATOM 4766 C CA . GLN B 1 145 ? -26.375 39.969 11.57 1 97.69 145 GLN B CA 1
ATOM 4767 C C . GLN B 1 145 ? -25.156 40.125 12.469 1 97.69 145 GLN B C 1
ATOM 4769 O O . GLN B 1 145 ? -24.953 41.156 13.094 1 97.69 145 GLN B O 1
ATOM 4774 N N . SER B 1 146 ? -24.391 39.062 12.523 1 98.12 146 SER B N 1
ATOM 4775 C CA . SER B 1 146 ? -23.141 39.125 13.281 1 98.12 146 SER B CA 1
ATOM 4776 C C . SER B 1 146 ? -22.156 40.125 12.656 1 98.12 146 SER B C 1
ATOM 4778 O O . SER B 1 146 ? -21.484 40.875 13.367 1 98.12 146 SER B O 1
ATOM 4780 N N . LEU B 1 147 ? -22.141 40.094 11.367 1 97.81 147 LEU B N 1
ATOM 4781 C CA . LEU B 1 147 ? -21.266 41.062 10.68 1 97.81 147 LEU B CA 1
ATOM 4782 C C . LEU B 1 147 ? -21.703 42.469 10.953 1 97.81 147 LEU B C 1
ATOM 4784 O O . LEU B 1 147 ? -20.875 43.375 11.164 1 97.81 147 LEU B O 1
ATOM 4788 N N . ALA B 1 148 ? -22.969 42.656 10.961 1 97.12 148 ALA B N 1
ATOM 4789 C CA . ALA B 1 148 ? -23.516 44 11.195 1 97.12 148 ALA B CA 1
ATOM 4790 C C . ALA B 1 148 ? -23.125 44.5 12.578 1 97.12 148 ALA B C 1
ATOM 4792 O O . ALA B 1 148 ? -22.938 45.719 12.766 1 97.12 148 ALA B O 1
ATOM 4793 N N . ARG B 1 149 ? -22.953 43.656 13.492 1 97.94 149 ARG B N 1
ATOM 4794 C CA . ARG B 1 149 ? -22.594 44 14.859 1 97.94 149 ARG B CA 1
ATOM 4795 C C . ARG B 1 149 ? -21.078 44.156 15.016 1 97.94 149 ARG B C 1
ATOM 4797 O O . ARG B 1 149 ? -20.609 44.719 16 1 97.94 149 ARG B O 1
ATOM 4804 N N . THR B 1 150 ? -20.359 43.719 14.055 1 98.44 150 THR B N 1
ATOM 4805 C CA . THR B 1 150 ? -18.906 43.688 14.148 1 98.44 150 THR B CA 1
ATOM 4806 C C . THR B 1 150 ? -18.312 45.062 13.828 1 98.44 150 THR B C 1
ATOM 4808 O O . THR B 1 150 ? -18.594 45.656 12.773 1 98.44 150 THR B O 1
ATOM 4811 N N . ARG B 1 151 ? -17.516 45.562 14.727 1 98.38 151 ARG B N 1
ATOM 4812 C CA . ARG B 1 151 ? -16.844 46.844 14.539 1 98.38 151 ARG B CA 1
ATOM 4813 C C . ARG B 1 151 ? -15.336 46.656 14.367 1 98.38 151 ARG B C 1
ATOM 4815 O O . ARG B 1 151 ? -14.672 47.5 13.75 1 98.38 151 ARG B O 1
ATOM 4822 N N . ALA B 1 152 ? -14.82 45.625 14.898 1 98.69 152 ALA B N 1
ATOM 4823 C CA . ALA B 1 152 ? -13.398 45.312 14.773 1 98.69 152 ALA B CA 1
ATOM 4824 C C . ALA B 1 152 ? -13.18 43.812 14.547 1 98.69 152 ALA B C 1
ATOM 4826 O O . ALA B 1 152 ? -13.977 43 15 1 98.69 152 ALA B O 1
ATOM 4827 N N . VAL B 1 153 ? -12.188 43.469 13.805 1 98.69 153 VAL B N 1
ATOM 4828 C CA . VAL B 1 153 ? -11.719 42.094 13.617 1 98.69 153 VAL B CA 1
ATOM 4829 C C . VAL B 1 153 ? -10.25 42 14.023 1 98.69 153 VAL B C 1
ATOM 4831 O O . VAL B 1 153 ? -9.438 42.844 13.672 1 98.69 153 VAL B O 1
ATOM 4834 N N . CYS B 1 154 ? -9.906 41.062 14.805 1 98.38 154 CYS B N 1
ATOM 4835 C CA . CYS B 1 154 ? -8.516 40.812 15.195 1 98.38 154 CYS B CA 1
ATOM 4836 C C . CYS B 1 154 ? -8.219 39.344 15.328 1 98.38 154 CYS B C 1
ATOM 4838 O O . CYS B 1 154 ? -9.094 38.5 15.094 1 98.38 154 CYS B O 1
ATOM 4840 N N . LEU B 1 155 ? -6.973 38.969 15.539 1 98.25 155 LEU B N 1
ATOM 4841 C CA . LEU B 1 155 ? -6.5 37.594 15.664 1 98.25 155 LEU B CA 1
ATOM 4842 C C . LEU B 1 155 ? -6.332 37.219 17.125 1 98.25 155 LEU B C 1
ATOM 4844 O O . LEU B 1 155 ? -6.422 38.062 18.016 1 98.25 155 LEU B O 1
ATOM 4848 N N . PRO B 1 156 ? -6.121 35.938 17.422 1 97.62 156 PRO B N 1
ATOM 4849 C CA . PRO B 1 156 ? -6.125 35.469 18.812 1 97.62 156 PRO B CA 1
ATOM 4850 C C . PRO B 1 156 ? -5.094 36.188 19.688 1 97.62 156 PRO B C 1
ATOM 4852 O O . PRO B 1 156 ? -5.426 36.688 20.766 1 97.62 156 PRO B O 1
ATOM 4855 N N . HIS B 1 157 ? -3.877 36.281 19.281 1 97.25 157 HIS B N 1
ATOM 4856 C CA . HIS B 1 157 ? -2.904 36.906 20.172 1 97.25 157 HIS B CA 1
ATOM 4857 C C . HIS B 1 157 ? -3.145 38.406 20.281 1 97.25 157 HIS B C 1
ATOM 4859 O O . HIS B 1 157 ? -2.848 39.031 21.328 1 97.25 157 HIS B O 1
ATOM 4865 N N . ASP B 1 158 ? -3.738 39.094 19.188 1 98 158 ASP B N 1
ATOM 4866 C CA . ASP B 1 158 ? -4.117 40.5 19.234 1 98 158 ASP B CA 1
ATOM 4867 C C . ASP B 1 158 ? -5.102 40.75 20.375 1 98 158 ASP B C 1
ATOM 4869 O O . ASP B 1 158 ? -4.941 41.719 21.125 1 98 158 ASP B O 1
ATOM 4873 N N . TRP B 1 159 ? -6.078 39.875 20.312 1 98.44 159 TRP B N 1
ATOM 4874 C CA . TRP B 1 159 ? -7.16 40 21.297 1 98.44 159 TRP B CA 1
ATOM 4875 C C . TRP B 1 159 ? -6.625 39.906 22.719 1 98.44 159 TRP B C 1
ATOM 4877 O O . TRP B 1 159 ? -7.004 40.688 23.594 1 98.44 159 TRP B O 1
ATOM 4887 N N . LEU B 1 160 ? -5.789 38.938 22.922 1 98.25 160 LEU B N 1
ATOM 4888 C CA . LEU B 1 160 ? -5.238 38.75 24.266 1 98.25 160 LEU B CA 1
ATOM 4889 C C . LEU B 1 160 ? -4.387 39.938 24.688 1 98.25 160 LEU B C 1
ATOM 4891 O O . LEU B 1 160 ? -4.441 40.344 25.844 1 98.25 160 LEU B O 1
ATOM 4895 N N . THR B 1 161 ? -3.512 40.406 23.797 1 98.12 161 THR B N 1
ATOM 4896 C CA . THR B 1 161 ? -2.707 41.594 24.094 1 98.12 161 THR B CA 1
ATOM 4897 C C . THR B 1 161 ? -3.598 42.781 24.438 1 98.12 161 THR B C 1
ATOM 4899 O O . THR B 1 161 ? -3.311 43.531 25.375 1 98.12 161 THR B O 1
ATOM 4902 N N . TRP B 1 162 ? -4.648 42.938 23.656 1 98.19 162 TRP B N 1
ATOM 4903 C CA . TRP B 1 162 ? -5.621 44 23.891 1 98.19 162 TRP B CA 1
ATOM 4904 C C . TRP B 1 162 ? -6.293 43.844 25.25 1 98.19 162 TRP B C 1
ATOM 4906 O O . TRP B 1 162 ? -6.469 44.844 25.969 1 98.19 162 TRP B O 1
ATOM 4916 N N . LYS B 1 163 ? -6.637 42.656 25.656 1 97.31 163 LYS B N 1
ATOM 4917 C CA . LYS B 1 163 ? -7.246 42.375 26.953 1 97.31 163 LYS B CA 1
ATOM 4918 C C . LYS B 1 163 ? -6.285 42.719 28.094 1 97.31 163 LYS B C 1
ATOM 4920 O O . LYS B 1 163 ? -6.703 43.219 29.141 1 97.31 163 LYS B O 1
ATOM 4925 N N . LEU B 1 164 ? -5.039 42.438 27.859 1 96.75 164 LEU B N 1
ATOM 4926 C CA . LEU B 1 164 ? -4.023 42.688 28.875 1 96.75 164 LEU B CA 1
ATOM 4927 C C . LEU B 1 164 ? -3.902 44.188 29.141 1 96.75 164 LEU B C 1
ATOM 4929 O O . LEU B 1 164 ? -3.516 44.594 30.234 1 96.75 164 LEU B O 1
ATOM 4933 N N . ARG B 1 165 ? -4.203 44.938 28.141 1 95.12 165 ARG B N 1
ATOM 4934 C CA . ARG B 1 165 ? -4.16 46.375 28.297 1 95.12 165 ARG B CA 1
ATOM 4935 C C . ARG B 1 165 ? -5.305 46.875 29.188 1 95.12 165 ARG B C 1
ATOM 4937 O O . ARG B 1 165 ? -5.289 48 29.672 1 95.12 165 ARG B O 1
ATOM 4944 N N . ASN B 1 166 ? -6.289 46.062 29.469 1 92.25 166 ASN B N 1
ATOM 4945 C CA . ASN B 1 166 ? -7.461 46.375 30.281 1 92.25 166 ASN B CA 1
ATOM 4946 C C . ASN B 1 166 ? -8.195 47.594 29.734 1 92.25 166 ASN B C 1
ATOM 4948 O O . ASN B 1 166 ? -8.422 48.562 30.453 1 92.25 166 ASN B O 1
ATOM 4952 N N . THR B 1 167 ? -8.477 47.562 28.453 1 92.06 167 THR B N 1
ATOM 4953 C CA . THR B 1 167 ? -9.156 48.625 27.766 1 92.06 167 THR B CA 1
ATOM 4954 C C . THR B 1 167 ? -10.336 48.125 26.953 1 92.06 167 THR B C 1
ATOM 4956 O O . THR B 1 167 ? -10.492 46.906 26.781 1 92.06 167 THR B O 1
ATOM 4959 N N . THR B 1 168 ? -11.203 49 26.547 1 93.69 168 THR B N 1
ATOM 4960 C CA . THR B 1 168 ? -12.273 48.688 25.609 1 93.69 168 THR B CA 1
ATOM 4961 C C . THR B 1 168 ? -12.117 49.469 24.328 1 93.69 168 THR B C 1
ATOM 4963 O O . THR B 1 168 ? -12.977 49.438 23.438 1 93.69 168 THR B O 1
ATOM 4966 N N . ASP B 1 169 ? -11.023 50.281 24.297 1 97 169 ASP B N 1
ATOM 4967 C CA . ASP B 1 169 ? -10.766 51.062 23.109 1 97 169 ASP B CA 1
ATOM 4968 C C . ASP B 1 169 ? -10.273 50.219 21.953 1 97 169 ASP B C 1
ATOM 4970 O O . ASP B 1 169 ? -9.133 49.75 21.969 1 97 169 ASP B O 1
ATOM 4974 N N . LEU B 1 170 ? -11.055 50.094 20.922 1 98.19 170 LEU B N 1
ATOM 4975 C CA . LEU B 1 170 ? -10.766 49.25 19.781 1 98.19 170 LEU B CA 1
ATOM 4976 C C . LEU B 1 170 ? -9.594 49.781 18.969 1 98.19 170 LEU B C 1
ATOM 4978 O O . LEU B 1 170 ? -8.922 49.031 18.266 1 98.19 170 LEU B O 1
ATOM 4982 N N . ASP B 1 171 ? -9.328 51.062 19.094 1 97 171 ASP B N 1
ATOM 4983 C CA . ASP B 1 171 ? -8.25 51.688 18.328 1 97 171 ASP B CA 1
ATOM 4984 C C . ASP B 1 171 ? -6.879 51.25 18.859 1 97 171 ASP B C 1
ATOM 4986 O O . ASP B 1 171 ? -5.859 51.469 18.203 1 97 171 ASP B O 1
ATOM 4990 N N . LEU B 1 172 ? -6.867 50.625 20 1 97.25 172 LEU B N 1
ATOM 4991 C CA . LEU B 1 172 ? -5.613 50.219 20.625 1 97.25 172 LEU B CA 1
ATOM 4992 C C . LEU B 1 172 ? -5.285 48.781 20.281 1 97.25 172 LEU B C 1
ATOM 4994 O O . LEU B 1 172 ? -4.273 48.25 20.75 1 97.25 172 LEU B O 1
ATOM 4998 N N . LEU B 1 173 ? -6.121 48.156 19.5 1 98.06 173 LEU B N 1
ATOM 4999 C CA . LEU B 1 173 ? -5.766 46.812 18.969 1 98.06 173 LEU B CA 1
ATOM 5000 C C . LEU B 1 173 ? -4.461 46.906 18.188 1 98.06 173 LEU B C 1
ATOM 5002 O O . LEU B 1 173 ? -4.227 47.844 17.438 1 98.06 173 LEU B O 1
ATOM 5006 N N . ALA B 1 174 ? -3.615 45.906 18.438 1 97.38 174 ALA B N 1
ATOM 5007 C CA . ALA B 1 174 ? -2.332 45.812 17.75 1 97.38 174 ALA B CA 1
ATOM 5008 C C . ALA B 1 174 ? -2.047 44.406 17.297 1 97.38 174 ALA B C 1
ATOM 5010 O O . ALA B 1 174 ? -2.592 43.438 17.859 1 97.38 174 ALA B O 1
ATOM 5011 N N . THR B 1 175 ? -1.295 44.281 16.266 1 97.12 175 THR B N 1
ATOM 5012 C CA . THR B 1 175 ? -0.821 43 15.703 1 97.12 175 THR B CA 1
ATOM 5013 C C . THR B 1 175 ? 0.617 43.125 15.219 1 97.12 175 THR B C 1
ATOM 5015 O O . THR B 1 175 ? 1.35 44.031 15.656 1 97.12 175 THR B O 1
ATOM 5018 N N . ASP B 1 176 ? 1.095 42.156 14.578 1 96.88 176 ASP B N 1
ATOM 5019 C CA . ASP B 1 176 ? 2.42 42.188 13.961 1 96.88 176 ASP B CA 1
ATOM 5020 C C . ASP B 1 176 ? 2.371 41.688 12.523 1 96.88 176 ASP B C 1
ATOM 5022 O O . ASP B 1 176 ? 1.343 41.156 12.078 1 96.88 176 ASP B O 1
ATOM 5026 N N . ARG B 1 177 ? 3.447 41.812 11.812 1 96.31 177 ARG B N 1
ATOM 5027 C CA . ARG B 1 177 ? 3.508 41.438 10.398 1 96.31 177 ARG B CA 1
ATOM 5028 C C . ARG B 1 177 ? 3.361 39.938 10.227 1 96.31 177 ARG B C 1
ATOM 5030 O O . ARG B 1 177 ? 2.781 39.469 9.242 1 96.31 177 ARG B O 1
ATOM 5037 N N . SER B 1 178 ? 3.916 39.156 11.148 1 97 178 SER B N 1
ATOM 5038 C CA . SER B 1 178 ? 3.877 37.719 11.016 1 97 178 SER B CA 1
ATOM 5039 C C . SER B 1 178 ? 2.443 37.188 11.047 1 97 178 SER B C 1
ATOM 5041 O O . SER B 1 178 ? 2.07 36.344 10.25 1 97 178 SER B O 1
ATOM 5043 N N . ASP B 1 179 ? 1.645 37.688 11.859 1 96.62 179 ASP B N 1
ATOM 5044 C CA . ASP B 1 179 ? 0.271 37.219 12 1 96.62 179 ASP B CA 1
ATOM 5045 C C . ASP B 1 179 ? -0.613 37.75 10.883 1 96.62 179 ASP B C 1
ATOM 5047 O O . ASP B 1 179 ? -1.42 37 10.312 1 96.62 179 ASP B O 1
ATOM 5051 N N . VAL B 1 180 ? -0.467 38.969 10.539 1 95.88 180 VAL B N 1
ATOM 5052 C CA . VAL B 1 180 ? -1.326 39.594 9.539 1 95.88 180 VAL B CA 1
ATOM 5053 C C . VAL B 1 180 ? -1.055 38.969 8.164 1 95.88 180 VAL B C 1
ATOM 5055 O O . VAL B 1 180 ? -1.96 38.875 7.336 1 95.88 180 VAL B O 1
ATOM 5058 N N . SER B 1 181 ? 0.178 38.531 7.965 1 96.94 181 SER B N 1
ATOM 5059 C CA . SER B 1 181 ? 0.556 37.938 6.688 1 96.94 181 SER B CA 1
ATOM 5060 C C . SER B 1 181 ? -0.25 36.656 6.398 1 96.94 181 SER B C 1
ATOM 5062 O O . SER B 1 181 ? -0.312 36.219 5.258 1 96.94 181 SER B O 1
ATOM 5064 N N . GLY B 1 182 ? -0.912 36.125 7.406 1 96 182 GLY B N 1
ATOM 5065 C CA . GLY B 1 182 ? -1.718 34.906 7.234 1 96 182 GLY B CA 1
ATOM 5066 C C . GLY B 1 182 ? -3.209 35.188 7.207 1 96 182 GLY B C 1
ATOM 5067 O O . GLY B 1 182 ? -4.023 34.281 7.352 1 96 182 GLY B O 1
ATOM 5068 N N . THR B 1 183 ? -3.621 36.438 7.004 1 97.69 183 THR B N 1
ATOM 5069 C CA . THR B 1 183 ? -5.031 36.781 7.082 1 97.69 183 THR B CA 1
ATOM 5070 C C . THR B 1 183 ? -5.695 36.688 5.711 1 97.69 183 THR B C 1
ATOM 5072 O O . THR B 1 183 ? -6.902 36.469 5.613 1 97.69 183 THR B O 1
ATOM 5075 N N . GLY B 1 184 ? -4.91 36.969 4.652 1 97.56 184 GLY B N 1
ATOM 5076 C CA . GLY B 1 184 ? -5.449 36.969 3.301 1 97.56 184 GLY B CA 1
ATOM 5077 C C . GLY B 1 184 ? -5.883 38.344 2.838 1 97.56 184 GLY B C 1
ATOM 5078 O O . GLY B 1 184 ? -6.367 38.5 1.717 1 97.56 184 GLY B O 1
ATOM 5079 N N . TYR B 1 185 ? -5.73 39.375 3.682 1 98.19 185 TYR B N 1
ATOM 5080 C CA . TYR B 1 185 ? -6.043 40.75 3.273 1 98.19 185 TYR B CA 1
ATOM 5081 C C . TYR B 1 185 ? -4.906 41.688 3.629 1 98.19 185 TYR B C 1
ATOM 5083 O O . TYR B 1 185 ? -5.133 42.875 3.848 1 98.19 185 TYR B O 1
ATOM 5091 N N . ALA B 1 186 ? -3.701 41.188 3.793 1 96.62 186 ALA B N 1
ATOM 5092 C CA . ALA B 1 186 ? -2.436 41.906 3.916 1 96.62 186 ALA B CA 1
ATOM 5093 C C . ALA B 1 186 ? -1.274 41.062 3.387 1 96.62 186 ALA B C 1
ATOM 5095 O O . ALA B 1 186 ? -1.326 39.844 3.42 1 96.62 186 ALA B O 1
ATOM 5096 N N . SER B 1 187 ? -0.293 41.719 2.885 1 94.31 187 SER B N 1
ATOM 5097 C CA . SER B 1 187 ? 0.901 41 2.445 1 94.31 187 SER B CA 1
ATOM 5098 C C . SER B 1 187 ? 1.935 40.906 3.562 1 94.31 187 SER B C 1
ATOM 5100 O O . SER B 1 187 ? 1.848 41.656 4.555 1 94.31 187 SER B O 1
ATOM 5102 N N . SER B 1 188 ? 2.902 40.062 3.367 1 93.31 188 SER B N 1
ATOM 5103 C CA . SER B 1 188 ? 3.98 39.875 4.336 1 93.31 188 SER B CA 1
ATOM 5104 C C . SER B 1 188 ? 4.895 41.094 4.383 1 93.31 188 SER B C 1
ATOM 5106 O O . SER B 1 188 ? 5.703 41.25 5.301 1 93.31 188 SER B O 1
ATOM 5108 N N . SER B 1 189 ? 4.746 42 3.451 1 87.5 189 SER B N 1
ATOM 5109 C CA . SER B 1 189 ? 5.559 43.219 3.424 1 87.5 189 SER B CA 1
ATOM 5110 C C . SER B 1 189 ? 4.723 44.469 3.752 1 87.5 189 SER B C 1
ATOM 5112 O O . SER B 1 189 ? 5.219 45.594 3.688 1 87.5 189 SER B O 1
ATOM 5114 N N . ALA B 1 190 ? 3.541 44.156 4.078 1 80.56 190 ALA B N 1
ATOM 5115 C CA . ALA B 1 190 ? 2.582 45.25 4.133 1 80.56 190 ALA B CA 1
ATOM 5116 C C . ALA B 1 190 ? 2.768 46.062 5.406 1 80.56 190 ALA B C 1
ATOM 5118 O O . ALA B 1 190 ? 3.051 45.531 6.473 1 80.56 190 ALA B O 1
ATOM 5119 N N . GLU B 1 191 ? 2.57 47.375 5.207 1 83.88 191 GLU B N 1
ATOM 5120 C CA . GLU B 1 191 ? 2.377 48.25 6.348 1 83.88 191 GLU B CA 1
ATOM 5121 C C . GLU B 1 191 ? 0.901 48.594 6.543 1 83.88 191 GLU B C 1
ATOM 5123 O O . GLU B 1 191 ? 0.521 49.156 7.562 1 83.88 191 GLU B O 1
ATOM 5128 N N . ASN B 1 192 ? 0.191 48.188 5.543 1 88.88 192 ASN B N 1
ATOM 5129 C CA . ASN B 1 192 ? -1.244 48.469 5.582 1 88.88 192 ASN B CA 1
ATOM 5130 C C . ASN B 1 192 ? -2.043 47.281 5.055 1 88.88 192 ASN B C 1
ATOM 5132 O O . ASN B 1 192 ? -1.479 46.344 4.457 1 88.88 192 ASN B O 1
ATOM 5136 N N . TYR B 1 193 ? -3.328 47.344 5.32 1 97.38 193 TYR B N 1
ATOM 5137 C CA . TYR B 1 193 ? -4.246 46.281 4.918 1 97.38 193 TYR B CA 1
ATOM 5138 C C . TYR B 1 193 ? -4.77 46.531 3.51 1 97.38 193 TYR B C 1
ATOM 5140 O O . TYR B 1 193 ? -4.871 47.656 3.062 1 97.38 193 TYR B O 1
ATOM 5148 N N . ASP B 1 194 ? -4.98 45.5 2.779 1 97.62 194 ASP B N 1
ATOM 5149 C CA . ASP B 1 194 ? -5.664 45.562 1.492 1 97.62 194 ASP B CA 1
ATOM 5150 C C . ASP B 1 194 ? -7.18 45.625 1.679 1 97.62 194 ASP B C 1
ATOM 5152 O O . ASP B 1 194 ? -7.863 44.594 1.599 1 97.62 194 ASP B O 1
ATOM 5156 N N . ARG B 1 195 ? -7.73 46.75 1.8 1 97.31 195 ARG B N 1
ATOM 5157 C CA . ARG B 1 195 ? -9.141 46.938 2.109 1 97.31 195 ARG B CA 1
ATOM 5158 C C . ARG B 1 195 ? -10.016 46.562 0.92 1 97.31 195 ARG B C 1
ATOM 5160 O O . ARG B 1 195 ? -11.203 46.25 1.085 1 97.31 195 ARG B O 1
ATOM 5167 N N . GLN B 1 196 ? -9.422 46.562 -0.269 1 97.38 196 GLN B N 1
ATOM 5168 C CA . GLN B 1 196 ? -10.172 46.125 -1.432 1 97.38 196 GLN B CA 1
ATOM 5169 C C . GLN B 1 196 ? -10.461 44.625 -1.336 1 97.38 196 GLN B C 1
ATOM 5171 O O . GLN B 1 196 ? -11.57 44.188 -1.659 1 97.38 196 GLN B O 1
ATOM 5176 N N . LEU B 1 197 ? -9.484 43.875 -0.939 1 98.12 197 LEU B N 1
ATOM 5177 C CA . LEU B 1 197 ? -9.695 42.438 -0.749 1 98.12 197 LEU B CA 1
ATOM 5178 C C . LEU B 1 197 ? -10.703 42.188 0.367 1 98.12 197 LEU B C 1
ATOM 5180 O O . LEU B 1 197 ? -11.516 41.281 0.277 1 98.12 197 LEU B O 1
ATOM 5184 N N . LEU B 1 198 ? -10.617 43 1.405 1 98.12 198 LEU B N 1
ATOM 5185 C CA . LEU B 1 198 ? -11.594 42.875 2.48 1 98.12 198 LEU B CA 1
ATOM 5186 C C . LEU B 1 198 ? -13 43.156 1.969 1 98.12 198 LEU B C 1
ATOM 5188 O O . LEU B 1 198 ? -13.961 42.5 2.373 1 98.12 198 LEU B O 1
ATOM 5192 N N . GLY B 1 199 ? -13.078 44.188 1.146 1 98.31 199 GLY B N 1
ATOM 5193 C CA . GLY B 1 199 ? -14.367 44.531 0.551 1 98.31 199 GLY B CA 1
ATOM 5194 C C . GLY B 1 199 ? -14.945 43.375 -0.27 1 98.31 199 GLY B C 1
ATOM 5195 O O . GLY B 1 199 ? -16.156 43.125 -0.215 1 98.31 199 GLY B O 1
ATOM 5196 N N . LEU B 1 200 ? -14.047 42.781 -1.009 1 98.19 200 LEU B N 1
ATOM 5197 C CA . LEU B 1 200 ? -14.461 41.625 -1.771 1 98.19 200 LEU B CA 1
ATOM 5198 C C . LEU B 1 200 ? -15 40.531 -0.847 1 98.19 200 LEU B C 1
ATOM 5200 O O . LEU B 1 200 ? -16.047 39.938 -1.127 1 98.19 200 LEU B O 1
ATOM 5204 N N . ALA B 1 201 ? -14.328 40.25 0.246 1 98.44 201 ALA B N 1
ATOM 5205 C CA . ALA B 1 201 ? -14.703 39.188 1.185 1 98.44 201 ALA B CA 1
ATOM 5206 C C . ALA B 1 201 ? -16.016 39.531 1.875 1 98.44 201 ALA B C 1
ATOM 5208 O O . ALA B 1 201 ? -16.891 38.656 1.997 1 98.44 201 ALA B O 1
ATOM 5209 N N . LEU B 1 202 ? -16.219 40.75 2.223 1 98.06 202 LEU B N 1
ATOM 5210 C CA . LEU B 1 202 ? -17.391 41.156 3.002 1 98.06 202 LEU B CA 1
ATOM 5211 C C . LEU B 1 202 ? -18.562 41.531 2.088 1 98.06 202 LEU B C 1
ATOM 5213 O O . LEU B 1 202 ? -19.656 41.781 2.562 1 98.06 202 LEU B O 1
ATOM 5217 N N . LYS B 1 203 ? -18.266 41.594 0.834 1 96.75 203 LYS B N 1
ATOM 5218 C CA . LYS B 1 203 ? -19.25 42 -0.179 1 96.75 203 LYS B CA 1
ATOM 5219 C C . LYS B 1 203 ? -19.766 43.406 0.08 1 96.75 203 LYS B C 1
ATOM 5221 O O . LYS B 1 203 ? -20.938 43.688 -0.176 1 96.75 203 LYS B O 1
ATOM 5226 N N . SER B 1 204 ? -18.922 44.156 0.646 1 97.44 204 SER B N 1
ATOM 5227 C CA . SER B 1 204 ? -19.234 45.562 0.964 1 97.44 204 SER B CA 1
ATOM 5228 C C . SER B 1 204 ? -17.953 46.375 1.208 1 97.44 204 SER B C 1
ATOM 5230 O O . SER B 1 204 ? -17.312 46.219 2.25 1 97.44 204 SER B O 1
ATOM 5232 N N . GLN B 1 205 ? -17.656 47.219 0.289 1 96.88 205 GLN B N 1
ATOM 5233 C CA . GLN B 1 205 ? -16.484 48.062 0.456 1 96.88 205 GLN B CA 1
ATOM 5234 C C . GLN B 1 205 ? -16.641 49.031 1.634 1 96.88 205 GLN B C 1
ATOM 5236 O O . GLN B 1 205 ? -15.68 49.344 2.322 1 96.88 205 GLN B O 1
ATOM 5241 N N . GLU B 1 206 ? -17.844 49.438 1.862 1 96.44 206 GLU B N 1
ATOM 5242 C CA . GLU B 1 206 ? -18.141 50.312 2.988 1 96.44 206 GLU B CA 1
ATOM 5243 C C . GLU B 1 206 ? -17.828 49.625 4.316 1 96.44 206 GLU B C 1
ATOM 5245 O O . GLU B 1 206 ? -17.156 50.188 5.18 1 96.44 206 GLU B O 1
ATOM 5250 N N . SER B 1 207 ? -18.312 48.438 4.426 1 95.5 207 SER B N 1
ATOM 5251 C CA . SER B 1 207 ? -18.031 47.656 5.637 1 95.5 207 SER B CA 1
ATOM 5252 C C . SER B 1 207 ? -16.547 47.469 5.836 1 95.5 207 SER B C 1
ATOM 5254 O O . SER B 1 207 ? -16.047 47.562 6.961 1 95.5 207 SER B O 1
ATOM 5256 N N . ALA B 1 208 ? -15.836 47.25 4.754 1 97.19 208 ALA B N 1
ATOM 5257 C CA . ALA B 1 208 ? -14.398 47.031 4.816 1 97.19 208 ALA B CA 1
ATOM 5258 C C . ALA B 1 208 ? -13.672 48.281 5.281 1 97.19 208 ALA B C 1
ATOM 5260 O O . ALA B 1 208 ? -12.703 48.219 6.035 1 97.19 208 ALA B O 1
ATOM 5261 N N . ASN B 1 209 ? -14.141 49.406 4.812 1 96.62 209 ASN B N 1
ATOM 5262 C CA . ASN B 1 209 ? -13.523 50.688 5.16 1 96.62 209 ASN B CA 1
ATOM 5263 C C . ASN B 1 209 ? -13.781 51.031 6.621 1 96.62 209 ASN B C 1
ATOM 5265 O O . ASN B 1 209 ? -12.945 51.688 7.262 1 96.62 209 ASN B O 1
ATOM 5269 N N . ASP B 1 210 ? -14.922 50.625 7.125 1 96.06 210 ASP B N 1
ATOM 5270 C CA . ASP B 1 210 ? -15.336 51.031 8.469 1 96.06 210 ASP B CA 1
ATOM 5271 C C . ASP B 1 210 ? -14.758 50.094 9.523 1 96.06 210 ASP B C 1
ATOM 5273 O O . ASP B 1 210 ? -14.758 50.406 10.711 1 96.06 210 ASP B O 1
ATOM 5277 N N . LEU B 1 211 ? -14.352 49 9.102 1 97.44 211 LEU B N 1
ATOM 5278 C CA . LEU B 1 211 ? -13.859 48 10.039 1 97.44 211 LEU B CA 1
ATOM 5279 C C . LEU B 1 211 ? -12.57 48.438 10.703 1 97.44 211 LEU B C 1
ATOM 5281 O O . LEU B 1 211 ? -11.648 48.906 10.023 1 97.44 211 LEU B O 1
ATOM 5285 N N . ILE B 1 212 ? -12.523 48.375 12.023 1 98.38 212 ILE B N 1
ATOM 5286 C CA . ILE B 1 212 ? -11.297 48.656 12.758 1 98.38 212 ILE B CA 1
ATOM 5287 C C . ILE B 1 212 ? -10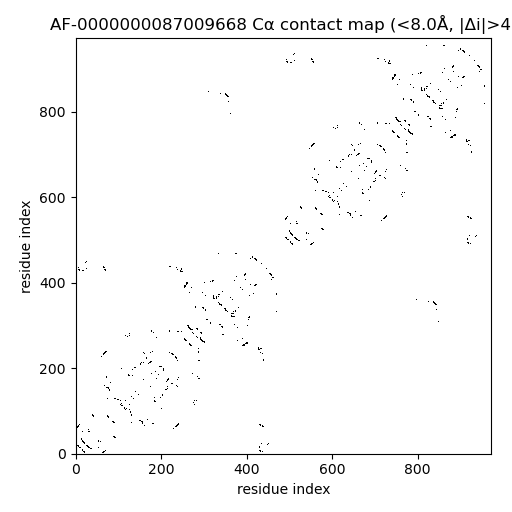.398 47.438 12.75 1 98.38 212 ILE B C 1
ATOM 5289 O O . ILE B 1 212 ? -10.836 46.344 13.109 1 98.38 212 ILE B O 1
ATOM 5293 N N . LEU B 1 213 ? -9.203 47.562 12.258 1 98.12 213 LEU B N 1
ATOM 5294 C CA . LEU B 1 213 ? -8.188 46.5 12.242 1 98.12 213 LEU B CA 1
ATOM 5295 C C . LEU B 1 213 ? -7 46.875 13.125 1 98.12 213 LEU B C 1
ATOM 5297 O O . LEU B 1 213 ? -6.727 48.062 13.328 1 98.12 213 LEU B O 1
ATOM 5301 N N . PRO B 1 214 ? -6.34 45.875 13.703 1 97.88 214 PRO B N 1
ATOM 5302 C CA . PRO B 1 214 ? -5.227 46.156 14.617 1 97.88 214 PRO B CA 1
ATOM 5303 C C . PRO B 1 214 ? -4.082 46.906 13.938 1 97.88 214 PRO B C 1
ATOM 5305 O O . PRO B 1 214 ? -3.764 46.656 12.781 1 97.88 214 PRO B O 1
ATOM 5308 N N . ASN B 1 215 ? -3.41 47.781 14.719 1 97.31 215 ASN B N 1
ATOM 5309 C CA . ASN B 1 215 ? -2.203 48.469 14.242 1 97.31 215 ASN B CA 1
ATOM 5310 C C . ASN B 1 215 ? -1.038 47.469 14.109 1 97.31 215 ASN B C 1
ATOM 5312 O O . ASN B 1 215 ? -0.776 46.688 15.023 1 97.31 215 ASN B O 1
ATOM 5316 N N . ILE B 1 216 ? -0.329 47.5 12.977 1 97.19 216 ILE B N 1
ATOM 5317 C CA . ILE B 1 216 ? 0.769 46.594 12.734 1 97.19 216 ILE B CA 1
ATOM 5318 C C . ILE B 1 216 ? 2.047 47.125 13.375 1 97.19 216 ILE B C 1
ATOM 5320 O O . ILE B 1 216 ? 2.598 48.125 12.938 1 97.19 216 ILE B O 1
ATOM 5324 N N . GLY B 1 217 ? 2.482 46.469 14.375 1 96.56 217 GLY B N 1
ATOM 5325 C CA . GLY B 1 217 ? 3.693 46.875 15.078 1 96.56 217 GLY B CA 1
ATOM 5326 C C . GLY B 1 217 ? 4.953 46.281 14.477 1 96.56 217 GLY B C 1
ATOM 5327 O O . GLY B 1 217 ? 4.902 45.25 13.781 1 96.56 217 GLY B O 1
ATOM 5328 N N . LYS B 1 218 ? 6.066 46.969 14.758 1 95.94 218 LYS B N 1
ATOM 5329 C CA . LYS B 1 218 ? 7.379 46.469 14.391 1 95.94 218 LYS B CA 1
ATOM 5330 C C . LYS B 1 218 ? 7.844 45.406 15.375 1 95.94 218 LYS B C 1
ATOM 5332 O O . LYS B 1 218 ? 7.316 45.281 16.484 1 95.94 218 LYS B O 1
ATOM 5337 N N . PRO B 1 219 ? 8.836 44.625 14.977 1 95.88 219 PRO B N 1
ATOM 5338 C CA . PRO B 1 219 ? 9.289 43.5 15.82 1 95.88 219 PRO B CA 1
ATOM 5339 C C . PRO B 1 219 ? 9.766 43.969 17.188 1 95.88 219 PRO B C 1
ATOM 5341 O O . PRO B 1 219 ? 9.586 43.25 18.188 1 95.88 219 PRO B O 1
ATOM 5344 N N . ASN B 1 220 ? 10.352 45.094 17.281 1 96.94 220 ASN B N 1
ATOM 5345 C CA . ASN B 1 220 ? 10.938 45.594 18.531 1 96.94 220 ASN B CA 1
ATOM 5346 C C . ASN B 1 220 ? 10.164 46.781 19.094 1 96.94 220 ASN B C 1
ATOM 5348 O O . ASN B 1 220 ? 10.711 47.594 19.844 1 96.94 220 ASN B O 1
ATOM 5352 N N . GLU B 1 221 ? 8.953 46.875 18.703 1 97.56 221 GLU B N 1
ATOM 5353 C CA . GLU B 1 221 ? 8.148 48.031 19.109 1 97.56 221 GLU B CA 1
ATOM 5354 C C . GLU B 1 221 ? 7.395 47.75 20.406 1 97.56 221 GLU B C 1
ATOM 5356 O O . GLU B 1 221 ? 6.871 46.656 20.594 1 97.56 221 GLU B O 1
ATOM 5361 N N . ILE B 1 222 ? 7.398 48.688 21.359 1 98.19 222 ILE B N 1
ATOM 5362 C CA . ILE B 1 222 ? 6.457 48.656 22.469 1 98.19 222 ILE B CA 1
ATOM 5363 C C . ILE B 1 222 ? 5.109 49.219 22 1 98.19 222 ILE B C 1
ATOM 5365 O O . ILE B 1 222 ? 4.988 50.406 21.719 1 98.19 222 ILE B O 1
ATOM 5369 N N . ILE B 1 223 ? 4.105 48.438 21.984 1 97.31 223 ILE B N 1
ATOM 5370 C CA . ILE B 1 223 ? 2.832 48.812 21.391 1 97.31 223 ILE B CA 1
ATOM 5371 C C . ILE B 1 223 ? 1.865 49.25 22.469 1 97.31 223 ILE B C 1
ATOM 5373 O O . ILE B 1 223 ? 0.754 49.719 22.188 1 97.31 223 ILE B O 1
ATOM 5377 N N . GLY B 1 224 ? 2.203 49.094 23.703 1 96.5 224 GLY B N 1
ATOM 5378 C CA . GLY B 1 224 ? 1.363 49.5 24.828 1 96.5 224 GLY B CA 1
ATOM 5379 C C . GLY B 1 224 ? 1.924 49.062 26.156 1 96.5 224 GLY B C 1
ATOM 5380 O O . GLY B 1 224 ? 3.096 48.688 26.266 1 96.5 224 GLY B O 1
ATOM 5381 N N . THR B 1 225 ? 1.042 49.25 27.234 1 96.31 225 THR B N 1
ATOM 5382 C CA . THR B 1 225 ? 1.424 48.875 28.578 1 96.31 225 THR B CA 1
ATOM 5383 C C . THR B 1 225 ? 0.251 48.219 29.297 1 96.31 225 THR B C 1
ATOM 5385 O O . THR B 1 225 ? -0.908 48.438 28.953 1 96.31 225 THR B O 1
ATOM 5388 N N . MET B 1 226 ? 0.601 47.344 30.125 1 95.44 226 MET B N 1
ATOM 5389 C CA . MET B 1 226 ? -0.379 46.781 31.047 1 95.44 226 MET B CA 1
ATOM 5390 C C . MET B 1 226 ? -0.058 47.156 32.469 1 95.44 226 MET B C 1
ATOM 5392 O O . MET B 1 226 ? 1.111 47.219 32.875 1 95.44 226 MET B O 1
ATOM 5396 N N . ARG B 1 227 ? -1.094 47.406 33.156 1 92.25 227 ARG B N 1
ATOM 5397 C CA . ARG B 1 227 ? -0.922 47.781 34.562 1 92.25 227 ARG B CA 1
ATOM 5398 C C . ARG B 1 227 ? -0.931 46.531 35.438 1 92.25 227 ARG B C 1
ATOM 5400 O O . ARG B 1 227 ? -1.773 45.656 35.281 1 92.25 227 ARG B O 1
ATOM 5407 N N . ASN B 1 228 ? -0.031 46.438 36.219 1 88.38 228 ASN B N 1
ATOM 5408 C CA . ASN B 1 228 ? 0.056 45.438 37.281 1 88.38 228 ASN B CA 1
ATOM 5409 C C . ASN B 1 228 ? 0.25 46.094 38.656 1 88.38 228 ASN B C 1
ATOM 5411 O O . ASN B 1 228 ? 1.382 46.25 39.094 1 88.38 228 ASN B O 1
ATOM 5415 N N . GLY B 1 229 ? -0.818 46.25 39.312 1 81.5 229 GLY B N 1
ATOM 5416 C CA . GLY B 1 229 ? -0.742 47.094 40.5 1 81.5 229 GLY B CA 1
ATOM 5417 C C . GLY B 1 229 ? -0.224 48.469 40.188 1 81.5 229 GLY B C 1
ATOM 5418 O O . GLY B 1 229 ? -0.77 49.188 39.344 1 81.5 229 GLY B O 1
ATOM 5419 N N . LYS B 1 230 ? 0.888 48.875 40.875 1 86.94 230 LYS B N 1
ATOM 5420 C CA . LYS B 1 230 ? 1.478 50.188 40.688 1 86.94 230 LYS B CA 1
ATOM 5421 C C . LYS B 1 230 ? 2.525 50.156 39.562 1 86.94 230 LYS B C 1
ATOM 5423 O O . LYS B 1 230 ? 3.037 51.219 39.188 1 86.94 230 LYS B O 1
ATOM 5428 N N . LYS B 1 231 ? 2.748 49.062 39.094 1 90.56 231 LYS B N 1
ATOM 5429 C CA . LYS B 1 231 ? 3.803 48.938 38.094 1 90.56 231 LYS B CA 1
ATOM 5430 C C . LYS B 1 231 ? 3.217 48.781 36.688 1 90.56 231 LYS B C 1
ATOM 5432 O O . LYS B 1 231 ? 2.049 48.438 36.531 1 90.56 231 LYS B O 1
ATOM 5437 N N . LYS B 1 232 ? 4.035 49.156 35.781 1 94.56 232 LYS B N 1
ATOM 5438 C CA . LYS B 1 232 ? 3.682 49.031 34.344 1 94.56 232 LYS B CA 1
ATOM 5439 C C . LYS B 1 232 ? 4.574 48 33.656 1 94.56 232 LYS B C 1
ATOM 5441 O O . LYS B 1 232 ? 5.777 47.938 33.906 1 94.56 232 LYS B O 1
ATOM 5446 N N . ILE B 1 233 ? 3.996 47.188 32.938 1 97.06 233 ILE B N 1
ATOM 5447 C CA . ILE B 1 233 ? 4.699 46.219 32.094 1 97.06 233 ILE B CA 1
ATOM 5448 C C . ILE B 1 233 ? 4.543 46.625 30.609 1 97.06 233 ILE B C 1
ATOM 5450 O O . ILE B 1 233 ? 3.428 46.844 30.141 1 97.06 233 ILE B O 1
ATOM 5454 N N . SER B 1 234 ? 5.699 46.812 29.938 1 97.88 234 SER B N 1
ATOM 5455 C CA . SER B 1 234 ? 5.617 47.094 28.516 1 97.88 234 SER B CA 1
ATOM 5456 C C . SER B 1 234 ? 5.117 45.906 27.719 1 97.88 234 SER B C 1
ATOM 5458 O O . SER B 1 234 ? 5.453 44.75 28.047 1 97.88 234 SER B O 1
ATOM 5460 N N . LEU B 1 235 ? 4.301 46.156 26.719 1 98.44 235 LEU B N 1
ATOM 5461 C CA . LEU B 1 235 ? 3.795 45.094 25.844 1 98.44 235 LEU B CA 1
ATOM 5462 C C . LEU B 1 235 ? 4.41 45.219 24.453 1 98.44 235 LEU B C 1
ATOM 5464 O O . LEU B 1 235 ? 4.344 46.281 23.812 1 98.44 235 LEU B O 1
ATOM 5468 N N . ALA B 1 236 ? 5.09 44.188 24.016 1 98.31 236 ALA B N 1
ATOM 5469 C CA . ALA B 1 236 ? 5.594 44.094 22.641 1 98.31 236 ALA B CA 1
ATOM 5470 C C . ALA B 1 236 ? 4.504 43.625 21.688 1 98.31 236 ALA B C 1
ATOM 5472 O O . ALA B 1 236 ? 3.404 43.281 22.109 1 98.31 236 ALA B O 1
ATOM 5473 N N . ALA B 1 237 ? 4.793 43.656 20.359 1 96.56 237 ALA B N 1
ATOM 5474 C CA . ALA B 1 237 ? 3.789 43.469 19.312 1 96.56 237 ALA B CA 1
ATOM 5475 C C . ALA B 1 237 ? 3.24 42.062 19.312 1 96.56 237 ALA B C 1
ATOM 5477 O O . ALA B 1 237 ? 2.092 41.812 18.922 1 96.56 237 ALA B O 1
ATOM 5478 N N . GLY B 1 238 ? 4.109 41.062 19.75 1 97.69 238 GLY B N 1
ATOM 5479 C CA . GLY B 1 238 ? 3.723 39.656 19.625 1 97.69 238 GLY B CA 1
ATOM 5480 C C . GLY B 1 238 ? 3.967 39.094 18.234 1 97.69 238 GLY B C 1
ATOM 5481 O O . GLY B 1 238 ? 4.594 39.75 17.406 1 97.69 238 GLY B O 1
ATOM 5482 N N . CYS B 1 239 ? 3.492 37.812 18.031 1 98.06 239 CYS B N 1
ATOM 5483 C CA . CYS B 1 239 ? 3.721 37.188 16.75 1 98.06 239 CYS B CA 1
ATOM 5484 C C . CYS B 1 239 ? 2.889 35.906 16.609 1 98.06 239 CYS B C 1
ATOM 5486 O O . CYS B 1 239 ? 2.328 35.438 17.594 1 98.06 239 CYS B O 1
ATOM 5488 N N . GLY B 1 240 ? 2.756 35.438 15.398 1 97.88 240 GLY B N 1
ATOM 5489 C CA . GLY B 1 240 ? 2.191 34.094 15.18 1 97.88 240 GLY B CA 1
ATOM 5490 C C . GLY B 1 240 ? 3.039 33 15.758 1 97.88 240 GLY B C 1
ATOM 5491 O O . GLY B 1 240 ? 4.238 33.156 15.977 1 97.88 240 GLY B O 1
ATOM 5492 N N . ASP B 1 241 ? 2.422 31.844 15.953 1 97 241 ASP B N 1
ATOM 5493 C CA . ASP B 1 241 ? 3.096 30.766 16.656 1 97 241 ASP B CA 1
ATOM 5494 C C . ASP B 1 241 ? 4.312 30.266 15.883 1 97 241 ASP B C 1
ATOM 5496 O O . ASP B 1 241 ? 5.395 30.109 16.453 1 97 241 ASP B O 1
ATOM 5500 N N . ASN B 1 242 ? 4.25 30.047 14.555 1 96.44 242 ASN B N 1
ATOM 5501 C CA . ASN B 1 242 ? 5.398 29.578 13.789 1 96.44 242 ASN B CA 1
ATOM 5502 C C . ASN B 1 242 ? 6.52 30.609 13.766 1 96.44 242 ASN B C 1
ATOM 5504 O O . ASN B 1 242 ? 7.699 30.25 13.828 1 96.44 242 ASN B O 1
ATOM 5508 N N . ALA B 1 243 ? 6.129 31.875 13.641 1 97.56 243 ALA B N 1
ATOM 5509 C CA . ALA B 1 243 ? 7.113 32.938 13.703 1 97.56 243 ALA B CA 1
ATOM 5510 C C . ALA B 1 243 ? 7.77 33.031 15.078 1 97.56 243 ALA B C 1
ATOM 5512 O O . ALA B 1 243 ? 8.977 33.25 15.188 1 97.56 243 ALA B O 1
ATOM 5513 N N . GLY B 1 244 ? 6.988 32.844 16.109 1 97.5 244 GLY B N 1
ATOM 5514 C CA . GLY B 1 244 ? 7.527 32.781 17.453 1 97.5 244 GLY B CA 1
ATOM 5515 C C . GLY B 1 244 ? 8.531 31.656 17.641 1 97.5 244 GLY B C 1
ATOM 5516 O O . GLY B 1 244 ? 9.578 31.844 18.25 1 97.5 244 GLY B O 1
ATOM 5517 N N . ALA B 1 245 ? 8.211 30.5 17.125 1 96.44 245 ALA B N 1
ATOM 5518 C CA . ALA B 1 245 ? 9.117 29.359 17.203 1 96.44 245 ALA B CA 1
ATOM 5519 C C . ALA B 1 245 ? 10.43 29.656 16.5 1 96.44 245 ALA B C 1
ATOM 5521 O O . ALA B 1 245 ? 11.508 29.344 17.016 1 96.44 245 ALA B O 1
ATOM 5522 N N . ALA B 1 246 ? 10.344 30.203 15.305 1 96.06 246 ALA B N 1
ATOM 5523 C CA . ALA B 1 246 ? 11.547 30.547 14.562 1 96.06 246 ALA B CA 1
ATOM 5524 C C . ALA B 1 246 ? 12.422 31.531 15.344 1 96.06 246 ALA B C 1
ATOM 5526 O O . ALA B 1 246 ? 13.641 31.391 15.391 1 96.06 246 ALA B O 1
ATOM 5527 N N . LEU B 1 247 ? 11.789 32.531 15.898 1 96.12 247 LEU B N 1
ATOM 5528 C CA . LEU B 1 247 ? 12.508 33.531 16.703 1 96.12 247 LEU B CA 1
ATOM 5529 C C . LEU B 1 247 ? 13.141 32.875 17.922 1 96.12 247 LEU B C 1
ATOM 5531 O O . LEU B 1 247 ? 14.297 33.156 18.25 1 96.12 247 LEU B O 1
ATOM 5535 N N . GLY B 1 248 ? 12.383 32.031 18.594 1 96 248 GLY B N 1
ATOM 5536 C CA . GLY B 1 248 ? 12.859 31.344 19.781 1 96 248 GLY B CA 1
ATOM 5537 C C . GLY B 1 248 ? 14.031 30.422 19.516 1 96 248 GLY B C 1
ATOM 5538 O O . GLY B 1 248 ? 14.883 30.219 20.375 1 96 248 GLY B O 1
ATOM 5539 N N . LEU B 1 249 ? 14.055 29.891 18.328 1 94.5 249 LEU B N 1
ATOM 5540 C CA . LEU B 1 249 ? 15.102 28.969 17.922 1 94.5 249 LEU B CA 1
ATOM 5541 C C . LEU B 1 249 ? 16.281 29.719 17.312 1 94.5 249 LEU B C 1
ATOM 5543 O O . LEU B 1 249 ? 17.312 29.109 17 1 94.5 249 LEU B O 1
ATOM 5547 N N . SER B 1 250 ? 16.188 31.016 17.141 1 91.88 250 SER B N 1
ATOM 5548 C CA . SER B 1 250 ? 17.203 31.859 16.531 1 91.88 250 SER B CA 1
ATOM 5549 C C . SER B 1 250 ? 17.594 31.328 15.148 1 91.88 250 SER B C 1
ATOM 5551 O O . SER B 1 250 ? 18.781 31.172 14.852 1 91.88 250 SER B O 1
ATOM 5553 N N . ILE B 1 251 ? 16.594 31.031 14.406 1 91.06 251 ILE B N 1
ATOM 5554 C CA . ILE B 1 251 ? 16.797 30.5 13.062 1 91.06 251 ILE B CA 1
ATOM 5555 C C . ILE B 1 251 ? 17.328 31.609 12.156 1 91.06 251 ILE B C 1
ATOM 5557 O O . ILE B 1 251 ? 16.812 32.719 12.164 1 91.06 251 ILE B O 1
ATOM 5561 N N . GLY B 1 252 ? 18.406 31.312 11.438 1 88.5 252 GLY B N 1
ATOM 5562 C CA . GLY B 1 252 ? 18.984 32.281 10.5 1 88.5 252 GLY B CA 1
ATOM 5563 C C . GLY B 1 252 ? 18.484 32.094 9.078 1 88.5 252 GLY B C 1
ATOM 5564 O O . GLY B 1 252 ? 17.75 31.141 8.789 1 88.5 252 GLY B O 1
ATOM 5565 N N . THR B 1 253 ? 18.875 33.094 8.242 1 89.25 253 THR B N 1
ATOM 5566 C CA . THR B 1 253 ? 18.516 33 6.832 1 89.25 253 THR B CA 1
ATOM 5567 C C . THR B 1 253 ? 19.062 31.719 6.207 1 89.25 253 THR B C 1
ATOM 5569 O O . THR B 1 253 ? 20.219 31.359 6.445 1 89.25 253 THR B O 1
ATOM 5572 N N . GLY B 1 254 ? 18.219 30.984 5.449 1 87.75 254 GLY B N 1
ATOM 5573 C CA . GLY B 1 254 ? 18.625 29.766 4.77 1 87.75 254 GLY B CA 1
ATOM 5574 C C . GLY B 1 254 ? 18.5 28.531 5.633 1 87.75 254 GLY B C 1
ATOM 5575 O O . GLY B 1 254 ? 18.812 27.422 5.191 1 87.75 254 GLY B O 1
ATOM 5576 N N . GLU B 1 255 ? 18.078 28.672 6.816 1 90.75 255 GLU B N 1
ATOM 5577 C CA . GLU B 1 255 ? 17.828 27.547 7.711 1 90.75 255 GLU B CA 1
ATOM 5578 C C . GLU B 1 255 ? 16.344 27.219 7.789 1 90.75 255 GLU B C 1
ATOM 5580 O O . GLU B 1 255 ? 15.5 28.109 7.867 1 90.75 255 GLU B O 1
ATOM 5585 N N . ALA B 1 256 ? 16.062 25.953 7.684 1 94.62 256 ALA B N 1
ATOM 5586 C CA . ALA B 1 256 ? 14.672 25.516 7.711 1 94.62 256 ALA B CA 1
ATOM 5587 C C . ALA B 1 256 ? 14.336 24.844 9.039 1 94.62 256 ALA B C 1
ATOM 5589 O O . ALA B 1 256 ? 15.203 24.234 9.664 1 94.62 256 ALA B O 1
ATOM 5590 N N . VAL B 1 257 ? 13.148 25.094 9.5 1 96.25 257 VAL B N 1
ATOM 5591 C CA . VAL B 1 257 ? 12.594 24.359 10.633 1 96.25 257 VAL B CA 1
ATOM 5592 C C . VAL B 1 257 ? 11.609 23.297 10.133 1 96.25 257 VAL B C 1
ATOM 5594 O O . VAL B 1 257 ? 10.68 23.625 9.383 1 96.25 257 VAL B O 1
ATOM 5597 N N . LEU B 1 258 ? 11.875 22.094 10.422 1 96.81 258 LEU B N 1
ATOM 5598 C CA . LEU B 1 258 ? 10.961 20.984 10.164 1 96.81 258 LEU B CA 1
ATOM 5599 C C . LEU B 1 258 ? 10.266 20.547 11.445 1 96.81 258 LEU B C 1
ATOM 5601 O O . LEU B 1 258 ? 10.875 19.922 12.305 1 96.81 258 LEU B O 1
ATOM 5605 N N . SER B 1 259 ? 9.023 20.906 11.594 1 96.31 259 SER B N 1
ATOM 5606 C CA . SER B 1 259 ? 8.219 20.547 12.758 1 96.31 259 SER B CA 1
ATOM 5607 C C . SER B 1 259 ? 7.379 19.297 12.484 1 96.31 259 SER B C 1
ATOM 5609 O O . SER B 1 259 ? 6.484 19.328 11.633 1 96.31 259 SER B O 1
ATOM 5611 N N . ILE B 1 260 ? 7.621 18.234 13.219 1 96.31 260 ILE B N 1
ATOM 5612 C CA . ILE B 1 260 ? 6.883 17 13.039 1 96.31 260 ILE B CA 1
ATOM 5613 C C . ILE B 1 260 ? 5.941 16.781 14.219 1 96.31 260 ILE B C 1
ATOM 5615 O O . ILE B 1 260 ? 6.328 16.156 15.219 1 96.31 260 ILE B O 1
ATOM 5619 N N . GLY B 1 261 ? 4.746 17.297 14.195 1 93.88 261 GLY B N 1
ATOM 5620 C CA . GLY B 1 261 ? 3.629 16.906 15.039 1 93.88 261 GLY B CA 1
ATOM 5621 C C . GLY B 1 261 ? 2.754 15.828 14.414 1 93.88 261 GLY B C 1
ATOM 5622 O O . GLY B 1 261 ? 3.242 14.984 13.664 1 93.88 261 GLY B O 1
ATOM 5623 N N . THR B 1 262 ? 1.418 15.906 14.805 1 91.88 262 THR B N 1
ATOM 5624 C CA . THR B 1 262 ? 0.493 15.031 14.086 1 91.88 262 THR B CA 1
ATOM 5625 C C . THR B 1 262 ? 0.512 15.336 12.594 1 91.88 262 THR B C 1
ATOM 5627 O O . THR B 1 262 ? 0.534 14.422 11.766 1 91.88 262 THR B O 1
ATOM 5630 N N . SER B 1 263 ? 0.573 16.625 12.289 1 93.5 263 SER B N 1
ATOM 5631 C CA . SER B 1 263 ? 0.855 17.156 10.961 1 93.5 263 SER B CA 1
ATOM 5632 C C . SER B 1 263 ? 2.256 17.75 10.891 1 93.5 263 SER B C 1
ATOM 5634 O O . SER B 1 263 ? 2.977 17.781 11.891 1 93.5 263 SER B O 1
ATOM 5636 N N . GLY B 1 264 ? 2.674 18.062 9.68 1 94.69 264 GLY B N 1
ATOM 5637 C CA . GLY B 1 264 ? 4.012 18.594 9.5 1 94.69 264 GLY B CA 1
ATOM 5638 C C . GLY B 1 264 ? 4.012 20.031 8.992 1 94.69 264 GLY B C 1
ATOM 5639 O O . GLY B 1 264 ? 3.109 20.438 8.258 1 94.69 264 GLY B O 1
ATOM 5640 N N . VAL B 1 265 ? 5.043 20.828 9.414 1 96.44 265 VAL B N 1
ATOM 5641 C CA . VAL B 1 265 ? 5.25 22.172 8.914 1 96.44 265 VAL B CA 1
ATOM 5642 C C . VAL B 1 265 ? 6.727 22.375 8.578 1 96.44 265 VAL B C 1
ATOM 5644 O O . VAL B 1 265 ? 7.605 22 9.352 1 96.44 265 VAL B O 1
ATOM 5647 N N . VAL B 1 266 ? 6.961 22.859 7.445 1 96.56 266 VAL B N 1
ATOM 5648 C CA . VAL B 1 266 ? 8.281 23.359 7.066 1 96.56 266 VAL B CA 1
ATOM 5649 C C . VAL B 1 266 ? 8.258 24.875 6.953 1 96.56 266 VAL B C 1
ATOM 5651 O O . VAL B 1 266 ? 7.41 25.438 6.25 1 96.56 266 VAL B O 1
ATOM 5654 N N . SER B 1 267 ? 9.086 25.516 7.684 1 96.31 267 SER B N 1
ATOM 5655 C CA . SER B 1 267 ? 9.227 26.969 7.57 1 96.31 267 SER B CA 1
ATOM 5656 C C . SER B 1 267 ? 10.688 27.359 7.422 1 96.31 267 SER B C 1
ATOM 5658 O O . SER B 1 267 ? 11.586 26.641 7.84 1 96.31 267 SER B O 1
ATOM 5660 N N . LEU B 1 268 ? 10.883 28.438 6.793 1 93 268 LEU B N 1
ATOM 5661 C CA . LEU B 1 268 ? 12.219 28.953 6.5 1 93 268 LEU B CA 1
ATOM 5662 C C . LEU B 1 268 ? 12.281 30.453 6.754 1 93 268 LEU B C 1
ATOM 5664 O O . LEU B 1 268 ? 11.328 31.188 6.445 1 93 268 LEU B O 1
ATOM 5668 N N . VAL B 1 269 ? 13.352 30.906 7.379 1 92.75 269 VAL B N 1
ATOM 5669 C CA . VAL B 1 269 ? 13.562 32.344 7.438 1 92.75 269 VAL B CA 1
ATOM 5670 C C . VAL B 1 269 ? 14.273 32.812 6.168 1 92.75 269 VAL B C 1
ATOM 5672 O O . VAL B 1 269 ? 15.32 32.281 5.801 1 92.75 269 VAL B O 1
ATOM 5675 N N . SER B 1 270 ? 13.656 33.719 5.492 1 92.69 270 SER B N 1
ATOM 5676 C CA . SER B 1 270 ? 14.164 34.25 4.223 1 92.69 270 SER B CA 1
ATOM 5677 C C . SER B 1 270 ? 14.281 35.75 4.246 1 92.69 270 SER B C 1
ATOM 5679 O O . SER B 1 270 ? 13.539 36.438 4.961 1 92.69 270 SER B O 1
ATOM 5681 N N . ASP B 1 271 ? 15.227 36.281 3.432 1 92 271 ASP B N 1
ATOM 5682 C CA . ASP B 1 271 ? 15.391 37.75 3.301 1 92 271 ASP B CA 1
ATOM 5683 C C . ASP B 1 271 ? 14.453 38.312 2.23 1 92 271 ASP B C 1
ATOM 5685 O O . ASP B 1 271 ? 14.25 39.5 2.15 1 92 271 ASP B O 1
ATOM 5689 N N . LYS B 1 272 ? 13.883 37.438 1.517 1 90.69 272 LYS B N 1
ATOM 5690 C CA . LYS B 1 272 ? 12.969 37.844 0.45 1 90.69 272 LYS B CA 1
ATOM 5691 C C . LYS B 1 272 ? 11.617 37.156 0.597 1 90.69 272 LYS B C 1
ATOM 5693 O O . LYS B 1 272 ? 11.531 36.031 1.064 1 90.69 272 LYS B O 1
ATOM 5698 N N . PRO B 1 273 ? 10.609 37.969 0.22 1 91.88 273 PRO B N 1
ATOM 5699 C CA . PRO B 1 273 ? 9.297 37.312 0.222 1 91.88 273 PRO B CA 1
ATOM 5700 C C . PRO B 1 273 ? 9.195 36.188 -0.808 1 91.88 273 PRO B C 1
ATOM 5702 O O . PRO B 1 273 ? 9.852 36.25 -1.851 1 91.88 273 PRO B O 1
ATOM 5705 N N . VAL B 1 274 ? 8.484 35.219 -0.524 1 91.44 274 VAL B N 1
ATOM 5706 C CA . VAL B 1 274 ? 8.258 34.094 -1.434 1 91.44 274 VAL B CA 1
ATOM 5707 C C . VAL B 1 274 ? 6.832 34.156 -1.969 1 91.44 274 VAL B C 1
ATOM 5709 O O . VAL B 1 274 ? 5.891 34.438 -1.222 1 91.44 274 VAL B O 1
ATOM 5712 N N . LYS B 1 275 ? 6.668 34 -3.27 1 93.38 275 LYS B N 1
ATOM 5713 C CA . LYS B 1 275 ? 5.371 33.938 -3.939 1 93.38 275 LYS B CA 1
ATOM 5714 C C . LYS B 1 275 ? 5.227 32.625 -4.727 1 93.38 275 LYS B C 1
ATOM 5716 O O . LYS B 1 275 ? 6.039 32.344 -5.605 1 93.38 275 LYS B O 1
ATOM 5721 N N . ASP B 1 276 ? 4.277 31.891 -4.359 1 94.56 276 ASP B N 1
ATOM 5722 C CA . ASP B 1 276 ? 4.035 30.609 -5.016 1 94.56 276 ASP B CA 1
ATOM 5723 C C . ASP B 1 276 ? 2.605 30.516 -5.547 1 94.56 276 ASP B C 1
ATOM 5725 O O . ASP B 1 276 ? 1.668 30.281 -4.781 1 94.56 276 ASP B O 1
ATOM 5729 N N . ILE B 1 277 ? 2.365 30.531 -6.828 1 92.25 277 ILE B N 1
ATOM 5730 C CA . ILE B 1 277 ? 1.045 30.594 -7.449 1 92.25 277 ILE B CA 1
ATOM 5731 C C . ILE B 1 277 ? 0.326 29.266 -7.277 1 92.25 277 ILE B C 1
ATOM 5733 O O . ILE B 1 277 ? -0.902 29.188 -7.367 1 92.25 277 ILE B O 1
ATOM 5737 N N . THR B 1 278 ? 1.113 28.234 -7 1 89.12 278 THR B N 1
ATOM 5738 C CA . THR B 1 278 ? 0.48 26.938 -6.793 1 89.12 278 THR B CA 1
ATOM 5739 C C . THR B 1 278 ? -0.252 26.891 -5.453 1 89.12 278 THR B C 1
ATOM 5741 O O . THR B 1 278 ? -1.151 26.078 -5.254 1 89.12 278 THR B O 1
ATOM 5744 N N . GLY B 1 279 ? 0.202 27.734 -4.547 1 91.31 279 GLY B N 1
ATOM 5745 C CA . GLY B 1 279 ? -0.396 27.781 -3.221 1 91.31 279 GLY B CA 1
ATOM 5746 C C . GLY B 1 279 ? 0.243 26.797 -2.248 1 91.31 279 GLY B C 1
ATOM 5747 O O . GLY B 1 279 ? -0.154 26.734 -1.083 1 91.31 279 GLY B O 1
ATOM 5748 N N . ALA B 1 280 ? 1.269 26.109 -2.646 1 91.19 280 ALA B N 1
ATOM 5749 C CA . ALA B 1 280 ? 1.944 25.141 -1.783 1 91.19 280 ALA B CA 1
ATOM 5750 C C . ALA B 1 280 ? 2.734 25.859 -0.685 1 91.19 280 ALA B C 1
ATOM 5752 O O . ALA B 1 280 ? 2.781 25.375 0.455 1 91.19 280 ALA B O 1
ATOM 5753 N N . VAL B 1 281 ? 3.354 26.938 -1.028 1 95.19 281 VAL B N 1
ATOM 5754 C CA . VAL B 1 281 ? 4.137 27.719 -0.075 1 95.19 281 VAL B CA 1
ATOM 5755 C C . VAL B 1 281 ? 3.377 29 0.292 1 95.19 281 VAL B C 1
ATOM 5757 O O . VAL B 1 281 ? 3.035 29.797 -0.582 1 95.19 281 VAL B O 1
ATOM 5760 N N . ALA B 1 282 ? 3.045 29.156 1.524 1 96.25 282 ALA B N 1
ATOM 5761 C CA . ALA B 1 282 ? 2.475 30.406 2.016 1 96.25 282 ALA B CA 1
ATOM 5762 C C . ALA B 1 282 ? 3.566 31.438 2.293 1 96.25 282 ALA B C 1
ATOM 5764 O O . ALA B 1 282 ? 4.484 31.172 3.076 1 96.25 282 ALA B O 1
ATOM 5765 N N . GLY B 1 283 ? 3.451 32.531 1.673 1 96.19 283 GLY B N 1
ATOM 5766 C CA . GLY B 1 283 ? 4.453 33.594 1.812 1 96.19 283 GLY B CA 1
ATOM 5767 C C . GLY B 1 283 ? 4.25 34.469 3.043 1 96.19 283 GLY B C 1
ATOM 5768 O O . GLY B 1 283 ? 4.02 35.656 2.93 1 96.19 283 GLY B O 1
ATOM 5769 N N . PHE B 1 284 ? 4.5 33.938 4.227 1 97.19 284 PHE B N 1
ATOM 5770 C CA . PHE B 1 284 ? 4.297 34.656 5.484 1 97.19 284 PHE B CA 1
ATOM 5771 C C . PHE B 1 284 ? 5.516 35.5 5.828 1 97.19 284 PHE B C 1
ATOM 5773 O O . PHE B 1 284 ? 6.527 35.469 5.125 1 97.19 284 PHE B O 1
ATOM 5780 N N . ALA B 1 285 ? 5.352 36.312 6.812 1 97.25 285 ALA B N 1
ATOM 5781 C CA . ALA B 1 285 ? 6.453 37.031 7.438 1 97.25 285 ALA B CA 1
ATOM 5782 C C . ALA B 1 285 ? 6.863 36.375 8.758 1 97.25 285 ALA B C 1
ATOM 5784 O O . ALA B 1 285 ? 6.066 35.688 9.383 1 97.25 285 ALA B O 1
ATOM 5785 N N . ASP B 1 286 ? 8.117 36.562 9.094 1 96.44 286 ASP B N 1
ATOM 5786 C CA . ASP B 1 286 ? 8.539 36.094 10.406 1 96.44 286 ASP B CA 1
ATOM 5787 C C . ASP B 1 286 ? 8.383 37.188 11.453 1 96.44 286 ASP B C 1
ATOM 5789 O O . ASP B 1 286 ? 7.648 38.156 11.234 1 96.44 286 ASP B O 1
ATOM 5793 N N . ALA B 1 287 ? 8.93 37 12.672 1 96.25 287 ALA B N 1
ATOM 5794 C CA . ALA B 1 287 ? 8.758 37.969 13.773 1 96.25 287 ALA B CA 1
ATOM 5795 C C . ALA B 1 287 ? 9.977 38.875 13.914 1 96.25 287 ALA B C 1
ATOM 5797 O O . ALA B 1 287 ? 10.094 39.594 14.898 1 96.25 287 ALA B O 1
ATOM 5798 N N . SER B 1 288 ? 10.914 38.812 12.953 1 95.12 288 SER B N 1
ATOM 5799 C CA . SER B 1 288 ? 12.148 39.594 13.07 1 95.12 288 SER B CA 1
ATOM 5800 C C . SER B 1 288 ? 12.242 40.656 11.984 1 95.12 288 SER B C 1
ATOM 5802 O O . SER B 1 288 ? 13.258 41.344 11.875 1 95.12 288 SER B O 1
ATOM 5804 N N . GLY B 1 289 ? 11.203 40.75 11.219 1 93.81 289 GLY B N 1
ATOM 5805 C CA . GLY B 1 289 ? 11.219 41.688 10.117 1 93.81 289 GLY B CA 1
ATOM 5806 C C . GLY B 1 289 ? 11.547 41.031 8.781 1 93.81 289 GLY B C 1
ATOM 5807 O O . GLY B 1 289 ? 11.5 41.719 7.742 1 93.81 289 GLY B O 1
ATOM 5808 N N . ARG B 1 290 ? 11.805 39.812 8.758 1 95.06 290 ARG B N 1
ATOM 5809 C CA . ARG B 1 290 ? 12.07 39.031 7.547 1 95.06 290 ARG B CA 1
ATOM 5810 C C . ARG B 1 290 ? 10.836 38.25 7.125 1 95.06 290 ARG B C 1
ATOM 5812 O O . ARG B 1 290 ? 9.703 38.719 7.297 1 95.06 290 ARG B O 1
ATOM 5819 N N . TYR B 1 291 ? 11.078 37.219 6.383 1 95.5 291 TYR B N 1
ATOM 5820 C CA . TYR B 1 291 ? 9.969 36.438 5.859 1 95.5 291 TYR B CA 1
ATOM 5821 C C . TYR B 1 291 ? 10.055 35 6.344 1 95.5 291 TYR B C 1
ATOM 5823 O O . TYR B 1 291 ? 11.125 34.531 6.73 1 95.5 291 TYR B O 1
ATOM 5831 N N . LEU B 1 292 ? 8.883 34.344 6.344 1 96.5 292 LEU B N 1
ATOM 5832 C CA . LEU B 1 292 ? 8.773 32.969 6.832 1 96.5 292 LEU B CA 1
ATOM 5833 C C . LEU B 1 292 ? 7.918 32.125 5.891 1 96.5 292 LEU B C 1
ATOM 5835 O O . LEU B 1 292 ? 6.832 31.672 6.266 1 96.5 292 LEU B O 1
ATOM 5839 N N . PRO B 1 293 ? 8.406 31.922 4.656 1 96.06 293 PRO B N 1
ATOM 5840 C CA . PRO B 1 293 ? 7.652 30.969 3.854 1 96.06 293 PRO B CA 1
ATOM 5841 C C . PRO B 1 293 ? 7.406 29.641 4.586 1 96.06 293 PRO B C 1
ATOM 5843 O O . PRO B 1 293 ? 8.281 29.156 5.309 1 96.06 293 PRO B O 1
ATOM 5846 N N . LEU B 1 294 ? 6.168 29.156 4.402 1 96.88 294 LEU B N 1
ATOM 5847 C CA . LEU B 1 294 ? 5.727 28.031 5.215 1 96.88 294 LEU B CA 1
ATOM 5848 C C . LEU B 1 294 ? 4.914 27.031 4.379 1 96.88 294 LEU B C 1
ATOM 5850 O O . LEU B 1 294 ? 4.094 27.453 3.553 1 96.88 294 LEU B O 1
ATOM 5854 N N . VAL B 1 295 ? 5.207 25.766 4.539 1 96.31 295 VAL B N 1
ATOM 5855 C CA . VAL B 1 295 ? 4.449 24.672 3.932 1 96.31 295 VAL B CA 1
ATOM 5856 C C . VAL B 1 295 ? 3.902 23.766 5.02 1 96.31 295 VAL B C 1
ATOM 5858 O O . VAL B 1 295 ? 4.617 23.406 5.961 1 96.31 295 VAL B O 1
ATOM 5861 N N . ALA B 1 296 ? 2.658 23.469 4.934 1 94.56 296 ALA B N 1
ATOM 5862 C CA . ALA B 1 296 ? 2.033 22.547 5.879 1 94.56 296 ALA B CA 1
ATOM 5863 C C . ALA B 1 296 ? 1.678 21.234 5.203 1 94.56 296 ALA B C 1
ATOM 5865 O O . ALA B 1 296 ? 1.333 21.203 4.02 1 94.56 296 ALA B O 1
ATOM 5866 N N . THR B 1 297 ? 1.808 20.125 5.898 1 95 297 THR B N 1
ATOM 5867 C CA . THR B 1 297 ? 1.34 18.797 5.504 1 95 297 THR B CA 1
ATOM 5868 C C . THR B 1 297 ? 0.353 18.25 6.527 1 95 297 THR B C 1
ATOM 5870 O O . THR B 1 297 ? 0.343 18.672 7.684 1 95 297 THR B O 1
ATOM 5873 N N . LEU B 1 298 ? -0.5 17.406 6.078 1 93.69 298 LEU B N 1
ATOM 5874 C CA . LEU B 1 298 ? -1.531 16.875 6.969 1 93.69 298 LEU B CA 1
ATOM 5875 C C . LEU B 1 298 ? -1.028 15.648 7.723 1 93.69 298 LEU B C 1
ATOM 5877 O O . LEU B 1 298 ? -1.586 15.281 8.758 1 93.69 298 LEU B O 1
ATOM 5881 N N . ASN B 1 299 ? -0.015 14.938 7.133 1 96.19 299 ASN B N 1
ATOM 5882 C CA . ASN B 1 299 ? 0.446 13.656 7.66 1 96.19 299 ASN B CA 1
ATOM 5883 C C . ASN B 1 299 ? 1.918 13.711 8.062 1 96.19 299 ASN B C 1
ATOM 5885 O O . ASN B 1 299 ? 2.787 13.938 7.219 1 96.19 299 ASN B O 1
ATOM 5889 N N . ALA B 1 300 ? 2.207 13.539 9.336 1 96.94 300 ALA B N 1
ATOM 5890 C CA . ALA B 1 300 ? 3.574 13.414 9.828 1 96.94 300 ALA B CA 1
ATOM 5891 C C . ALA B 1 300 ? 3.682 12.297 10.867 1 96.94 300 ALA B C 1
ATOM 5893 O O . ALA B 1 300 ? 3.66 11.117 10.523 1 96.94 300 ALA B O 1
ATOM 5894 N N . SER B 1 301 ? 3.588 12.656 12.188 1 96.44 301 SER B N 1
ATOM 5895 C CA . SER B 1 301 ? 3.814 11.617 13.188 1 96.44 301 SER B CA 1
ATOM 5896 C C . SER B 1 301 ? 2.67 10.609 13.203 1 96.44 301 SER B C 1
ATOM 5898 O O . SER B 1 301 ? 2.84 9.477 13.664 1 96.44 301 SER B O 1
ATOM 5900 N N . ARG B 1 302 ? 1.493 11.039 12.797 1 96.5 302 ARG B N 1
ATOM 5901 C CA . ARG B 1 302 ? 0.356 10.125 12.781 1 96.5 302 ARG B CA 1
ATOM 5902 C C . ARG B 1 302 ? 0.641 8.906 11.898 1 96.5 302 ARG B C 1
ATOM 5904 O O . ARG B 1 302 ? 0.079 7.832 12.109 1 96.5 302 ARG B O 1
ATOM 5911 N N . VAL B 1 303 ? 1.514 9.047 10.867 1 98.12 303 VAL B N 1
ATOM 5912 C CA . VAL B 1 303 ? 1.908 7.934 10.016 1 98.12 303 VAL B CA 1
ATOM 5913 C C . VAL B 1 303 ? 2.623 6.871 10.844 1 98.12 303 VAL B C 1
ATOM 5915 O O . VAL B 1 303 ? 2.316 5.68 10.742 1 98.12 303 VAL B O 1
ATOM 5918 N N . VAL B 1 304 ? 3.553 7.371 11.688 1 97.88 304 VAL B N 1
ATOM 5919 C CA . VAL B 1 304 ? 4.309 6.48 12.562 1 97.88 304 VAL B CA 1
ATOM 5920 C C . VAL B 1 304 ? 3.359 5.789 13.539 1 97.88 304 VAL B C 1
ATOM 5922 O O . VAL B 1 304 ? 3.459 4.578 13.758 1 97.88 304 VAL B O 1
ATOM 5925 N N . ASP B 1 305 ? 2.43 6.543 14.078 1 97.5 305 ASP B N 1
ATOM 5926 C CA . ASP B 1 305 ? 1.447 5.992 15.008 1 97.5 305 ASP B CA 1
ATOM 5927 C C . ASP B 1 305 ? 0.633 4.883 14.352 1 97.5 305 ASP B C 1
ATOM 5929 O O . ASP B 1 305 ? 0.416 3.826 14.953 1 97.5 305 ASP B O 1
ATOM 5933 N N . ALA B 1 306 ? 0.179 5.102 13.18 1 98.19 306 ALA B N 1
ATOM 5934 C CA . ALA B 1 306 ? -0.675 4.156 12.461 1 98.19 306 ALA B CA 1
ATOM 5935 C C . ALA B 1 306 ? 0.055 2.842 12.211 1 98.19 306 ALA B C 1
ATOM 5937 O O . ALA B 1 306 ? -0.487 1.764 12.461 1 98.19 306 ALA B O 1
ATOM 5938 N N . TYR B 1 307 ? 1.296 2.9 11.719 1 98.69 307 TYR B N 1
ATOM 5939 C CA . TYR B 1 307 ? 2.033 1.689 11.375 1 98.69 307 TYR B CA 1
ATOM 5940 C C . TYR B 1 307 ? 2.537 0.981 12.625 1 98.69 307 TYR B C 1
ATOM 5942 O O . TYR B 1 307 ? 2.639 -0.247 12.648 1 98.69 307 TYR B O 1
ATOM 5950 N N . ALA B 1 308 ? 2.91 1.781 13.68 1 98.44 308 ALA B N 1
ATOM 5951 C CA . ALA B 1 308 ? 3.246 1.154 14.953 1 98.44 308 ALA B CA 1
ATOM 5952 C C . ALA B 1 308 ? 2.066 0.357 15.5 1 98.44 308 ALA B C 1
ATOM 5954 O O . ALA B 1 308 ? 2.24 -0.754 16.016 1 98.44 308 ALA B O 1
ATOM 5955 N N . ASN B 1 309 ? 0.916 0.956 15.414 1 97.69 309 ASN B N 1
ATOM 5956 C CA . ASN B 1 309 ? -0.297 0.269 15.844 1 97.69 309 ASN B CA 1
ATOM 5957 C C . ASN B 1 309 ? -0.542 -0.999 15.031 1 97.69 309 ASN B C 1
ATOM 5959 O O . ASN B 1 309 ? -0.905 -2.037 15.586 1 97.69 309 ASN B O 1
ATOM 5963 N N . LEU B 1 310 ? -0.387 -0.946 13.758 1 98.31 310 LEU B N 1
ATOM 5964 C CA . LEU B 1 310 ? -0.546 -2.115 12.906 1 98.31 310 LEU B CA 1
ATOM 5965 C C . LEU B 1 310 ? 0.36 -3.254 13.359 1 98.31 310 LEU B C 1
ATOM 5967 O O . LEU B 1 310 ? -0.078 -4.402 13.453 1 98.31 310 LEU B O 1
ATOM 5971 N N . LEU B 1 311 ? 1.636 -2.9 13.602 1 98.12 311 LEU B N 1
ATOM 5972 C CA . LEU B 1 311 ? 2.631 -3.908 13.953 1 98.12 311 LEU B CA 1
ATOM 5973 C C . LEU B 1 311 ? 2.492 -4.328 15.414 1 98.12 311 LEU B C 1
ATOM 5975 O O . LEU B 1 311 ? 3.125 -5.289 15.852 1 98.12 311 LEU B O 1
ATOM 5979 N N . GLY B 1 312 ? 1.662 -3.602 16.203 1 97.38 312 GLY B N 1
ATOM 5980 C CA . GLY B 1 312 ? 1.435 -3.91 17.609 1 97.38 312 GLY B CA 1
ATOM 5981 C C . GLY B 1 312 ? 2.654 -3.67 18.469 1 97.38 312 GLY B C 1
ATOM 5982 O O . GLY B 1 312 ? 2.941 -4.453 19.375 1 97.38 312 GLY B O 1
ATOM 5983 N N . VAL B 1 313 ? 3.426 -2.619 18.188 1 98.06 313 VAL B N 1
ATOM 5984 C CA . VAL B 1 313 ? 4.66 -2.385 18.938 1 98.06 313 VAL B CA 1
ATOM 5985 C C . VAL B 1 313 ? 4.656 -0.969 19.5 1 98.06 313 VAL B C 1
ATOM 5987 O O . VAL B 1 313 ? 3.906 -0.107 19.047 1 98.06 313 VAL B O 1
ATOM 5990 N N . SER B 1 314 ? 5.488 -0.719 20.484 1 98.25 314 SER B N 1
ATOM 5991 C CA . SER B 1 314 ? 5.691 0.617 21.031 1 98.25 314 SER B CA 1
ATOM 5992 C C . SER B 1 314 ? 6.48 1.498 20.078 1 98.25 314 SER B C 1
ATOM 5994 O O . SER B 1 314 ? 7.09 1 19.125 1 98.25 314 SER B O 1
ATOM 5996 N N . HIS B 1 315 ? 6.48 2.781 20.297 1 98.12 315 HIS B N 1
ATOM 5997 C CA . HIS B 1 315 ? 7.258 3.697 19.469 1 98.12 315 HIS B CA 1
ATOM 5998 C C . HIS B 1 315 ? 8.75 3.385 19.547 1 98.12 315 HIS B C 1
ATOM 6000 O O . HIS B 1 315 ? 9.469 3.498 18.547 1 98.12 315 HIS B O 1
ATOM 6006 N N . ARG B 1 316 ? 9.219 3.045 20.734 1 98.19 316 ARG B N 1
ATOM 6007 C CA . ARG B 1 316 ? 10.625 2.688 20.906 1 98.19 316 ARG B CA 1
ATOM 6008 C C . ARG B 1 316 ? 10.992 1.471 20.062 1 98.19 316 ARG B C 1
ATOM 6010 O O . ARG B 1 316 ? 12.023 1.46 19.391 1 98.19 316 ARG B O 1
ATOM 6017 N N . GLU B 1 317 ? 10.133 0.449 20.188 1 98.69 317 GLU B N 1
ATOM 6018 C CA . GLU B 1 317 ? 10.367 -0.751 19.375 1 98.69 317 GLU B CA 1
ATOM 6019 C C . GLU B 1 317 ? 10.227 -0.458 17.891 1 98.69 317 GLU B C 1
ATOM 6021 O O . GLU B 1 317 ? 10.961 -1.015 17.078 1 98.69 317 GLU B O 1
ATOM 6026 N N . PHE B 1 318 ? 9.266 0.38 17.531 1 98.69 318 PHE B N 1
ATOM 6027 C CA . PHE B 1 318 ? 9.086 0.794 16.156 1 98.69 318 PHE B CA 1
ATOM 6028 C C . PHE B 1 318 ? 10.359 1.446 15.617 1 98.69 318 PHE B C 1
ATOM 6030 O O . PHE B 1 318 ? 10.781 1.169 14.492 1 98.69 318 PHE B O 1
ATOM 6037 N N . ASP B 1 319 ? 10.992 2.295 16.422 1 98.81 319 ASP B N 1
ATOM 6038 C CA . ASP B 1 319 ? 12.258 2.932 16.062 1 98.81 319 ASP B CA 1
ATOM 6039 C C . ASP B 1 319 ? 13.344 1.891 15.828 1 98.81 319 ASP B C 1
ATOM 6041 O O . ASP B 1 319 ? 14.094 1.974 14.852 1 98.81 319 ASP B O 1
ATOM 6045 N N . ARG B 1 320 ? 13.43 0.975 16.75 1 98.81 320 ARG B N 1
ATOM 6046 C CA . ARG B 1 320 ? 14.438 -0.078 16.625 1 98.81 320 ARG B CA 1
ATOM 6047 C C . ARG B 1 320 ? 14.25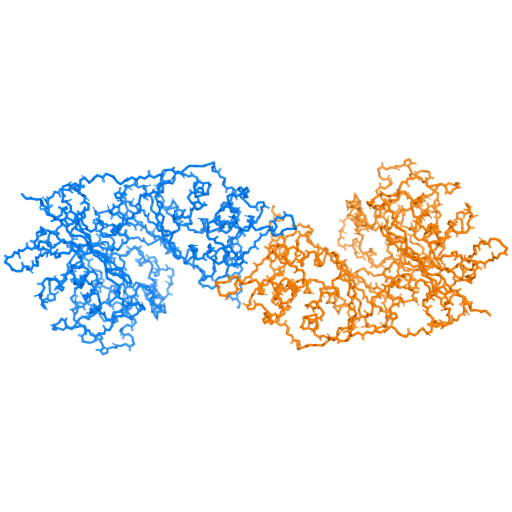 -0.859 15.32 1 98.81 320 ARG B C 1
ATOM 6049 O O . ARG B 1 320 ? 15.219 -1.128 14.609 1 98.81 320 ARG B O 1
ATOM 6056 N N . LEU B 1 321 ? 13 -1.235 15.016 1 98.81 321 LEU B N 1
ATOM 6057 C CA . LEU B 1 321 ? 12.688 -1.958 13.789 1 98.81 321 LEU B CA 1
ATOM 6058 C C . LEU B 1 321 ? 13.102 -1.149 12.562 1 98.81 321 LEU B C 1
ATOM 6060 O O . LEU B 1 321 ? 13.82 -1.654 11.695 1 98.81 321 LEU B O 1
ATOM 6064 N N . ALA B 1 322 ? 12.672 0.106 12.5 1 98.88 322 ALA B N 1
ATOM 6065 C CA . ALA B 1 322 ? 12.969 0.969 11.359 1 98.88 322 ALA B CA 1
ATOM 6066 C C . ALA B 1 322 ? 14.477 1.089 11.141 1 98.88 322 ALA B C 1
ATOM 6068 O O . ALA B 1 322 ? 14.945 1.072 10 1 98.88 322 ALA B O 1
ATOM 6069 N N . LEU B 1 323 ? 15.227 1.214 12.258 1 98.75 323 LEU B N 1
ATOM 6070 C CA . LEU B 1 323 ? 16.672 1.429 12.172 1 98.75 323 LEU B CA 1
ATOM 6071 C C . LEU B 1 323 ? 17.391 0.135 11.805 1 98.75 323 LEU B C 1
ATOM 6073 O O . LEU B 1 323 ? 18.547 0.164 11.383 1 98.75 323 LEU B O 1
ATOM 6077 N N . SER B 1 324 ? 16.734 -0.985 11.984 1 98.75 324 SER B N 1
ATOM 6078 C CA . SER B 1 324 ? 17.359 -2.268 11.68 1 98.75 324 SER B CA 1
ATOM 6079 C C . SER B 1 324 ? 17.234 -2.605 10.203 1 98.75 324 SER B C 1
ATOM 6081 O O . SER B 1 324 ? 17.922 -3.502 9.703 1 98.75 324 SER B O 1
ATOM 6083 N N . ALA B 1 325 ? 16.391 -2.004 9.461 1 98.69 325 ALA B N 1
ATOM 6084 C CA . ALA B 1 325 ? 16.234 -2.215 8.023 1 98.69 325 ALA B CA 1
ATOM 6085 C C . ALA B 1 325 ? 17.172 -1.3 7.238 1 98.69 325 ALA B C 1
ATOM 6087 O O . ALA B 1 325 ? 17.484 -0.198 7.684 1 98.69 325 ALA B O 1
ATOM 6088 N N . PRO B 1 326 ? 17.594 -1.655 6.074 1 98.38 326 PRO B N 1
ATOM 6089 C CA . PRO B 1 326 ? 18.484 -0.802 5.27 1 98.38 326 PRO B CA 1
ATOM 6090 C C . PRO B 1 326 ? 17.75 0.387 4.656 1 98.38 326 PRO B C 1
ATOM 6092 O O . PRO B 1 326 ? 16.516 0.377 4.566 1 98.38 326 PRO B O 1
ATOM 6095 N N . PRO B 1 327 ? 18.516 1.489 4.242 1 98.5 327 PRO B N 1
ATOM 6096 C CA . PRO B 1 327 ? 17.891 2.586 3.496 1 98.5 327 PRO B CA 1
ATOM 6097 C C . PRO B 1 327 ? 17.109 2.098 2.287 1 98.5 327 PRO B C 1
ATOM 6099 O O . PRO B 1 327 ? 17.578 1.248 1.531 1 98.5 327 PRO B O 1
ATOM 6102 N N . GLY B 1 328 ? 15.922 2.523 2.16 1 98.44 328 GLY B N 1
ATOM 6103 C CA . GLY B 1 328 ? 15.078 2.146 1.036 1 98.44 328 GLY B CA 1
ATOM 6104 C C . GLY B 1 328 ? 14.18 0.96 1.335 1 98.44 328 GLY B C 1
ATOM 6105 O O . GLY B 1 328 ? 13.414 0.522 0.474 1 98.44 328 GLY B O 1
ATOM 6106 N N . ALA B 1 329 ? 14.32 0.391 2.539 1 98.69 329 ALA B N 1
ATOM 6107 C CA . ALA B 1 329 ? 13.422 -0.642 3.041 1 98.69 329 ALA B CA 1
ATOM 6108 C C . ALA B 1 329 ? 13.305 -1.798 2.051 1 98.69 329 ALA B C 1
ATOM 6110 O O . ALA B 1 329 ? 12.211 -2.316 1.82 1 98.69 329 ALA B O 1
ATOM 6111 N N . GLU B 1 330 ? 14.352 -2.066 1.347 1 98.31 330 GLU B N 1
ATOM 6112 C CA . GLU B 1 330 ? 14.445 -3.166 0.391 1 98.31 330 GLU B CA 1
ATOM 6113 C C . GLU B 1 330 ? 13.336 -3.078 -0.659 1 98.31 330 GLU B C 1
ATOM 6115 O O . GLU B 1 330 ? 12.781 -4.098 -1.067 1 98.31 330 GLU B O 1
ATOM 6120 N N . GLY B 1 331 ? 12.961 -1.896 -0.988 1 97.81 331 GLY B N 1
ATOM 6121 C CA . GLY B 1 331 ? 12.062 -1.697 -2.113 1 97.81 331 GLY B CA 1
ATOM 6122 C C . GLY B 1 331 ? 10.688 -1.221 -1.7 1 97.81 331 GLY B C 1
ATOM 6123 O O . GLY B 1 331 ? 9.914 -0.734 -2.529 1 97.81 331 GLY B O 1
ATOM 6124 N N . LEU B 1 332 ? 10.32 -1.297 -0.381 1 98.62 332 LEU B N 1
ATOM 6125 C CA . LEU B 1 332 ? 9.023 -0.825 0.083 1 98.62 332 LEU B CA 1
ATOM 6126 C C . LEU B 1 332 ? 8.961 0.699 0.071 1 98.62 332 LEU B C 1
ATOM 6128 O O . LEU B 1 332 ? 9.914 1.366 0.474 1 98.62 332 LEU B O 1
ATOM 6132 N N . VAL B 1 333 ? 7.914 1.272 -0.438 1 98.62 333 VAL B N 1
ATOM 6133 C CA . VAL B 1 333 ? 7.691 2.715 -0.461 1 98.62 333 VAL B CA 1
ATOM 6134 C C . VAL B 1 333 ? 6.328 3.035 0.144 1 98.62 333 VAL B C 1
ATOM 6136 O O . VAL B 1 333 ? 5.301 2.518 -0.307 1 98.62 333 VAL B O 1
ATOM 6139 N N . CYS B 1 334 ? 6.316 3.865 1.139 1 98.69 334 CYS B N 1
ATOM 6140 C CA . CYS B 1 334 ? 5.09 4.285 1.811 1 98.69 334 CYS B CA 1
ATOM 6141 C C . CYS B 1 334 ? 4.652 5.668 1.334 1 98.69 334 CYS B C 1
ATOM 6143 O O . CYS B 1 334 ? 5.43 6.621 1.39 1 98.69 334 CYS B O 1
ATOM 6145 N N . ILE B 1 335 ? 3.471 5.789 0.78 1 98.25 335 ILE B N 1
ATOM 6146 C CA . ILE B 1 335 ? 2.793 7.059 0.55 1 98.25 335 ILE B CA 1
ATOM 6147 C C . ILE B 1 335 ? 1.939 7.418 1.765 1 98.25 335 ILE B C 1
ATOM 6149 O O . ILE B 1 335 ? 0.947 6.742 2.055 1 98.25 335 ILE B O 1
ATOM 6153 N N . PRO B 1 336 ? 2.258 8.453 2.451 1 98.25 336 PRO B N 1
ATOM 6154 C CA . PRO B 1 336 ? 1.742 8.633 3.809 1 98.25 336 PRO B CA 1
ATOM 6155 C C . PRO B 1 336 ? 0.449 9.445 3.846 1 98.25 336 PRO B C 1
ATOM 6157 O O . PRO B 1 336 ? 0.149 10.094 4.852 1 98.25 336 PRO B O 1
ATOM 6160 N N . TYR B 1 337 ? -0.448 9.492 2.824 1 96.88 337 TYR B N 1
ATOM 6161 C CA . TYR B 1 337 ? -1.605 10.375 2.729 1 96.88 337 TYR B CA 1
ATOM 6162 C C . TYR B 1 337 ? -2.799 9.789 3.477 1 96.88 337 TYR B C 1
ATOM 6164 O O . TYR B 1 337 ? -3.879 9.633 2.904 1 96.88 337 TYR B O 1
ATOM 6172 N N . LEU B 1 338 ? -2.658 9.539 4.789 1 97.62 338 LEU B N 1
ATOM 6173 C CA . LEU B 1 338 ? -3.627 8.797 5.59 1 97.62 338 LEU B CA 1
ATOM 6174 C C . LEU B 1 338 ? -4.91 9.602 5.773 1 97.62 338 LEU B C 1
ATOM 6176 O O . LEU B 1 338 ? -5.965 9.039 6.062 1 97.62 338 LEU B O 1
ATOM 6180 N N . GLU B 1 339 ? -4.875 10.945 5.641 1 94.44 339 GLU B N 1
ATOM 6181 C CA . GLU B 1 339 ? -6.02 11.836 5.777 1 94.44 339 GLU B CA 1
ATOM 6182 C C . GLU B 1 339 ? -6.098 12.82 4.609 1 94.44 339 GLU B C 1
ATOM 6184 O O . GLU B 1 339 ? -6.441 13.984 4.797 1 94.44 339 GLU B O 1
ATOM 6189 N N . GLY B 1 340 ? -5.77 12.312 3.432 1 92.75 340 GLY B N 1
ATOM 6190 C CA . GLY B 1 340 ? -5.512 13.273 2.377 1 92.75 340 GLY B CA 1
ATOM 6191 C C . GLY B 1 340 ? -4.215 14.039 2.576 1 92.75 340 GLY B C 1
ATOM 6192 O O . GLY B 1 340 ? -3.41 13.695 3.443 1 92.75 340 GLY B O 1
ATOM 6193 N N . GLU B 1 341 ? -3.969 14.922 1.691 1 92.06 341 GLU B N 1
ATOM 6194 C CA . GLU B 1 341 ? -2.742 15.695 1.85 1 92.06 341 GLU B CA 1
ATOM 6195 C C . GLU B 1 341 ? -2.934 17.141 1.376 1 92.06 341 GLU B C 1
ATOM 6197 O O . GLU B 1 341 ? -3.816 17.422 0.562 1 92.06 341 GLU B O 1
ATOM 6202 N N . ARG B 1 342 ? -2.174 18.016 1.977 1 90.38 342 ARG B N 1
ATOM 6203 C CA . ARG B 1 342 ? -2.209 19.438 1.629 1 90.38 342 ARG B CA 1
ATOM 6204 C C . ARG B 1 342 ? -1.1 19.781 0.644 1 90.38 342 ARG B C 1
ATOM 6206 O O . ARG B 1 342 ? -1.272 20.656 -0.21 1 90.38 342 ARG B O 1
ATOM 6213 N N . THR B 1 343 ? 0.04 19.25 0.798 1 89.25 343 THR B N 1
ATOM 6214 C CA . THR B 1 343 ? 1.168 19.422 -0.11 1 89.25 343 THR B CA 1
ATOM 6215 C C . THR B 1 343 ? 1.737 18.078 -0.529 1 89.25 343 THR B C 1
ATOM 6217 O O . THR B 1 343 ? 2.502 17.453 0.217 1 89.25 343 THR B O 1
ATOM 6220 N N . PRO B 1 344 ? 1.405 17.562 -1.734 1 88.12 344 PRO B N 1
ATOM 6221 C CA . PRO B 1 344 ? 0.545 18.234 -2.717 1 88.12 344 PRO B CA 1
ATOM 6222 C C . PRO B 1 344 ? -0.922 18.25 -2.295 1 88.12 344 PRO B C 1
ATOM 6224 O O . PRO B 1 344 ? -1.314 17.547 -1.365 1 88.12 344 PRO B O 1
ATOM 6227 N N . ASN B 1 345 ? -1.666 19.125 -2.936 1 87 345 ASN B N 1
ATOM 6228 C CA . ASN B 1 345 ? -3.084 19.281 -2.623 1 87 345 ASN B CA 1
ATOM 6229 C C . ASN B 1 345 ? -3.896 18.094 -3.133 1 87 345 ASN B C 1
ATOM 6231 O O . ASN B 1 345 ? -4.426 18.125 -4.246 1 87 345 ASN B O 1
ATOM 6235 N N . LEU B 1 346 ? -4.066 17.094 -2.307 1 90.06 346 LEU B N 1
ATOM 6236 C CA . LEU B 1 346 ? -4.828 15.875 -2.578 1 90.06 346 LEU B CA 1
ATOM 6237 C C . LEU B 1 346 ? -5.75 15.539 -1.41 1 90.06 346 LEU B C 1
ATOM 6239 O O . LEU B 1 346 ? -5.547 14.539 -0.723 1 90.06 346 LEU B O 1
ATOM 6243 N N . PRO B 1 347 ? -6.789 16.328 -1.278 1 86.94 347 PRO B N 1
ATOM 6244 C CA . PRO B 1 347 ? -7.613 16.234 -0.071 1 86.94 347 PRO B CA 1
ATOM 6245 C C . PRO B 1 347 ? -8.305 14.875 0.06 1 86.94 347 PRO B C 1
ATOM 6247 O O . PRO B 1 347 ? -8.695 14.484 1.161 1 86.94 347 PRO B O 1
ATOM 6250 N N . HIS B 1 348 ? -8.406 14.109 -1.028 1 88.31 348 HIS B N 1
ATOM 6251 C CA . HIS B 1 348 ? -9.148 12.859 -0.97 1 88.31 348 HIS B CA 1
ATOM 6252 C C . HIS B 1 348 ? -8.219 11.656 -1.122 1 88.31 348 HIS B C 1
ATOM 6254 O O . HIS B 1 348 ? -8.68 10.516 -1.229 1 88.31 348 HIS B O 1
ATOM 6260 N N . ALA B 1 349 ? -6.961 11.906 -1.203 1 93.5 349 ALA B N 1
ATOM 6261 C CA . ALA B 1 349 ? -6 10.82 -1.339 1 93.5 349 ALA B CA 1
ATOM 6262 C C . ALA B 1 349 ? -5.934 9.977 -0.065 1 93.5 349 ALA B C 1
ATOM 6264 O O . ALA B 1 349 ? -6.391 10.414 0.995 1 93.5 349 ALA B O 1
ATOM 6265 N N . SER B 1 350 ? -5.512 8.758 -0.174 1 95.88 350 SER B N 1
ATOM 6266 C CA . SER B 1 350 ? -5.242 7.852 0.94 1 95.88 350 SER B CA 1
ATOM 6267 C C . SER B 1 350 ? -3.811 7.328 0.892 1 95.88 350 SER B C 1
ATOM 6269 O O . SER B 1 350 ? -3.109 7.512 -0.104 1 95.88 350 SER B O 1
ATOM 6271 N N . GLY B 1 351 ? -3.375 6.773 2.047 1 97.56 351 GLY B N 1
ATOM 6272 C CA . GLY B 1 351 ? -2.07 6.133 2.082 1 97.56 351 GLY B CA 1
ATOM 6273 C C . GLY B 1 351 ? -2.002 4.871 1.242 1 97.56 351 GLY B C 1
ATOM 6274 O O . GLY B 1 351 ? -3.033 4.273 0.921 1 97.56 351 GLY B O 1
ATOM 6275 N N . GLU B 1 352 ? -0.82 4.547 0.848 1 98.06 352 GLU B N 1
ATOM 6276 C CA . GLU B 1 352 ? -0.553 3.35 0.059 1 98.06 352 GLU B CA 1
ATOM 6277 C C . GLU B 1 352 ? 0.822 2.771 0.38 1 98.06 352 GLU B C 1
ATOM 6279 O O . GLU B 1 352 ? 1.721 3.498 0.812 1 98.06 352 GLU B O 1
ATOM 6284 N N . LEU B 1 353 ? 1.018 1.502 0.234 1 98.5 353 LEU B N 1
ATOM 6285 C CA . LEU B 1 353 ? 2.291 0.802 0.358 1 98.5 353 LEU B CA 1
ATOM 6286 C C . LEU B 1 353 ? 2.631 0.06 -0.93 1 98.5 353 LEU B C 1
ATOM 6288 O O . LEU B 1 353 ? 1.818 -0.714 -1.439 1 98.5 353 LEU B O 1
ATOM 6292 N N . TYR B 1 354 ? 3.797 0.298 -1.531 1 97.69 354 TYR B N 1
ATOM 6293 C CA . TYR B 1 354 ? 4.199 -0.235 -2.828 1 97.69 354 TYR B CA 1
ATOM 6294 C C . TYR B 1 354 ? 5.414 -1.143 -2.691 1 97.69 354 TYR B C 1
ATOM 6296 O O . TYR B 1 354 ? 6.141 -1.075 -1.695 1 97.69 354 TYR B O 1
ATOM 6304 N N . GLY B 1 355 ? 5.586 -1.957 -3.709 1 97.38 355 GLY B N 1
ATOM 6305 C CA . GLY B 1 355 ? 6.812 -2.727 -3.826 1 97.38 355 GLY B CA 1
ATOM 6306 C C . GLY B 1 355 ? 6.832 -3.957 -2.939 1 97.38 355 GLY B C 1
ATOM 6307 O O . GLY B 1 355 ? 7.902 -4.453 -2.58 1 97.38 355 GLY B O 1
ATOM 6308 N N . ILE B 1 356 ? 5.703 -4.477 -2.527 1 98.38 356 ILE B N 1
ATOM 6309 C CA . ILE B 1 356 ? 5.609 -5.594 -1.594 1 98.38 356 ILE B CA 1
ATOM 6310 C C . ILE B 1 356 ? 6.027 -6.883 -2.291 1 98.38 356 ILE B C 1
ATOM 6312 O O . ILE B 1 356 ? 5.5 -7.227 -3.35 1 98.38 356 ILE B O 1
ATOM 6316 N N . ARG B 1 357 ? 6.93 -7.578 -1.74 1 97.44 357 ARG B N 1
ATOM 6317 C CA . ARG B 1 357 ? 7.395 -8.891 -2.174 1 97.44 357 ARG B CA 1
ATOM 6318 C C . ARG B 1 357 ? 7.457 -9.867 -1.003 1 97.44 357 ARG B C 1
ATOM 6320 O O . ARG B 1 357 ? 7.395 -9.453 0.158 1 97.44 357 ARG B O 1
ATOM 6327 N N . ASN B 1 358 ? 7.555 -11.094 -1.285 1 94.94 358 ASN B N 1
ATOM 6328 C CA . ASN B 1 358 ? 7.605 -12.133 -0.256 1 94.94 358 ASN B CA 1
ATOM 6329 C C . ASN B 1 358 ? 8.789 -11.93 0.683 1 94.94 358 ASN B C 1
ATOM 6331 O O . ASN B 1 358 ? 8.703 -12.242 1.873 1 94.94 358 ASN B O 1
ATOM 6335 N N . ASN B 1 359 ? 9.836 -11.43 0.169 1 95.38 359 ASN B N 1
ATOM 6336 C CA . ASN B 1 359 ? 11.078 -11.414 0.934 1 95.38 359 ASN B CA 1
ATOM 6337 C C . ASN B 1 359 ? 11.289 -10.062 1.615 1 95.38 359 ASN B C 1
ATOM 6339 O O . ASN B 1 359 ? 12.273 -9.875 2.332 1 95.38 359 ASN B O 1
ATOM 6343 N N . ASN B 1 360 ? 10.414 -9.109 1.441 1 98.25 360 ASN B N 1
ATOM 6344 C CA . ASN B 1 360 ? 10.719 -7.805 2.018 1 98.25 360 ASN B CA 1
ATOM 6345 C C . ASN B 1 360 ? 9.594 -7.32 2.926 1 98.25 360 ASN B C 1
ATOM 6347 O O . ASN B 1 360 ? 9.742 -6.32 3.627 1 98.25 360 ASN B O 1
ATOM 6351 N N . LEU B 1 361 ? 8.414 -8.031 2.91 1 98.44 361 LEU B N 1
ATOM 6352 C CA . LEU B 1 361 ? 7.301 -7.598 3.748 1 98.44 361 LEU B CA 1
ATOM 6353 C C . LEU B 1 361 ? 7.527 -7.996 5.203 1 98.44 361 LEU B C 1
ATOM 6355 O O . LEU B 1 361 ? 6.809 -8.836 5.742 1 98.44 361 LEU B O 1
ATOM 6359 N N . SER B 1 362 ? 8.484 -7.383 5.852 1 98.38 362 SER B N 1
ATOM 6360 C CA . SER B 1 362 ? 8.82 -7.609 7.254 1 98.38 362 SER B CA 1
ATOM 6361 C C . SER B 1 362 ? 8.461 -6.398 8.109 1 98.38 362 SER B C 1
ATOM 6363 O O . SER B 1 362 ? 8.352 -5.281 7.605 1 98.38 362 SER B O 1
ATOM 6365 N N . PRO B 1 363 ? 8.305 -6.637 9.438 1 98.62 363 PRO B N 1
ATOM 6366 C CA . PRO B 1 363 ? 8.039 -5.504 10.328 1 98.62 363 PRO B CA 1
ATOM 6367 C C . PRO B 1 363 ? 9.109 -4.418 10.234 1 98.62 363 PRO B C 1
ATOM 6369 O O . PRO B 1 363 ? 8.789 -3.227 10.227 1 98.62 363 PRO B O 1
ATOM 6372 N N . SER B 1 364 ? 10.398 -4.812 10.133 1 98.88 364 SER B N 1
ATOM 6373 C CA . SER B 1 364 ? 11.5 -3.854 10.047 1 98.88 364 SER B CA 1
ATOM 6374 C C . SER B 1 364 ? 11.398 -3.008 8.781 1 98.88 364 SER B C 1
ATOM 6376 O O . SER B 1 364 ? 11.539 -1.784 8.836 1 98.88 364 SER B O 1
ATOM 6378 N N . ASN B 1 365 ? 11.156 -3.664 7.664 1 98.88 365 ASN B N 1
ATOM 6379 C CA . ASN B 1 365 ? 11.062 -2.941 6.402 1 98.88 365 ASN B CA 1
ATOM 6380 C C . ASN B 1 365 ? 9.836 -2.039 6.363 1 98.88 365 ASN B C 1
ATOM 6382 O O . ASN B 1 365 ? 9.883 -0.942 5.805 1 98.88 365 ASN B O 1
ATOM 6386 N N . VAL B 1 366 ? 8.734 -2.494 6.922 1 98.94 366 VAL B N 1
ATOM 6387 C CA . VAL B 1 366 ? 7.512 -1.694 6.945 1 98.94 366 VAL B CA 1
ATOM 6388 C C . VAL B 1 366 ? 7.723 -0.466 7.828 1 98.94 366 VAL B C 1
ATOM 6390 O O . VAL B 1 366 ? 7.324 0.643 7.465 1 98.94 366 VAL B O 1
ATOM 6393 N N . ALA B 1 367 ? 8.352 -0.638 8.977 1 98.88 367 ALA B N 1
ATOM 6394 C CA . ALA B 1 367 ? 8.664 0.49 9.852 1 98.88 367 ALA B CA 1
ATOM 6395 C C . ALA B 1 367 ? 9.578 1.492 9.148 1 98.88 367 ALA B C 1
ATOM 6397 O O . ALA B 1 367 ? 9.328 2.699 9.18 1 98.88 367 ALA B O 1
ATOM 6398 N N . ARG B 1 368 ? 10.609 1.02 8.477 1 98.94 368 ARG B N 1
ATOM 6399 C CA . ARG B 1 368 ? 11.539 1.861 7.734 1 98.94 368 ARG B CA 1
ATOM 6400 C C . ARG B 1 368 ? 10.828 2.639 6.637 1 98.94 368 ARG B C 1
ATOM 6402 O O . ARG B 1 368 ? 11.016 3.85 6.5 1 98.94 368 ARG B O 1
ATOM 6409 N N . ALA B 1 369 ? 10 1.933 5.898 1 98.88 369 ALA B N 1
ATOM 6410 C CA . ALA B 1 369 ? 9.266 2.562 4.805 1 98.88 369 ALA B CA 1
ATOM 6411 C C . ALA B 1 369 ? 8.336 3.654 5.324 1 98.88 369 ALA B C 1
ATOM 6413 O O . ALA B 1 369 ? 8.18 4.699 4.688 1 98.88 369 ALA B O 1
ATOM 6414 N N . ALA B 1 370 ? 7.684 3.404 6.465 1 98.88 370 ALA B N 1
ATOM 6415 C CA . ALA B 1 370 ? 6.781 4.387 7.055 1 98.88 370 ALA B CA 1
ATOM 6416 C C . ALA B 1 370 ? 7.527 5.66 7.441 1 98.88 370 ALA B C 1
ATOM 6418 O O . ALA B 1 370 ? 7.074 6.77 7.145 1 98.88 370 ALA B O 1
ATOM 6419 N N . ILE B 1 371 ? 8.695 5.523 8.062 1 98.88 371 ILE B N 1
ATOM 6420 C CA . ILE B 1 371 ? 9.492 6.664 8.492 1 98.88 371 ILE B CA 1
ATOM 6421 C C . ILE B 1 371 ? 10.008 7.422 7.27 1 98.88 371 ILE B C 1
ATOM 6423 O O . ILE B 1 371 ? 9.906 8.648 7.203 1 98.88 371 ILE B O 1
ATOM 6427 N N . GLU B 1 372 ? 10.539 6.668 6.324 1 98.88 372 GLU B N 1
ATOM 6428 C CA . GLU B 1 372 ? 11.047 7.305 5.113 1 98.88 372 GLU B CA 1
ATOM 6429 C C . GLU B 1 372 ? 9.93 7.996 4.344 1 98.88 372 GLU B C 1
ATOM 6431 O O . GLU B 1 372 ? 10.102 9.117 3.855 1 98.88 372 GLU B O 1
ATOM 6436 N N . GLY B 1 373 ? 8.805 7.312 4.227 1 98.75 373 GLY B N 1
ATOM 6437 C CA . GLY B 1 373 ? 7.668 7.918 3.549 1 98.75 373 GLY B CA 1
ATOM 6438 C C . GLY B 1 373 ? 7.199 9.203 4.203 1 98.75 373 GLY B C 1
ATOM 6439 O O . GLY B 1 373 ? 6.926 10.188 3.518 1 98.75 373 GLY B O 1
ATOM 6440 N N . MET B 1 374 ? 7.066 9.141 5.496 1 98.5 374 MET B N 1
ATOM 6441 C CA . MET B 1 374 ? 6.676 10.328 6.258 1 98.5 374 MET B CA 1
ATOM 6442 C C . MET B 1 374 ? 7.664 11.469 6.035 1 98.5 374 MET B C 1
A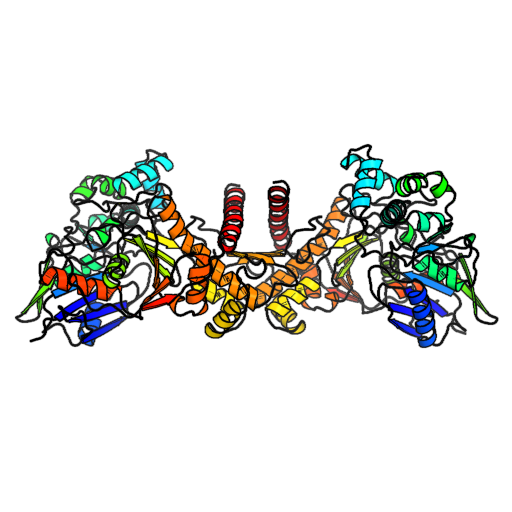TOM 6444 O O . MET B 1 374 ? 7.262 12.594 5.75 1 98.5 374 MET B O 1
ATOM 6448 N N . LEU B 1 375 ? 8.961 11.195 6.117 1 98.5 375 LEU B N 1
ATOM 6449 C CA . LEU B 1 375 ? 10 12.203 5.949 1 98.5 375 LEU B CA 1
ATOM 6450 C C . LEU B 1 375 ? 10.008 12.742 4.52 1 98.5 375 LEU B C 1
ATOM 6452 O O . LEU B 1 375 ? 10.188 13.945 4.305 1 98.5 375 LEU B O 1
ATOM 6456 N N . CYS B 1 376 ? 9.844 11.852 3.531 1 98.25 376 CYS B N 1
ATOM 6457 C CA . CYS B 1 376 ? 9.727 12.305 2.148 1 98.25 376 CYS B CA 1
ATOM 6458 C C . CYS B 1 376 ? 8.531 13.234 1.979 1 98.25 376 CYS B C 1
ATOM 6460 O O . CYS B 1 376 ? 8.641 14.273 1.328 1 98.25 376 CYS B O 1
ATOM 6462 N N . GLY B 1 377 ? 7.434 12.867 2.582 1 97.19 377 GLY B N 1
ATOM 6463 C CA . GLY B 1 377 ? 6.234 13.688 2.496 1 97.19 377 GLY B CA 1
ATOM 6464 C C . GLY B 1 377 ? 6.422 15.078 3.055 1 97.19 377 GLY B C 1
ATOM 6465 O O . GLY B 1 377 ? 6.129 16.078 2.381 1 97.19 377 GLY B O 1
ATOM 6466 N N . VAL B 1 378 ? 6.973 15.156 4.223 1 96.38 378 VAL B N 1
ATOM 6467 C CA . VAL B 1 378 ? 7.117 16.453 4.875 1 96.38 378 VAL B CA 1
ATOM 6468 C C . VAL B 1 378 ? 8.219 17.266 4.184 1 96.38 378 VAL B C 1
ATOM 6470 O O . VAL B 1 378 ? 8.141 18.5 4.113 1 96.38 378 VAL B O 1
ATOM 6473 N N . SER B 1 379 ? 9.18 16.578 3.6 1 94.25 379 SER B N 1
ATOM 6474 C CA . SER B 1 379 ? 10.305 17.25 2.969 1 94.25 379 SER B CA 1
ATOM 6475 C C . SER B 1 379 ? 9.891 17.891 1.646 1 94.25 379 SER B C 1
ATOM 6477 O O . SER B 1 379 ? 10.633 18.703 1.087 1 94.25 379 SER B O 1
ATOM 6479 N N . GLU B 1 380 ? 8.742 17.562 1.142 1 92.12 380 GLU B N 1
ATOM 6480 C CA . GLU B 1 380 ? 8.242 18.219 -0.068 1 92.12 380 GLU B CA 1
ATOM 6481 C C . GLU B 1 380 ? 8.188 19.734 0.104 1 92.12 380 GLU B C 1
ATOM 6483 O O . GLU B 1 380 ? 8.375 20.469 -0.859 1 92.12 380 GLU B O 1
ATOM 6488 N N . GLY B 1 381 ? 7.988 20.125 1.331 1 91.56 381 GLY B N 1
ATOM 6489 C CA . GLY B 1 381 ? 8.023 21.547 1.616 1 91.56 381 GLY B CA 1
ATOM 6490 C C . GLY B 1 381 ? 9.383 22.172 1.367 1 91.56 381 GLY B C 1
ATOM 6491 O O . GLY B 1 381 ? 9.477 23.281 0.845 1 91.56 381 GLY B O 1
ATOM 6492 N N . ILE B 1 382 ? 10.422 21.453 1.729 1 93 382 ILE B N 1
ATOM 6493 C CA . ILE B 1 382 ? 11.781 21.922 1.497 1 93 382 ILE B CA 1
ATOM 6494 C C . ILE B 1 382 ? 12.039 22.031 -0.004 1 93 382 ILE B C 1
ATOM 6496 O O . ILE B 1 382 ? 12.586 23.047 -0.471 1 93 382 ILE B O 1
ATOM 6500 N N . HIS B 1 383 ? 11.57 21.109 -0.712 1 89.94 383 HIS B N 1
ATOM 6501 C CA . HIS B 1 383 ? 11.781 21.094 -2.156 1 89.94 383 HIS B CA 1
ATOM 6502 C C . HIS B 1 383 ? 10.977 22.188 -2.84 1 89.94 383 HIS B C 1
ATOM 6504 O O . HIS B 1 383 ? 11.453 22.797 -3.801 1 89.94 383 HIS B O 1
ATOM 6510 N N . ALA B 1 384 ? 9.797 22.375 -2.359 1 90.5 384 ALA B N 1
ATOM 6511 C CA . ALA B 1 384 ? 8.984 23.469 -2.889 1 90.5 384 ALA B CA 1
ATOM 6512 C C . ALA B 1 384 ? 9.688 24.812 -2.699 1 90.5 384 ALA B C 1
ATOM 6514 O O . ALA B 1 384 ? 9.719 25.641 -3.619 1 90.5 384 ALA B O 1
ATOM 6515 N N . MET B 1 385 ? 10.273 25.016 -1.579 1 91.88 385 MET B N 1
ATOM 6516 C CA . MET B 1 385 ? 10.961 26.266 -1.282 1 91.88 385 MET B CA 1
ATOM 6517 C C . MET B 1 385 ? 12.227 26.406 -2.119 1 91.88 385 MET B C 1
ATOM 6519 O O . MET B 1 385 ? 12.531 27.484 -2.623 1 91.88 385 MET B O 1
ATOM 6523 N N . ARG B 1 386 ? 12.875 25.281 -2.275 1 90.44 386 ARG B N 1
ATOM 6524 C CA . ARG B 1 386 ? 14.07 25.297 -3.117 1 90.44 386 ARG B CA 1
ATOM 6525 C C . ARG B 1 386 ? 13.719 25.656 -4.559 1 90.44 386 ARG B C 1
ATOM 6527 O O . ARG B 1 386 ? 14.453 26.375 -5.223 1 90.44 386 ARG B O 1
ATOM 6534 N N . SER B 1 387 ? 12.656 25.156 -4.992 1 89.5 387 SER B N 1
ATOM 6535 C CA . SER B 1 387 ? 12.227 25.406 -6.359 1 89.5 387 SER B CA 1
ATOM 6536 C C . SER B 1 387 ? 11.906 26.875 -6.578 1 89.5 387 SER B C 1
ATOM 6538 O O . SER B 1 387 ? 11.891 27.359 -7.711 1 89.5 387 SER B O 1
ATOM 6540 N N . LEU B 1 388 ? 11.688 27.609 -5.523 1 88.62 388 LEU B N 1
ATOM 6541 C CA . LEU B 1 388 ? 11.375 29.031 -5.594 1 88.62 388 LEU B CA 1
ATOM 6542 C C . LEU B 1 388 ? 12.625 29.875 -5.371 1 88.62 388 LEU B C 1
ATOM 6544 O O . LEU B 1 388 ? 12.539 31.094 -5.199 1 88.62 388 LEU B O 1
ATOM 6548 N N . GLY B 1 389 ? 13.797 29.188 -5.316 1 85.69 389 GLY B N 1
ATOM 6549 C CA . GLY B 1 389 ? 15.07 29.891 -5.324 1 85.69 389 GLY B CA 1
ATOM 6550 C C . GLY B 1 389 ? 15.648 30.094 -3.934 1 85.69 389 GLY B C 1
ATOM 6551 O O . GLY B 1 389 ? 16.594 30.859 -3.752 1 85.69 389 GLY B O 1
ATOM 6552 N N . VAL B 1 390 ? 15.141 29.484 -2.973 1 84.81 390 VAL B N 1
ATOM 6553 C CA . VAL B 1 390 ? 15.664 29.625 -1.62 1 84.81 390 VAL B CA 1
ATOM 6554 C C . VAL B 1 390 ? 16.688 28.531 -1.339 1 84.81 390 VAL B C 1
ATOM 6556 O O . VAL B 1 390 ? 16.422 27.344 -1.529 1 84.81 390 VAL B O 1
ATOM 6559 N N . ASP B 1 391 ? 17.828 28.938 -0.938 1 86.06 391 ASP B N 1
ATOM 6560 C CA . ASP B 1 391 ? 18.844 27.953 -0.575 1 86.06 391 ASP B CA 1
ATOM 6561 C C . ASP B 1 391 ? 18.672 27.484 0.864 1 86.06 391 ASP B C 1
ATOM 6563 O O . ASP B 1 391 ? 18.484 28.297 1.775 1 86.06 391 ASP B O 1
ATOM 6567 N N . ILE B 1 392 ? 18.594 26.219 1.041 1 91.25 392 ILE B N 1
ATOM 6568 C CA . ILE B 1 392 ? 18.469 25.609 2.361 1 91.25 392 ILE B CA 1
ATOM 6569 C C . ILE B 1 392 ? 19.656 24.703 2.627 1 91.25 392 ILE B C 1
ATOM 6571 O O . ILE B 1 392 ? 19.922 23.781 1.857 1 91.25 392 ILE B O 1
ATOM 6575 N N . SER B 1 393 ? 20.391 24.969 3.666 1 88.81 393 SER B N 1
ATOM 6576 C CA . SER B 1 393 ? 21.609 24.203 3.908 1 88.81 393 SER B CA 1
ATOM 6577 C C . SER B 1 393 ? 21.531 23.438 5.219 1 88.81 393 SER B C 1
ATOM 6579 O O . SER B 1 393 ? 22.344 22.531 5.469 1 88.81 393 SER B O 1
ATOM 6581 N N . GLN B 1 394 ? 20.594 23.75 6 1 91.5 394 GLN B N 1
ATOM 6582 C CA . GLN B 1 394 ? 20.453 23.109 7.305 1 91.5 394 GLN B CA 1
ATOM 6583 C C . GLN B 1 394 ? 18.984 23.016 7.723 1 91.5 394 GLN B C 1
ATOM 6585 O O . GLN B 1 394 ? 18.188 23.906 7.418 1 91.5 394 GLN B O 1
ATOM 6590 N N . VAL B 1 395 ? 18.703 21.922 8.453 1 95.81 395 VAL B N 1
ATOM 6591 C CA . VAL B 1 395 ? 17.344 21.719 8.945 1 95.81 395 VAL B CA 1
ATOM 6592 C C . VAL B 1 395 ? 17.359 21.562 10.461 1 95.81 395 VAL B C 1
ATOM 6594 O O . VAL B 1 395 ? 18.234 20.875 11.008 1 95.81 395 VAL B O 1
ATOM 6597 N N . THR B 1 396 ? 16.578 22.312 11.133 1 96.44 396 THR B N 1
ATOM 6598 C CA . THR B 1 396 ? 16.297 22.094 12.547 1 96.44 396 THR B CA 1
ATOM 6599 C C . THR B 1 396 ? 15.008 21.312 12.734 1 96.44 396 THR B C 1
ATOM 6601 O O . THR B 1 396 ? 13.945 21.734 12.258 1 96.44 396 THR B O 1
ATOM 6604 N N . LEU B 1 397 ? 15.125 20.172 13.383 1 97.06 397 LEU B N 1
ATOM 6605 C CA . LEU B 1 397 ? 14 19.266 13.578 1 97.06 397 LEU B CA 1
ATOM 6606 C C . LEU B 1 397 ? 13.391 19.453 14.961 1 97.06 397 LEU B C 1
ATOM 6608 O O . LEU B 1 397 ? 14.086 19.344 15.977 1 97.06 397 LEU B O 1
ATOM 6612 N N . ILE B 1 398 ? 12.062 19.766 15.008 1 95.81 398 ILE B N 1
ATOM 6613 C CA . ILE B 1 398 ? 11.367 19.953 16.281 1 95.81 398 ILE B CA 1
ATOM 6614 C C . ILE B 1 398 ? 10.031 19.219 16.25 1 95.81 398 ILE B C 1
ATOM 6616 O O . ILE B 1 398 ? 9.68 18.578 15.25 1 95.81 398 ILE B O 1
ATOM 6620 N N . GLY B 1 399 ? 9.258 19.266 17.406 1 93.44 399 GLY B N 1
ATOM 6621 C CA . GLY B 1 399 ? 7.973 18.594 17.516 1 93.44 399 GLY B CA 1
ATOM 6622 C C . GLY B 1 399 ? 8.062 17.219 18.172 1 93.44 399 GLY B C 1
ATOM 6623 O O . GLY B 1 399 ? 9.164 16.734 18.438 1 93.44 399 GLY B O 1
ATOM 6624 N N . GLY B 1 400 ? 6.895 16.688 18.375 1 91.81 400 GLY B N 1
ATOM 6625 C CA . GLY B 1 400 ? 6.84 15.383 19.031 1 91.81 400 GLY B CA 1
ATOM 6626 C C . GLY B 1 400 ? 7.59 14.305 18.266 1 91.81 400 GLY B C 1
ATOM 6627 O O . GLY B 1 400 ? 8.188 13.414 18.875 1 91.81 400 GLY B O 1
ATOM 6628 N N . GLY B 1 401 ? 7.598 14.383 16.938 1 94.75 401 GLY B N 1
ATOM 6629 C CA . GLY B 1 401 ? 8.273 13.398 16.109 1 94.75 401 GLY B CA 1
ATOM 6630 C C . GLY B 1 401 ? 9.781 13.422 16.266 1 94.75 401 GLY B C 1
ATOM 6631 O O . GLY B 1 401 ? 10.453 12.438 15.953 1 94.75 401 GLY B O 1
ATOM 6632 N N . ALA B 1 402 ? 10.289 14.5 16.75 1 95.44 402 ALA B N 1
ATOM 6633 C CA . ALA B 1 402 ? 11.734 14.617 16.938 1 95.44 402 ALA B CA 1
ATOM 6634 C C . ALA B 1 402 ? 12.211 13.711 18.078 1 95.44 402 ALA B C 1
ATOM 6636 O O . ALA B 1 402 ? 13.406 13.477 18.219 1 95.44 402 ALA B O 1
ATOM 6637 N N . ARG B 1 403 ? 11.32 13.188 18.875 1 95.31 403 ARG B N 1
ATOM 6638 C CA . ARG B 1 403 ? 11.68 12.281 19.953 1 95.31 403 ARG B CA 1
ATOM 6639 C C . ARG B 1 403 ? 12.055 10.906 19.406 1 95.31 403 ARG B C 1
ATOM 6641 O O . ARG B 1 403 ? 12.742 10.133 20.078 1 95.31 403 ARG B O 1
ATOM 6648 N N . SER B 1 404 ? 11.531 10.586 18.266 1 97.62 404 SER B N 1
ATOM 6649 C CA . SER B 1 404 ? 11.828 9.305 17.641 1 97.62 404 SER B CA 1
ATOM 6650 C C . SER B 1 404 ? 13.289 9.219 17.203 1 97.62 404 SER B C 1
ATOM 6652 O O . SER B 1 404 ? 13.75 10.023 16.391 1 97.62 404 SER B O 1
ATOM 6654 N N . GLU B 1 405 ? 13.945 8.266 17.766 1 98.12 405 GLU B N 1
ATOM 6655 C CA . GLU B 1 405 ? 15.336 8.078 17.375 1 98.12 405 GLU B CA 1
ATOM 6656 C C . GLU B 1 405 ? 15.453 7.797 15.883 1 98.12 405 GLU B C 1
ATOM 6658 O O . GLU B 1 405 ? 16.375 8.273 15.219 1 98.12 405 GLU B O 1
ATOM 6663 N N . ALA B 1 406 ? 14.539 6.969 15.391 1 98.62 406 ALA B N 1
ATOM 6664 C CA . ALA B 1 406 ? 14.555 6.633 13.969 1 98.62 406 ALA B CA 1
ATOM 6665 C C . ALA B 1 406 ? 14.383 7.879 13.109 1 98.62 406 ALA B C 1
ATOM 6667 O O . ALA B 1 406 ? 15.07 8.047 12.094 1 98.62 406 ALA B O 1
ATOM 6668 N N . VAL B 1 407 ? 13.477 8.797 13.484 1 98.62 407 VAL B N 1
ATOM 6669 C CA . VAL B 1 407 ? 13.258 10.023 12.719 1 98.62 407 VAL B CA 1
ATOM 6670 C C . VAL B 1 407 ? 14.523 10.867 12.711 1 98.62 407 VAL B C 1
ATOM 6672 O O . VAL B 1 407 ? 14.953 11.336 11.656 1 98.62 407 VAL B O 1
ATOM 6675 N N . ARG B 1 408 ? 15.188 11.016 13.859 1 98.38 408 ARG B N 1
ATOM 6676 C CA . ARG B 1 408 ? 16.391 11.828 13.969 1 98.38 408 ARG B CA 1
ATOM 6677 C C . ARG B 1 408 ? 17.516 11.258 13.117 1 98.38 408 ARG B C 1
ATOM 6679 O O . ARG B 1 408 ? 18.234 12 12.445 1 98.38 408 ARG B O 1
ATOM 6686 N N . ARG B 1 409 ? 17.656 9.992 13.117 1 98.44 409 ARG B N 1
ATOM 6687 C CA . ARG B 1 409 ? 18.781 9.352 12.445 1 98.44 409 ARG B CA 1
ATOM 6688 C C . ARG B 1 409 ? 18.516 9.203 10.953 1 98.44 409 ARG B C 1
ATOM 6690 O O . ARG B 1 409 ? 19.453 9.258 10.148 1 98.44 409 ARG B O 1
ATOM 6697 N N . ILE B 1 410 ? 17.281 9.039 10.547 1 98.69 410 ILE B N 1
ATOM 6698 C CA . ILE B 1 410 ? 16.953 8.773 9.148 1 98.69 410 ILE B CA 1
ATOM 6699 C C . ILE B 1 410 ? 16.75 10.086 8.406 1 98.69 410 ILE B C 1
ATOM 6701 O O . ILE B 1 410 ? 16.984 10.172 7.195 1 98.69 410 ILE B O 1
ATOM 6705 N N . ALA B 1 411 ? 16.422 11.172 9.086 1 98.38 411 ALA B N 1
ATOM 6706 C CA . ALA B 1 411 ? 16.109 12.453 8.453 1 98.38 411 ALA B CA 1
ATOM 6707 C C . ALA B 1 411 ? 17.281 12.938 7.594 1 98.38 411 ALA B C 1
ATOM 6709 O O . ALA B 1 411 ? 17.094 13.266 6.418 1 98.38 411 ALA B O 1
ATOM 6710 N N . PRO B 1 412 ? 18.547 12.914 8.102 1 97.56 412 PRO B N 1
ATOM 6711 C CA . PRO B 1 412 ? 19.641 13.398 7.254 1 97.56 412 PRO B CA 1
ATOM 6712 C C . PRO B 1 412 ? 19.859 12.523 6.023 1 97.56 412 PRO B C 1
ATOM 6714 O O . PRO B 1 412 ? 20.297 13.016 4.98 1 97.56 412 PRO B O 1
ATOM 6717 N N . ILE B 1 413 ? 19.531 11.234 6.129 1 97.62 413 ILE B N 1
ATOM 6718 C CA . ILE B 1 413 ? 19.688 10.281 5.039 1 97.62 413 ILE B CA 1
ATOM 6719 C C . ILE B 1 413 ? 18.703 10.617 3.914 1 97.62 413 ILE B C 1
ATOM 6721 O O . ILE B 1 413 ? 19.047 10.523 2.734 1 97.62 413 ILE B O 1
ATOM 6725 N N . VAL B 1 414 ? 17.547 11.008 4.254 1 97.5 414 VAL B N 1
ATOM 6726 C CA . VAL B 1 414 ? 16.469 11.305 3.311 1 97.5 414 VAL B CA 1
ATOM 6727 C C . VAL B 1 414 ? 16.625 12.719 2.773 1 97.5 414 VAL B C 1
ATOM 6729 O O . VAL B 1 414 ? 16.453 12.969 1.58 1 97.5 414 VAL B O 1
ATOM 6732 N N . LEU B 1 415 ? 17.016 13.703 3.621 1 95.94 415 LEU B N 1
ATOM 6733 C CA . LEU B 1 415 ? 17.047 15.125 3.283 1 95.94 415 LEU B CA 1
ATOM 6734 C C . LEU B 1 415 ? 18.359 15.5 2.598 1 95.94 415 LEU B C 1
ATOM 6736 O O . LEU B 1 415 ? 18.422 16.5 1.88 1 95.94 415 LEU B O 1
ATOM 6740 N N . GLY B 1 416 ? 19.438 14.727 2.828 1 94.38 416 GLY B N 1
ATOM 6741 C CA . GLY B 1 416 ? 20.719 15 2.221 1 94.38 416 GLY B CA 1
ATOM 6742 C C . GLY B 1 416 ? 21.453 16.172 2.85 1 94.38 416 GLY B C 1
ATOM 6743 O O . GLY B 1 416 ? 22.234 16.859 2.186 1 94.38 416 GLY B O 1
ATOM 6744 N N . MET B 1 417 ? 21.172 16.547 4.059 1 93.75 417 MET B N 1
ATOM 6745 C CA . MET B 1 417 ? 21.797 17.625 4.797 1 93.75 417 MET B CA 1
ATOM 6746 C C . MET B 1 417 ? 21.766 17.359 6.297 1 93.75 417 MET B C 1
ATOM 6748 O O . MET B 1 417 ? 20.969 16.547 6.77 1 93.75 417 MET B O 1
ATOM 6752 N N . PRO B 1 418 ? 22.609 18.016 7.043 1 94.88 418 PRO B N 1
ATOM 6753 C CA . PRO B 1 418 ? 22.609 17.828 8.5 1 94.88 418 PRO B CA 1
ATOM 6754 C C . PRO B 1 418 ? 21.297 18.281 9.148 1 94.88 418 PRO B C 1
ATOM 6756 O O . PRO B 1 418 ? 20.688 19.25 8.703 1 94.88 418 PRO B O 1
ATOM 6759 N N . VAL B 1 419 ? 20.938 17.531 10.195 1 97.06 419 VAL B N 1
ATOM 6760 C CA . VAL B 1 419 ? 19.719 17.828 10.945 1 97.06 419 VAL B CA 1
ATOM 6761 C C . VAL B 1 419 ? 20.078 18.125 12.398 1 97.06 419 VAL B C 1
ATOM 6763 O O . VAL B 1 419 ? 20.719 17.328 13.062 1 97.06 419 VAL B O 1
ATOM 6766 N N . LYS B 1 420 ? 19.75 19.328 12.797 1 96.44 420 LYS B N 1
ATOM 6767 C CA . LYS B 1 420 ? 19.922 19.734 14.188 1 96.44 420 LYS B CA 1
ATOM 6768 C C . LYS B 1 420 ? 18.656 19.469 14.992 1 96.44 420 LYS B C 1
ATOM 6770 O O . LYS B 1 420 ? 17.547 19.719 14.508 1 96.44 420 LYS B O 1
ATOM 6775 N N . VAL B 1 421 ? 18.828 18.891 16.172 1 97.25 421 VAL B N 1
ATOM 6776 C CA . VAL B 1 421 ? 17.719 18.672 17.094 1 97.25 421 VAL B CA 1
ATOM 6777 C C . VAL B 1 421 ? 17.984 19.422 18.406 1 97.25 421 VAL B C 1
ATOM 6779 O O . VAL B 1 421 ? 18.75 18.938 19.25 1 97.25 421 VAL B O 1
ATOM 6782 N N . PRO B 1 422 ? 17.375 20.562 18.562 1 95.88 422 PRO B N 1
ATOM 6783 C CA . PRO B 1 422 ? 17.578 21.312 19.812 1 95.88 422 PRO B CA 1
ATOM 6784 C C . PRO B 1 422 ? 16.953 20.625 21.016 1 95.88 422 PRO B C 1
ATOM 6786 O O . PRO B 1 422 ? 16.109 19.734 20.875 1 95.88 422 PRO B O 1
ATOM 6789 N N . GLU B 1 423 ? 17.484 21.016 22.188 1 94.25 423 GLU B N 1
ATOM 6790 C CA . GLU B 1 423 ? 16.844 20.562 23.406 1 94.25 423 GLU B CA 1
ATOM 6791 C C . GLU B 1 423 ? 15.359 20.938 23.422 1 94.25 423 GLU B C 1
ATOM 6793 O O . GLU B 1 423 ? 14.977 22 22.922 1 94.25 423 GLU B O 1
ATOM 6798 N N . ARG B 1 424 ? 14.625 20.078 24.094 1 89 424 ARG B N 1
ATOM 6799 C CA . ARG B 1 424 ? 13.188 20.344 24.172 1 89 424 ARG B CA 1
ATOM 6800 C C . ARG B 1 424 ? 12.898 21.641 24.922 1 89 424 ARG B C 1
ATOM 6802 O O . ARG B 1 424 ? 13.531 21.922 25.938 1 89 424 ARG B O 1
ATOM 6809 N N . GLY B 1 425 ? 11.898 22.344 24.297 1 90.62 425 GLY B N 1
ATOM 6810 C CA . GLY B 1 425 ? 11.523 23.609 24.922 1 90.62 425 GLY B CA 1
ATOM 6811 C C . GLY B 1 425 ? 10.234 24.188 24.359 1 90.62 425 GLY B C 1
ATOM 6812 O O . GLY B 1 425 ? 9.602 23.594 23.5 1 90.62 425 GLY B O 1
ATOM 6813 N N . GLU B 1 426 ? 9.766 25.328 24.969 1 94.94 426 GLU B N 1
ATOM 6814 C CA . GLU B 1 426 ? 8.594 26.078 24.531 1 94.94 426 GLU B CA 1
ATOM 6815 C C . GLU B 1 426 ? 8.984 27.219 23.609 1 94.94 426 GLU B C 1
ATOM 6817 O O . GLU B 1 426 ? 8.875 28.391 23.969 1 94.94 426 GLU B O 1
ATOM 6822 N N . TYR B 1 427 ? 9.258 26.812 22.375 1 96.06 427 TYR B N 1
ATOM 6823 C CA . TYR B 1 427 ? 9.961 27.703 21.453 1 96.06 427 TYR B CA 1
ATOM 6824 C C . TYR B 1 427 ? 9.094 28.906 21.094 1 96.06 427 TYR B C 1
ATOM 6826 O O . TYR B 1 427 ? 9.609 30 20.875 1 96.06 427 TYR B O 1
ATOM 6834 N N . VAL B 1 428 ? 7.816 28.688 21 1 97.44 428 VAL B N 1
ATOM 6835 C CA . VAL B 1 428 ? 6.922 29.781 20.672 1 97.44 428 VAL B CA 1
ATOM 6836 C C . VAL B 1 428 ? 6.945 30.828 21.797 1 97.44 428 VAL B C 1
ATOM 6838 O O . VAL B 1 428 ? 7.172 32 21.547 1 97.44 428 VAL B O 1
ATOM 6841 N N . ALA B 1 429 ? 6.754 30.391 23.031 1 98.38 429 ALA B N 1
ATOM 6842 C CA . ALA B 1 429 ? 6.805 31.281 24.188 1 98.38 429 ALA B CA 1
ATOM 6843 C C . ALA B 1 429 ? 8.195 31.891 24.344 1 98.38 429 ALA B C 1
ATOM 6845 O O . ALA B 1 429 ? 8.336 33.062 24.75 1 98.38 429 ALA B O 1
ATOM 6846 N N . ASP B 1 430 ? 9.203 31.125 24.062 1 97.75 430 ASP B N 1
ATOM 6847 C CA . ASP B 1 430 ? 10.578 31.625 24.141 1 97.75 430 ASP B CA 1
ATOM 6848 C C . ASP B 1 430 ? 10.82 32.75 23.125 1 97.75 430 ASP B C 1
ATOM 6850 O O . ASP B 1 430 ? 11.516 33.719 23.422 1 97.75 430 ASP B O 1
ATOM 6854 N N . GLY B 1 431 ? 10.297 32.5 21.938 1 97.88 431 GLY B N 1
ATOM 6855 C CA . GLY B 1 431 ? 10.383 33.562 20.953 1 97.88 431 GLY B CA 1
ATOM 6856 C C . GLY B 1 431 ? 9.68 34.844 21.375 1 97.88 431 GLY B C 1
ATOM 6857 O O . GLY B 1 431 ? 10.211 35.938 21.188 1 97.88 431 GLY B O 1
ATOM 6858 N N . ALA B 1 432 ? 8.523 34.688 21.922 1 98.69 432 ALA B N 1
ATOM 6859 C CA . ALA B 1 432 ? 7.789 35.844 22.438 1 98.69 432 ALA B CA 1
ATOM 6860 C C . ALA B 1 432 ? 8.57 36.531 23.562 1 98.69 432 ALA B C 1
ATOM 6862 O O . ALA B 1 432 ? 8.609 37.75 23.625 1 98.69 432 ALA B O 1
ATOM 6863 N N . ALA B 1 433 ? 9.195 35.75 24.438 1 98.56 433 ALA B N 1
ATOM 6864 C CA . ALA B 1 433 ? 10.023 36.312 25.5 1 98.56 433 ALA B CA 1
ATOM 6865 C C . ALA B 1 433 ? 11.203 37.094 24.922 1 98.56 433 ALA B C 1
ATOM 6867 O O . ALA B 1 433 ? 11.531 38.188 25.406 1 98.56 433 ALA B O 1
ATOM 6868 N N . LEU B 1 434 ? 11.789 36.531 23.984 1 98.12 434 LEU B N 1
ATOM 6869 C CA . LEU B 1 434 ? 12.891 37.219 23.312 1 98.12 434 LEU B CA 1
ATOM 6870 C C . LEU B 1 434 ? 12.422 38.531 22.688 1 98.12 434 LEU B C 1
ATOM 6872 O O . LEU B 1 434 ? 13.125 39.531 22.781 1 98.12 434 LEU B O 1
ATOM 6876 N N . GLN B 1 435 ? 11.297 38.5 22.047 1 98.31 435 GLN B N 1
ATOM 6877 C CA . GLN B 1 435 ? 10.727 39.719 21.469 1 98.31 435 GLN B CA 1
ATOM 6878 C C . GLN B 1 435 ? 10.469 40.781 22.547 1 98.31 435 GLN B C 1
ATOM 6880 O O . GLN B 1 435 ? 10.719 41.969 22.328 1 98.31 435 GLN B O 1
ATOM 6885 N N . ALA B 1 436 ? 9.93 40.344 23.656 1 98.62 436 ALA B N 1
ATOM 6886 C CA . ALA B 1 436 ? 9.688 41.219 24.781 1 98.62 436 ALA B CA 1
ATOM 6887 C C . ALA B 1 436 ? 10.984 41.906 25.25 1 98.62 436 ALA B C 1
ATOM 6889 O O . ALA B 1 436 ? 11.023 43.094 25.5 1 98.62 436 ALA B O 1
ATOM 6890 N N . ALA B 1 437 ? 12.023 41.125 25.344 1 98.44 437 ALA B N 1
ATOM 6891 C CA . ALA B 1 437 ? 13.328 41.656 25.719 1 98.44 437 ALA B CA 1
ATOM 6892 C C . ALA B 1 437 ? 13.836 42.656 24.672 1 98.44 437 ALA B C 1
ATOM 6894 O O . ALA B 1 437 ? 14.375 43.688 25 1 98.44 437 ALA B O 1
ATOM 6895 N N . TRP B 1 438 ? 13.672 42.25 23.453 1 98.25 438 TRP B N 1
ATOM 6896 C CA . TRP B 1 438 ? 14.078 43.094 22.328 1 98.25 438 TRP B CA 1
ATOM 6897 C C . TRP B 1 438 ? 13.406 44.438 22.391 1 98.25 438 TRP B C 1
ATOM 6899 O O . TRP B 1 438 ? 14.07 45.5 22.266 1 98.25 438 TRP B O 1
ATOM 6909 N N . ALA B 1 439 ? 12.117 44.5 22.547 1 98.06 439 ALA B N 1
ATOM 6910 C CA . ALA B 1 439 ? 11.352 45.719 22.656 1 98.06 439 ALA B CA 1
ATOM 6911 C C . ALA B 1 439 ? 11.766 46.531 23.875 1 98.06 439 ALA B C 1
ATOM 6913 O O . ALA B 1 439 ? 11.898 47.75 23.812 1 98.06 439 ALA B O 1
ATOM 6914 N N . TYR B 1 440 ? 11.969 45.875 24.969 1 97.44 440 TYR B N 1
ATOM 6915 C CA . TYR B 1 440 ? 12.352 46.5 26.219 1 97.44 440 TYR B CA 1
ATOM 6916 C C . TYR B 1 440 ? 13.672 47.25 26.078 1 97.44 440 TYR B C 1
ATOM 6918 O O . TYR B 1 440 ? 13.812 48.375 26.547 1 97.44 440 TYR B O 1
ATOM 6926 N N . PHE B 1 441 ? 14.586 46.562 25.406 1 96.94 441 PHE B N 1
ATOM 6927 C CA . PHE B 1 441 ? 15.914 47.156 25.25 1 96.94 441 PHE B CA 1
ATOM 6928 C C . PHE B 1 441 ? 15.914 48.219 24.141 1 96.94 441 PHE B C 1
ATOM 6930 O O . PHE B 1 441 ? 16.766 49.094 24.125 1 96.94 441 PHE B O 1
ATOM 6937 N N . GLY B 1 442 ? 15.086 48.125 23.234 1 94.25 442 GLY B N 1
ATOM 6938 C CA . GLY B 1 442 ? 14.953 49.094 22.172 1 94.25 442 GLY B CA 1
ATOM 6939 C C . GLY B 1 442 ? 16.125 49.094 21.203 1 94.25 442 GLY B C 1
ATOM 6940 O O . GLY B 1 442 ? 16.484 50.125 20.656 1 94.25 442 GLY B O 1
ATOM 6941 N N . GLN B 1 443 ? 16.688 47.969 21.062 1 92.56 443 GLN B N 1
ATOM 6942 C CA . GLN B 1 443 ? 17.859 47.875 20.188 1 92.56 443 GLN B CA 1
ATOM 6943 C C . GLN B 1 443 ? 17.453 47.5 18.766 1 92.56 443 GLN B C 1
ATOM 6945 O O . GLN B 1 443 ? 16.297 47.125 18.531 1 92.56 443 GLN B O 1
ATOM 6950 N N . LYS B 1 444 ? 18.406 47.594 17.859 1 93.38 444 LYS B N 1
ATOM 6951 C CA . LYS B 1 444 ? 18.156 47.312 16.453 1 93.38 444 LYS B CA 1
ATOM 6952 C C . LYS B 1 444 ? 18.047 45.812 16.219 1 93.38 444 LYS B C 1
ATOM 6954 O O . LYS B 1 444 ? 17.266 45.344 15.383 1 93.38 444 LYS B O 1
ATOM 6959 N N . HIS B 1 445 ? 18.844 45.094 16.953 1 93.44 445 HIS B N 1
ATOM 6960 C CA . HIS B 1 445 ? 18.859 43.656 16.844 1 93.44 445 HIS B CA 1
ATOM 6961 C C . HIS B 1 445 ? 18.406 43 18.141 1 93.44 445 HIS B C 1
ATOM 6963 O O . HIS B 1 445 ? 18.547 43.562 19.219 1 93.44 445 HIS B O 1
ATOM 6969 N N . PRO B 1 446 ? 17.812 41.812 17.953 1 94.12 446 PRO B N 1
ATOM 6970 C CA . PRO B 1 446 ? 17.422 41.094 19.188 1 94.12 446 PRO B CA 1
ATOM 6971 C C . PRO B 1 446 ? 18.609 40.781 20.094 1 94.12 446 PRO B C 1
ATOM 6973 O O . PRO B 1 446 ? 19.734 40.594 19.594 1 94.12 446 PRO B O 1
ATOM 6976 N N . PRO B 1 447 ? 18.312 40.75 21.375 1 94.25 447 PRO B N 1
ATOM 6977 C CA . PRO B 1 447 ? 19.406 40.312 22.25 1 94.25 447 PRO B CA 1
ATOM 6978 C C . PRO B 1 447 ? 19.891 38.906 21.953 1 94.25 447 PRO B C 1
ATOM 6980 O O . PRO B 1 447 ? 19.109 38.062 21.469 1 94.25 447 PRO B O 1
ATOM 6983 N N . VAL B 1 448 ? 21.125 38.656 22.266 1 93.38 448 VAL B N 1
ATOM 6984 C CA . VAL B 1 448 ? 21.719 37.344 22.062 1 93.38 448 VAL B CA 1
ATOM 6985 C C . VAL B 1 448 ? 21.609 36.531 23.344 1 93.38 448 VAL B C 1
ATOM 6987 O O . VAL B 1 448 ? 22.312 36.781 24.312 1 93.38 448 VAL B O 1
ATOM 6990 N N . TRP B 1 449 ? 20.75 35.594 23.297 1 94.56 449 TRP B N 1
ATOM 6991 C CA . TRP B 1 449 ? 20.578 34.719 24.438 1 94.56 449 TRP B CA 1
ATOM 6992 C C . TRP B 1 449 ? 21.5 33.5 24.344 1 94.56 449 TRP B C 1
ATOM 6994 O O . TRP B 1 449 ? 22 33.188 23.266 1 94.56 449 TRP B O 1
ATOM 7004 N N . THR B 1 450 ? 21.781 32.844 25.453 1 86.5 450 THR B N 1
ATOM 7005 C CA . THR B 1 450 ? 22.594 31.609 25.469 1 86.5 450 THR B CA 1
ATOM 7006 C C . THR B 1 450 ? 21.984 30.547 24.562 1 86.5 450 THR B C 1
ATOM 7008 O O . THR B 1 450 ? 20.781 30.266 24.641 1 86.5 450 THR B O 1
ATOM 7011 N N . PRO B 1 451 ? 22.859 30.125 23.75 1 78.06 451 PRO B N 1
ATOM 7012 C CA . PRO B 1 451 ? 22.312 29.156 22.781 1 78.06 451 PRO B CA 1
ATOM 7013 C C . PRO B 1 451 ? 21.781 27.891 23.453 1 78.06 451 PRO B C 1
ATOM 7015 O O . PRO B 1 451 ? 22.359 27.422 24.453 1 78.06 451 PRO B O 1
ATOM 7018 N N . ARG B 1 452 ? 20.75 27.375 22.906 1 80.88 452 ARG B N 1
ATOM 7019 C CA . ARG B 1 452 ? 20.219 26.078 23.344 1 80.88 452 ARG B CA 1
ATOM 7020 C C . ARG B 1 452 ? 21.141 24.953 22.906 1 80.88 452 ARG B C 1
ATOM 7022 O O . ARG B 1 452 ? 21.719 25 21.812 1 80.88 452 ARG B O 1
ATOM 7029 N N . LEU B 1 453 ? 21.219 23.969 23.844 1 82.81 453 LEU B N 1
ATOM 7030 C CA . LEU B 1 453 ? 21.969 22.781 23.453 1 82.81 453 LEU B CA 1
ATOM 7031 C C . LEU B 1 453 ? 21.266 22.047 22.297 1 82.81 453 LEU B C 1
ATOM 7033 O O . LEU B 1 453 ? 20.031 22.031 22.234 1 82.81 453 LEU B O 1
ATOM 7037 N N . SER B 1 454 ? 22.016 21.625 21.297 1 91.12 454 SER B N 1
ATOM 7038 C CA . SER B 1 454 ? 21.469 20.891 20.172 1 91.12 454 SER B CA 1
ATOM 7039 C C . SER B 1 454 ? 22.344 19.688 19.812 1 91.12 454 SER B C 1
ATOM 7041 O O . SER B 1 454 ? 23.562 19.719 20.047 1 91.12 454 SER B O 1
ATOM 7043 N N . SER B 1 455 ? 21.656 18.625 19.422 1 94.75 455 SER B N 1
ATOM 7044 C CA . SER B 1 455 ? 22.344 17.5 18.797 1 94.75 455 SER B CA 1
ATOM 7045 C C . SER B 1 455 ? 22.297 17.578 17.281 1 94.75 455 SER B C 1
ATOM 7047 O O . SER B 1 455 ? 21.297 18.047 16.719 1 94.75 455 SER B O 1
ATOM 7049 N N . GLU B 1 456 ? 23.391 17.203 16.719 1 95.94 456 GLU B N 1
ATOM 7050 C CA . GLU B 1 456 ? 23.438 17.188 15.258 1 95.94 456 GLU B CA 1
ATOM 7051 C C . GLU B 1 456 ? 23.484 15.75 14.734 1 95.94 456 GLU B C 1
ATOM 7053 O O . GLU B 1 456 ? 24.188 14.906 15.281 1 95.94 456 GLU B O 1
ATOM 7058 N N . PHE B 1 457 ? 22.672 15.484 13.781 1 96.94 457 PHE B N 1
ATOM 7059 C CA . PHE B 1 457 ? 22.609 14.18 13.141 1 96.94 457 PHE B CA 1
ATOM 7060 C C . PHE B 1 457 ? 23 14.281 11.672 1 96.94 457 PHE B C 1
ATOM 7062 O O . PHE B 1 457 ? 22.641 15.242 10.992 1 96.94 457 PHE B O 1
ATOM 7069 N N . SER B 1 458 ? 23.844 13.383 11.266 1 96.12 458 SER B N 1
ATOM 7070 C CA . SER B 1 458 ? 24.281 13.281 9.883 1 96.12 458 SER B CA 1
ATOM 7071 C C . SER B 1 458 ? 24.188 11.852 9.375 1 96.12 458 SER B C 1
ATOM 7073 O O . SER B 1 458 ? 24.047 10.914 10.164 1 96.12 458 SER B O 1
ATOM 7075 N N . GLY B 1 459 ? 24.109 11.688 8.102 1 94.31 459 GLY B N 1
ATOM 7076 C CA . GLY B 1 459 ? 24.047 10.383 7.461 1 94.31 459 GLY B CA 1
ATOM 7077 C C . GLY B 1 459 ? 24.312 10.438 5.969 1 94.31 459 GLY B C 1
ATOM 7078 O O . GLY B 1 459 ? 24.297 11.516 5.371 1 94.31 459 GLY B O 1
ATOM 7079 N N . THR B 1 460 ? 24.656 9.266 5.43 1 96.62 460 THR B N 1
ATOM 7080 C CA . THR B 1 460 ? 24.875 9.172 3.992 1 96.62 460 THR B CA 1
ATOM 7081 C C . THR B 1 460 ? 23.578 9.422 3.229 1 96.62 460 THR B C 1
ATOM 7083 O O . THR B 1 460 ? 22.578 8.727 3.441 1 96.62 460 THR B O 1
ATOM 7086 N N . TYR B 1 461 ? 23.672 10.43 2.371 1 96.56 461 TYR B N 1
ATOM 7087 C CA . TYR B 1 461 ? 22.516 10.781 1.559 1 96.56 461 TYR B CA 1
ATOM 7088 C C . TYR B 1 461 ? 22.203 9.68 0.543 1 96.56 461 TYR B C 1
ATOM 7090 O O . TYR B 1 461 ? 23.094 9.227 -0.173 1 96.56 461 TYR B O 1
ATOM 7098 N N . HIS B 1 462 ? 21 9.172 0.486 1 97.38 462 HIS B N 1
ATOM 7099 C CA . HIS B 1 462 ? 20.5 8.211 -0.498 1 97.38 462 HIS B CA 1
ATOM 7100 C C . HIS B 1 462 ? 19.375 8.82 -1.329 1 97.38 462 HIS B C 1
ATOM 7102 O O . HIS B 1 462 ? 18.203 8.617 -1.021 1 97.38 462 HIS B O 1
ATOM 7108 N N . PRO B 1 463 ? 19.688 9.445 -2.471 1 96.31 463 PRO B N 1
ATOM 7109 C CA . PRO B 1 463 ? 18.703 10.188 -3.248 1 96.31 463 PRO B CA 1
ATOM 7110 C C . PRO B 1 463 ? 17.594 9.289 -3.814 1 96.31 463 PRO B C 1
ATOM 7112 O O . PRO B 1 463 ? 16.5 9.758 -4.09 1 96.31 463 PRO B O 1
ATOM 7115 N N . PHE B 1 464 ? 17.922 7.961 -3.943 1 97 464 PHE B N 1
ATOM 7116 C CA . PHE B 1 464 ? 16.953 7.059 -4.555 1 97 464 PHE B CA 1
ATOM 7117 C C . PHE B 1 464 ? 15.703 6.926 -3.688 1 97 464 PHE B C 1
ATOM 7119 O O . PHE B 1 464 ? 14.625 6.605 -4.188 1 97 464 PHE B O 1
ATOM 7126 N N . ILE B 1 465 ? 15.805 7.191 -2.389 1 98 465 ILE B N 1
ATOM 7127 C CA . ILE B 1 465 ? 14.656 7.09 -1.492 1 98 465 ILE B CA 1
ATOM 7128 C C . ILE B 1 465 ? 13.602 8.117 -1.887 1 98 465 ILE B C 1
ATOM 7130 O O . ILE B 1 465 ? 12.438 7.773 -2.102 1 98 465 ILE B O 1
ATOM 7134 N N . LEU B 1 466 ? 14.023 9.367 -2.066 1 97.19 466 LEU B N 1
ATOM 7135 C CA . LEU B 1 466 ? 13.109 10.43 -2.457 1 97.19 466 LEU B CA 1
ATOM 7136 C C . LEU B 1 466 ? 12.656 10.258 -3.902 1 97.19 466 LEU B C 1
ATOM 7138 O O . LEU B 1 466 ? 11.5 10.523 -4.23 1 97.19 466 LEU B O 1
ATOM 7142 N N . GLU B 1 467 ? 13.547 9.867 -4.73 1 96.44 467 GLU B N 1
ATOM 7143 C CA . GLU B 1 467 ? 13.219 9.664 -6.137 1 96.44 467 GLU B CA 1
ATOM 7144 C C . GLU B 1 467 ? 12.109 8.633 -6.301 1 96.44 467 GLU B C 1
ATOM 7146 O O . GLU B 1 467 ? 11.148 8.852 -7.043 1 96.44 467 GLU B O 1
ATOM 7151 N N . ARG B 1 468 ? 12.234 7.512 -5.664 1 96.81 468 ARG B N 1
ATOM 7152 C CA . ARG B 1 468 ? 11.211 6.473 -5.715 1 96.81 468 ARG B CA 1
ATOM 7153 C C . ARG B 1 468 ? 9.891 6.977 -5.156 1 96.81 468 ARG B C 1
ATOM 7155 O O . ARG B 1 468 ? 8.828 6.738 -5.742 1 96.81 468 ARG B O 1
ATOM 7162 N N . TYR B 1 469 ? 9.984 7.648 -4.094 1 97.81 469 TYR B N 1
ATOM 7163 C CA . TYR B 1 469 ? 8.797 8.227 -3.477 1 97.81 469 TYR B CA 1
ATOM 7164 C C . TYR B 1 469 ? 8.078 9.156 -4.441 1 97.81 469 TYR B C 1
ATOM 7166 O O . TYR B 1 469 ? 6.871 9.047 -4.645 1 97.81 469 TYR B O 1
ATOM 7174 N N . ARG B 1 470 ? 8.766 10.055 -5.043 1 95.69 470 ARG B N 1
ATOM 7175 C CA . ARG B 1 470 ? 8.18 11.062 -5.926 1 95.69 470 ARG B CA 1
ATOM 7176 C C . ARG B 1 470 ? 7.57 10.414 -7.164 1 95.69 470 ARG B C 1
ATOM 7178 O O . ARG B 1 470 ? 6.516 10.852 -7.641 1 95.69 470 ARG B O 1
ATOM 7185 N N . ASN B 1 471 ? 8.242 9.445 -7.676 1 93.62 471 ASN B N 1
ATOM 7186 C CA . ASN B 1 471 ? 7.695 8.734 -8.82 1 93.62 471 ASN B CA 1
ATOM 7187 C C . ASN B 1 471 ? 6.34 8.109 -8.5 1 93.62 471 ASN B C 1
ATOM 7189 O O . ASN B 1 471 ? 5.41 8.195 -9.305 1 93.62 471 ASN B O 1
ATOM 7193 N N . ILE B 1 472 ? 6.246 7.52 -7.41 1 94.12 472 ILE B N 1
ATOM 7194 C CA . ILE B 1 472 ? 5 6.883 -7.008 1 94.12 472 ILE B CA 1
ATOM 7195 C C . ILE B 1 472 ? 3.957 7.945 -6.676 1 94.12 472 ILE B C 1
ATOM 7197 O O . ILE B 1 472 ? 2.793 7.832 -7.066 1 94.12 472 ILE B O 1
ATOM 7201 N N . ALA B 1 473 ? 4.402 8.984 -5.914 1 93.62 473 ALA B N 1
ATOM 7202 C CA . ALA B 1 473 ? 3.494 10.062 -5.555 1 93.62 473 ALA B CA 1
ATOM 7203 C C . ALA B 1 473 ? 2.877 10.703 -6.797 1 93.62 473 ALA B C 1
ATOM 7205 O O . ALA B 1 473 ? 1.7 11.07 -6.793 1 93.62 473 ALA B O 1
ATOM 7206 N N . LEU B 1 474 ? 3.627 10.883 -7.832 1 89.5 474 LEU B N 1
ATOM 7207 C CA . LEU B 1 474 ? 3.131 11.422 -9.094 1 89.5 474 LEU B CA 1
ATOM 7208 C C . LEU B 1 474 ? 2.059 10.508 -9.688 1 89.5 474 LEU B C 1
ATOM 7210 O O . LEU B 1 474 ? 1.068 10.992 -10.242 1 89.5 474 LEU B O 1
ATOM 7214 N N . SER B 1 475 ? 2.303 9.203 -9.57 1 87 475 SER B N 1
ATOM 7215 C CA . SER B 1 475 ? 1.312 8.25 -10.055 1 87 475 SER B CA 1
ATOM 7216 C C . SER B 1 475 ? 0.009 8.359 -9.273 1 87 475 SER B C 1
ATOM 7218 O O . SER B 1 475 ? -1.075 8.18 -9.828 1 87 475 SER B O 1
ATOM 7220 N N . VAL B 1 476 ? 0.11 8.594 -8 1 88.06 476 VAL B N 1
ATOM 7221 C CA . VAL B 1 476 ? -1.061 8.797 -7.156 1 88.06 476 VAL B CA 1
ATOM 7222 C C . VAL B 1 476 ? -1.825 10.039 -7.617 1 88.06 476 VAL B C 1
ATOM 7224 O O . VAL B 1 476 ? -3.055 10.008 -7.727 1 88.06 476 VAL B O 1
ATOM 7227 N N . GLN B 1 477 ? -1.088 11.055 -7.906 1 86.69 477 GLN B N 1
ATOM 7228 C CA . GLN B 1 477 ? -1.694 12.297 -8.367 1 86.69 477 GLN B CA 1
ATOM 7229 C C . GLN B 1 477 ? -2.41 12.102 -9.703 1 86.69 477 GLN B C 1
ATOM 7231 O O . GLN B 1 477 ? -3.525 12.586 -9.891 1 86.69 477 GLN B O 1
ATOM 7236 N N . GLU B 1 478 ? -1.806 11.383 -10.586 1 83 478 GLU B N 1
ATOM 7237 C CA . GLU B 1 478 ? -2.379 11.125 -11.906 1 83 478 GLU B CA 1
ATOM 7238 C C . GLU B 1 478 ? -3.652 10.297 -11.805 1 83 478 GLU B C 1
ATOM 7240 O O . GLU B 1 478 ? -4.625 10.547 -12.523 1 83 478 GLU B O 1
ATOM 7245 N N . ARG B 1 479 ? -3.615 9.281 -10.984 1 82.56 479 ARG B N 1
ATOM 7246 C CA . ARG B 1 479 ? -4.785 8.43 -10.797 1 82.56 479 ARG B CA 1
ATOM 7247 C C . ARG B 1 479 ? -5.953 9.219 -10.211 1 82.56 479 ARG B C 1
ATOM 7249 O O . ARG B 1 479 ? -7.102 9.016 -10.602 1 82.56 479 ARG B O 1
ATOM 7256 N N . LYS B 1 480 ? -5.66 10.023 -9.312 1 74.88 480 LYS B N 1
ATOM 7257 C CA . LYS B 1 480 ? -6.715 10.789 -8.648 1 74.88 480 LYS B CA 1
ATOM 7258 C C . LYS B 1 480 ? -7.281 11.859 -9.578 1 74.88 480 LYS B C 1
ATOM 7260 O O . LYS B 1 480 ? -8.461 12.203 -9.484 1 74.88 480 LYS B O 1
ATOM 7265 N N . LEU B 1 481 ? -6.434 12.398 -10.383 1 66.25 481 LEU B N 1
ATOM 7266 C CA . LEU B 1 481 ? -6.926 13.336 -11.391 1 66.25 481 LEU B CA 1
ATOM 7267 C C . LEU B 1 481 ? -7.82 12.633 -12.398 1 66.25 481 LEU B C 1
ATOM 7269 O O . LEU B 1 481 ? -8.805 13.211 -12.867 1 66.25 481 LEU B O 1
ATOM 7273 N N . LYS B 1 482 ? -7.414 11.32 -12.781 1 61.53 482 LYS B N 1
ATOM 7274 C CA . LYS B 1 482 ? -8.188 10.547 -13.75 1 61.53 482 LYS B CA 1
ATOM 7275 C C . LYS B 1 482 ? -9.531 10.117 -13.164 1 61.53 482 LYS B C 1
ATOM 7277 O O . LYS B 1 482 ? -10.547 10.133 -13.859 1 61.53 482 LYS B O 1
ATOM 7282 N N . TYR B 1 483 ? -9.625 9.555 -12.039 1 54.56 483 TYR B N 1
ATOM 7283 C CA . TYR B 1 483 ? -10.859 9.008 -11.492 1 54.56 483 TYR B CA 1
ATOM 7284 C C . TYR B 1 483 ? -11.695 10.102 -10.836 1 54.56 483 TYR B C 1
ATOM 7286 O O . TYR B 1 483 ? -12.891 9.914 -10.602 1 54.56 483 TYR B O 1
ATOM 7294 N N . PHE B 1 484 ? -11.281 11.078 -10.25 1 46.81 484 PHE B N 1
ATOM 7295 C CA . PHE B 1 484 ? -12.109 12.172 -9.75 1 46.81 484 PHE B CA 1
ATOM 7296 C C . PHE B 1 484 ? -12.555 13.078 -10.891 1 46.81 484 PHE B C 1
ATOM 7298 O O . PHE B 1 484 ? -13.477 13.875 -10.727 1 46.81 484 PHE B O 1
ATOM 7305 N N . HIS B 1 485 ? -11.898 13.219 -12 1 39.75 485 HIS B N 1
ATOM 7306 C CA . HIS B 1 485 ? -12.578 13.953 -13.062 1 39.75 485 HIS B CA 1
ATOM 7307 C C . HIS B 1 485 ? -13.586 13.062 -13.789 1 39.75 485 HIS B C 1
ATOM 7309 O O . HIS B 1 485 ? -14.281 13.516 -14.695 1 39.75 485 HIS B O 1
ATOM 7315 N N . GLY B 1 486 ? -13.586 11.734 -13.758 1 29.67 486 GLY B N 1
ATOM 7316 C CA . GLY B 1 486 ? -14.766 11.094 -14.305 1 29.67 486 GLY B CA 1
ATOM 7317 C C . GLY B 1 486 ? -15.898 10.969 -13.305 1 29.67 486 GLY B C 1
ATOM 7318 O O . GLY B 1 486 ? -15.664 10.93 -12.094 1 29.67 486 GLY B O 1
#